Protein AF-A0ABD3MW66-F1 (afdb_monomer_lite)

Radius of gyration: 42.05 Å; chains: 1; bounding box: 112×119×147 Å

Secondary structure (DSSP, 8-state):
-TBTTPHHHHHHTS-SSS--TTSBPP-S-TTGGGS--TT-BTTEETTEE-SSPBBTTSPBPPP--S-EEETT-EEEEEEEE-S---EEEEEEEEE--TT-PPPHHHHHTSBPEEEEESSS-----SS-TTEEEPPPTT-TTPEEE-TTS--EEEEEEEEEPPTT--EEEEEEEEEEEES-SSSB-TTTTTS-PPTT----S-SPBPPPPPTT--SS-EEEEEEEEEEE------S------------------------------------------------------------------------------------------------------------------TT-----SGGGS-TTEEEETTSSSPEEEE-PPP----------------------------------------------------------------------------------SPPP---TTSEEEEEEEGGGGSSGGGTTSGGGS-GGG-SEEEEEEEEE-TT--EEES-TTHHHHHHS-SB-SS--TTPPEEEEEEETTEEEEEEB-GGGSHHHHHHHHT-EEEEEEE-GGG-THHHHHHH-HHHHHHHHHHHHHHHHHHT-SEEEEE-S-TT-GGGT--TTHHHHHHHHHHHHHHHHHHHHHHHS---EEEEEE--SHHHHHTS-HHHHHHH-SEEEE----SSSTTSSS---SS-SS--S-STT---HHHHHHHHHHTT--GGGEEEEEESBEEEESS--SSS----SS-HHHHGGGTT--BHHHHHHHHHH-TTEEEEEETTTTEEEEEETTS-EEEE--HHHHHHHHHHHHHTT--EEEEE-TTSS--TTS--HHHHHHHHHHH-TT--GGGGGGGGSTT---------------------------------------PPP--HHHHHHHHHHHHHHHHIIIIISEEE-TTS-EEE-SS--HHHHHHHHHHHHHT-BTTB------SSTTHHHHHHHHHHHHHHHHHHHTGGGT-SBPP----GGGSEEGGGGG-STT--GGG----TTTGGGPPP--TT--EE------STTPPPPPEE--TTT-SS--EEETT----BTTSSS-B---SSTT--S-EEE-SS----TT---S-TT-----BTTTTB-HHHHHHHHHHHTSHHHHHTTS--SSTT--TTT-TTHHHH-SS-TTHHHHHHHHHIIIIITT-EETTEEHHHHHHHHHHTTS-SSHHHHHHHHHHHHS-SSSS-SS-S-TTHHHHHHHHHHHHTTTT-

InterPro domains:
  IPR001223 Glycoside hydrolase family 18, catalytic domain [PF00704] (478-843)
  IPR001223 Glycoside hydrolase family 18, catalytic domain [PS51910] (474-863)
  IPR001579 Glycosyl hydrolase family 18, active site [PS01095] (615-623)
  IPR011583 Chitinase II/V-like, catalytic domain [SM00636] (474-843)
  IPR017853 Glycoside hydrolase superfamily [SSF51445] (473-884)

Organism: NCBI:txid382360

Sequence (1274 aa):
MISPRSRNYKAYKAPWWPTNENTPRPESCPQCLNKGGPGARCGKVNDSSYDFPMSGVGTPLPNKVEGTFKEGDLIDLDVVISAHHKGHFVYKACPINPDEAATQDCFDAHPLTFVQDNLYGAVPDPNYPERAYLPPSTYPGSKTDSSDGITGIKYSHKYRLPDGISGSNVLIQWHWVTGNSGCSHEGYDVYPWPAGFENQYEKHPCPPLSDTGVGNEQFWNCAEVEILQNNDPTSTSTSSTSSITTVNTSTSTTTSTSINTGATVTTTTATTTTQNEKEVGDACEENEECESGSCFESICECRHDDDCNLGYICNIHGHASDPFLCIAGYLDVGESCDFPVQCASSSCYGSVCECRRDTDCPDDQVCNRKEPPFSCIVQEAPSSAPSSSNIPSSLPSSQPSLRPSNSFSPSTNPSTSPSDGPSTTNQPSISSILSSSPTAQPSSTPSISPSASTSPDIPSFAPSSSPSERSKDKMVNAYYASWQWYDRNKLAAPANLDFTKVERVNFAFFQTNQEGDLWGTDSWADPQLLFGSYNWNPPSNSKKYCSWDGPKTQNCNTHNYNEGLIHLAHAAGAEVWPSLGGWSLSDPFSELARSKVNRKKFADNCAKLALEYDFDGIDIDWEYPGYAEHSGNPDDKQNFNLLLDDVREALDALEKKTGKRYGLTAALPCGPDHIANIDVPHLNTVLDEFHLMTYDFNGAWSELSGVHSPMYYQGWGPEKFSLDDCVKTWHEAGTPMSKINIGLSFYGRTFASATGLQQEHSGSDIAHWGPDEGTPMYYNILKQLLGNPSMKSVRHEPTKTQFAYFNGGGLVTYDNEQSICDKAEYVIDNRLNGFLIWELSGDLLEDKSTPLLDSLNKKLNNPSMQCSDTIETTISSSTTSTTSTTRTSTAMTGATTTSTSTSSATLFPMSSPIINRPPTNKAALAVEAVLEKSKESIDSKILLYQTPNYQWIPSDVYRYNDFLSALRVMYKNGVANKFFYMGDDCPNGHKYGLVNIAAFLAQSMKETIKYNACDENSWDFVKGRYPISNACGQLGQSYQDYKCSAEEAHMECPVNPNMKIKASTNAKWYGAPAPLFCGPKTDYPFTGYWDHSVECNKPWANPPAYCEEYEGQKAGAFNNNSPVPNSSGRTDVEGCCFWGRGVIQTTGVCNFGKLNWYLGARAAEDGREAMYPDINFCEQPDAICSSEEHTELKWIAGMFYWVESVQSYNVGGWNYIDKLKTWVDKGMTGDDFINSVSGIVNRGCHNPPCATGDVDGAYERSQNFKKVIAQFDM

Foldseek 3Di:
DVVVQFLLNQQCPFPCPDWDQQTFQHDDCSPVLWQFDDPNAAQDDDPGGHLQTGTVVGHGHFADASEEAAAFDKDKDKDFDADQFWWKKFKFKAADDRNDGDDVVRRVVWTWFFCFWDFQGFHADPVCRRIDTGAGPPRPRWDFDCVPPDGGTMTMTIITGHHPDFYQKMKMKIKIFTPPPLEDEPCLVVGPADVNRHDPGDHHYDDDQDPRNPPTNMTMTIGIHGYDYPPDDDDDDDDDDDDDDDDDDDDDDDDDDDDDDDDDDDDDDDDDDDDDDDDDDDDDDDDDDDDDDDDDDDDDDDDDDDDDDDDDDDDDDDDDDDDDDDDDDDDDDDDDDDDDDDDDDDDDDDDDDADDAQVSDPPQWGWDPPDPPIDTDGDDDDDDDDDDDDDDDDDDDDDDDDDDDDDDDDDDDDDDDDDDDDDDDDDDDDDDDDDDDDDDDDDDDDDDDDDDDDDDDDDDDDDDDDDDDFPLQFAFEFELEQVCCVPPVRCSQLVLADLLLGQEYAYPAWAAALLQFIFRPAPVRPCCALQNAFDPPDDPPAAWAWHRHDRVDIDTGHHPRCRHNCNNNVVSNHFYEHEYAADVRQLSLQSQLVDPNSLLSNLLNRLVVCVRSVGQAYEYEHPAACPVVSVHNLCSQVSVLVSLVSNLVSQVVSCVVPVGRYFYEYEAELQPVRVVSHQLVSCQVRHQAYAYAQFQPDALPDQWADAGRFQFFLPDDDRRRYQVSSLVVSVVSPHDLQRYAYEAEQWWHKFWQDDDTGHGGDGANCVQCVVVLRTAQNQVVVVCVVPPPQKDKDQSVNRRWIKMAGVGTMIITHHDLLSLLVVLLVCVVSVHNYHYYDHQCSQQYPVSDRLSSVSSSVCSSPVPDHSVVSPVPPPPPDDDDDDDDDDDDDDDDDDDDDDDDDDDDDDDDDDDPPLPQDDCAPLLVVLVVLLVVLQCVCQAPLLWAADLVRDTHGQPLDHSVLQVVLQCCQARVNWPSFHQQRFDNDPCGNVLNLLSVLLLSLLLSVQDSRQSFFFDFQPAQPPNFRALLCLQPAPQDGFQPPADPPVLNVLFFDLAQAAWDWGDGPQQHQLGGFTRIAHHCVVPVFFGGKDSPAAFQQVVDVVHGHDDRDPNYGGIDGDRVDFDAHPNGGGHRGSSNFFFGASLGRTHRSLLSSCCCTAECVCVVVVHDHPHNPDNCSRCVCCLRPPPPNSSSSVNSSSNCCRVQQCCDDPDSDHLSVVSVVCVVVPVDDQLNSLQSLCCSQQVGRDDPGPDDDRPPSVSSSVSSVSSVVSSVD

Structure (mmCIF, N/CA/C/O backbone):
data_AF-A0ABD3MW66-F1
#
_entry.id   AF-A0ABD3MW66-F1
#
loop_
_atom_site.group_PDB
_atom_site.id
_atom_site.type_symbol
_atom_site.label_atom_id
_atom_site.label_alt_id
_atom_site.label_comp_id
_atom_site.label_asym_id
_atom_site.label_entity_id
_atom_site.label_seq_id
_atom_site.pdbx_PDB_ins_code
_atom_site.Cartn_x
_atom_site.Cartn_y
_atom_site.Cartn_z
_atom_site.occupancy
_atom_site.B_iso_or_equiv
_atom_site.auth_seq_id
_atom_site.auth_comp_id
_atom_site.auth_asym_id
_atom_site.auth_atom_id
_atom_site.pdbx_PDB_model_num
ATOM 1 N N . MET A 1 1 ? -0.228 29.364 19.760 1.00 78.31 1 MET A N 1
ATOM 2 C CA . MET A 1 1 ? -0.040 30.666 20.446 1.00 78.31 1 MET A CA 1
ATOM 3 C C . MET A 1 1 ? 1.368 30.685 21.041 1.00 78.31 1 MET A C 1
ATOM 5 O O . MET A 1 1 ? 1.774 29.651 21.567 1.00 78.31 1 MET A O 1
ATOM 9 N N . ILE A 1 2 ? 2.133 31.778 20.912 1.00 79.31 2 ILE A N 1
ATOM 10 C CA . ILE A 1 2 ? 3.521 31.849 21.429 1.00 79.31 2 ILE A CA 1
ATOM 11 C C . ILE A 1 2 ? 3.653 32.659 22.730 1.00 79.31 2 ILE A C 1
ATOM 13 O O . ILE A 1 2 ? 4.589 32.422 23.490 1.00 79.31 2 ILE A O 1
ATOM 17 N N . SER A 1 3 ? 2.709 33.561 23.018 1.00 84.62 3 SER A N 1
ATOM 18 C CA . SER A 1 3 ? 2.554 34.196 24.331 1.00 84.62 3 SER A CA 1
ATOM 19 C C . SER A 1 3 ? 1.066 34.444 24.619 1.00 84.62 3 SER A C 1
ATOM 21 O O . SER A 1 3 ? 0.443 35.144 23.821 1.00 84.62 3 SER A O 1
ATOM 23 N N . PRO A 1 4 ? 0.501 33.901 25.718 1.00 88.56 4 PRO A N 1
ATOM 24 C CA . PRO A 1 4 ? 1.030 32.768 26.485 1.00 88.56 4 PRO A CA 1
ATOM 25 C C . PRO A 1 4 ? 1.276 31.533 25.592 1.00 88.56 4 PRO A C 1
ATOM 27 O O . PRO A 1 4 ? 0.746 31.412 24.484 1.00 88.56 4 PRO A O 1
ATOM 30 N N . ARG A 1 5 ? 2.153 30.621 26.025 1.00 86.31 5 ARG A N 1
ATOM 31 C CA . ARG A 1 5 ? 2.571 29.475 25.197 1.00 86.31 5 ARG A CA 1
ATOM 32 C C . ARG A 1 5 ? 1.500 28.399 25.203 1.00 86.31 5 ARG A C 1
ATOM 34 O O . ARG A 1 5 ? 1.176 27.858 26.256 1.00 86.31 5 ARG A O 1
ATOM 41 N N . SER A 1 6 ? 0.990 28.043 24.029 1.00 85.50 6 SER A N 1
ATOM 42 C CA . SER A 1 6 ? -0.030 27.001 23.941 1.00 85.50 6 SER A CA 1
ATOM 43 C C . SER A 1 6 ? 0.520 25.590 24.178 1.00 85.50 6 SER A C 1
ATOM 45 O O . SER A 1 6 ? 1.702 25.333 23.948 1.00 85.50 6 SER A O 1
ATOM 47 N N . ARG A 1 7 ? -0.342 24.659 24.608 1.00 83.38 7 ARG A N 1
ATOM 48 C CA . ARG A 1 7 ? -0.011 23.260 24.942 1.00 83.38 7 ARG A CA 1
ATOM 49 C C . ARG A 1 7 ? 0.818 22.566 23.852 1.00 83.38 7 ARG A C 1
ATOM 51 O O . ARG A 1 7 ? 1.872 22.011 24.151 1.00 83.38 7 ARG A O 1
ATOM 58 N N . ASN A 1 8 ? 0.433 22.695 22.580 1.00 78.12 8 ASN A N 1
ATOM 59 C CA . ASN A 1 8 ? 1.210 22.141 21.463 1.00 78.12 8 ASN A CA 1
ATOM 60 C C . ASN A 1 8 ? 2.513 22.909 21.149 1.00 78.12 8 ASN A C 1
ATOM 62 O O . ASN A 1 8 ? 3.473 22.305 20.680 1.00 78.12 8 ASN A O 1
ATOM 66 N N . TYR A 1 9 ? 2.612 24.208 21.456 1.00 80.12 9 TYR A N 1
ATOM 67 C CA . TYR A 1 9 ? 3.868 24.959 21.336 1.00 80.12 9 TYR A CA 1
ATOM 68 C C . TYR A 1 9 ? 4.850 24.563 22.447 1.00 80.12 9 TYR A C 1
ATOM 70 O O . TYR A 1 9 ? 6.040 24.412 22.186 1.00 80.12 9 TYR A O 1
ATOM 78 N N . LYS A 1 10 ? 4.357 24.302 23.666 1.00 81.12 10 LYS A N 1
ATOM 79 C CA . LYS A 1 10 ? 5.140 23.693 24.755 1.00 81.12 10 LYS A CA 1
ATOM 80 C C . LYS A 1 10 ? 5.654 22.304 24.366 1.00 81.12 10 LYS A C 1
ATOM 82 O O . LYS A 1 10 ? 6.817 22.020 24.620 1.00 81.12 10 LYS A O 1
ATOM 87 N N . ALA A 1 11 ? 4.821 21.485 23.720 1.00 78.88 11 ALA A N 1
ATOM 88 C CA . ALA A 1 11 ? 5.200 20.172 23.195 1.00 78.88 11 ALA A CA 1
ATOM 89 C C . ALA A 1 11 ? 6.244 20.260 22.063 1.00 78.88 11 ALA A C 1
ATOM 91 O O . ALA A 1 11 ? 7.250 19.562 22.095 1.00 78.88 11 ALA A O 1
ATOM 92 N N . TYR A 1 12 ? 6.090 21.185 21.113 1.00 80.12 12 TYR A N 1
ATOM 93 C CA . TYR A 1 12 ? 7.080 21.421 20.051 1.00 80.12 12 TYR A CA 1
ATOM 94 C C . TYR A 1 12 ? 8.406 22.008 20.560 1.00 80.12 12 TYR A C 1
ATOM 96 O O . TYR A 1 12 ? 9.464 21.800 19.967 1.00 80.12 12 TYR A O 1
ATOM 104 N N . LYS A 1 13 ? 8.366 22.751 21.673 1.00 81.69 13 LYS A N 1
ATOM 105 C CA . LYS A 1 13 ? 9.556 23.248 22.377 1.00 81.69 13 LYS A CA 1
ATOM 106 C C . LYS A 1 13 ? 10.067 22.302 23.468 1.00 81.69 13 LYS A C 1
ATOM 108 O O . LYS A 1 13 ? 11.046 22.646 24.130 1.00 81.69 13 LYS A O 1
ATOM 113 N N . ALA A 1 14 ? 9.461 21.129 23.645 1.00 73.12 14 ALA A N 1
ATOM 114 C CA . ALA A 1 14 ? 10.011 20.098 24.510 1.00 73.12 14 ALA A CA 1
ATOM 115 C C . ALA A 1 14 ? 11.231 19.453 23.826 1.00 73.12 14 ALA A C 1
ATOM 117 O O . ALA A 1 14 ? 11.190 19.183 22.623 1.00 73.12 14 ALA A O 1
ATOM 118 N N . PRO A 1 15 ? 12.335 19.204 24.553 1.00 62.66 15 PRO A N 1
ATOM 119 C CA . PRO A 1 15 ? 13.452 18.454 24.001 1.00 62.66 15 PRO A CA 1
ATOM 120 C C . PRO A 1 15 ? 13.006 17.022 23.687 1.00 62.66 15 PRO A C 1
ATOM 122 O O . PRO A 1 15 ? 12.475 16.328 24.551 1.00 62.66 15 PRO A O 1
ATOM 125 N N . TRP A 1 16 ? 13.278 16.569 22.461 1.00 60.69 16 TRP A N 1
ATOM 126 C CA . TRP A 1 16 ? 13.012 15.192 22.027 1.00 60.69 16 TRP A CA 1
ATOM 127 C C . TRP A 1 16 ? 13.730 14.152 22.889 1.00 60.69 16 TRP A C 1
ATOM 129 O O . TRP A 1 16 ? 13.230 13.047 23.071 1.00 60.69 16 TRP A O 1
ATOM 139 N N . TRP A 1 17 ? 14.879 14.526 23.454 1.00 49.81 17 TRP A N 1
ATOM 140 C CA . TRP A 1 17 ? 15.570 13.775 24.492 1.00 49.81 17 TRP A CA 1
ATOM 141 C C . TRP A 1 17 ? 16.482 14.715 25.313 1.00 49.81 17 TRP A C 1
ATOM 143 O O . TRP A 1 17 ? 17.021 15.664 24.737 1.00 49.81 17 TRP A O 1
ATOM 153 N N . PRO A 1 18 ? 16.696 14.478 26.623 1.00 43.66 18 PRO A N 1
ATOM 154 C CA . PRO A 1 18 ? 15.987 13.518 27.465 1.00 43.66 18 PRO A CA 1
ATOM 155 C C . PRO A 1 18 ? 14.599 14.042 27.857 1.00 43.66 18 PRO A C 1
ATOM 157 O O . PRO A 1 18 ? 14.466 15.120 28.439 1.00 43.66 18 PRO A O 1
ATOM 160 N N . THR A 1 19 ? 13.564 13.253 27.579 1.00 60.97 19 THR A N 1
ATOM 161 C CA . THR A 1 19 ? 12.240 13.455 28.169 1.00 60.97 19 THR A CA 1
ATOM 162 C C . THR A 1 19 ? 12.244 12.935 29.608 1.00 60.97 19 THR A C 1
ATOM 164 O O . THR A 1 19 ? 12.907 11.957 29.944 1.00 60.97 19 THR A O 1
ATOM 167 N N . ASN A 1 20 ? 11.522 13.618 30.491 1.00 72.88 20 ASN A N 1
ATOM 168 C CA . ASN A 1 20 ? 11.336 13.234 31.890 1.00 72.88 20 ASN A CA 1
ATOM 169 C C . ASN A 1 20 ? 9.892 13.540 32.307 1.00 72.88 20 ASN A C 1
ATOM 171 O O . ASN A 1 20 ? 9.150 14.168 31.552 1.00 72.88 20 ASN A O 1
ATOM 175 N N . GLU A 1 21 ? 9.513 13.149 33.522 1.00 74.56 21 GLU A N 1
ATOM 176 C CA . GLU A 1 21 ? 8.155 13.303 34.071 1.00 74.56 21 GLU A CA 1
ATOM 177 C C . GLU A 1 21 ? 7.613 14.744 34.050 1.00 74.56 21 GLU A C 1
ATOM 179 O O . GLU A 1 21 ? 6.404 14.928 34.095 1.00 74.56 21 GLU A O 1
ATOM 184 N N . ASN A 1 22 ? 8.485 15.758 33.948 1.00 71.88 22 ASN A N 1
ATOM 185 C CA . ASN A 1 22 ? 8.148 17.188 33.916 1.00 71.88 22 ASN A CA 1
ATOM 186 C C . ASN A 1 22 ? 8.241 17.808 32.503 1.00 71.88 22 ASN A C 1
ATOM 188 O O . ASN A 1 22 ? 8.080 19.019 32.338 1.00 71.88 22 ASN A O 1
ATOM 192 N N . THR A 1 23 ? 8.541 17.002 31.482 1.00 75.62 23 THR A N 1
ATOM 193 C CA . THR A 1 23 ? 8.770 17.441 30.097 1.00 75.62 23 THR A CA 1
ATOM 194 C C . THR A 1 23 ? 7.615 16.977 29.208 1.00 75.62 23 THR A C 1
ATOM 196 O O . THR A 1 23 ? 7.421 15.766 29.116 1.00 75.62 23 THR A O 1
ATOM 199 N N . PRO A 1 24 ? 6.863 17.876 28.538 1.00 77.69 24 PRO A N 1
ATOM 200 C CA . PRO A 1 24 ? 5.788 17.506 27.609 1.00 77.69 24 PRO A CA 1
ATOM 201 C C . PRO A 1 24 ? 6.213 16.468 26.577 1.00 77.69 24 PRO A C 1
ATOM 203 O O . PRO A 1 24 ? 7.354 16.495 26.116 1.00 77.69 24 PRO A O 1
ATOM 206 N N . ARG A 1 25 ? 5.290 15.574 26.196 1.00 78.94 25 ARG A N 1
ATOM 207 C CA . ARG A 1 25 ? 5.492 14.677 25.054 1.00 78.94 25 ARG A CA 1
ATOM 208 C C . ARG A 1 25 ? 5.859 15.530 23.829 1.00 78.94 25 ARG A C 1
ATOM 210 O O . ARG A 1 25 ? 5.073 16.419 23.497 1.00 78.94 25 ARG A O 1
ATOM 217 N N . PRO A 1 26 ? 7.030 15.315 23.201 1.00 77.06 26 PRO A N 1
ATOM 218 C CA . PRO A 1 26 ? 7.463 16.122 22.068 1.00 77.06 26 PRO A CA 1
ATOM 219 C C . PRO A 1 26 ? 6.474 16.053 20.903 1.00 77.06 26 PRO A C 1
ATOM 221 O O . PRO A 1 26 ? 5.894 15.002 20.638 1.00 77.06 26 PRO A O 1
ATOM 224 N N . GLU A 1 27 ? 6.299 17.178 20.213 1.00 73.75 27 GLU A N 1
ATOM 225 C CA . GLU A 1 27 ? 5.385 17.315 19.078 1.00 73.75 27 GLU A CA 1
ATOM 226 C C . GLU A 1 27 ? 6.148 17.782 17.835 1.00 73.75 27 GLU A C 1
ATOM 228 O O . GLU A 1 27 ? 6.839 18.800 17.875 1.00 73.75 27 GLU A O 1
ATOM 233 N N . SER A 1 28 ? 6.046 17.049 16.724 1.00 67.38 28 SER A N 1
ATOM 234 C CA . SER A 1 28 ? 6.805 17.316 15.490 1.00 67.38 28 SER A CA 1
ATOM 235 C C . SER A 1 28 ? 6.133 18.310 14.546 1.00 67.38 28 SER A C 1
ATOM 237 O O . SER A 1 28 ? 6.815 18.991 13.779 1.00 67.38 28 SER A O 1
ATOM 239 N N . CYS A 1 29 ? 4.809 18.409 14.593 1.00 65.25 29 CYS A N 1
ATOM 240 C CA . CYS A 1 29 ? 3.996 19.257 13.739 1.00 65.25 29 CYS A CA 1
ATOM 241 C C . CYS A 1 29 ? 2.909 19.982 14.561 1.00 65.25 29 CYS A C 1
ATOM 243 O O . CYS A 1 29 ? 1.712 19.734 14.376 1.00 65.25 29 CYS A O 1
ATOM 245 N N . PRO A 1 30 ? 3.277 20.959 15.419 1.00 66.06 30 PRO A N 1
ATOM 246 C CA . PRO A 1 30 ? 2.306 21.748 16.181 1.00 66.06 30 PRO A CA 1
ATOM 247 C C . PRO A 1 30 ? 1.317 22.504 15.285 1.00 66.06 30 PRO A C 1
ATOM 249 O O . PRO A 1 30 ? 0.277 22.923 15.778 1.00 66.06 30 PRO A O 1
ATOM 252 N N . GLN A 1 31 ? 1.623 22.681 13.993 1.00 61.25 31 GLN A N 1
ATOM 253 C CA . GLN A 1 31 ? 0.723 23.198 12.962 1.00 61.25 31 GLN A CA 1
ATOM 254 C C . GLN A 1 31 ? -0.285 22.154 12.430 1.00 61.25 31 GLN A C 1
ATOM 256 O O . GLN A 1 31 ? -1.419 22.530 12.140 1.00 61.25 31 GLN A O 1
ATOM 261 N N . CYS A 1 32 ? 0.067 20.862 12.363 1.00 57.25 32 CYS A N 1
ATOM 262 C CA . CYS A 1 32 ? -0.845 19.785 11.941 1.00 57.25 32 CYS A CA 1
ATOM 263 C C . CYS A 1 32 ? -1.997 19.610 12.941 1.00 57.25 32 CYS A C 1
ATOM 265 O O . CYS A 1 32 ? -3.148 19.461 12.536 1.00 57.25 32 CYS A O 1
ATOM 267 N N . LEU A 1 33 ? -1.694 19.733 14.239 1.00 58.81 33 LEU A N 1
ATOM 268 C CA . LEU A 1 33 ? -2.624 19.657 15.378 1.00 58.81 33 LEU A CA 1
ATOM 269 C C . LEU A 1 33 ? -3.689 20.770 15.445 1.00 58.81 33 LEU A C 1
ATOM 271 O O . LEU A 1 33 ? -4.194 21.075 16.521 1.00 58.81 33 LEU A O 1
ATOM 275 N N . ASN A 1 34 ? -3.997 21.439 14.338 1.00 58.75 34 ASN A N 1
ATOM 276 C CA . ASN A 1 34 ? -5.045 22.455 14.306 1.00 58.75 34 ASN A CA 1
ATOM 277 C C . ASN A 1 34 ? -5.964 22.303 13.075 1.00 58.75 34 ASN A C 1
ATOM 279 O O . ASN A 1 34 ? -6.858 23.124 12.915 1.00 58.75 34 ASN A O 1
ATOM 283 N N . LYS A 1 35 ? -5.778 21.291 12.206 1.00 53.44 35 LYS A N 1
ATOM 284 C CA . LYS A 1 35 ? -6.677 21.036 11.063 1.00 53.44 35 LYS A CA 1
ATOM 285 C C . LYS A 1 35 ? -7.925 20.272 11.536 1.00 53.44 35 LYS A C 1
ATOM 287 O O . LYS A 1 35 ? -7.793 19.253 12.207 1.00 53.44 35 LYS A O 1
ATOM 292 N N . GLY A 1 36 ? -9.112 20.791 11.213 1.00 49.88 36 GLY A N 1
ATOM 293 C CA . GLY A 1 36 ? -10.398 20.329 11.754 1.00 49.88 36 GLY A CA 1
ATOM 294 C C . GLY A 1 36 ? -10.802 18.887 11.408 1.00 49.88 36 GLY A C 1
ATOM 295 O O . GLY A 1 36 ? -10.401 18.332 10.386 1.00 49.88 36 GLY A O 1
ATOM 296 N N . GLY A 1 37 ? -11.644 18.316 12.271 1.00 50.69 37 GLY A N 1
ATOM 297 C CA . GLY A 1 37 ? -12.170 16.949 12.222 1.00 50.69 37 GLY A CA 1
ATOM 298 C C . GLY A 1 37 ? -13.198 16.726 13.348 1.00 50.69 37 GLY A C 1
ATOM 299 O O . GLY A 1 37 ? -13.382 17.619 14.180 1.00 50.69 37 GLY A O 1
ATOM 300 N N . PRO A 1 38 ? -13.899 15.578 13.409 1.00 41.12 38 PRO A N 1
ATOM 301 C CA . PRO A 1 38 ? -14.973 15.356 14.382 1.00 41.12 38 PRO A CA 1
ATOM 302 C C . PRO A 1 38 ? -14.502 15.498 15.841 1.00 41.12 38 PRO A C 1
ATOM 304 O O . PRO A 1 38 ? -13.786 14.651 16.371 1.00 41.12 38 PRO A O 1
ATOM 307 N N . GLY A 1 39 ? -14.917 16.584 16.501 1.00 51.03 39 GLY A N 1
ATOM 308 C CA . GLY A 1 39 ? -14.512 16.906 17.872 1.00 51.03 39 GLY A CA 1
ATOM 309 C C . GLY A 1 39 ? -13.177 17.649 18.013 1.00 51.03 39 GLY A C 1
ATOM 310 O O . GLY A 1 39 ? -12.625 17.649 19.112 1.00 51.03 39 GLY A O 1
ATOM 311 N N . ALA A 1 40 ? -12.662 18.279 16.949 1.00 57.50 40 ALA A N 1
ATOM 312 C CA . ALA A 1 40 ? -11.526 19.198 17.032 1.00 57.50 40 ALA A CA 1
ATOM 313 C C . ALA A 1 40 ? -11.843 20.359 17.990 1.00 57.50 40 ALA A C 1
ATOM 315 O O . ALA A 1 40 ? -12.731 21.168 17.731 1.00 57.50 40 ALA A O 1
ATOM 316 N N . ARG A 1 41 ? -11.123 20.425 19.113 1.00 67.00 41 ARG A N 1
ATOM 317 C CA . ARG A 1 41 ? -11.358 21.410 20.180 1.00 67.00 41 ARG A CA 1
ATOM 318 C C . ARG A 1 41 ? -10.062 21.818 20.869 1.00 67.00 41 ARG A C 1
ATOM 320 O O . ARG A 1 41 ? -8.997 21.251 20.622 1.00 67.00 41 ARG A O 1
ATOM 327 N N . CYS A 1 42 ? -10.172 22.751 21.814 1.00 68.25 42 CYS A N 1
ATOM 328 C CA . CYS A 1 42 ? -9.155 22.933 22.849 1.00 68.25 42 CYS A CA 1
ATOM 329 C C . CYS A 1 42 ? -8.765 21.570 23.447 1.00 68.25 42 CYS A C 1
ATOM 331 O O . CYS A 1 42 ? -9.603 20.927 24.063 1.00 68.25 42 CYS A O 1
ATOM 333 N N . GLY A 1 43 ? -7.525 21.122 23.241 1.00 60.19 43 GLY A N 1
ATOM 334 C CA . GLY A 1 43 ? -7.006 19.914 23.884 1.00 60.19 43 GLY A CA 1
ATOM 335 C C . GLY A 1 43 ? -7.254 18.568 23.186 1.00 60.19 43 GLY A C 1
ATOM 336 O O . GLY A 1 43 ? -6.732 17.573 23.681 1.00 60.19 43 GLY A O 1
ATOM 337 N N . LYS A 1 44 ? -7.940 18.471 22.037 1.00 60.22 44 LYS A N 1
ATOM 338 C CA . LYS A 1 44 ? -8.096 17.170 21.347 1.00 60.22 44 LYS A CA 1
ATOM 339 C C . LYS A 1 44 ? -8.128 17.284 19.822 1.00 60.22 44 LYS A C 1
ATOM 341 O O . LYS A 1 44 ? -9.000 17.963 19.283 1.00 60.22 44 LYS A O 1
ATOM 346 N N . VAL A 1 45 ? -7.206 16.582 19.149 1.00 55.00 45 VAL A N 1
ATOM 347 C CA . VAL A 1 45 ? -7.136 16.438 17.681 1.00 55.00 45 VAL A CA 1
ATOM 348 C C . VAL A 1 45 ? -6.579 15.054 17.330 1.00 55.00 45 VAL A C 1
ATOM 350 O O . VAL A 1 45 ? -5.477 14.711 17.759 1.00 55.00 45 VAL A O 1
ATOM 353 N N . ASN A 1 46 ? -7.328 14.280 16.537 1.00 56.28 46 ASN A N 1
ATOM 354 C CA . ASN A 1 46 ? -7.017 12.895 16.155 1.00 56.28 46 ASN A CA 1
ATOM 355 C C . ASN A 1 46 ? -6.574 12.060 17.381 1.00 56.28 46 ASN A C 1
ATOM 357 O O . ASN A 1 46 ? -7.264 12.055 18.404 1.00 56.28 46 ASN A O 1
ATOM 361 N N . ASP A 1 47 ? -5.419 11.399 17.297 1.00 51.28 47 ASP A N 1
ATOM 362 C CA . ASP A 1 47 ? -4.852 10.527 18.335 1.00 51.28 47 ASP A CA 1
ATOM 363 C C . ASP A 1 47 ? -4.132 11.289 19.468 1.00 51.28 47 ASP A C 1
ATOM 365 O O . ASP A 1 47 ? -3.729 10.697 20.473 1.00 51.28 47 ASP A O 1
ATOM 369 N N . SER A 1 48 ? -3.981 12.613 19.339 1.00 56.44 48 SER A N 1
ATOM 370 C CA . SER A 1 48 ? -3.284 13.464 20.308 1.00 56.44 48 SER A CA 1
ATOM 371 C C . SER A 1 48 ? -4.256 14.199 21.238 1.00 56.44 48 SER A C 1
ATOM 373 O O . SER A 1 48 ? -4.952 15.147 20.859 1.00 56.44 48 SER A O 1
ATOM 375 N N . SER A 1 49 ? -4.251 13.784 22.507 1.00 68.62 49 SER A N 1
ATOM 376 C CA . SER A 1 49 ? -4.973 14.435 23.604 1.00 68.62 49 SER A CA 1
ATOM 377 C C . SER A 1 49 ? -4.033 15.307 24.441 1.00 68.62 49 SER A C 1
ATOM 379 O O . SER A 1 49 ? -3.127 14.813 25.110 1.00 68.62 49 SER A O 1
ATOM 381 N N . TYR A 1 50 ? -4.286 16.614 24.422 1.00 72.12 50 TYR A N 1
ATOM 382 C CA . TYR A 1 50 ? -3.706 17.615 25.319 1.00 72.12 50 TYR A CA 1
ATOM 383 C C . TYR A 1 50 ? -4.722 18.140 26.341 1.00 72.12 50 TYR A C 1
ATOM 385 O O . TYR A 1 50 ? -4.397 19.079 27.058 1.00 72.12 50 TYR A O 1
ATOM 393 N N . ASP A 1 51 ? -5.937 17.585 26.420 1.00 74.50 51 ASP A N 1
ATOM 394 C CA . ASP A 1 51 ? -6.861 17.810 27.543 1.00 74.50 51 ASP A CA 1
ATOM 395 C C . ASP A 1 51 ? -6.180 17.394 28.853 1.00 74.50 51 ASP A C 1
ATOM 397 O O . ASP A 1 51 ? -6.129 18.172 29.803 1.00 74.50 51 ASP A O 1
ATOM 401 N N . PHE A 1 52 ? -5.544 16.219 28.817 1.00 76.19 52 PHE A N 1
ATOM 402 C CA . PHE A 1 52 ? -4.688 15.658 29.859 1.00 76.19 52 PHE A CA 1
ATOM 403 C C . PHE A 1 52 ? -3.262 15.523 29.297 1.00 76.19 52 PHE A C 1
ATOM 405 O O . PHE A 1 52 ? -2.912 14.466 28.765 1.00 76.19 52 PHE A O 1
ATOM 412 N N . PRO A 1 53 ? -2.450 16.598 29.306 1.00 73.75 53 PRO A N 1
ATOM 413 C CA . PRO A 1 53 ? -1.156 16.602 28.635 1.00 73.75 53 PRO A CA 1
ATOM 414 C C . PRO A 1 53 ? -0.205 15.590 29.282 1.00 73.75 53 PRO A C 1
ATOM 416 O O . PRO A 1 53 ? 0.109 15.683 30.465 1.00 73.75 53 PRO A O 1
ATOM 419 N N . MET A 1 54 ? 0.283 14.633 28.494 1.00 75.94 54 MET A N 1
ATOM 420 C CA . MET A 1 54 ? 1.261 13.648 28.959 1.00 75.94 54 MET A CA 1
ATOM 421 C C . MET A 1 54 ? 2.692 14.170 28.813 1.00 75.94 54 MET A C 1
ATOM 423 O O . MET A 1 54 ? 3.022 14.922 27.889 1.00 75.94 54 MET A O 1
ATOM 427 N N . SER A 1 55 ? 3.563 13.725 29.710 1.00 77.12 55 SER A N 1
ATOM 428 C CA . SER A 1 55 ? 5.004 13.869 29.580 1.00 77.12 55 SER A CA 1
ATOM 429 C C . SER A 1 55 ? 5.548 12.970 28.467 1.00 77.12 55 SER A C 1
ATOM 431 O O . SER A 1 55 ? 4.909 12.004 28.039 1.00 77.12 55 SER A O 1
ATOM 433 N N . GLY A 1 56 ? 6.779 13.229 28.030 1.00 63.97 56 GLY A N 1
ATOM 434 C CA . GLY A 1 56 ? 7.498 12.360 27.096 1.00 63.97 56 GLY A CA 1
ATOM 435 C C . GLY A 1 56 ? 7.940 11.012 27.682 1.00 63.97 56 GLY A C 1
ATOM 436 O O . GLY A 1 56 ? 8.707 10.313 27.029 1.00 63.97 56 GLY A O 1
ATOM 437 N N . VAL A 1 57 ? 7.483 10.665 28.893 1.00 69.69 57 VAL A N 1
ATOM 438 C CA . VAL A 1 57 ? 7.588 9.328 29.508 1.00 69.69 57 VAL A CA 1
ATOM 439 C C . VAL A 1 57 ? 6.211 8.752 29.897 1.00 69.69 57 VAL A C 1
ATOM 441 O O . VAL A 1 57 ? 6.134 7.759 30.612 1.00 69.69 57 VAL A O 1
ATOM 444 N N . GLY A 1 58 ? 5.111 9.356 29.425 1.00 69.81 58 GLY A N 1
ATOM 445 C CA . GLY A 1 58 ? 3.747 8.832 29.582 1.00 69.81 58 GLY A CA 1
ATOM 446 C C . GLY A 1 58 ? 3.056 9.130 30.920 1.00 69.81 58 GLY A C 1
ATOM 447 O O . GLY A 1 58 ? 1.965 8.619 31.158 1.00 69.81 58 GLY A O 1
ATOM 448 N N . THR A 1 59 ? 3.649 9.953 31.788 1.00 75.19 59 THR A N 1
ATOM 449 C CA . THR A 1 59 ? 2.999 10.421 33.027 1.00 75.19 59 THR A CA 1
ATOM 450 C C . THR A 1 59 ? 2.117 11.649 32.760 1.00 75.19 59 THR A C 1
ATOM 452 O O . THR A 1 59 ? 2.525 12.506 31.974 1.00 75.19 59 THR A O 1
ATOM 455 N N . PRO A 1 60 ? 0.953 11.810 33.416 1.00 75.44 60 PRO A N 1
ATOM 456 C CA . PRO A 1 60 ? 0.193 13.060 33.353 1.00 75.44 60 PRO A CA 1
ATOM 457 C C . PRO A 1 60 ? 1.023 14.237 33.880 1.00 75.44 60 PRO A C 1
ATOM 459 O O . PRO A 1 60 ? 1.636 14.135 34.945 1.00 75.44 60 PRO A O 1
ATOM 462 N N . LEU A 1 61 ? 1.043 15.354 33.152 1.00 74.44 61 LEU A N 1
ATOM 463 C CA . LEU A 1 61 ? 1.696 16.582 33.601 1.00 74.44 61 LEU A CA 1
ATOM 464 C C . LEU A 1 61 ? 0.744 17.457 34.421 1.00 74.44 61 LEU A C 1
ATOM 466 O O . LEU A 1 61 ? -0.412 17.629 34.031 1.00 74.44 61 LEU A O 1
ATOM 470 N N . PRO A 1 62 ? 1.231 18.102 35.496 1.00 70.94 62 PRO A N 1
ATOM 471 C CA . PRO A 1 62 ? 0.474 19.155 36.155 1.00 70.94 62 PRO A CA 1
ATOM 472 C C . PRO A 1 62 ? 0.288 20.346 35.204 1.00 70.94 62 PRO A C 1
ATOM 474 O O . PRO A 1 62 ? 1.223 20.757 34.509 1.00 70.94 62 PRO A O 1
ATOM 477 N N . ASN A 1 63 ? -0.913 20.931 35.204 1.00 71.88 63 ASN A N 1
ATOM 478 C CA . ASN A 1 63 ? -1.211 22.138 34.432 1.00 71.88 63 ASN A CA 1
ATOM 479 C C . ASN A 1 63 ? -0.234 23.266 34.799 1.00 71.88 63 ASN A C 1
ATOM 481 O O . ASN A 1 63 ? -0.106 23.648 35.964 1.00 71.88 63 ASN A O 1
ATOM 485 N N . LYS A 1 64 ? 0.470 23.796 33.793 1.00 76.50 64 LYS A N 1
ATOM 486 C CA . LYS A 1 64 ? 1.528 24.794 33.982 1.00 76.50 64 LYS A CA 1
ATOM 487 C C . LYS A 1 64 ? 1.095 26.158 33.456 1.00 76.50 64 LYS A C 1
ATOM 489 O O . LYS A 1 64 ? 1.226 26.424 32.262 1.00 76.50 64 LYS A O 1
ATOM 494 N N . VAL A 1 65 ? 0.649 27.011 34.373 1.00 84.75 65 VAL A N 1
ATOM 495 C CA . VAL A 1 65 ? 0.352 28.435 34.157 1.00 84.75 65 VAL A CA 1
ATOM 496 C C . VAL A 1 65 ? 1.531 29.152 33.479 1.00 84.75 65 VAL A C 1
ATOM 498 O O . VAL A 1 65 ? 2.662 29.094 33.964 1.00 84.75 65 VAL A O 1
ATOM 501 N N . GLU A 1 66 ? 1.265 29.843 32.367 1.00 87.56 66 GLU A N 1
ATOM 502 C CA . GLU A 1 66 ? 2.250 30.661 31.633 1.00 87.56 66 GLU A CA 1
ATOM 503 C C . GLU A 1 66 ? 2.194 32.155 31.994 1.00 87.56 66 GLU A C 1
ATOM 505 O O . GLU A 1 66 ? 3.097 32.908 31.632 1.00 87.56 66 GLU A O 1
ATOM 510 N N . GLY A 1 67 ? 1.155 32.593 32.708 1.00 86.19 67 GLY A N 1
ATOM 511 C CA . GLY A 1 67 ? 1.009 33.965 33.184 1.00 86.19 67 GLY A CA 1
ATOM 512 C C . GLY A 1 67 ? -0.132 34.107 34.187 1.00 86.19 67 GLY A C 1
ATOM 513 O O . GLY A 1 67 ? -1.146 33.420 34.072 1.00 86.19 67 GLY A O 1
ATOM 514 N N . THR A 1 68 ? 0.049 35.006 35.154 1.00 91.31 68 THR A N 1
ATOM 515 C CA . THR A 1 68 ? -0.962 35.388 36.146 1.00 91.31 68 THR A CA 1
ATOM 516 C C . THR A 1 68 ? -1.487 36.777 35.805 1.00 91.31 68 THR A C 1
ATOM 518 O O . THR A 1 68 ? -0.707 37.725 35.692 1.00 91.31 68 THR A O 1
ATOM 521 N N . PHE A 1 69 ? -2.802 36.896 35.671 1.00 93.00 69 PHE A N 1
ATOM 522 C CA . PHE A 1 69 ? -3.518 38.128 35.340 1.00 93.00 69 PHE A CA 1
ATOM 523 C C . PHE A 1 69 ? -4.616 38.397 36.370 1.00 93.00 69 PHE A C 1
ATOM 525 O O . PHE A 1 69 ? -4.845 37.587 37.272 1.00 93.00 69 PHE A O 1
ATOM 532 N N . LYS A 1 70 ? -5.328 39.513 36.230 1.00 90.81 70 LYS A N 1
ATOM 533 C CA . LYS A 1 70 ? -6.596 39.755 36.917 1.00 90.81 70 LYS A CA 1
ATOM 534 C C . LYS A 1 70 ? -7.783 39.735 35.961 1.00 90.81 70 LYS A C 1
ATOM 536 O O . LYS A 1 70 ? -7.675 40.056 34.781 1.00 90.81 70 LYS A O 1
ATOM 541 N N . GLU A 1 71 ? -8.939 39.416 36.516 1.00 89.56 71 GLU A N 1
ATOM 542 C CA . GLU A 1 71 ? -10.255 39.695 35.938 1.00 89.56 71 GLU A CA 1
ATOM 543 C C . GLU A 1 71 ? -10.319 41.151 35.416 1.00 89.56 71 GLU A C 1
ATOM 545 O O . GLU A 1 71 ? -9.974 42.091 36.140 1.00 89.56 71 GLU A O 1
ATOM 550 N N . GLY A 1 72 ? -10.694 41.342 34.146 1.00 88.75 72 GLY A N 1
ATOM 551 C CA . GLY A 1 72 ? -10.731 42.658 33.492 1.00 88.75 72 GLY A CA 1
ATOM 552 C C . GLY A 1 72 ? -9.392 43.226 32.975 1.00 88.75 72 GLY A C 1
ATOM 553 O O . GLY A 1 72 ? -9.408 44.299 32.356 1.00 88.75 72 GLY A O 1
ATOM 554 N N . ASP A 1 73 ? -8.241 42.565 33.183 1.00 92.88 73 ASP A N 1
ATOM 555 C CA . ASP A 1 73 ? -6.924 43.054 32.717 1.00 92.88 73 ASP A CA 1
ATOM 556 C C . ASP A 1 73 ? -6.802 43.123 31.182 1.00 92.88 73 ASP A C 1
ATOM 558 O O . ASP A 1 73 ? -7.498 42.431 30.435 1.00 92.88 73 ASP A O 1
ATOM 562 N N . LEU A 1 74 ? -5.857 43.948 30.712 1.00 93.44 74 LEU A N 1
ATOM 563 C CA . LEU A 1 74 ? -5.413 43.980 29.316 1.00 93.44 74 LEU A CA 1
ATOM 564 C C . LEU A 1 74 ? -4.183 43.087 29.122 1.00 93.44 74 LEU A C 1
ATOM 566 O O . LEU A 1 74 ? -3.126 43.364 29.689 1.00 93.44 74 LEU A O 1
ATOM 570 N N . ILE A 1 75 ? -4.306 42.072 28.271 1.00 93.62 75 ILE A N 1
ATOM 571 C CA . ILE A 1 75 ? -3.263 41.083 27.979 1.00 93.62 75 ILE A CA 1
ATOM 572 C C . ILE A 1 75 ? -2.792 41.183 26.523 1.00 93.62 75 ILE A C 1
ATOM 574 O O . ILE A 1 75 ? -3.559 41.563 25.637 1.00 93.62 75 ILE A O 1
ATOM 578 N N . ASP A 1 76 ? -1.523 40.852 26.279 1.00 92.00 76 ASP A N 1
ATOM 579 C CA . ASP A 1 76 ? -0.926 40.766 24.941 1.00 92.00 76 ASP A CA 1
ATOM 580 C C . ASP A 1 76 ? -0.858 39.302 24.484 1.00 92.00 76 ASP A C 1
ATOM 582 O O . ASP A 1 76 ? -0.243 38.463 25.148 1.00 92.00 76 ASP A O 1
ATOM 586 N N . LEU A 1 77 ? -1.492 39.010 23.347 1.00 92.12 77 LEU A N 1
ATOM 587 C CA . LEU A 1 77 ? -1.618 37.677 22.760 1.00 92.12 77 LEU A CA 1
ATOM 588 C C . LEU A 1 77 ? -0.824 37.606 21.450 1.00 92.12 77 LEU A C 1
ATOM 590 O O . LEU A 1 77 ? -1.209 38.209 20.447 1.00 92.12 77 LEU A O 1
ATOM 594 N N . ASP A 1 78 ? 0.285 36.862 21.458 1.00 88.00 78 ASP A N 1
ATOM 595 C CA . ASP A 1 78 ? 1.178 36.705 20.305 1.00 88.00 78 ASP A CA 1
ATOM 596 C C . ASP A 1 78 ? 0.955 35.365 19.588 1.00 88.00 78 ASP A C 1
ATOM 598 O O . ASP A 1 78 ? 0.965 34.282 20.192 1.00 88.00 78 ASP A O 1
ATOM 602 N N . VAL A 1 79 ? 0.858 35.425 18.258 1.00 85.50 79 VAL A N 1
ATOM 603 C CA . VAL A 1 79 ? 0.664 34.264 17.380 1.00 85.50 79 VAL A CA 1
ATOM 604 C C . VAL A 1 79 ? 1.614 34.343 16.187 1.00 85.50 79 VAL A C 1
ATOM 606 O O . VAL A 1 79 ? 1.851 35.414 15.636 1.00 85.50 79 VAL A O 1
ATOM 609 N N . VAL A 1 80 ? 2.141 33.194 15.763 1.00 81.69 80 VAL A N 1
ATOM 610 C CA . VAL A 1 80 ? 2.843 33.034 14.484 1.00 81.69 80 VAL A CA 1
ATOM 611 C C . VAL A 1 80 ? 2.037 32.066 13.629 1.00 81.69 80 VAL A C 1
ATOM 613 O O . VAL A 1 80 ? 1.673 30.990 14.104 1.00 81.69 80 VAL A O 1
ATOM 616 N N . ILE A 1 81 ? 1.757 32.452 12.386 1.00 80.00 81 ILE A N 1
ATOM 617 C CA . ILE A 1 81 ? 1.090 31.615 11.384 1.00 80.00 81 ILE A CA 1
ATOM 618 C C . ILE A 1 81 ? 2.082 31.328 10.256 1.00 80.00 81 ILE A C 1
ATOM 620 O O . ILE A 1 81 ? 2.618 32.251 9.645 1.00 80.00 81 ILE A O 1
ATOM 624 N N . SER A 1 82 ? 2.307 30.050 9.955 1.00 73.06 82 SER A N 1
ATOM 625 C CA . SER A 1 82 ? 3.157 29.594 8.845 1.00 73.06 82 SER A CA 1
ATOM 626 C C . SER A 1 82 ? 2.449 29.569 7.482 1.00 73.06 82 SER A C 1
ATOM 628 O O . SER A 1 82 ? 3.110 29.440 6.457 1.00 73.06 82 SER A O 1
ATOM 630 N N . ALA A 1 83 ? 1.119 29.700 7.457 1.00 68.00 83 ALA A N 1
ATOM 631 C CA . ALA A 1 83 ? 0.283 29.620 6.260 1.00 68.00 83 ALA A CA 1
ATOM 632 C C . ALA A 1 83 ? -0.146 31.004 5.718 1.00 68.00 83 ALA A C 1
ATOM 634 O O . ALA A 1 83 ? -0.207 31.994 6.446 1.00 68.00 83 ALA A O 1
ATOM 635 N N . HIS A 1 84 ? -0.474 31.096 4.428 1.00 65.62 84 HIS A N 1
ATOM 636 C CA . HIS A 1 84 ? -0.708 32.374 3.737 1.00 65.62 84 HIS A CA 1
ATOM 637 C C . HIS A 1 84 ? -2.196 32.759 3.615 1.00 65.62 84 HIS A C 1
ATOM 639 O O . HIS A 1 84 ? -2.664 33.094 2.529 1.00 65.62 84 HIS A O 1
ATOM 645 N N . HIS A 1 85 ? -2.945 32.745 4.723 1.00 72.62 85 HIS A N 1
ATOM 646 C CA . HIS A 1 85 ? -4.388 33.036 4.722 1.00 72.62 85 HIS A CA 1
ATOM 647 C C . HIS A 1 85 ? -4.735 34.342 5.458 1.00 72.62 85 HIS A C 1
ATOM 649 O O . HIS A 1 85 ? -4.175 34.645 6.513 1.00 72.62 85 HIS A O 1
ATOM 655 N N . LYS A 1 86 ? -5.715 35.089 4.925 1.00 75.00 86 LYS A N 1
ATOM 656 C CA . LYS A 1 86 ? -6.458 36.125 5.673 1.00 75.00 86 LYS A CA 1
ATOM 657 C C . LYS A 1 86 ? -7.353 35.460 6.732 1.00 75.00 86 LYS A C 1
ATOM 659 O O . LYS A 1 86 ? -7.538 34.244 6.710 1.00 75.00 86 LYS A O 1
ATOM 664 N N . GLY A 1 87 ? -7.978 36.237 7.616 1.00 86.75 87 GLY A N 1
ATOM 665 C CA . GLY A 1 87 ? -8.958 35.723 8.580 1.00 86.75 87 GLY A CA 1
ATOM 666 C C . GLY A 1 87 ? -9.249 36.690 9.720 1.00 86.75 87 GLY A C 1
ATOM 667 O O . GLY A 1 87 ? -8.951 37.879 9.606 1.00 86.75 87 GLY A O 1
ATOM 668 N N . HIS A 1 88 ? -9.799 36.171 10.812 1.00 90.19 88 HIS A N 1
ATOM 669 C CA . HIS A 1 88 ? -9.835 36.840 12.111 1.00 90.19 88 HIS A CA 1
ATOM 670 C C . HIS A 1 88 ? -9.564 35.833 13.236 1.00 90.19 88 HIS A C 1
ATOM 672 O O . HIS A 1 88 ? -9.880 34.648 13.110 1.00 90.19 88 HIS A O 1
ATOM 678 N N . PHE A 1 89 ? -8.973 36.299 14.334 1.00 91.69 89 PHE A N 1
ATOM 679 C CA . PHE A 1 89 ? -8.936 35.539 15.581 1.00 91.69 89 PHE A CA 1
ATOM 680 C C . PHE A 1 89 ? -10.118 35.903 16.470 1.00 91.69 89 PHE A C 1
ATOM 682 O O . PHE A 1 89 ? -10.505 37.070 16.541 1.00 91.69 89 PHE A O 1
ATOM 689 N N . VAL A 1 90 ? -10.604 34.904 17.199 1.00 91.62 90 VAL A N 1
ATOM 690 C CA . VAL A 1 90 ? -11.393 35.052 18.420 1.00 91.62 90 VAL A CA 1
ATOM 691 C C . VAL A 1 90 ? -10.596 34.410 19.554 1.00 91.62 90 VAL A C 1
ATOM 693 O O . VAL A 1 90 ? -9.951 33.374 19.362 1.00 91.62 90 VAL A O 1
ATOM 696 N N . TYR A 1 91 ? -10.641 35.010 20.741 1.00 93.81 91 TYR A N 1
ATOM 697 C CA . TYR A 1 91 ? -10.084 34.408 21.950 1.00 93.81 91 TYR A CA 1
ATOM 698 C C . TYR A 1 91 ? -11.166 34.270 23.014 1.00 93.81 91 TYR A C 1
ATOM 700 O O . TYR A 1 91 ? -12.013 35.149 23.176 1.00 93.81 91 TYR A O 1
ATOM 708 N N . LYS A 1 92 ? -11.133 33.152 23.736 1.00 93.31 92 LYS A N 1
ATOM 709 C CA . LYS A 1 92 ? -12.128 32.766 24.745 1.00 93.31 92 LYS A CA 1
ATOM 710 C C . LYS A 1 92 ? -11.423 32.203 25.975 1.00 93.31 92 LYS A C 1
ATOM 712 O O . LYS A 1 92 ? -10.335 31.644 25.838 1.00 93.31 92 LYS A O 1
ATOM 717 N N . ALA A 1 93 ? -12.023 32.316 27.154 1.00 93.88 93 ALA A N 1
ATOM 718 C CA . ALA A 1 93 ? -11.484 31.752 28.391 1.00 93.88 93 ALA A CA 1
ATOM 719 C C . ALA A 1 93 ? -12.396 30.662 28.976 1.00 93.88 93 ALA A C 1
ATOM 721 O O . ALA A 1 93 ? -13.604 30.703 28.794 1.00 93.88 93 ALA A O 1
ATOM 722 N N . CYS A 1 94 ? -11.833 29.695 29.698 1.00 92.44 94 CYS A N 1
ATOM 723 C CA . CYS A 1 94 ? -12.608 28.717 30.466 1.00 92.44 94 CYS A CA 1
ATOM 724 C C . CYS A 1 94 ? -11.859 28.347 31.759 1.00 92.44 94 CYS A C 1
ATOM 726 O O . CYS A 1 94 ? -10.721 27.873 31.666 1.00 92.44 94 CYS A O 1
ATOM 728 N N . PRO A 1 95 ? -12.436 28.570 32.957 1.00 91.38 95 PRO A N 1
ATOM 729 C CA . PRO A 1 95 ? -11.863 28.080 34.207 1.00 91.38 95 PRO A CA 1
ATOM 730 C C . PRO A 1 95 ? -12.136 26.575 34.343 1.00 91.38 95 PRO A C 1
ATOM 732 O O . PRO A 1 95 ? -13.265 26.138 34.138 1.00 91.38 95 PRO A O 1
ATOM 735 N N . ILE A 1 96 ? -11.118 25.788 34.698 1.00 87.38 96 ILE A N 1
ATOM 736 C CA . ILE A 1 96 ? -11.229 24.325 34.839 1.00 87.38 96 ILE A CA 1
ATOM 737 C C . ILE A 1 96 ? -10.511 23.812 36.087 1.00 87.38 96 ILE A C 1
ATOM 739 O O . ILE A 1 96 ? -9.462 24.327 36.489 1.00 87.38 96 ILE A O 1
ATOM 743 N N . ASN A 1 97 ? -11.031 22.736 36.673 1.00 83.06 97 ASN A N 1
ATOM 744 C CA . ASN A 1 97 ? -10.302 21.993 37.696 1.00 83.06 97 ASN A CA 1
ATOM 745 C C . ASN A 1 97 ? -9.073 21.275 37.084 1.00 83.06 97 ASN A C 1
ATOM 747 O O . ASN A 1 97 ? -9.021 21.064 35.871 1.00 83.06 97 ASN A O 1
ATOM 751 N N . PRO A 1 98 ? -8.048 20.900 37.878 1.00 68.31 98 PRO A N 1
ATOM 752 C CA . PRO A 1 98 ? -6.829 20.280 37.343 1.00 68.31 98 PRO A CA 1
ATOM 753 C C . PRO A 1 98 ? -7.066 18.976 36.565 1.00 68.31 98 PRO A C 1
ATOM 755 O O . PRO A 1 98 ? -6.349 18.718 35.601 1.00 68.31 98 PRO A O 1
ATOM 758 N N . ASP A 1 99 ? -8.081 18.209 36.969 1.00 69.81 99 ASP A N 1
ATOM 759 C CA . ASP A 1 99 ? -8.457 16.902 36.413 1.00 69.81 99 ASP A CA 1
ATOM 760 C C . ASP A 1 99 ? -9.654 16.987 35.436 1.00 69.81 99 ASP A C 1
ATOM 762 O O . ASP A 1 99 ? -10.315 15.986 35.157 1.00 69.81 99 ASP A O 1
ATOM 766 N N . GLU A 1 100 ? -9.972 18.183 34.929 1.00 79.50 100 GLU A N 1
ATOM 767 C CA . GLU A 1 100 ? -11.166 18.467 34.124 1.00 79.50 100 GLU A CA 1
ATOM 768 C C . GLU A 1 100 ? -10.808 18.948 32.708 1.00 79.50 100 GLU A C 1
ATOM 770 O O . GLU A 1 100 ? -9.977 19.837 32.517 1.00 79.50 100 GLU A O 1
ATOM 775 N N . ALA A 1 101 ? -11.464 18.372 31.696 1.00 79.00 101 ALA A N 1
ATOM 776 C CA . ALA A 1 101 ? -11.338 18.806 30.307 1.00 79.00 101 ALA A CA 1
ATOM 777 C C . ALA A 1 101 ? -12.337 19.935 30.003 1.00 79.00 101 ALA A C 1
ATOM 779 O O . ALA A 1 101 ? -13.526 19.811 30.298 1.00 79.00 101 ALA A O 1
ATOM 780 N N . ALA A 1 102 ? -11.871 21.017 29.376 1.00 81.00 102 ALA A N 1
ATOM 781 C CA . ALA A 1 102 ? -12.712 22.169 29.060 1.00 81.00 102 ALA A CA 1
ATOM 782 C C . ALA A 1 102 ? -13.771 21.847 27.985 1.00 81.00 102 ALA A C 1
ATOM 784 O O . ALA A 1 102 ? -13.477 21.218 26.964 1.00 81.00 102 ALA A O 1
ATOM 785 N N . THR A 1 103 ? -15.001 22.325 28.185 1.00 83.19 103 THR A N 1
ATOM 786 C CA . THR A 1 103 ? -16.081 22.257 27.185 1.00 83.19 103 THR A CA 1
ATOM 787 C C . THR A 1 103 ? -16.075 23.493 26.284 1.00 83.19 103 THR A C 1
ATOM 789 O O . THR A 1 103 ? -15.590 24.553 26.681 1.00 83.19 103 THR A O 1
ATOM 792 N N . GLN A 1 104 ? -16.628 23.387 25.070 1.00 82.75 104 GLN A N 1
ATOM 793 C CA . GLN A 1 104 ? -16.729 24.552 24.185 1.00 82.75 104 GLN A CA 1
ATOM 794 C C . GLN A 1 104 ? -17.734 25.580 24.729 1.00 82.75 104 GLN A C 1
ATOM 796 O O . GLN A 1 104 ? -17.419 26.764 24.755 1.00 82.75 104 GLN A O 1
ATOM 801 N N . ASP A 1 105 ? -18.849 25.126 25.309 1.00 84.88 105 ASP A N 1
ATOM 802 C CA . ASP A 1 105 ? -19.839 25.944 26.025 1.00 84.88 105 ASP A CA 1
ATOM 803 C C . ASP A 1 105 ? -19.189 26.869 27.074 1.00 84.88 105 ASP A C 1
ATOM 805 O O . ASP A 1 105 ? -19.571 28.029 27.226 1.00 84.88 105 ASP A O 1
ATOM 809 N N . CYS A 1 106 ? -18.174 26.366 27.788 1.00 88.56 106 CYS A N 1
ATOM 810 C CA . CYS A 1 106 ? -17.431 27.119 28.796 1.00 88.56 106 CYS A CA 1
ATOM 811 C C . CYS A 1 106 ? -16.584 28.246 28.185 1.00 88.56 106 CYS A C 1
ATOM 813 O O . CYS A 1 106 ? -16.526 29.338 28.749 1.00 88.56 106 CYS A O 1
ATOM 815 N N . PHE A 1 107 ? -15.965 28.009 27.024 1.00 90.44 107 PHE A N 1
ATOM 816 C CA . PHE A 1 107 ? -15.265 29.047 26.261 1.00 90.44 107 PHE A CA 1
ATOM 817 C C . PHE A 1 107 ? -16.241 30.075 25.680 1.00 90.44 107 PHE A C 1
ATOM 819 O O . PHE A 1 107 ? -16.001 31.280 25.752 1.00 90.44 107 PHE A O 1
ATOM 826 N N . ASP A 1 108 ? -17.354 29.609 25.125 1.00 87.69 108 ASP A N 1
ATOM 827 C CA . ASP A 1 108 ? -18.337 30.449 24.440 1.00 87.69 108 ASP A CA 1
ATOM 828 C C . ASP A 1 108 ? -19.085 31.377 25.411 1.00 87.69 108 ASP A C 1
ATOM 830 O O . ASP A 1 108 ? -19.494 32.472 25.024 1.00 87.69 108 ASP A O 1
ATOM 834 N N . ALA A 1 109 ? -19.172 30.999 26.690 1.00 90.38 109 ALA A N 1
ATOM 835 C CA . ALA A 1 109 ? -19.669 31.847 27.771 1.00 90.38 109 ALA A CA 1
ATOM 836 C C . ALA A 1 109 ? -18.713 32.989 28.189 1.00 90.38 109 ALA A C 1
ATOM 838 O O . ALA A 1 109 ? -19.174 33.949 28.810 1.00 90.38 109 ALA A O 1
ATOM 839 N N . HIS A 1 110 ? -17.412 32.926 27.865 1.00 94.12 110 HIS A N 1
ATOM 840 C CA . HIS A 1 110 ? -16.412 33.917 28.307 1.00 94.12 110 HIS A CA 1
ATOM 841 C C . HIS A 1 110 ? -15.469 34.385 27.167 1.00 94.12 110 HIS A C 1
ATOM 843 O O . HIS A 1 110 ? -14.252 34.158 27.221 1.00 94.12 110 HIS A O 1
ATOM 849 N N . PRO A 1 111 ? -15.984 35.060 26.120 1.00 94.44 111 PRO A N 1
ATOM 850 C CA . PRO A 1 111 ? -15.151 35.675 25.087 1.00 94.44 111 PRO A CA 1
ATOM 851 C C . PRO A 1 111 ? -14.305 36.834 25.641 1.00 94.44 111 PRO A C 1
ATOM 853 O O . PRO A 1 111 ? -14.743 37.596 26.505 1.00 94.44 111 PRO A O 1
ATOM 856 N N . LEU A 1 112 ? -13.093 37.004 25.110 1.00 96.12 112 LEU A N 1
ATOM 857 C CA . LEU A 1 112 ? -12.243 38.167 25.379 1.00 96.12 112 LEU A CA 1
ATOM 858 C C . LEU A 1 112 ? -12.582 39.296 24.393 1.00 96.12 112 LEU A C 1
ATOM 860 O O . LEU A 1 112 ? -12.846 39.052 23.217 1.00 96.12 112 LEU A O 1
ATOM 864 N N . THR A 1 113 ? -12.504 40.549 24.844 1.00 95.94 113 THR A N 1
ATOM 865 C CA . THR A 1 113 ? -12.757 41.728 23.991 1.00 95.94 113 THR A CA 1
ATOM 866 C C . THR A 1 113 ? -11.466 42.220 23.336 1.00 95.94 113 THR A C 1
ATOM 868 O O . THR A 1 113 ? -10.493 42.491 24.037 1.00 95.94 113 THR A O 1
ATOM 871 N N . PHE A 1 114 ? -11.440 42.378 22.015 1.00 95.94 114 PHE A N 1
ATOM 872 C CA . PHE A 1 114 ? -10.325 42.969 21.276 1.00 95.94 114 PHE A CA 1
ATOM 873 C C . PHE A 1 114 ? -10.227 44.477 21.549 1.00 95.94 114 PHE A C 1
ATOM 875 O O . PHE A 1 114 ? -11.225 45.197 21.529 1.00 95.94 114 PHE A O 1
ATOM 882 N N . VAL A 1 115 ? -9.014 44.968 21.815 1.00 95.12 115 VAL A N 1
ATOM 883 C CA . VAL A 1 115 ? -8.774 46.366 22.218 1.00 95.12 115 VAL A CA 1
ATOM 884 C C . VAL A 1 115 ? -7.854 47.102 21.246 1.00 95.12 115 VAL A C 1
ATOM 886 O O . VAL A 1 115 ? -8.095 48.272 20.956 1.00 95.12 115 VAL A O 1
ATOM 889 N N . GLN A 1 116 ? -6.797 46.451 20.755 1.00 92.94 116 GLN A N 1
ATOM 890 C CA . GLN A 1 116 ? -5.809 47.070 19.865 1.00 92.94 116 GLN A CA 1
ATOM 891 C C . GLN A 1 116 ? -4.945 46.008 19.167 1.00 92.94 116 GLN A C 1
ATOM 893 O O . GLN A 1 116 ? -4.502 45.055 19.803 1.00 92.94 116 GLN A O 1
ATOM 898 N N . ASP A 1 117 ? -4.616 46.205 17.889 1.00 90.38 117 ASP A N 1
ATOM 899 C CA . ASP A 1 117 ? -3.500 45.495 17.254 1.00 90.38 117 ASP A CA 1
ATOM 900 C C . ASP A 1 117 ? -2.153 46.206 17.499 1.00 90.38 117 ASP A C 1
ATOM 902 O O . ASP A 1 117 ? -2.055 47.437 17.451 1.00 90.38 117 ASP A O 1
ATOM 906 N N . ASN A 1 118 ? -1.103 45.421 17.754 1.00 89.00 118 ASN A N 1
ATOM 907 C CA . ASN A 1 118 ? 0.217 45.920 18.147 1.00 89.00 118 ASN A CA 1
ATOM 908 C C . ASN A 1 118 ? 1.223 46.058 16.979 1.00 89.00 118 ASN A C 1
ATOM 910 O O . ASN A 1 118 ? 2.361 46.475 17.218 1.00 89.00 118 ASN A O 1
ATOM 914 N N . LEU A 1 119 ? 0.884 45.668 15.739 1.00 85.44 119 LEU A N 1
ATOM 915 C CA . LEU A 1 119 ? 1.878 45.464 14.665 1.00 85.44 119 LEU A CA 1
ATOM 916 C C . LEU A 1 119 ? 1.547 46.101 13.310 1.00 85.44 119 LEU A C 1
ATOM 918 O O . LEU A 1 119 ? 2.460 46.612 12.659 1.00 85.44 119 LEU A O 1
ATOM 922 N N . TYR A 1 120 ? 0.291 46.040 12.879 1.00 81.56 120 TYR A N 1
ATOM 923 C CA . TYR A 1 120 ? -0.168 46.340 11.521 1.00 81.56 120 TYR A CA 1
ATOM 924 C C . TYR A 1 120 ? -1.412 47.249 11.459 1.00 81.56 120 TYR A C 1
ATOM 926 O O . TYR A 1 120 ? -1.682 47.815 10.398 1.00 81.56 120 TYR A O 1
ATOM 934 N N . GLY A 1 121 ? -2.127 47.443 12.575 1.00 84.06 121 GLY A N 1
ATOM 935 C CA . GLY A 1 121 ? -3.123 48.507 12.749 1.00 84.06 121 GLY A CA 1
ATOM 936 C C . GLY A 1 121 ? -4.590 48.136 12.507 1.00 84.06 121 GLY A C 1
ATOM 937 O O . GLY A 1 121 ? -5.353 49.005 12.087 1.00 84.06 121 GLY A O 1
ATOM 938 N N . ALA A 1 122 ? -5.011 46.892 12.767 1.00 87.12 122 ALA A N 1
ATOM 939 C CA . ALA A 1 122 ? -6.446 46.589 12.863 1.00 87.12 122 ALA A CA 1
ATOM 940 C C . ALA A 1 122 ? -7.107 47.336 14.038 1.00 87.12 122 ALA A C 1
ATOM 942 O O . ALA A 1 122 ? -6.491 47.563 15.083 1.00 87.12 122 ALA A O 1
ATOM 943 N N . VAL A 1 123 ? -8.373 47.711 13.849 1.00 90.00 123 VAL A N 1
ATOM 944 C CA . VAL A 1 123 ? -9.178 48.507 14.785 1.00 90.00 123 VAL A CA 1
ATOM 945 C C . VAL A 1 123 ? -10.280 47.642 15.412 1.00 90.00 123 VAL A C 1
ATOM 947 O O . VAL A 1 123 ? -10.695 46.669 14.787 1.00 90.00 123 VAL A O 1
ATOM 950 N N . PRO A 1 124 ? -10.778 47.955 16.621 1.00 91.69 124 PRO A N 1
ATOM 951 C CA . PRO A 1 124 ? -11.911 47.232 17.197 1.00 91.69 124 PRO A CA 1
ATOM 952 C C . PRO A 1 124 ? -13.183 47.349 16.346 1.00 91.69 124 PRO A C 1
ATOM 954 O O . PRO A 1 124 ? -13.528 48.436 15.877 1.00 91.69 124 PRO A O 1
ATOM 957 N N . ASP A 1 125 ? -13.893 46.234 16.184 1.00 91.62 125 ASP A N 1
ATOM 958 C CA . ASP A 1 125 ? -15.193 46.163 15.513 1.00 91.62 125 ASP A CA 1
ATOM 959 C C . ASP A 1 125 ? -16.323 46.444 16.523 1.00 91.62 125 ASP A C 1
ATOM 961 O O . ASP A 1 125 ? -16.435 45.723 17.516 1.00 91.62 125 ASP A O 1
ATOM 965 N N . PRO A 1 126 ? -17.175 47.467 16.314 1.00 87.12 126 PRO A N 1
ATOM 966 C CA . PRO A 1 126 ? -18.285 47.758 17.223 1.00 87.12 126 PRO A CA 1
ATOM 967 C C . PRO A 1 126 ? -19.391 46.693 17.251 1.00 87.12 126 PRO A C 1
ATOM 969 O O . PRO A 1 126 ? -20.183 46.689 18.191 1.00 87.12 126 PRO A O 1
ATOM 972 N N . ASN A 1 127 ? -19.482 45.839 16.225 1.00 88.62 127 ASN A N 1
ATOM 973 C CA . ASN A 1 127 ? -20.501 44.789 16.114 1.00 88.62 127 ASN A CA 1
ATOM 974 C C . ASN A 1 127 ? -19.963 43.429 16.580 1.00 88.62 127 ASN A C 1
ATOM 976 O O . ASN A 1 127 ? -20.717 42.641 17.146 1.00 88.62 127 ASN A O 1
ATOM 980 N N . TYR A 1 128 ? -18.666 43.187 16.366 1.00 92.31 128 TYR A N 1
ATOM 981 C CA . TYR A 1 128 ? -17.967 41.947 16.715 1.00 92.31 128 TYR A CA 1
ATOM 982 C C . TYR A 1 128 ? -16.734 42.225 17.591 1.00 92.31 128 TYR A C 1
ATOM 984 O O . TYR A 1 128 ? -15.589 42.040 17.153 1.00 92.31 128 TYR A O 1
ATOM 992 N N . PRO A 1 129 ? -16.943 42.716 18.828 1.00 92.62 129 PRO A N 1
ATOM 993 C CA . PRO A 1 129 ? -15.874 43.177 19.711 1.00 92.62 129 PRO A CA 1
ATOM 994 C C . PRO A 1 129 ? -14.899 42.068 20.137 1.00 92.62 129 PRO A C 1
ATOM 996 O O . PRO A 1 129 ? -13.875 42.369 20.740 1.00 92.62 129 PRO A O 1
ATOM 999 N N . GLU A 1 130 ? -15.173 40.800 19.833 1.00 93.56 130 GLU A N 1
ATOM 1000 C CA . GLU A 1 130 ? -14.297 39.652 20.076 1.00 93.56 130 GLU A CA 1
ATOM 1001 C C . GLU A 1 130 ? -13.211 39.436 18.996 1.00 93.56 130 GLU A C 1
ATOM 1003 O O . GLU A 1 130 ? -12.289 38.635 19.196 1.00 93.56 130 GLU A O 1
ATOM 1008 N N . ARG A 1 131 ? -13.287 40.130 17.848 1.00 92.81 131 ARG A N 1
ATOM 1009 C CA . ARG A 1 131 ? -12.508 39.791 16.639 1.00 92.81 131 ARG A CA 1
ATOM 1010 C C . ARG A 1 131 ? -11.292 40.675 16.382 1.00 92.81 131 ARG A C 1
ATOM 1012 O O . ARG A 1 131 ? -11.408 41.892 16.262 1.00 92.81 131 ARG A O 1
ATOM 1019 N N . ALA A 1 132 ? -10.147 40.037 16.135 1.00 92.00 132 ALA A N 1
ATOM 1020 C CA . ALA A 1 132 ? -8.947 40.675 15.593 1.00 92.00 132 ALA A CA 1
ATOM 1021 C C . ALA A 1 132 ? -8.713 40.234 14.138 1.00 92.00 132 ALA A C 1
ATOM 1023 O O . ALA A 1 132 ? -8.307 39.101 13.871 1.00 92.00 132 ALA A O 1
ATOM 1024 N N . TYR A 1 133 ? -8.974 41.132 13.186 1.00 90.12 133 TYR A N 1
ATOM 1025 C CA . TYR A 1 133 ? -8.873 40.870 11.745 1.00 90.12 133 TYR A CA 1
ATOM 1026 C C . TYR A 1 133 ? -7.410 40.853 11.252 1.00 90.12 133 TYR A C 1
ATOM 1028 O O . TYR A 1 133 ? -6.577 41.649 11.701 1.00 90.12 133 TYR A O 1
ATOM 1036 N N . LEU A 1 134 ? -7.088 39.952 10.314 1.00 87.38 134 LEU A N 1
ATOM 1037 C CA . LEU A 1 134 ? -5.724 39.732 9.805 1.00 87.38 134 LEU A CA 1
ATOM 1038 C C . LEU A 1 134 ? -5.473 40.391 8.428 1.00 87.38 134 LEU A C 1
ATOM 1040 O O . LEU A 1 134 ? -6.381 40.401 7.591 1.00 87.38 134 LEU A O 1
ATOM 1044 N N . PRO A 1 135 ? -4.243 40.869 8.141 1.00 80.75 135 PRO A N 1
ATOM 1045 C CA . PRO A 1 135 ? -3.882 41.432 6.838 1.00 80.75 135 PRO A CA 1
ATOM 1046 C C . PRO A 1 135 ? -3.777 40.360 5.734 1.00 80.75 135 PRO A C 1
ATOM 1048 O O . PRO A 1 135 ? -3.574 39.181 6.033 1.00 80.75 135 PRO A O 1
ATOM 1051 N N . PRO A 1 136 ? -3.780 40.743 4.439 1.00 74.44 136 PRO A N 1
ATOM 1052 C CA . PRO A 1 136 ? -3.090 39.948 3.422 1.00 74.44 136 PRO A CA 1
ATOM 1053 C C . PRO A 1 136 ? -1.596 39.808 3.759 1.00 74.44 136 PRO A C 1
ATOM 1055 O O . PRO A 1 136 ? -0.968 40.764 4.207 1.00 74.44 136 PRO A O 1
ATOM 1058 N N . SER A 1 137 ? -0.990 38.662 3.442 1.00 69.25 137 SER A N 1
ATOM 1059 C CA . SER A 1 137 ? 0.452 38.399 3.630 1.00 69.25 137 SER A CA 1
ATOM 1060 C C . SER A 1 137 ? 1.388 39.340 2.851 1.00 69.25 137 SER A C 1
ATOM 1062 O O . SER A 1 137 ? 2.593 39.348 3.084 1.00 69.25 137 SER A O 1
ATOM 1064 N N . THR A 1 138 ? 0.842 40.135 1.928 1.00 68.94 138 THR A N 1
ATOM 1065 C CA . THR A 1 138 ? 1.537 41.174 1.156 1.00 68.94 138 THR A CA 1
ATOM 1066 C C . THR A 1 138 ? 1.409 42.579 1.763 1.00 68.94 138 THR A C 1
ATOM 1068 O O . THR A 1 138 ? 1.890 43.542 1.164 1.00 68.94 138 THR A O 1
ATOM 1071 N N . TYR A 1 139 ? 0.730 42.744 2.905 1.00 73.94 139 TYR A N 1
ATOM 1072 C CA . TYR A 1 139 ? 0.545 44.048 3.543 1.00 73.94 139 TYR A CA 1
ATOM 1073 C C . TYR A 1 139 ? 1.858 44.540 4.183 1.00 73.94 139 TYR A C 1
ATOM 1075 O O . TYR A 1 139 ? 2.426 43.822 5.004 1.00 73.94 139 TYR A O 1
ATOM 1083 N N . PRO A 1 140 ? 2.334 45.774 3.916 1.00 65.88 140 PRO A N 1
ATOM 1084 C CA . PRO A 1 140 ? 3.632 46.248 4.420 1.00 65.88 140 PRO A CA 1
ATOM 1085 C C . PRO A 1 140 ? 3.813 46.253 5.950 1.00 65.88 140 PRO A C 1
ATOM 1087 O O . PRO A 1 140 ? 4.940 46.374 6.423 1.00 65.88 140 PRO A O 1
ATOM 1090 N N . GLY A 1 141 ? 2.729 46.147 6.729 1.00 64.19 141 GLY A N 1
ATOM 1091 C CA . GLY A 1 141 ? 2.773 46.032 8.191 1.00 64.19 141 GLY A CA 1
ATOM 1092 C C . GLY A 1 141 ? 2.931 44.605 8.741 1.00 64.19 141 GLY A C 1
ATOM 1093 O O . GLY A 1 141 ? 3.241 44.456 9.923 1.00 64.19 141 GLY A O 1
ATOM 1094 N N . SER A 1 142 ? 2.725 43.548 7.942 1.00 64.62 142 SER A N 1
ATOM 1095 C CA . SER A 1 142 ? 2.850 42.166 8.431 1.00 64.62 142 SER A CA 1
ATOM 1096 C C . SER A 1 142 ? 4.321 41.768 8.573 1.00 64.62 142 SER A C 1
ATOM 1098 O O . SER A 1 142 ? 5.063 41.776 7.591 1.00 64.62 142 SER A O 1
ATOM 1100 N N . LYS A 1 143 ? 4.756 41.408 9.787 1.00 64.38 143 LYS A N 1
ATOM 1101 C CA . LYS A 1 143 ? 6.165 41.097 10.070 1.00 64.38 143 LYS A CA 1
ATOM 1102 C C . LYS A 1 143 ? 6.439 39.601 9.942 1.00 64.38 143 LYS A C 1
ATOM 1104 O O . LYS A 1 143 ? 5.898 38.801 10.700 1.00 64.38 143 LYS A O 1
ATOM 1109 N N . THR A 1 144 ? 7.327 39.239 9.025 1.00 64.44 144 THR A N 1
ATOM 1110 C CA . THR A 1 144 ? 7.995 37.932 9.003 1.00 64.44 144 THR A CA 1
ATOM 1111 C C . THR A 1 144 ? 9.214 37.985 9.919 1.00 64.44 144 THR A C 1
ATOM 1113 O O . THR A 1 144 ? 10.116 38.788 9.677 1.00 64.44 144 THR A O 1
ATOM 1116 N N . ASP A 1 145 ? 9.258 37.143 10.947 1.00 58.88 145 ASP A N 1
ATOM 1117 C CA . ASP A 1 145 ? 10.404 37.018 11.854 1.00 58.88 145 ASP A CA 1
ATOM 1118 C C . ASP A 1 145 ? 10.626 35.534 12.180 1.00 58.88 145 ASP A C 1
ATOM 1120 O O . ASP A 1 145 ? 9.679 34.747 12.194 1.00 58.88 145 ASP A O 1
ATOM 1124 N N . SER A 1 146 ? 11.879 35.142 12.393 1.00 51.50 146 SER A N 1
ATOM 1125 C CA . SER A 1 146 ? 12.307 33.750 12.568 1.00 51.50 146 SER A CA 1
ATOM 1126 C C . SER A 1 146 ? 12.998 33.492 13.910 1.00 51.50 146 SER A C 1
ATOM 1128 O O . SER A 1 146 ? 13.623 32.441 14.064 1.00 51.50 146 SER A O 1
ATOM 1130 N N . SER A 1 147 ? 12.918 34.434 14.862 1.00 44.34 147 SER A N 1
ATOM 1131 C CA . SER A 1 147 ? 13.627 34.401 16.157 1.00 44.34 147 SER A CA 1
ATOM 1132 C C . SER A 1 147 ? 13.534 33.065 16.900 1.00 44.34 147 SER A C 1
ATOM 1134 O O . SER A 1 147 ? 14.519 32.601 17.471 1.00 44.34 147 SER A O 1
ATOM 1136 N N . ASP A 1 148 ? 12.360 32.434 16.852 1.00 50.59 148 ASP A N 1
ATOM 1137 C CA . ASP A 1 148 ? 12.015 31.272 17.672 1.00 50.59 148 ASP A CA 1
ATOM 1138 C C . ASP A 1 148 ? 12.064 29.950 16.884 1.00 50.59 148 ASP A C 1
ATOM 1140 O O . ASP A 1 148 ? 11.651 28.907 17.394 1.00 50.59 148 ASP A O 1
ATOM 1144 N N . GLY A 1 149 ? 12.536 29.950 15.633 1.00 53.81 149 GLY A N 1
ATOM 1145 C CA . GLY A 1 149 ? 12.629 28.728 14.823 1.00 53.81 149 GLY A CA 1
ATOM 1146 C C . GLY A 1 149 ? 11.277 28.120 14.420 1.00 53.81 149 GLY A C 1
ATOM 1147 O O . GLY A 1 149 ? 11.195 26.912 14.235 1.00 53.81 149 GLY A O 1
ATOM 1148 N N . ILE A 1 150 ? 10.226 28.936 14.287 1.00 59.81 150 ILE A N 1
ATOM 1149 C CA . ILE A 1 150 ? 9.058 28.633 13.444 1.00 59.81 150 ILE A CA 1
ATOM 1150 C C . ILE A 1 150 ? 9.020 29.692 12.346 1.00 59.81 150 ILE A C 1
ATOM 1152 O O . ILE A 1 150 ? 8.996 30.884 12.643 1.00 59.81 150 ILE A O 1
ATOM 1156 N N . THR A 1 151 ? 9.014 29.273 11.083 1.00 64.56 151 THR A N 1
ATOM 1157 C CA . THR A 1 151 ? 8.893 30.188 9.943 1.00 64.56 151 THR A CA 1
ATOM 1158 C C . THR A 1 151 ? 7.433 30.592 9.753 1.00 64.56 151 THR A C 1
ATOM 1160 O O . THR A 1 151 ? 6.581 29.736 9.520 1.00 64.56 151 THR A O 1
ATOM 1163 N N . GLY A 1 152 ? 7.137 31.890 9.834 1.00 74.50 152 GLY A N 1
ATOM 1164 C CA . GLY A 1 152 ? 5.786 32.405 9.624 1.00 74.50 152 GLY A CA 1
ATOM 1165 C C . GLY A 1 152 ? 5.666 33.923 9.743 1.00 74.50 152 GLY A C 1
ATOM 1166 O O . GLY A 1 152 ? 6.650 34.643 9.922 1.00 74.50 152 GLY A O 1
ATOM 1167 N N . ILE A 1 153 ? 4.430 34.403 9.638 1.00 80.38 153 ILE A N 1
ATOM 1168 C CA . ILE A 1 153 ? 4.036 35.794 9.867 1.00 80.38 153 ILE A CA 1
ATOM 1169 C C . ILE A 1 153 ? 3.629 35.935 11.336 1.00 80.38 153 ILE A C 1
ATOM 1171 O O . ILE A 1 153 ? 2.832 35.134 11.834 1.00 80.38 153 ILE A O 1
ATOM 1175 N N . LYS A 1 154 ? 4.162 36.946 12.032 1.00 82.75 154 LYS A N 1
ATOM 1176 C CA . LYS A 1 154 ? 3.803 37.253 13.420 1.00 82.75 154 LYS A CA 1
ATOM 1177 C C . LYS A 1 154 ? 2.657 38.265 13.496 1.00 82.75 154 LYS A C 1
ATOM 1179 O O . LYS A 1 154 ? 2.698 39.325 12.870 1.00 82.75 154 LYS A O 1
ATOM 1184 N N . TYR A 1 155 ? 1.692 37.952 14.353 1.00 86.38 155 TYR A N 1
ATOM 1185 C CA . TYR A 1 155 ? 0.563 38.786 14.754 1.00 86.38 155 TYR A CA 1
ATOM 1186 C C . TYR A 1 155 ? 0.579 38.967 16.287 1.00 86.38 155 TYR A C 1
ATOM 1188 O O . TYR A 1 155 ? 1.119 38.117 17.001 1.00 86.38 155 TYR A O 1
ATOM 1196 N N . SER A 1 156 ? 0.055 40.086 16.798 1.00 88.94 156 SER A N 1
ATOM 1197 C CA . SER A 1 156 ? 0.106 40.431 18.228 1.00 88.94 156 SER A CA 1
ATOM 1198 C C . SER A 1 156 ? -1.045 41.360 18.601 1.00 88.94 156 SER A C 1
ATOM 1200 O O . SER A 1 156 ? -1.162 42.455 18.044 1.00 88.94 156 SER A O 1
ATOM 1202 N N . HIS A 1 157 ? -1.884 40.934 19.545 1.00 92.25 157 HIS A N 1
ATOM 1203 C CA . HIS A 1 157 ? -3.151 41.599 19.855 1.00 92.25 157 HIS A CA 1
ATOM 1204 C C . HIS A 1 157 ? -3.316 41.893 21.340 1.00 92.25 157 HIS A C 1
ATOM 1206 O O . HIS A 1 157 ? -3.155 41.010 22.180 1.00 92.25 157 HIS A O 1
ATOM 1212 N N . LYS A 1 158 ? -3.730 43.122 21.651 1.00 94.88 158 LYS A N 1
ATOM 1213 C CA . LYS A 1 158 ? -4.228 43.527 22.964 1.00 94.88 158 LYS A CA 1
ATOM 1214 C C . LYS A 1 158 ? -5.684 43.093 23.103 1.00 94.88 158 LYS A C 1
ATOM 1216 O O . LYS A 1 158 ? -6.547 43.576 22.364 1.00 94.88 158 LYS A O 1
ATOM 1221 N N . TYR A 1 159 ? -5.955 42.239 24.078 1.00 96.00 159 TYR A N 1
ATOM 1222 C CA . TYR A 1 159 ? -7.299 41.801 24.452 1.00 96.00 159 TYR A CA 1
ATOM 1223 C C . TYR A 1 159 ? -7.585 42.134 25.919 1.00 96.00 159 TYR A C 1
ATOM 1225 O O . TYR A 1 159 ? -6.668 42.201 26.735 1.00 96.00 159 TYR A O 1
ATOM 1233 N N . ARG A 1 160 ? -8.858 42.334 26.263 1.00 95.12 160 ARG A N 1
ATOM 1234 C CA . ARG A 1 160 ? -9.345 42.424 27.642 1.00 95.12 160 ARG A CA 1
ATOM 1235 C C . ARG A 1 160 ? -9.910 41.073 28.079 1.00 95.12 160 ARG A C 1
ATOM 1237 O O . ARG A 1 160 ? -10.732 40.500 27.361 1.00 95.12 160 ARG A O 1
ATOM 1244 N N . LEU A 1 161 ? -9.499 40.601 29.255 1.00 93.94 161 LEU A N 1
ATOM 1245 C CA . LEU A 1 161 ? -10.129 39.464 29.933 1.00 93.94 161 LEU A CA 1
ATOM 1246 C C . LEU A 1 161 ? -11.561 39.823 30.367 1.00 93.94 161 LEU A C 1
ATOM 1248 O O . LEU A 1 161 ? -11.759 40.937 30.849 1.00 93.94 161 LEU A O 1
ATOM 1252 N N . PRO A 1 162 ? -12.556 38.931 30.214 1.00 91.25 162 PRO A N 1
ATOM 1253 C CA . PRO A 1 162 ? -13.919 39.229 30.644 1.00 91.25 162 PRO A CA 1
ATOM 1254 C C . PRO A 1 162 ? -14.001 39.437 32.165 1.00 91.25 162 PRO A C 1
ATOM 1256 O O . PRO A 1 162 ? -13.177 38.924 32.925 1.00 91.25 162 PRO A O 1
ATOM 1259 N N . ASP A 1 163 ? -15.008 40.188 32.602 1.00 86.31 163 ASP A N 1
ATOM 1260 C CA . ASP A 1 163 ? -15.330 40.346 34.021 1.00 86.31 163 ASP A CA 1
ATOM 1261 C C . ASP A 1 163 ? -16.015 39.068 34.558 1.00 86.31 163 ASP A C 1
ATOM 1263 O O . ASP A 1 163 ? -16.616 38.301 33.801 1.00 86.31 163 ASP A O 1
ATOM 1267 N N . GLY A 1 164 ? -15.932 38.814 35.865 1.00 83.12 164 GLY A N 1
ATOM 1268 C CA . GLY A 1 164 ? -16.521 37.650 36.537 1.00 83.12 164 GLY A CA 1
ATOM 1269 C C . GLY A 1 164 ? -15.709 36.347 36.483 1.00 83.12 164 GLY A C 1
ATOM 1270 O O . GLY A 1 164 ? -15.984 35.444 37.276 1.00 83.12 164 GLY A O 1
ATOM 1271 N N . ILE A 1 165 ? -14.699 36.224 35.611 1.00 87.88 165 ILE A N 1
ATOM 1272 C CA . ILE A 1 165 ? -13.859 35.016 35.525 1.00 87.88 165 ILE A CA 1
ATOM 1273 C C . ILE A 1 165 ? -12.674 35.072 36.501 1.00 87.88 165 ILE A C 1
ATOM 1275 O O . ILE A 1 165 ? -11.921 36.041 36.544 1.00 87.88 165 ILE A O 1
ATOM 1279 N N . SER A 1 166 ? -12.467 34.001 37.269 1.00 89.44 166 SER A N 1
ATOM 1280 C CA . SER A 1 166 ? -11.256 33.808 38.076 1.00 89.44 166 SER A CA 1
ATOM 1281 C C . SER A 1 166 ? -10.992 32.323 38.342 1.00 89.44 166 SER A C 1
ATOM 1283 O O . SER A 1 166 ? -11.908 31.503 38.295 1.00 89.44 166 SER A O 1
ATOM 1285 N N . GLY A 1 167 ? -9.732 31.968 38.592 1.00 88.88 167 GLY A N 1
ATOM 1286 C CA . GLY A 1 167 ? -9.299 30.595 38.845 1.00 88.88 167 GLY A CA 1
ATOM 1287 C C . GLY A 1 167 ? -7.779 30.429 38.770 1.00 88.88 167 GLY A C 1
ATOM 1288 O O . GLY A 1 167 ? -7.094 31.156 38.051 1.00 88.88 167 GLY A O 1
ATOM 1289 N N . SER A 1 168 ? -7.255 29.437 39.494 1.00 85.06 168 SER A N 1
ATOM 1290 C CA . SER A 1 168 ? -5.834 29.050 39.478 1.00 85.06 168 SER A CA 1
ATOM 1291 C C . SER A 1 168 ? -5.415 28.277 38.219 1.00 85.06 168 SER A C 1
ATOM 1293 O O . SER A 1 168 ? -4.225 28.094 37.978 1.00 85.06 168 SER A O 1
ATOM 1295 N N . ASN A 1 169 ? -6.384 27.820 37.423 1.00 89.06 169 ASN A N 1
ATOM 1296 C CA . ASN A 1 169 ? -6.183 27.140 36.150 1.00 89.06 169 ASN A CA 1
ATOM 1297 C C . ASN A 1 169 ? -7.306 27.554 35.186 1.00 89.06 169 ASN A C 1
ATOM 1299 O O . ASN A 1 169 ? -8.434 27.065 35.263 1.00 89.06 169 ASN A O 1
ATOM 1303 N N . VAL A 1 170 ? -7.007 28.505 34.306 1.00 91.62 170 VAL A N 1
ATOM 1304 C CA . VAL A 1 170 ? -7.907 28.985 33.253 1.00 91.62 170 VAL A CA 1
ATOM 1305 C C . VAL A 1 170 ? -7.233 28.726 31.914 1.00 91.62 170 VAL A C 1
ATOM 1307 O O . VAL A 1 170 ? -6.063 29.056 31.729 1.00 91.62 170 VAL A O 1
ATOM 1310 N N . LEU A 1 171 ? -7.951 28.145 30.959 1.00 91.56 171 LEU A N 1
ATOM 1311 C CA . LEU A 1 171 ? -7.461 28.032 29.589 1.00 91.56 171 LEU A CA 1
ATOM 1312 C C . LEU A 1 171 ? -7.860 29.276 28.800 1.00 91.56 171 LEU A C 1
ATOM 1314 O O . LEU A 1 171 ? -9.022 29.671 28.838 1.00 91.56 171 LEU A O 1
ATOM 1318 N N . ILE A 1 172 ? -6.926 29.856 28.045 1.00 92.75 172 ILE A N 1
ATOM 1319 C CA . ILE A 1 172 ? -7.235 30.779 26.947 1.00 92.75 172 ILE A CA 1
ATOM 1320 C C . ILE A 1 172 ? -7.199 29.983 25.644 1.00 92.75 172 ILE A C 1
ATOM 1322 O O . ILE A 1 172 ? -6.136 29.515 25.222 1.00 92.75 172 ILE A O 1
ATOM 1326 N N . GLN A 1 173 ? -8.358 29.851 25.005 1.00 90.50 173 GLN A N 1
ATOM 1327 C CA . GLN A 1 173 ? -8.509 29.318 23.658 1.00 90.50 173 GLN A CA 1
ATOM 1328 C C . GLN A 1 173 ? -8.181 30.405 22.628 1.00 90.50 173 GLN A C 1
ATOM 1330 O O . GLN A 1 173 ? -8.718 31.510 22.673 1.00 90.50 173 GLN A O 1
ATOM 1335 N N . TRP A 1 174 ? -7.316 30.059 21.680 1.00 88.31 174 TRP A N 1
ATOM 1336 C CA . TRP A 1 174 ? -7.155 30.719 20.387 1.00 88.31 174 TRP A CA 1
ATOM 1337 C C . TRP A 1 174 ? -8.010 29.969 19.370 1.00 88.31 174 TRP A C 1
ATOM 1339 O O . TRP A 1 174 ? -7.853 28.755 19.214 1.00 88.31 174 TRP A O 1
ATOM 1349 N N . HIS A 1 175 ? -8.891 30.689 18.682 1.00 87.31 175 HIS A N 1
ATOM 1350 C CA . HIS A 1 175 ? -9.690 30.188 17.568 1.00 87.31 175 HIS A CA 1
ATOM 1351 C C . HIS A 1 175 ? -9.430 31.087 16.359 1.00 87.31 175 HIS A C 1
ATOM 1353 O O . HIS A 1 175 ? -9.666 32.295 16.403 1.00 87.31 175 HIS A O 1
ATOM 1359 N N . TRP A 1 176 ? -8.886 30.514 15.288 1.00 87.56 176 TRP A N 1
ATOM 1360 C CA . TRP A 1 176 ? -8.650 31.216 14.030 1.00 87.56 176 TRP A CA 1
ATOM 1361 C C . TRP A 1 176 ? -9.651 30.764 12.980 1.00 87.56 176 TRP A C 1
ATOM 1363 O O . TRP A 1 176 ? -9.717 29.581 12.650 1.00 87.56 176 TRP A O 1
ATOM 1373 N N . VAL A 1 177 ? -10.382 31.728 12.429 1.00 84.31 177 VAL A N 1
ATOM 1374 C CA . VAL A 1 177 ? -11.272 31.551 11.283 1.00 84.31 177 VAL A CA 1
ATOM 1375 C C . VAL A 1 177 ? -10.598 32.185 10.070 1.00 84.31 177 VAL A C 1
ATOM 1377 O O . VAL A 1 177 ? -10.323 33.390 10.065 1.00 84.31 177 VAL A O 1
ATOM 1380 N N . THR A 1 178 ? -10.307 31.400 9.032 1.00 80.50 178 THR A N 1
ATOM 1381 C CA . THR A 1 178 ? -9.703 31.947 7.807 1.00 80.50 178 THR A CA 1
ATOM 1382 C C . THR A 1 178 ? -10.719 32.681 6.933 1.00 80.50 178 THR A C 1
ATOM 1384 O O . THR A 1 178 ? -11.914 32.404 6.936 1.00 80.50 178 THR A O 1
ATOM 1387 N N . GLY A 1 179 ? -10.218 33.631 6.147 1.00 69.00 179 GLY A N 1
ATOM 1388 C CA . GLY A 1 179 ? -10.942 34.366 5.107 1.00 69.00 179 GLY A CA 1
ATOM 1389 C C . GLY A 1 179 ? -10.405 34.038 3.714 1.00 69.00 179 GLY A C 1
ATOM 1390 O O . GLY A 1 179 ? -10.212 34.945 2.909 1.00 69.00 179 GLY A O 1
ATOM 1391 N N . ASN A 1 180 ? -10.060 32.768 3.474 1.00 62.06 180 ASN A N 1
ATOM 1392 C CA . ASN A 1 180 ? -9.530 32.281 2.195 1.00 62.06 180 ASN A CA 1
ATOM 1393 C C . ASN A 1 180 ? -10.608 31.619 1.310 1.00 62.06 180 ASN A C 1
ATOM 1395 O O . ASN A 1 180 ? -10.401 31.450 0.114 1.00 62.06 180 ASN A O 1
ATOM 1399 N N . SER A 1 181 ? -11.769 31.282 1.880 1.00 57.53 181 SER A N 1
ATOM 1400 C CA . SER A 1 181 ? -12.846 30.480 1.274 1.00 57.53 181 SER A CA 1
ATOM 1401 C C . SER A 1 181 ? -13.638 31.163 0.138 1.00 57.53 181 SER A C 1
ATOM 1403 O O . SER A 1 181 ? -14.787 30.809 -0.105 1.00 57.53 181 SER A O 1
ATOM 1405 N N . GLY A 1 182 ? -13.087 32.189 -0.522 1.00 61.66 182 GLY A N 1
ATOM 1406 C CA . GLY A 1 182 ? -13.746 32.952 -1.600 1.00 61.66 182 GLY A CA 1
ATOM 1407 C C . GLY A 1 182 ? -14.937 33.831 -1.177 1.00 61.66 182 GLY A C 1
ATOM 1408 O O . GLY A 1 182 ? -15.464 34.577 -1.997 1.00 61.66 182 GLY A O 1
ATOM 1409 N N . CYS A 1 183 ? -15.332 33.776 0.095 1.00 68.25 183 CYS A N 1
ATOM 1410 C CA . CYS A 1 183 ? -16.511 34.419 0.667 1.00 68.25 183 CYS A CA 1
ATOM 1411 C C . CYS A 1 183 ? -16.146 35.424 1.778 1.00 68.25 183 CYS A C 1
ATOM 1413 O O . CYS A 1 183 ? -14.996 35.523 2.213 1.00 68.25 183 CYS A O 1
ATOM 1415 N N . SER A 1 184 ? -17.143 36.172 2.252 1.00 75.50 184 SER A N 1
ATOM 1416 C CA . SER A 1 184 ? -17.034 37.093 3.390 1.00 75.50 184 SER A CA 1
ATOM 1417 C C . SER A 1 184 ? -17.818 36.552 4.590 1.00 75.50 184 SER A C 1
ATOM 1419 O O . SER A 1 184 ? -19.010 36.279 4.466 1.00 75.50 184 SER A O 1
ATOM 1421 N N . HIS A 1 185 ? -17.185 36.406 5.758 1.00 80.31 185 HIS A N 1
ATOM 1422 C CA . HIS A 1 185 ? -17.911 36.061 6.992 1.00 80.31 185 HIS A CA 1
ATOM 1423 C C . HIS A 1 185 ? -18.792 37.229 7.451 1.00 80.31 185 HIS A C 1
ATOM 1425 O O . HIS A 1 185 ? -18.559 38.379 7.075 1.00 80.31 185 HIS A O 1
ATOM 1431 N N . GLU A 1 186 ? -19.799 36.945 8.275 1.00 83.12 186 GLU A N 1
ATOM 1432 C CA . GLU A 1 186 ? -20.727 37.956 8.794 1.00 83.12 186 GLU A CA 1
ATOM 1433 C C . GLU A 1 186 ? -19.971 39.138 9.436 1.00 83.12 186 GLU A C 1
ATOM 1435 O O . GLU A 1 186 ? -19.045 38.925 10.220 1.00 83.12 186 GLU A O 1
ATOM 1440 N N . GLY A 1 187 ? -20.318 40.378 9.072 1.00 81.62 187 GLY A N 1
ATOM 1441 C CA . GLY A 1 187 ? -19.661 41.599 9.556 1.00 81.62 187 GLY A CA 1
ATOM 1442 C C . GLY A 1 187 ? -18.486 42.111 8.712 1.00 81.62 187 GLY A C 1
ATOM 1443 O O . GLY A 1 187 ? -18.160 43.296 8.784 1.00 81.62 187 GLY A O 1
ATOM 1444 N N . TYR A 1 188 ? -17.872 41.277 7.862 1.00 85.38 188 TYR A N 1
ATOM 1445 C CA . TYR A 1 188 ? -16.713 41.682 7.042 1.00 85.38 188 TYR A CA 1
ATOM 1446 C C . TYR A 1 188 ? -17.030 42.810 6.046 1.00 85.38 188 TYR A C 1
ATOM 1448 O O . TYR A 1 188 ? -16.121 43.501 5.588 1.00 85.38 188 TYR A O 1
ATOM 1456 N N . ASP A 1 189 ? -18.294 42.991 5.675 1.00 80.06 189 ASP A N 1
ATOM 1457 C CA . ASP A 1 189 ? -18.769 44.017 4.748 1.00 80.06 189 ASP A CA 1
ATOM 1458 C C . ASP A 1 189 ? -19.001 45.387 5.411 1.00 80.06 189 ASP A C 1
ATOM 1460 O O . ASP A 1 189 ? -18.940 46.410 4.724 1.00 80.06 189 ASP A O 1
ATOM 1464 N N . VAL A 1 190 ? -19.223 45.409 6.732 1.00 83.81 190 VAL A N 1
ATOM 1465 C CA . VAL A 1 190 ? -19.442 46.623 7.543 1.00 83.81 190 VAL A CA 1
ATOM 1466 C C . VAL A 1 190 ? -18.249 47.006 8.428 1.00 83.81 190 VAL A C 1
ATOM 1468 O O . VAL A 1 190 ? -18.205 48.133 8.926 1.00 83.81 190 VAL A O 1
ATOM 1471 N N . TYR A 1 191 ? -17.269 46.115 8.609 1.00 86.94 191 TYR A N 1
ATOM 1472 C CA . TYR A 1 191 ? -16.044 46.403 9.357 1.00 86.94 191 TYR A CA 1
ATOM 1473 C C . TYR A 1 191 ? -15.242 47.569 8.726 1.00 86.94 191 TYR A C 1
ATOM 1475 O O . TYR A 1 191 ? -15.017 47.579 7.510 1.00 86.94 191 TYR A O 1
ATOM 1483 N N . PRO A 1 192 ? -14.769 48.555 9.517 1.00 86.06 192 PRO A N 1
ATOM 1484 C CA . PRO A 1 192 ? -13.982 49.685 9.021 1.00 86.06 192 PRO A CA 1
ATOM 1485 C C . PRO A 1 192 ? -12.526 49.286 8.712 1.00 86.06 192 PRO A C 1
ATOM 1487 O O . PRO A 1 192 ? -11.598 49.617 9.451 1.00 86.06 192 PRO A O 1
ATOM 1490 N N . TRP A 1 193 ? -12.327 48.584 7.592 1.00 85.00 193 TRP A N 1
ATOM 1491 C CA . TRP A 1 193 ? -11.014 48.171 7.085 1.00 85.00 193 TRP A CA 1
ATOM 1492 C C . TRP A 1 193 ? -10.016 49.346 7.012 1.00 85.00 193 TRP A C 1
ATOM 1494 O O . TRP A 1 193 ? -10.315 50.361 6.374 1.00 85.00 193 TRP A O 1
ATOM 1504 N N . PRO A 1 194 ? -8.809 49.221 7.604 1.00 81.81 194 PRO A N 1
ATOM 1505 C CA . PRO A 1 194 ? -7.709 50.147 7.342 1.00 81.81 194 PRO A CA 1
ATOM 1506 C C . PRO A 1 194 ? -7.330 50.181 5.849 1.00 81.81 194 PRO A C 1
ATOM 1508 O O . PRO A 1 194 ? -7.567 49.228 5.108 1.00 81.81 194 PRO A O 1
ATOM 1511 N N . ALA A 1 195 ? -6.712 51.274 5.395 1.00 76.88 195 ALA A N 1
ATOM 1512 C CA . ALA A 1 195 ? -6.371 51.447 3.981 1.00 76.88 195 ALA A CA 1
ATOM 1513 C C . ALA A 1 195 ? -5.297 50.443 3.516 1.00 76.88 195 ALA A C 1
ATOM 1515 O O . ALA A 1 195 ? -4.212 50.372 4.097 1.00 76.88 195 ALA A O 1
ATOM 1516 N N . GLY A 1 196 ? -5.580 49.688 2.451 1.00 71.50 196 GLY A N 1
ATOM 1517 C CA . GLY A 1 196 ? -4.743 48.578 1.974 1.00 71.50 196 GLY A CA 1
ATOM 1518 C C . GLY A 1 196 ? -4.948 47.258 2.733 1.00 71.50 196 GLY A C 1
ATOM 1519 O O . GLY A 1 196 ? -4.249 46.280 2.461 1.00 71.50 196 GLY A O 1
ATOM 1520 N N . PHE A 1 197 ? -5.877 47.226 3.691 1.00 74.94 197 PHE A N 1
ATOM 1521 C CA . PHE A 1 197 ? -6.221 46.064 4.513 1.00 74.94 197 PHE A CA 1
ATOM 1522 C C . PHE A 1 197 ? -7.444 45.299 3.978 1.00 74.94 197 PHE A C 1
ATOM 1524 O O . PHE A 1 197 ? -7.789 44.245 4.505 1.00 74.94 197 PHE A O 1
ATOM 1531 N N . GLU A 1 198 ? -8.120 45.842 2.964 1.00 70.38 198 GLU A N 1
ATOM 1532 C CA . GLU A 1 198 ? -9.494 45.511 2.595 1.00 70.38 198 GLU A CA 1
ATOM 1533 C C . GLU A 1 198 ? -9.673 44.048 2.139 1.00 70.38 198 GLU A C 1
ATOM 1535 O O . GLU A 1 198 ? -8.750 43.378 1.643 1.00 70.38 198 GLU A O 1
ATOM 1540 N N . ASN A 1 199 ? -10.904 43.535 2.255 1.00 64.31 199 ASN A N 1
ATOM 1541 C CA . ASN A 1 199 ? -11.246 42.291 1.575 1.00 64.31 199 ASN A CA 1
ATOM 1542 C C . ASN A 1 199 ? -11.235 42.515 0.048 1.00 64.31 199 ASN A C 1
ATOM 1544 O O . ASN A 1 199 ? -11.785 43.495 -0.449 1.00 64.31 199 ASN A O 1
ATOM 1548 N N . GLN A 1 200 ? -10.585 41.608 -0.682 1.00 57.31 200 GLN A N 1
ATOM 1549 C CA . GLN A 1 200 ? -10.388 41.683 -2.140 1.00 57.31 200 GLN A CA 1
ATOM 1550 C C . GLN A 1 200 ? -11.076 40.521 -2.880 1.00 57.31 200 GLN A C 1
ATOM 1552 O O . GLN A 1 200 ? -10.874 40.350 -4.079 1.00 57.31 200 GLN A O 1
ATOM 1557 N N . TYR A 1 201 ? -11.884 39.737 -2.162 1.00 54.75 201 TYR A N 1
ATOM 1558 C CA . TYR A 1 201 ? -12.669 38.620 -2.686 1.00 54.75 201 TYR A CA 1
ATOM 1559 C C . TYR A 1 201 ? -14.169 38.952 -2.720 1.00 54.75 201 TYR A C 1
ATOM 1561 O O . TYR A 1 201 ? -14.582 40.059 -2.362 1.00 54.75 201 TYR A O 1
ATOM 1569 N N . GLU A 1 202 ? -14.983 38.028 -3.229 1.00 53.78 202 GLU A N 1
ATOM 1570 C CA . GLU A 1 202 ? -16.367 38.315 -3.606 1.00 53.78 202 GLU A CA 1
ATOM 1571 C C . GLU A 1 202 ? -17.297 38.579 -2.409 1.00 53.78 202 GLU A C 1
ATOM 1573 O O . GLU A 1 202 ? -17.110 38.099 -1.287 1.00 53.78 202 GLU A O 1
ATOM 1578 N N . LYS A 1 203 ? -18.347 39.371 -2.662 1.00 55.19 203 LYS A N 1
ATOM 1579 C CA . LYS A 1 203 ? -19.307 39.848 -1.650 1.00 55.19 203 LYS A CA 1
ATOM 1580 C C . LYS A 1 203 ? -20.399 38.825 -1.312 1.00 55.19 203 LYS A C 1
ATOM 1582 O O . LYS A 1 203 ? -21.541 39.200 -1.051 1.00 55.19 203 LYS A O 1
ATOM 1587 N N . HIS A 1 204 ? -20.069 37.540 -1.351 1.00 68.00 204 HIS A N 1
ATOM 1588 C CA . HIS A 1 204 ? -20.999 36.466 -1.023 1.00 68.00 204 HIS A CA 1
ATOM 1589 C C . HIS A 1 204 ? -20.742 35.980 0.411 1.00 68.00 204 HIS A C 1
ATOM 1591 O O . HIS A 1 204 ? -19.577 35.826 0.788 1.00 68.00 204 HIS A O 1
ATOM 1597 N N . PRO A 1 205 ? -21.790 35.804 1.239 1.00 72.88 205 PRO A N 1
ATOM 1598 C CA . PRO A 1 205 ? -21.622 35.416 2.633 1.00 72.88 205 PRO A CA 1
ATOM 1599 C C . PRO A 1 205 ? -21.062 33.996 2.729 1.00 72.88 205 PRO A C 1
ATOM 1601 O O . PRO A 1 205 ? -21.442 33.121 1.949 1.00 72.88 205 PRO A O 1
ATOM 1604 N N . CYS A 1 206 ? -20.164 33.760 3.682 1.00 73.06 206 CYS A N 1
ATOM 1605 C CA . CYS A 1 206 ? -19.667 32.414 3.949 1.00 73.06 206 CYS A CA 1
ATOM 1606 C C . CYS A 1 206 ? -20.770 31.500 4.511 1.00 73.06 206 CYS A C 1
ATOM 1608 O O . CYS A 1 206 ? -21.668 31.985 5.209 1.00 73.06 206 CYS A O 1
ATOM 1610 N N . PRO A 1 207 ? -20.696 30.176 4.267 1.00 71.25 207 PRO A N 1
ATOM 1611 C CA . PRO A 1 207 ? -21.489 29.205 5.013 1.00 71.25 207 PRO A CA 1
ATOM 1612 C C . PRO A 1 207 ? -21.239 29.355 6.522 1.00 71.25 207 PRO A C 1
ATOM 1614 O O . PRO A 1 207 ? -20.119 29.723 6.898 1.00 71.25 207 PRO A O 1
ATOM 1617 N N . PRO A 1 208 ? -22.226 29.042 7.385 1.00 73.44 208 PRO A N 1
ATOM 1618 C CA . PRO A 1 208 ? -22.048 29.059 8.833 1.00 73.44 208 PRO A CA 1
ATOM 1619 C C . PRO A 1 208 ? -20.781 28.318 9.276 1.00 73.44 208 PRO A C 1
ATOM 1621 O O . PRO A 1 208 ? -20.392 27.300 8.695 1.00 73.44 208 PRO A O 1
ATOM 1624 N N . LEU A 1 209 ? -20.121 28.835 10.312 1.00 73.44 209 LEU A N 1
ATOM 1625 C CA . LEU A 1 209 ? -18.960 28.166 10.888 1.00 73.44 209 LEU A CA 1
ATOM 1626 C C . LEU A 1 209 ? -19.402 26.840 11.511 1.00 73.44 209 LEU A C 1
ATOM 1628 O O . LEU A 1 209 ? -20.361 26.794 12.272 1.00 73.44 209 LEU A O 1
ATOM 1632 N N . SER A 1 210 ? -18.704 25.764 11.159 1.00 69.06 210 SER A N 1
ATOM 1633 C CA . SER A 1 210 ? -18.925 24.446 11.747 1.00 69.06 210 SER A CA 1
ATOM 1634 C C . SER A 1 210 ? -18.182 24.344 13.074 1.00 69.06 210 SER A C 1
ATOM 1636 O O . SER A 1 210 ? -16.967 24.569 13.108 1.00 69.06 210 SER A O 1
ATOM 1638 N N . ASP A 1 211 ? -18.886 23.917 14.122 1.00 63.38 211 ASP A N 1
ATOM 1639 C CA . ASP A 1 211 ? -18.347 23.693 15.473 1.00 63.38 211 ASP A CA 1
ATOM 1640 C C . ASP A 1 211 ? -17.238 22.620 15.522 1.00 63.38 211 ASP A C 1
ATOM 1642 O O . ASP A 1 211 ? -16.531 22.496 16.518 1.00 63.38 211 ASP A O 1
ATOM 1646 N N . THR A 1 212 ? -17.064 21.839 14.446 1.00 60.53 212 THR A N 1
ATOM 1647 C CA . THR A 1 212 ? -16.018 20.809 14.304 1.00 60.53 212 THR A CA 1
ATOM 1648 C C . THR A 1 212 ? -14.889 21.205 13.344 1.00 60.53 212 THR A C 1
ATOM 1650 O O . THR A 1 212 ? -13.994 20.401 13.078 1.00 60.53 212 THR A O 1
ATOM 1653 N N . GLY A 1 213 ? -14.939 22.399 12.744 1.00 61.72 213 GLY A N 1
ATOM 1654 C CA . GLY A 1 213 ? -13.957 22.835 11.740 1.00 61.72 213 GLY A CA 1
ATOM 1655 C C . GLY A 1 213 ? -14.042 22.122 10.391 1.00 61.72 213 GLY A C 1
ATOM 1656 O O . GLY A 1 213 ? -13.130 22.243 9.578 1.00 61.72 213 GLY A O 1
ATOM 1657 N N . VAL A 1 214 ? -15.119 21.376 10.139 1.00 55.75 214 VAL A N 1
ATOM 1658 C CA . VAL A 1 214 ? -15.348 20.700 8.856 1.00 55.75 214 VAL A CA 1
ATOM 1659 C C . VAL A 1 214 ? -16.014 21.685 7.887 1.00 55.75 214 VAL A C 1
ATOM 1661 O O . VAL A 1 214 ? -16.928 22.414 8.262 1.00 55.75 214 VAL A O 1
ATOM 1664 N N . GLY A 1 215 ? -15.540 21.746 6.640 1.00 56.56 215 GLY A N 1
ATOM 1665 C CA . GLY A 1 215 ? -16.095 22.599 5.575 1.00 56.56 215 GLY A CA 1
ATOM 1666 C C . GLY A 1 215 ? -15.609 24.059 5.545 1.00 56.56 215 GLY A C 1
ATOM 1667 O O . GLY A 1 215 ? -15.595 24.661 4.476 1.00 56.56 215 GLY A O 1
ATOM 1668 N N . ASN A 1 216 ? -15.143 24.616 6.667 1.00 62.66 216 ASN A N 1
ATOM 1669 C CA . ASN A 1 216 ? -14.517 25.944 6.750 1.00 62.66 216 ASN A CA 1
ATOM 1670 C C . ASN A 1 216 ? -13.146 25.816 7.437 1.00 62.66 216 ASN A C 1
ATOM 1672 O O . ASN A 1 216 ? -13.084 25.284 8.544 1.00 62.66 216 ASN A O 1
ATOM 1676 N N . GLU A 1 217 ? -12.067 26.320 6.818 1.00 70.62 217 GLU A N 1
ATOM 1677 C CA . GLU A 1 217 ? -10.700 26.280 7.373 1.00 70.62 217 GLU A CA 1
ATOM 1678 C C . GLU A 1 217 ? -10.613 27.075 8.691 1.00 70.62 217 GLU A C 1
ATOM 1680 O O . GLU A 1 217 ? -10.491 28.307 8.705 1.00 70.62 217 GLU A O 1
ATOM 1685 N N . GLN A 1 218 ? -10.692 26.338 9.800 1.00 79.00 218 GLN A N 1
ATOM 1686 C CA . GLN A 1 218 ? -10.674 26.825 11.176 1.00 79.00 218 GLN A CA 1
ATOM 1687 C C . GLN A 1 218 ? -9.647 26.053 12.008 1.00 79.00 218 GLN A C 1
ATOM 1689 O O . GLN A 1 218 ? -9.425 24.863 11.775 1.00 79.00 218 GLN A O 1
ATOM 1694 N N . PHE A 1 219 ? -9.046 26.732 12.986 1.00 80.19 219 PHE A N 1
ATOM 1695 C CA . PHE A 1 219 ? -7.918 26.217 13.762 1.00 80.19 219 PHE A CA 1
ATOM 1696 C C . PHE A 1 219 ? -8.070 26.568 15.254 1.00 80.19 219 PHE A C 1
ATOM 1698 O O . PHE A 1 219 ? -8.354 27.720 15.586 1.00 80.19 219 PHE A O 1
ATOM 1705 N N . TRP A 1 220 ? -7.853 25.600 16.155 1.00 81.81 220 TRP A N 1
ATOM 1706 C CA . TRP A 1 220 ? -7.999 25.760 17.614 1.00 81.81 220 TRP A CA 1
ATOM 1707 C C . TRP A 1 220 ? -6.719 25.435 18.370 1.00 81.81 220 TRP A C 1
ATOM 1709 O O . TRP A 1 220 ? -5.969 24.543 17.986 1.00 81.81 220 TRP A O 1
ATOM 1719 N N . ASN A 1 221 ? -6.479 26.140 19.477 1.00 81.62 221 ASN A N 1
ATOM 1720 C CA . ASN A 1 221 ? -5.311 25.927 20.329 1.00 81.62 221 ASN A CA 1
ATOM 1721 C C . ASN A 1 221 ? -5.532 26.536 21.728 1.00 81.62 221 ASN A C 1
ATOM 1723 O O . ASN A 1 221 ? -6.362 27.427 21.864 1.00 81.62 221 ASN A O 1
ATOM 1727 N N . CYS A 1 222 ? -4.797 26.109 22.760 1.00 87.06 222 CYS A N 1
ATOM 1728 C CA . CYS A 1 222 ? -5.030 26.553 24.147 1.00 87.06 222 CYS A CA 1
ATOM 1729 C C . CYS A 1 222 ? -3.755 26.742 24.973 1.00 87.06 222 CYS A C 1
ATOM 1731 O O . CYS A 1 222 ? -2.812 25.966 24.821 1.00 87.06 222 CYS A O 1
ATOM 1733 N N . ALA A 1 223 ? -3.751 27.728 25.874 1.00 90.12 223 ALA A N 1
ATOM 1734 C CA . ALA A 1 223 ? -2.687 27.988 26.850 1.00 90.12 223 ALA A CA 1
ATOM 1735 C C . ALA A 1 223 ? -3.255 28.157 28.272 1.00 90.12 223 ALA A C 1
ATOM 1737 O O . ALA A 1 223 ? -4.298 28.783 28.444 1.00 90.12 223 ALA A O 1
ATOM 1738 N N . GLU A 1 224 ? -2.562 27.627 29.279 1.00 90.19 224 GLU A N 1
ATOM 1739 C CA . GLU A 1 224 ? -2.903 27.756 30.700 1.00 90.19 224 GLU A CA 1
ATOM 1740 C C . GLU A 1 224 ? -2.466 29.114 31.271 1.00 90.19 224 GLU A C 1
ATOM 1742 O O . GLU A 1 224 ? -1.307 29.521 31.127 1.00 90.19 224 GLU A O 1
ATOM 1747 N N . VAL A 1 225 ? -3.365 29.779 31.993 1.00 92.69 225 VAL A N 1
ATOM 1748 C CA . VAL A 1 225 ? -3.123 31.015 32.748 1.00 92.69 225 VAL A CA 1
ATOM 1749 C C . VAL A 1 225 ? -3.781 30.935 34.131 1.00 92.69 225 VAL A C 1
ATOM 1751 O O . VAL A 1 225 ? -4.657 30.108 34.373 1.00 92.69 225 VAL A O 1
ATOM 1754 N N . GLU A 1 226 ? -3.377 31.816 35.038 1.00 93.19 226 GLU A N 1
ATOM 1755 C CA . GLU A 1 226 ? -4.077 32.086 36.296 1.00 93.19 226 GLU A CA 1
ATOM 1756 C C . GLU A 1 226 ? -4.804 33.429 36.165 1.00 93.19 226 GLU A C 1
ATOM 1758 O O . GLU A 1 226 ? -4.225 34.401 35.672 1.00 93.19 226 GLU A O 1
ATOM 1763 N N . ILE A 1 227 ? -6.059 33.501 36.613 1.00 93.38 227 ILE A N 1
ATOM 1764 C CA . ILE A 1 227 ? -6.811 34.758 36.683 1.00 93.38 227 ILE A CA 1
ATOM 1765 C C . ILE A 1 227 ? -7.241 34.992 38.127 1.00 93.38 227 ILE A C 1
ATOM 1767 O O . ILE A 1 227 ? -8.100 34.296 38.669 1.00 93.38 227 ILE A O 1
ATOM 1771 N N . LEU A 1 228 ? -6.642 35.999 38.751 1.00 90.81 228 LEU A N 1
ATOM 1772 C CA . LEU A 1 228 ? -6.988 36.451 40.089 1.00 90.81 228 LEU A CA 1
ATOM 1773 C C . LEU A 1 228 ? -8.263 37.302 40.032 1.00 90.81 228 LEU A C 1
ATOM 1775 O O . LEU A 1 228 ? -8.350 38.258 39.259 1.00 90.81 228 LEU A O 1
ATOM 1779 N N . GLN A 1 229 ? -9.231 36.991 40.893 1.00 85.94 229 GLN A N 1
ATOM 1780 C CA . GLN A 1 229 ? -10.424 37.819 41.081 1.00 85.94 229 GLN A CA 1
ATOM 1781 C C . GLN A 1 229 ? -10.021 39.242 41.497 1.00 85.94 229 GLN A C 1
ATOM 1783 O O . GLN A 1 229 ? -9.158 39.403 42.375 1.00 85.94 229 GLN A O 1
ATOM 1788 N N . ASN A 1 230 ? -10.627 40.274 40.900 1.00 75.44 230 ASN A N 1
ATOM 1789 C CA . ASN A 1 230 ? -10.147 41.654 41.046 1.00 75.44 230 ASN A CA 1
ATOM 1790 C C . ASN A 1 230 ? -10.607 42.306 42.365 1.00 75.44 230 ASN A C 1
ATOM 1792 O O . ASN A 1 230 ? -11.429 43.218 42.410 1.00 75.44 230 ASN A O 1
ATOM 1796 N N . ASN A 1 231 ? -10.043 41.820 43.472 1.00 60.59 231 ASN A N 1
ATOM 1797 C CA . ASN A 1 231 ? -10.292 42.287 44.834 1.00 60.59 231 ASN A CA 1
ATOM 1798 C C . ASN A 1 231 ? -9.619 43.651 45.125 1.00 60.59 231 ASN A C 1
ATOM 1800 O O . ASN A 1 231 ? -8.766 43.752 46.008 1.00 60.59 231 ASN A O 1
ATOM 1804 N N . ASP A 1 232 ? -10.007 44.704 44.396 1.00 42.12 232 ASP A N 1
ATOM 1805 C CA . ASP A 1 232 ? -9.702 46.102 44.740 1.00 42.12 232 ASP A CA 1
ATOM 1806 C C . ASP A 1 232 ? -10.980 46.815 45.250 1.00 42.12 232 ASP A C 1
ATOM 1808 O O . ASP A 1 232 ? -11.927 47.024 44.486 1.00 42.12 232 ASP A O 1
ATOM 1812 N N . PRO A 1 233 ? -11.086 47.134 46.557 1.00 39.25 233 PRO A N 1
ATOM 1813 C CA . PRO A 1 233 ? -12.360 47.468 47.194 1.00 39.25 233 PRO A CA 1
ATOM 1814 C C . PRO A 1 233 ? -12.822 48.923 46.974 1.00 39.25 233 PRO A C 1
ATOM 1816 O O . PRO A 1 233 ? -12.880 49.728 47.910 1.00 39.25 233 PRO A O 1
ATOM 1819 N N . THR A 1 234 ? -13.287 49.236 45.762 1.00 31.61 234 THR A N 1
ATOM 1820 C CA . THR A 1 234 ? -14.273 50.311 45.525 1.00 31.61 234 THR A CA 1
ATOM 1821 C C . THR A 1 234 ? -15.380 49.795 44.596 1.00 31.61 234 THR A C 1
ATOM 1823 O O . THR A 1 234 ? -15.091 49.246 43.546 1.00 31.61 234 THR A O 1
ATOM 1826 N N . SER A 1 235 ? -16.671 49.900 44.924 1.00 28.27 235 SER A N 1
ATOM 1827 C CA . SER A 1 235 ? -17.345 50.967 45.680 1.00 28.27 235 SER A CA 1
ATOM 1828 C C . SER A 1 235 ? -18.173 50.515 46.897 1.00 28.27 235 SER A C 1
ATOM 1830 O O . SER A 1 235 ? -18.744 49.433 46.895 1.00 28.27 235 SER A O 1
ATOM 1832 N N . THR A 1 236 ? -18.343 51.427 47.869 1.00 27.62 236 THR A N 1
ATOM 1833 C CA . THR A 1 236 ? -19.338 51.398 48.976 1.00 27.62 236 THR A CA 1
ATOM 1834 C C . THR A 1 236 ? -19.433 50.090 49.771 1.00 27.62 236 THR A C 1
ATOM 1836 O O . THR A 1 236 ? -20.135 49.160 49.407 1.00 27.62 236 THR A O 1
ATOM 1839 N N . SER A 1 237 ? -18.791 49.959 50.929 1.00 27.78 237 SER A N 1
ATOM 1840 C CA . SER A 1 237 ? -19.240 50.576 52.189 1.00 27.78 237 SER A CA 1
ATOM 1841 C C . SER A 1 237 ? -20.769 50.679 52.377 1.00 27.78 237 SER A C 1
ATOM 1843 O O . SER A 1 237 ? -21.412 51.635 51.958 1.00 27.78 237 SER A O 1
ATOM 1845 N N . THR A 1 238 ? -21.332 49.775 53.187 1.00 28.17 238 THR A N 1
ATOM 1846 C CA . THR A 1 238 ? -22.106 50.201 54.370 1.00 28.17 238 THR A CA 1
ATOM 1847 C C . THR A 1 238 ? -21.959 49.188 55.521 1.00 28.17 238 THR A C 1
ATOM 1849 O O . THR A 1 238 ? -22.803 48.320 55.698 1.00 28.17 238 THR A O 1
ATOM 1852 N N . SER A 1 239 ? -20.933 49.380 56.369 1.00 28.80 239 SER A N 1
ATOM 1853 C CA . SER A 1 239 ? -20.762 48.762 57.712 1.00 28.80 239 SER A CA 1
ATOM 1854 C C . SER A 1 239 ? -20.497 47.229 57.769 1.00 28.80 239 SER A C 1
ATOM 1856 O O . SER A 1 239 ? -20.851 46.512 56.846 1.00 28.80 239 SER A O 1
ATOM 1858 N N . SER A 1 240 ? -19.837 46.645 58.785 1.00 27.92 240 SER A N 1
ATOM 1859 C CA . SER A 1 240 ? -19.189 47.213 59.987 1.00 27.92 240 SER A CA 1
ATOM 1860 C C . SER A 1 240 ? -17.955 46.414 60.466 1.00 27.92 240 SER A C 1
ATOM 1862 O O . SER A 1 240 ? -18.066 45.244 60.810 1.00 27.92 240 SER A O 1
ATOM 1864 N N . THR A 1 241 ? -16.827 47.115 60.611 1.00 26.20 241 THR A N 1
ATOM 1865 C CA . THR A 1 241 ? -15.904 47.088 61.770 1.00 26.20 241 THR A CA 1
ATOM 1866 C C . THR A 1 241 ? -15.520 45.746 62.432 1.00 26.20 241 THR A C 1
ATOM 1868 O O . THR A 1 241 ? -16.247 45.255 63.293 1.00 26.20 241 THR A O 1
ATOM 1871 N N . SER A 1 242 ? -14.263 45.305 62.257 1.00 26.44 242 SER A N 1
ATOM 1872 C CA . SER A 1 242 ? -13.216 45.390 63.313 1.00 26.44 242 SER A CA 1
ATOM 1873 C C . SER A 1 242 ? -11.828 44.935 62.825 1.00 26.44 242 SER A C 1
ATOM 1875 O O . SER A 1 242 ? -11.702 43.954 62.103 1.00 26.44 242 SER A O 1
ATOM 1877 N N . SER A 1 243 ? -10.786 45.662 63.236 1.00 24.73 243 SER A N 1
ATOM 1878 C CA . SER A 1 243 ? -9.354 45.362 63.040 1.00 24.73 243 SER A CA 1
ATOM 1879 C C . SER A 1 243 ? -8.838 44.403 64.152 1.00 24.73 243 SER A C 1
ATOM 1881 O O . SER A 1 243 ? -9.595 44.087 65.065 1.00 24.73 243 SER A O 1
ATOM 1883 N N . ILE A 1 244 ? -7.620 43.830 64.157 1.00 27.73 244 ILE A N 1
ATOM 1884 C CA . ILE A 1 244 ? -6.274 44.439 64.057 1.00 27.73 244 ILE A CA 1
ATOM 1885 C C . ILE A 1 244 ? -5.218 43.435 63.518 1.00 27.73 244 ILE A C 1
ATOM 1887 O O . ILE A 1 244 ? -5.292 42.235 63.759 1.00 27.73 244 ILE A O 1
ATOM 1891 N N . THR A 1 245 ? -4.232 43.973 62.792 1.00 24.02 245 THR A N 1
ATOM 1892 C CA . THR A 1 245 ? -3.026 43.362 62.177 1.00 24.02 245 THR A CA 1
ATOM 1893 C C . THR A 1 245 ? -1.932 42.988 63.232 1.00 24.02 245 THR A C 1
ATOM 1895 O O . THR A 1 245 ? -2.129 43.242 64.411 1.00 24.02 245 THR A O 1
ATOM 1898 N N . THR A 1 246 ? -0.737 42.401 63.004 1.00 24.98 246 THR A N 1
ATOM 1899 C CA . THR A 1 246 ? 0.256 42.466 61.899 1.00 24.98 246 THR A CA 1
ATOM 1900 C C . THR A 1 246 ? 1.437 41.472 62.144 1.00 24.98 246 THR A C 1
ATOM 1902 O O . THR A 1 246 ? 1.671 41.104 63.288 1.00 24.98 246 THR A O 1
ATOM 1905 N N . VAL A 1 247 ? 2.285 41.236 61.117 1.00 25.28 247 VAL A N 1
ATOM 1906 C CA . VAL A 1 247 ? 3.783 41.113 61.178 1.00 25.28 247 VAL A CA 1
ATOM 1907 C C . VAL A 1 247 ? 4.499 39.790 61.595 1.00 25.28 247 VAL A C 1
ATOM 1909 O O . VAL A 1 247 ? 4.604 39.441 62.761 1.00 25.28 247 VAL A O 1
ATOM 1912 N N . ASN A 1 248 ? 5.150 39.197 60.573 1.00 24.38 248 ASN A N 1
ATOM 1913 C CA . ASN A 1 248 ? 6.550 38.710 60.445 1.00 24.38 248 ASN A CA 1
ATOM 1914 C C . ASN A 1 248 ? 7.175 37.493 61.190 1.00 24.38 248 ASN A C 1
ATOM 1916 O O . ASN A 1 248 ? 6.973 37.226 62.366 1.00 24.38 248 ASN A O 1
ATOM 1920 N N . THR A 1 249 ? 8.184 36.955 60.472 1.00 22.19 249 THR A N 1
ATOM 1921 C CA . THR A 1 249 ? 9.493 36.399 60.918 1.00 22.19 249 THR A CA 1
ATOM 1922 C C . THR A 1 249 ? 9.600 34.990 61.528 1.00 22.19 249 THR A C 1
ATOM 1924 O O . THR A 1 249 ? 9.526 34.814 62.733 1.00 22.19 249 THR A O 1
ATOM 1927 N N . SER A 1 250 ? 9.972 34.045 60.648 1.00 22.77 250 SER A N 1
ATOM 1928 C CA . SER A 1 250 ? 11.245 33.278 60.654 1.00 22.77 250 SER A CA 1
ATOM 1929 C C . SER A 1 250 ? 11.644 32.330 61.808 1.00 22.77 250 SER A C 1
ATOM 1931 O O . SER A 1 250 ? 11.246 32.447 62.957 1.00 22.77 250 SER A O 1
ATOM 1933 N N . THR A 1 251 ? 12.621 31.472 61.475 1.00 22.41 251 THR A N 1
ATOM 1934 C CA . THR A 1 251 ? 13.622 30.849 62.375 1.00 22.41 251 THR A CA 1
ATOM 1935 C C . THR A 1 251 ? 13.182 29.777 63.394 1.00 22.41 251 THR A C 1
ATOM 1937 O O . THR A 1 251 ? 12.975 30.044 64.568 1.00 22.41 251 THR A O 1
ATOM 1940 N N . SER A 1 252 ? 13.266 28.520 62.936 1.00 21.52 252 SER A N 1
ATOM 1941 C CA . SER A 1 252 ? 14.337 27.569 63.326 1.00 21.52 252 SER A CA 1
ATOM 1942 C C . SER A 1 252 ? 14.328 26.839 64.701 1.00 21.52 252 SER A C 1
ATOM 1944 O O . SER A 1 252 ? 14.663 27.414 65.730 1.00 21.52 252 SER A O 1
ATOM 1946 N N . THR A 1 253 ? 14.204 25.503 64.607 1.00 22.84 253 THR A N 1
ATOM 1947 C CA . THR A 1 253 ? 15.014 24.452 65.290 1.00 22.84 253 THR A CA 1
ATOM 1948 C C . THR A 1 253 ? 14.773 24.035 66.763 1.00 22.84 253 THR A C 1
ATOM 1950 O O . THR A 1 253 ? 14.650 24.845 67.674 1.00 22.84 253 THR A O 1
ATOM 1953 N N . THR A 1 254 ? 15.000 22.723 66.974 1.00 22.16 254 THR A N 1
ATOM 1954 C CA . THR A 1 254 ? 15.629 22.022 68.136 1.00 22.16 254 THR A CA 1
ATOM 1955 C C . THR A 1 254 ? 14.779 21.472 69.303 1.00 22.16 254 THR A C 1
ATOM 1957 O O . THR A 1 254 ? 14.167 22.231 70.037 1.00 22.16 254 THR A O 1
ATOM 1960 N N . THR A 1 255 ? 14.916 20.143 69.522 1.00 21.92 255 THR A N 1
ATOM 1961 C CA . THR A 1 255 ? 14.939 19.370 70.808 1.00 21.92 255 THR A CA 1
ATOM 1962 C C . THR A 1 255 ? 13.797 19.567 71.825 1.00 21.92 255 THR A C 1
ATOM 1964 O O . THR A 1 255 ? 13.525 20.669 72.273 1.00 21.92 255 THR A O 1
ATOM 1967 N N . SER A 1 256 ? 13.050 18.527 72.233 1.00 25.27 256 SER A N 1
ATOM 1968 C CA . SER A 1 256 ? 13.436 17.465 73.203 1.00 25.27 256 SER A CA 1
ATOM 1969 C C . SER A 1 256 ? 13.964 18.026 74.546 1.00 25.27 256 SER A C 1
ATOM 1971 O O . SER A 1 256 ? 14.747 18.964 74.567 1.00 25.27 256 SER A O 1
ATOM 1973 N N . THR A 1 257 ? 13.627 17.515 75.738 1.00 25.69 257 THR A N 1
ATOM 1974 C CA . THR A 1 257 ? 13.322 16.129 76.178 1.00 25.69 257 THR A CA 1
ATOM 1975 C C . THR A 1 257 ? 12.595 16.224 77.558 1.00 25.69 257 THR A C 1
ATOM 1977 O O . THR A 1 257 ? 12.805 17.213 78.254 1.00 25.69 257 THR A O 1
ATOM 1980 N N . SER A 1 258 ? 11.764 15.299 78.078 1.00 25.55 258 SER A N 1
ATOM 1981 C CA . SER A 1 258 ? 12.198 14.076 78.804 1.00 25.55 258 SER A CA 1
ATOM 1982 C C . SER A 1 258 ? 11.141 13.508 79.800 1.00 25.55 258 SER A C 1
ATOM 1984 O O . SER A 1 258 ? 10.289 14.250 80.272 1.00 25.55 258 SER A O 1
ATOM 1986 N N . ILE A 1 259 ? 11.305 12.220 80.176 1.00 27.45 259 ILE A N 1
ATOM 1987 C CA . ILE A 1 259 ? 10.948 11.552 81.468 1.00 27.45 259 ILE A CA 1
ATOM 1988 C C . ILE A 1 259 ? 9.459 11.202 81.791 1.00 27.45 259 ILE A C 1
ATOM 1990 O O . ILE A 1 259 ? 8.692 12.036 82.246 1.00 27.45 259 ILE A O 1
ATOM 1994 N N . ASN A 1 260 ? 9.149 9.893 81.655 1.00 27.17 260 ASN A N 1
ATOM 1995 C CA . ASN A 1 260 ? 8.573 8.920 82.632 1.00 27.17 260 ASN A CA 1
ATOM 1996 C C . ASN A 1 260 ? 7.268 9.219 83.431 1.00 27.17 260 ASN A C 1
ATOM 1998 O O . ASN A 1 260 ? 7.049 10.331 83.885 1.00 27.17 260 ASN A O 1
ATOM 2002 N N . THR A 1 261 ? 6.395 8.251 83.784 1.00 29.70 261 THR A N 1
ATOM 2003 C CA . THR A 1 261 ? 6.313 6.779 83.540 1.00 29.70 261 THR A CA 1
ATOM 2004 C C . THR A 1 261 ? 4.896 6.255 83.847 1.00 29.70 261 THR A C 1
ATOM 2006 O O . THR A 1 261 ? 4.257 6.756 84.768 1.00 29.70 261 THR A O 1
ATOM 2009 N N . GLY A 1 262 ? 4.469 5.162 83.198 1.00 25.75 262 GLY A N 1
ATOM 2010 C CA . GLY A 1 262 ? 3.307 4.345 83.593 1.00 25.75 262 GLY A CA 1
ATOM 2011 C C . GLY A 1 262 ? 3.216 3.048 82.770 1.00 25.75 262 GLY A C 1
ATOM 2012 O O . GLY A 1 262 ? 3.509 3.072 81.580 1.00 25.75 262 GLY A O 1
ATOM 2013 N N . ALA A 1 263 ? 2.866 1.919 83.395 1.00 28.09 263 ALA A N 1
ATOM 2014 C CA . ALA A 1 263 ? 2.706 0.603 82.744 1.00 28.09 263 ALA A CA 1
ATOM 2015 C C . ALA A 1 263 ? 1.229 0.377 82.320 1.00 28.09 263 ALA A C 1
ATOM 2017 O O . ALA A 1 263 ? 0.363 1.107 82.795 1.00 28.09 263 ALA A O 1
ATOM 2018 N N . THR A 1 264 ? 0.815 -0.578 81.471 1.00 26.19 264 THR A N 1
ATOM 2019 C CA . THR A 1 264 ? 1.438 -1.774 80.825 1.00 26.19 264 THR A CA 1
ATOM 2020 C C . THR A 1 264 ? 0.677 -2.013 79.474 1.00 26.19 264 THR A C 1
ATOM 2022 O O . THR A 1 264 ? -0.160 -1.179 79.146 1.00 26.19 264 THR A O 1
ATOM 2025 N N . VAL A 1 265 ? 0.824 -3.031 78.602 1.00 27.30 265 VAL A N 1
ATOM 2026 C CA . VAL A 1 265 ? 1.401 -4.402 78.600 1.00 27.30 265 VAL A CA 1
ATOM 2027 C C . VAL A 1 265 ? 2.117 -4.656 77.245 1.00 27.30 265 VAL A C 1
ATOM 2029 O O . VAL A 1 265 ? 1.976 -3.872 76.311 1.00 27.30 265 VAL A O 1
ATOM 2032 N N . THR A 1 266 ? 2.875 -5.749 77.131 1.00 25.66 266 THR A N 1
ATOM 2033 C CA . THR A 1 266 ? 3.537 -6.285 75.913 1.00 25.66 266 THR A CA 1
ATOM 2034 C C . THR A 1 266 ? 2.698 -7.412 75.240 1.00 25.66 266 THR A C 1
ATOM 2036 O O . THR A 1 266 ? 1.642 -7.755 75.765 1.00 25.66 266 THR A O 1
ATOM 2039 N N . THR A 1 267 ? 3.035 -8.016 74.083 1.00 27.55 267 THR A N 1
ATOM 2040 C CA . THR A 1 267 ? 4.349 -8.177 73.407 1.00 27.55 267 THR A CA 1
ATOM 2041 C C . THR A 1 267 ? 4.240 -8.338 71.876 1.00 27.55 267 THR A C 1
ATOM 2043 O O . THR A 1 267 ? 3.165 -8.589 71.341 1.00 27.55 267 THR A O 1
ATOM 2046 N N . THR A 1 268 ? 5.381 -8.206 71.193 1.00 25.34 268 THR A N 1
ATOM 2047 C CA . THR A 1 268 ? 5.582 -8.183 69.731 1.00 25.34 268 THR A CA 1
ATOM 2048 C C . THR A 1 268 ? 6.021 -9.539 69.132 1.00 25.34 268 THR A C 1
ATOM 2050 O O . THR A 1 268 ? 6.262 -10.512 69.842 1.00 25.34 268 THR A O 1
ATOM 2053 N N . THR A 1 269 ? 6.146 -9.566 67.803 1.00 29.45 269 THR A N 1
ATOM 2054 C CA . THR A 1 269 ? 6.600 -10.634 66.888 1.00 29.45 269 THR A CA 1
ATOM 2055 C C . THR A 1 269 ? 8.030 -11.177 67.126 1.00 29.45 269 THR A C 1
ATOM 2057 O O . THR A 1 269 ? 8.888 -10.435 67.596 1.00 29.45 269 THR A O 1
ATOM 2060 N N . ALA A 1 270 ? 8.298 -12.402 66.619 1.00 27.02 270 ALA A N 1
ATOM 2061 C CA . ALA A 1 270 ? 9.439 -12.773 65.734 1.00 27.02 270 ALA A CA 1
ATOM 2062 C C . ALA A 1 270 ? 10.421 -13.923 66.148 1.00 27.02 270 ALA A C 1
ATOM 2064 O O . ALA A 1 270 ? 11.237 -13.782 67.049 1.00 27.02 270 ALA A O 1
ATOM 2065 N N . THR A 1 271 ? 10.448 -14.967 65.295 1.00 25.58 271 THR A N 1
ATOM 2066 C CA . THR A 1 271 ? 11.597 -15.803 64.817 1.00 25.58 271 THR A CA 1
ATOM 2067 C C . THR A 1 271 ? 12.299 -16.924 65.643 1.00 25.58 271 THR A C 1
ATOM 2069 O O . THR A 1 271 ? 12.986 -16.679 66.627 1.00 25.58 271 THR A O 1
ATOM 2072 N N . THR A 1 272 ? 12.356 -18.111 64.996 1.00 25.56 272 THR A N 1
ATOM 2073 C CA . THR A 1 272 ? 13.467 -19.113 64.865 1.00 25.56 272 THR A CA 1
ATOM 2074 C C . THR A 1 272 ? 13.709 -20.321 65.815 1.00 25.56 272 THR A C 1
ATOM 2076 O O . THR A 1 272 ? 13.910 -20.189 67.016 1.00 25.56 272 THR A O 1
ATOM 2079 N N . THR A 1 273 ? 13.952 -21.470 65.142 1.00 24.62 273 THR A N 1
ATOM 2080 C CA . THR A 1 273 ? 14.857 -22.633 65.423 1.00 24.62 273 THR A CA 1
ATOM 2081 C C . THR A 1 273 ? 14.425 -23.910 66.199 1.00 24.62 273 THR A C 1
ATOM 2083 O O . THR A 1 273 ? 14.302 -23.912 67.416 1.00 24.62 273 THR A O 1
ATOM 2086 N N . THR A 1 274 ? 14.431 -25.034 65.445 1.00 25.34 274 THR A N 1
ATOM 2087 C CA . THR A 1 274 ? 14.880 -26.433 65.753 1.00 25.34 274 THR A CA 1
ATOM 2088 C C . THR A 1 274 ? 14.185 -27.364 66.775 1.00 25.34 274 THR A C 1
ATOM 2090 O O . THR A 1 274 ? 14.289 -27.136 67.969 1.00 25.34 274 THR A O 1
ATOM 2093 N N . GLN A 1 275 ? 13.663 -28.498 66.248 1.00 24.77 275 GLN A N 1
ATOM 2094 C CA . GLN A 1 275 ? 13.999 -29.934 66.527 1.00 24.77 275 GLN A CA 1
ATOM 2095 C C . GLN A 1 275 ? 14.068 -30.472 67.989 1.00 24.77 275 GLN A C 1
ATOM 2097 O O . GLN A 1 275 ? 14.563 -29.787 68.870 1.00 24.77 275 GLN A O 1
ATOM 2102 N N . ASN A 1 276 ? 13.695 -31.723 68.336 1.00 25.05 276 ASN A N 1
ATOM 2103 C CA . ASN A 1 276 ? 13.343 -32.966 67.597 1.00 25.05 276 ASN A CA 1
ATOM 2104 C C . ASN A 1 276 ? 12.479 -33.923 68.473 1.00 25.05 276 ASN A C 1
ATOM 2106 O O . ASN A 1 276 ? 12.476 -33.745 69.684 1.00 25.05 276 ASN A O 1
ATOM 2110 N N . GLU A 1 277 ? 11.868 -34.954 67.848 1.00 27.19 277 GLU A N 1
ATOM 2111 C CA . GLU A 1 277 ? 11.480 -36.329 68.318 1.00 27.19 277 GLU A CA 1
ATOM 2112 C C . GLU A 1 277 ? 10.173 -36.772 67.596 1.00 27.19 277 GLU A C 1
ATOM 2114 O O . GLU A 1 277 ? 9.203 -36.023 67.596 1.00 27.19 277 GLU A O 1
ATOM 2119 N N . LYS A 1 278 ? 10.152 -37.794 66.713 1.00 25.41 278 LYS A N 1
ATOM 2120 C CA . LYS A 1 278 ? 10.221 -39.277 66.888 1.00 25.41 278 LYS A CA 1
ATOM 2121 C C . LYS A 1 278 ? 8.922 -39.897 67.469 1.00 25.41 278 LYS A C 1
ATOM 2123 O O . LYS A 1 278 ? 8.394 -39.358 68.428 1.00 25.41 278 LYS A O 1
ATOM 2128 N N . GLU A 1 279 ? 8.363 -41.017 66.969 1.00 27.94 279 GLU A N 1
ATOM 2129 C CA . GLU A 1 279 ? 8.827 -42.027 65.979 1.00 27.94 279 GLU A CA 1
ATOM 2130 C C . GLU A 1 279 ? 7.669 -42.908 65.407 1.00 27.94 279 GLU A C 1
ATOM 2132 O O . GLU A 1 279 ? 6.697 -43.096 66.128 1.00 27.94 279 GLU A O 1
ATOM 2137 N N . VAL A 1 280 ? 7.857 -43.515 64.206 1.00 25.70 280 VAL A N 1
ATOM 2138 C CA . VAL A 1 280 ? 7.208 -44.750 63.626 1.00 25.70 280 VAL A CA 1
ATOM 2139 C C . VAL A 1 280 ? 5.661 -44.773 63.481 1.00 25.70 280 VAL A C 1
ATOM 2141 O O . VAL A 1 280 ? 4.944 -44.358 64.379 1.00 25.70 280 VAL A O 1
ATOM 2144 N N . GLY A 1 281 ? 5.018 -45.304 62.426 1.00 25.97 281 GLY A N 1
ATOM 2145 C CA . GLY A 1 281 ? 5.383 -46.032 61.181 1.00 25.97 281 GLY A CA 1
ATOM 2146 C C . GLY A 1 281 ? 4.117 -46.784 60.674 1.00 25.97 281 GLY A C 1
ATOM 2147 O O . GLY A 1 281 ? 3.128 -46.825 61.404 1.00 25.97 281 GLY A O 1
ATOM 2148 N N . ASP A 1 282 ? 4.004 -47.396 59.489 1.00 27.75 282 ASP A N 1
ATOM 2149 C CA . ASP A 1 282 ? 4.916 -47.601 58.349 1.00 27.75 282 ASP A CA 1
ATOM 2150 C C . ASP A 1 282 ? 4.109 -47.996 57.075 1.00 27.75 282 ASP A C 1
ATOM 2152 O O . ASP A 1 282 ? 2.941 -48.371 57.182 1.00 27.75 282 ASP A O 1
ATOM 2156 N N . ALA A 1 283 ? 4.809 -48.046 55.928 1.00 25.05 283 ALA A N 1
ATOM 2157 C CA . ALA A 1 283 ? 4.587 -48.916 54.750 1.00 25.05 283 ALA A CA 1
ATOM 2158 C C . ALA A 1 283 ? 3.785 -48.445 53.502 1.00 25.05 283 ALA A C 1
ATOM 2160 O O . ALA A 1 283 ? 2.719 -47.842 53.580 1.00 25.05 283 ALA A O 1
ATOM 2161 N N . CYS A 1 284 ? 4.314 -48.931 52.363 1.00 23.16 284 CYS A N 1
ATOM 2162 C CA . CYS A 1 284 ? 3.808 -49.006 50.981 1.00 23.16 284 CYS A CA 1
ATOM 2163 C C . CYS A 1 284 ? 3.997 -47.794 50.041 1.00 23.16 284 CYS A C 1
ATOM 2165 O O . CYS A 1 284 ? 3.759 -46.641 50.386 1.00 23.16 284 CYS A O 1
ATOM 2167 N N . GLU A 1 285 ? 4.452 -48.128 48.828 1.00 25.69 285 GLU A N 1
ATOM 2168 C CA . GLU A 1 285 ? 4.903 -47.266 47.726 1.00 25.69 285 GLU A CA 1
ATOM 2169 C C . GLU A 1 285 ? 4.095 -47.578 46.438 1.00 25.69 285 GLU A C 1
ATOM 2171 O O . GLU A 1 285 ? 3.210 -48.430 46.458 1.00 25.69 285 GLU A O 1
ATOM 2176 N N . GLU A 1 286 ? 4.495 -46.945 45.328 1.00 28.48 286 GLU A N 1
ATOM 2177 C CA . GLU A 1 286 ? 4.190 -47.260 43.915 1.00 28.48 286 GLU A CA 1
ATOM 2178 C C . GLU A 1 286 ? 2.796 -46.925 43.327 1.00 28.48 286 GLU A C 1
ATOM 2180 O O . GLU A 1 286 ? 1.757 -47.442 43.719 1.00 28.48 286 GLU A O 1
ATOM 2185 N N . ASN A 1 287 ? 2.852 -46.075 42.290 1.00 25.05 287 ASN A N 1
ATOM 2186 C CA . ASN A 1 287 ? 2.203 -46.179 40.973 1.00 25.05 287 ASN A CA 1
ATOM 2187 C C . ASN A 1 287 ? 0.759 -46.725 40.871 1.00 25.05 287 ASN A C 1
ATOM 2189 O O . ASN A 1 287 ? 0.553 -47.933 40.880 1.00 25.05 287 ASN A O 1
ATOM 2193 N N . GLU A 1 288 ? -0.197 -45.855 40.520 1.00 26.11 288 GLU A N 1
ATOM 2194 C CA . GLU A 1 288 ? -0.698 -45.764 39.130 1.00 26.11 288 GLU A CA 1
ATOM 2195 C C . GLU A 1 288 ? -1.575 -44.507 38.922 1.00 26.11 288 GLU A C 1
ATOM 2197 O O . GLU A 1 288 ? -1.794 -43.720 39.845 1.00 26.11 288 GLU A O 1
ATOM 2202 N N . GLU A 1 289 ? -1.997 -44.265 37.680 1.00 26.66 289 GLU A N 1
ATOM 2203 C CA . GLU A 1 289 ? -2.725 -43.068 37.243 1.00 26.66 289 GLU A CA 1
ATOM 2204 C C . GLU A 1 289 ? -4.216 -43.098 37.629 1.00 26.66 289 GLU A C 1
ATOM 2206 O O . GLU A 1 289 ? -4.900 -44.093 37.393 1.00 26.66 289 GLU A O 1
ATOM 2211 N N . CYS A 1 290 ? -4.760 -41.968 38.098 1.00 24.44 290 CYS A N 1
ATOM 2212 C CA . CYS A 1 290 ? -6.095 -41.499 37.696 1.00 24.44 290 CYS A CA 1
ATOM 2213 C C . CYS A 1 290 ? -6.334 -40.040 38.108 1.00 24.44 290 CYS A C 1
ATOM 2215 O O . CYS A 1 290 ? -6.062 -39.638 39.239 1.00 24.44 290 CYS A O 1
ATOM 2217 N N . GLU A 1 291 ? -6.890 -39.251 37.191 1.00 25.03 291 GLU A N 1
ATOM 2218 C CA . GLU A 1 291 ? -7.223 -37.846 37.419 1.00 25.03 291 GLU A CA 1
ATOM 2219 C C . GLU A 1 291 ? -8.584 -37.693 38.117 1.00 25.03 291 GLU A C 1
ATOM 2221 O O . GLU A 1 291 ? -9.616 -38.137 37.616 1.00 25.03 291 GLU A O 1
ATOM 2226 N N . SER A 1 292 ? -8.620 -36.970 39.237 1.00 25.27 292 SER A N 1
ATOM 2227 C CA . SER A 1 292 ? -9.836 -36.300 39.715 1.00 25.27 292 SER A CA 1
ATOM 2228 C C . SER A 1 292 ? -9.440 -35.068 40.524 1.00 25.27 292 SER A C 1
ATOM 2230 O O . SER A 1 292 ? -8.636 -35.178 41.450 1.00 25.27 292 SER A O 1
ATOM 2232 N N . GLY A 1 293 ? -9.948 -33.892 40.154 1.00 24.06 293 GLY A N 1
ATOM 2233 C CA . GLY A 1 293 ? -9.467 -32.618 40.694 1.00 24.06 293 GLY A CA 1
ATOM 2234 C C . GLY A 1 293 ? -10.318 -32.003 41.810 1.00 24.06 293 GLY A C 1
ATOM 2235 O O . GLY A 1 293 ? -11.246 -32.608 42.339 1.00 24.06 293 GLY A O 1
ATOM 2236 N N . SER A 1 294 ? -10.042 -30.716 42.041 1.00 28.80 294 SER A N 1
ATOM 2237 C CA . SER A 1 294 ? -10.817 -29.727 42.811 1.00 28.80 294 SER A CA 1
ATOM 2238 C C . SER A 1 294 ? -10.788 -29.780 44.348 1.00 28.80 294 SER A C 1
ATOM 2240 O O . SER A 1 294 ? -11.145 -30.766 44.982 1.00 28.80 294 SER A O 1
ATOM 2242 N N . CYS A 1 295 ? -10.455 -28.620 44.926 1.00 21.86 295 CYS A N 1
ATOM 2243 C CA . CYS A 1 295 ? -10.844 -28.155 46.257 1.00 21.86 295 CYS A CA 1
ATOM 2244 C C . CYS A 1 295 ? -10.889 -26.614 46.249 1.00 21.86 295 CYS A C 1
ATOM 2246 O O . CYS A 1 295 ? -10.002 -26.008 45.654 1.00 21.86 295 CYS A O 1
ATOM 2248 N N . PHE A 1 296 ? -11.792 -25.921 46.950 1.00 27.69 296 PHE A N 1
ATOM 2249 C CA . PHE A 1 296 ? -13.249 -26.117 47.104 1.00 27.69 296 PHE A CA 1
ATOM 2250 C C . PHE A 1 296 ? -13.856 -24.795 47.646 1.00 27.69 296 PHE A C 1
ATOM 2252 O O . PHE A 1 296 ? -13.110 -23.997 48.200 1.00 27.69 296 PHE A O 1
ATOM 2259 N N . GLU A 1 297 ? -15.184 -24.628 47.513 1.00 26.88 297 GLU A N 1
ATOM 2260 C CA . GLU A 1 297 ? -16.134 -23.650 48.124 1.00 26.88 297 GLU A CA 1
ATOM 2261 C C . GLU A 1 297 ? -16.953 -22.906 47.039 1.00 26.88 297 GLU A C 1
ATOM 2263 O O . GLU A 1 297 ? -16.371 -22.370 46.106 1.00 26.88 297 GLU A O 1
ATOM 2268 N N . SER A 1 298 ? -18.291 -22.777 47.074 1.00 27.42 298 SER A N 1
ATOM 2269 C CA . SER A 1 298 ? -19.383 -23.452 47.821 1.00 27.42 298 SER A CA 1
ATOM 2270 C C . SER A 1 298 ? -20.743 -23.071 47.140 1.00 27.42 298 SER A C 1
ATOM 2272 O O . SER A 1 298 ? -20.752 -22.113 46.372 1.00 27.42 298 SER A O 1
ATOM 2274 N N . ILE A 1 299 ? -21.921 -23.702 47.311 1.00 24.38 299 ILE A N 1
ATOM 2275 C CA . ILE A 1 299 ? -22.354 -24.858 48.121 1.00 24.38 299 ILE A CA 1
ATOM 2276 C C . ILE A 1 299 ? -23.646 -25.508 47.532 1.00 24.38 299 ILE A C 1
ATOM 2278 O O . ILE A 1 299 ? -24.474 -24.802 46.967 1.00 24.38 299 ILE A O 1
ATOM 2282 N N . CYS A 1 300 ? -23.851 -26.811 47.778 1.00 22.73 300 CYS A N 1
ATOM 2283 C CA . CYS A 1 300 ? -25.100 -27.611 47.685 1.00 22.73 300 CYS A CA 1
ATOM 2284 C C . CYS A 1 300 ? -25.862 -27.827 46.348 1.00 22.73 300 CYS A C 1
ATOM 2286 O O . CYS A 1 300 ? -25.956 -26.983 45.466 1.00 22.73 300 CYS A O 1
ATOM 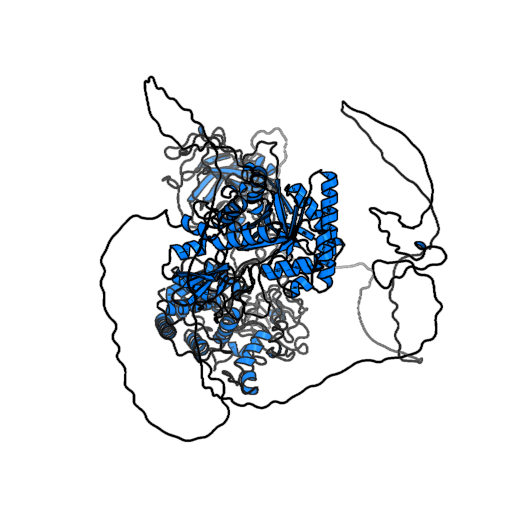2288 N N . GLU A 1 301 ? -26.454 -29.026 46.263 1.00 25.22 301 GLU A N 1
ATOM 2289 C CA . GLU A 1 301 ? -27.107 -29.666 45.109 1.00 25.22 301 GLU A CA 1
ATOM 2290 C C . GLU A 1 301 ? -28.643 -29.495 45.088 1.00 25.22 301 GLU A C 1
ATOM 2292 O O . GLU A 1 301 ? -29.248 -29.265 46.136 1.00 25.22 301 GLU A O 1
ATOM 2297 N N . CYS A 1 302 ? -29.289 -29.797 43.946 1.00 22.31 302 CYS A N 1
ATOM 2298 C CA . CYS A 1 302 ? -30.440 -30.726 43.886 1.00 22.31 302 CYS A CA 1
ATOM 2299 C C . CYS A 1 302 ? -30.750 -31.217 42.448 1.00 22.31 302 CYS A C 1
ATOM 2301 O O . CYS A 1 302 ? -30.168 -30.734 41.479 1.00 22.31 302 CYS A O 1
ATOM 2303 N N . ARG A 1 303 ? -31.623 -32.233 42.329 1.00 25.30 303 ARG A N 1
ATOM 2304 C CA . ARG A 1 303 ? -32.003 -32.947 41.083 1.00 25.30 303 ARG A CA 1
ATOM 2305 C C . ARG A 1 303 ? -33.325 -32.438 40.467 1.00 25.30 303 ARG A C 1
ATOM 2307 O O . ARG A 1 303 ? -33.961 -31.556 41.031 1.00 25.30 303 ARG A O 1
ATOM 2314 N N . HIS A 1 304 ? -33.707 -33.011 39.316 1.00 32.47 304 HIS A N 1
ATOM 2315 C CA . HIS A 1 304 ? -35.007 -32.834 38.642 1.00 32.47 304 HIS A CA 1
ATOM 2316 C C . HIS A 1 304 ? -36.219 -33.032 39.576 1.00 32.47 304 HIS A C 1
ATOM 2318 O O . HIS A 1 304 ? -36.161 -33.884 40.462 1.00 32.47 304 HIS A O 1
ATOM 2324 N N . ASP A 1 305 ? -37.300 -32.273 39.349 1.00 29.08 305 ASP A N 1
ATOM 2325 C CA . ASP A 1 305 ? -38.534 -32.771 38.701 1.00 29.08 305 ASP A CA 1
ATOM 2326 C C . ASP A 1 305 ? -39.463 -31.592 38.285 1.00 29.08 305 ASP A C 1
ATOM 2328 O O . ASP A 1 305 ? -39.408 -30.514 38.874 1.00 29.08 305 ASP A O 1
ATOM 2332 N N . ASP A 1 306 ? -40.239 -31.827 37.221 1.00 31.53 306 ASP A N 1
ATOM 2333 C CA . ASP A 1 306 ? -41.447 -31.199 36.627 1.00 31.53 306 ASP A CA 1
ATOM 2334 C C . ASP A 1 306 ? -41.995 -29.778 36.978 1.00 31.53 306 ASP A C 1
ATOM 2336 O O . ASP A 1 306 ? -42.163 -29.373 38.125 1.00 31.53 306 ASP A O 1
ATOM 2340 N N . ASP A 1 307 ? -42.415 -29.093 35.899 1.00 31.80 307 ASP A N 1
ATOM 2341 C CA . ASP A 1 307 ? -43.483 -28.080 35.706 1.00 31.80 307 ASP A CA 1
ATOM 2342 C C . ASP A 1 307 ? -43.967 -27.133 36.835 1.00 31.80 307 ASP A C 1
ATOM 2344 O O . ASP A 1 307 ? -44.702 -27.509 37.751 1.00 31.80 307 ASP A O 1
ATOM 2348 N N . CYS A 1 308 ? -43.812 -25.819 36.587 1.00 26.91 308 CYS A N 1
ATOM 2349 C CA . CYS A 1 308 ? -44.855 -24.803 36.839 1.00 26.91 308 CYS A CA 1
ATOM 2350 C C . CYS A 1 308 ? -44.659 -23.532 35.978 1.00 26.91 308 CYS A C 1
ATOM 2352 O O . CYS A 1 308 ? -43.585 -23.306 35.426 1.00 26.91 308 CYS A O 1
ATOM 2354 N N . ASN A 1 309 ? -45.713 -22.715 35.818 1.00 28.08 309 ASN A N 1
ATOM 2355 C CA . ASN A 1 309 ? -45.904 -21.855 34.633 1.00 28.08 309 ASN A CA 1
ATOM 2356 C C . ASN A 1 309 ? -46.347 -20.394 34.951 1.00 28.08 309 ASN A C 1
ATOM 2358 O O . ASN A 1 309 ? -46.904 -20.135 36.015 1.00 28.08 309 ASN A O 1
ATOM 2362 N N . LEU A 1 310 ? -46.202 -19.496 33.958 1.00 29.19 310 LEU A N 1
ATOM 2363 C CA . LEU A 1 310 ? -46.776 -18.134 33.799 1.00 29.19 310 LEU A CA 1
ATOM 2364 C C . LEU A 1 310 ? -46.277 -16.966 34.690 1.00 29.19 310 LEU A C 1
ATOM 2366 O O . LEU A 1 310 ? -46.098 -17.094 35.896 1.00 29.19 310 LEU A O 1
ATOM 2370 N N . GLY A 1 311 ? -46.171 -15.761 34.092 1.00 23.58 311 GLY A N 1
ATOM 2371 C CA . GLY A 1 311 ? -45.904 -14.508 34.829 1.00 23.58 311 GLY A CA 1
ATOM 2372 C C . GLY A 1 311 ? -45.623 -13.233 34.003 1.00 23.58 311 GLY A C 1
ATOM 2373 O O . GLY A 1 311 ? -44.527 -12.690 34.082 1.00 23.58 311 GLY A O 1
ATOM 2374 N N . TYR A 1 312 ? -46.596 -12.706 33.245 1.00 27.27 312 TYR A N 1
ATOM 2375 C CA . TYR A 1 312 ? -46.496 -11.369 32.613 1.00 27.27 312 TYR A CA 1
ATOM 2376 C C . TYR A 1 312 ? -46.693 -10.223 33.625 1.00 27.27 312 TYR A C 1
ATOM 2378 O O . TYR A 1 312 ? -47.658 -10.255 34.386 1.00 27.27 312 TYR A O 1
ATOM 2386 N N . ILE A 1 313 ? -45.909 -9.137 33.517 1.00 26.52 313 ILE A N 1
ATOM 2387 C CA . ILE A 1 313 ? -46.309 -7.787 33.970 1.00 26.52 313 ILE A CA 1
ATOM 2388 C C . ILE A 1 313 ? -45.846 -6.725 32.957 1.00 26.52 313 ILE A C 1
ATOM 2390 O O . ILE A 1 313 ? -44.659 -6.595 32.674 1.00 26.52 313 ILE A O 1
ATOM 2394 N N . CYS A 1 314 ? -46.784 -5.896 32.495 1.00 25.45 314 CYS A N 1
ATOM 2395 C CA . CYS A 1 314 ? -46.521 -4.555 31.960 1.00 25.45 314 CYS A CA 1
ATOM 2396 C C . CYS A 1 314 ? -47.178 -3.518 32.884 1.00 25.45 314 CYS A C 1
ATOM 2398 O O . CYS A 1 314 ? -48.131 -3.849 33.591 1.00 25.45 314 CYS A O 1
ATOM 2400 N N . ASN A 1 315 ? -46.741 -2.255 32.846 1.00 24.14 315 ASN A N 1
ATOM 2401 C CA . ASN A 1 315 ? -47.540 -1.151 33.389 1.00 24.14 315 ASN A CA 1
ATOM 2402 C C . ASN A 1 315 ? -47.256 0.173 32.652 1.00 24.14 315 ASN A C 1
ATOM 2404 O O . ASN A 1 315 ? -46.152 0.365 32.148 1.00 24.14 315 ASN A O 1
ATOM 2408 N N . ILE A 1 316 ? -48.260 1.053 32.538 1.00 29.17 316 ILE A N 1
ATOM 2409 C CA . ILE A 1 316 ? -48.259 2.214 31.622 1.00 29.17 316 ILE A CA 1
ATOM 2410 C C . ILE A 1 316 ? -48.984 3.416 32.249 1.00 29.17 316 ILE A C 1
ATOM 2412 O O . ILE A 1 316 ? -50.134 3.279 32.649 1.00 29.17 316 ILE A O 1
ATOM 2416 N N . HIS A 1 317 ? -48.377 4.608 32.194 1.00 27.80 317 HIS A N 1
ATOM 2417 C CA . HIS A 1 317 ? -49.049 5.924 32.180 1.00 27.80 317 HIS A CA 1
ATOM 2418 C C . HIS A 1 317 ? -48.083 6.983 31.592 1.00 27.80 317 HIS A C 1
ATOM 2420 O O . HIS A 1 317 ? -46.912 6.974 31.953 1.00 27.80 317 HIS A O 1
ATOM 2426 N N . GLY A 1 318 ? -48.476 7.929 30.725 1.00 24.66 318 GLY A N 1
ATOM 2427 C CA . GLY A 1 318 ? -49.735 8.079 29.977 1.00 24.66 318 GLY A CA 1
ATOM 2428 C C . GLY A 1 318 ? -49.912 9.487 29.357 1.00 24.66 318 GLY A C 1
ATOM 2429 O O . GLY A 1 318 ? -49.493 10.460 29.970 1.00 24.66 318 GLY A O 1
ATOM 2430 N N . HIS A 1 319 ? -50.616 9.575 28.211 1.00 26.66 319 HIS A N 1
ATOM 2431 C CA . HIS A 1 319 ? -51.078 10.800 27.500 1.00 26.66 319 HIS A CA 1
ATOM 2432 C C . HIS A 1 319 ? -50.003 11.723 26.867 1.00 26.66 319 HIS A C 1
ATOM 2434 O O . HIS A 1 319 ? -48.927 11.891 27.419 1.00 26.66 319 HIS A O 1
ATOM 2440 N N . ALA A 1 320 ? -50.237 12.425 25.744 1.00 25.62 320 ALA A N 1
ATOM 2441 C CA . ALA A 1 320 ? -51.216 12.304 24.640 1.00 25.62 320 ALA A CA 1
ATOM 2442 C C . ALA A 1 320 ? -50.667 13.106 23.426 1.00 25.62 320 ALA A C 1
ATOM 2444 O O . ALA A 1 320 ? -50.035 14.140 23.616 1.00 25.62 320 ALA A O 1
ATOM 2445 N N . SER A 1 321 ? -50.875 12.721 22.164 1.00 25.91 321 SER A N 1
ATOM 2446 C CA . SER A 1 321 ? -52.129 12.968 21.425 1.00 25.91 321 SER A CA 1
ATOM 2447 C C . SER A 1 321 ? -52.115 12.318 20.022 1.00 25.91 321 SER A C 1
ATOM 2449 O O . SER A 1 321 ? -51.059 12.026 19.476 1.00 25.91 321 SER A O 1
ATOM 2451 N N . ASP A 1 322 ? -53.314 12.100 19.482 1.00 23.98 322 ASP A N 1
ATOM 2452 C CA . ASP A 1 322 ? -53.694 11.447 18.203 1.00 23.98 322 ASP A CA 1
ATOM 2453 C C . ASP A 1 322 ? -54.526 12.512 17.383 1.00 23.98 322 ASP A C 1
ATOM 2455 O O . ASP A 1 322 ? -54.660 13.612 17.948 1.00 23.98 322 ASP A O 1
ATOM 2459 N N . PRO A 1 323 ? -55.162 12.329 16.177 1.00 41.81 323 PRO A N 1
ATOM 2460 C CA . PRO A 1 323 ? -55.717 11.065 15.652 1.00 41.81 323 PRO A CA 1
ATOM 2461 C C . PRO A 1 323 ? -55.904 10.814 14.117 1.00 41.81 323 PRO A C 1
ATOM 2463 O O . PRO A 1 323 ? -55.775 11.702 13.279 1.00 41.81 323 PRO A O 1
ATOM 2466 N N . PHE A 1 324 ? -56.392 9.590 13.821 1.00 27.02 324 PHE A N 1
ATOM 2467 C CA . PHE A 1 324 ? -57.044 9.043 12.595 1.00 27.02 324 PHE A CA 1
ATOM 2468 C C . PHE A 1 324 ? -56.178 8.473 11.436 1.00 27.02 324 PHE A C 1
ATOM 2470 O O . PHE A 1 324 ? -55.269 9.139 10.961 1.00 27.02 324 PHE A O 1
ATOM 2477 N N . LEU A 1 325 ? -56.504 7.315 10.809 1.00 27.92 325 LEU A N 1
ATOM 2478 C CA . LEU A 1 325 ? -57.267 6.109 11.245 1.00 27.92 325 LEU A CA 1
ATOM 2479 C C . LEU A 1 325 ? -57.217 4.960 10.199 1.00 27.92 325 LEU A C 1
ATOM 2481 O O . LEU A 1 325 ? -57.238 5.256 9.008 1.00 27.92 325 LEU A O 1
ATOM 2485 N N . CYS A 1 326 ? -57.302 3.694 10.653 1.00 22.19 326 CYS A N 1
ATOM 2486 C CA . CYS A 1 326 ? -58.112 2.536 10.157 1.00 22.19 326 CYS A CA 1
ATOM 2487 C C . CYS A 1 326 ? -57.390 1.204 10.504 1.00 22.19 326 CYS A C 1
ATOM 2489 O O . CYS A 1 326 ? -56.269 1.015 10.056 1.00 22.19 326 CYS A O 1
ATOM 2491 N N . ILE A 1 327 ? -57.838 0.313 11.408 1.00 25.42 327 ILE A N 1
ATOM 2492 C CA . ILE A 1 327 ? -59.093 -0.483 11.540 1.00 25.42 327 ILE A CA 1
ATOM 2493 C C . ILE A 1 327 ? -59.145 -1.713 10.599 1.00 25.42 327 ILE A C 1
ATOM 2495 O O . ILE A 1 327 ? -59.015 -1.522 9.398 1.00 25.42 327 ILE A O 1
ATOM 2499 N N . ALA A 1 328 ? -59.454 -2.959 11.024 1.00 25.94 328 ALA A N 1
ATOM 2500 C CA . ALA A 1 328 ? -59.395 -3.646 12.342 1.00 25.94 328 ALA A CA 1
ATOM 2501 C C . ALA A 1 328 ? -59.746 -5.163 12.221 1.00 25.94 328 ALA A C 1
ATOM 2503 O O . ALA A 1 328 ? -60.570 -5.522 11.384 1.00 25.94 328 ALA A O 1
ATOM 2504 N N . GLY A 1 329 ? -59.282 -5.995 13.176 1.00 23.55 329 GLY A N 1
ATOM 2505 C CA . GLY A 1 329 ? -60.021 -7.172 13.703 1.00 23.55 329 GLY A CA 1
ATOM 2506 C C . GLY A 1 329 ? -59.541 -8.599 13.345 1.00 23.55 329 GLY A C 1
ATOM 2507 O O . GLY A 1 329 ? -58.770 -8.755 12.409 1.00 23.55 329 GLY A O 1
ATOM 2508 N N . TYR A 1 330 ? -59.974 -9.682 14.029 1.00 29.33 330 TYR A N 1
ATOM 2509 C CA . TYR A 1 330 ? -60.649 -9.823 15.351 1.00 29.33 330 TYR A CA 1
ATOM 2510 C C . TYR A 1 330 ? -60.760 -11.332 15.765 1.00 29.33 330 TYR A C 1
ATOM 2512 O O . TYR A 1 330 ? -61.360 -12.072 14.995 1.00 29.33 330 TYR A O 1
ATOM 2520 N N . LEU A 1 331 ? -60.313 -11.742 16.978 1.00 27.56 331 LEU A N 1
ATOM 2521 C CA . LEU A 1 331 ? -60.664 -13.000 17.727 1.00 27.56 331 LEU A CA 1
ATOM 2522 C C . LEU A 1 331 ? -60.331 -14.404 17.101 1.00 27.56 331 LEU A C 1
ATOM 2524 O O . LEU A 1 331 ? -60.224 -14.513 15.888 1.00 27.56 331 LEU A O 1
ATOM 2528 N N . ASP A 1 332 ? -60.213 -15.551 17.814 1.00 25.91 332 ASP A N 1
ATOM 2529 C CA . ASP A 1 332 ? -59.888 -15.904 19.233 1.00 25.91 332 ASP A CA 1
ATOM 2530 C C . ASP A 1 332 ? -59.688 -17.454 19.416 1.00 25.91 332 ASP A C 1
ATOM 2532 O O . ASP A 1 332 ? -60.118 -18.215 18.554 1.00 25.91 332 ASP A O 1
ATOM 2536 N N . VAL A 1 333 ? -59.103 -17.889 20.552 1.00 24.98 333 VAL A N 1
ATOM 2537 C CA . VAL A 1 333 ? -59.005 -19.242 21.204 1.00 24.98 333 VAL A CA 1
ATOM 2538 C C . VAL A 1 333 ? -58.580 -20.524 20.432 1.00 24.98 333 VAL A C 1
ATOM 2540 O O . VAL A 1 333 ? -59.166 -20.889 19.418 1.00 24.98 333 VAL A O 1
ATOM 2543 N N . GLY A 1 334 ? -57.711 -21.349 21.056 1.00 24.09 334 GLY A N 1
ATOM 2544 C CA . GLY A 1 334 ? -57.650 -22.816 20.836 1.00 24.09 334 GLY A CA 1
ATOM 2545 C C . GLY A 1 334 ? -56.314 -23.508 21.186 1.00 24.09 334 GLY A C 1
ATOM 2546 O O . GLY A 1 334 ? -55.321 -23.280 20.506 1.00 24.09 334 GLY A O 1
ATOM 2547 N N . GLU A 1 335 ? -56.283 -24.388 22.198 1.00 26.89 335 GLU A N 1
ATOM 2548 C CA . GLU A 1 335 ? -55.076 -25.127 22.644 1.00 26.89 335 GLU A CA 1
ATOM 2549 C C . GLU A 1 335 ? -55.052 -26.615 22.219 1.00 26.89 335 GLU A C 1
ATOM 2551 O O . GLU A 1 335 ? -56.098 -27.263 22.176 1.00 26.89 335 GLU A O 1
ATOM 2556 N N . SER A 1 336 ? -53.840 -27.175 22.040 1.00 25.98 336 SER A N 1
ATOM 2557 C CA . SER A 1 336 ? -53.301 -28.375 22.744 1.00 25.98 336 SER A CA 1
ATOM 2558 C C . SER A 1 336 ? -52.549 -29.438 21.901 1.00 25.98 336 SER A C 1
ATOM 2560 O O . SER A 1 336 ? -53.079 -30.002 20.951 1.00 25.98 336 SER A O 1
ATOM 2562 N N . CYS A 1 337 ? -51.340 -29.755 22.392 1.00 22.77 337 CYS A N 1
ATOM 2563 C CA . CYS A 1 337 ? -50.627 -31.049 22.385 1.00 22.77 337 CYS A CA 1
ATOM 2564 C C . CYS A 1 337 ? -49.914 -31.643 21.134 1.00 22.77 337 CYS A C 1
ATOM 2566 O O . CYS A 1 337 ? -50.485 -31.874 20.075 1.00 22.77 337 CYS A O 1
ATOM 2568 N N . ASP A 1 338 ? -48.658 -32.019 21.422 1.00 23.86 338 ASP A N 1
ATOM 2569 C CA . ASP A 1 338 ? -47.852 -33.179 20.996 1.00 23.86 338 ASP A CA 1
ATOM 2570 C C . ASP A 1 338 ? -47.167 -33.274 19.606 1.00 23.86 338 ASP A C 1
ATOM 2572 O O . ASP A 1 338 ? -47.765 -33.320 18.535 1.00 23.86 338 ASP A O 1
ATOM 2576 N N . PHE A 1 339 ? -45.837 -33.429 19.688 1.00 29.98 339 PHE A N 1
ATOM 2577 C CA . PHE A 1 339 ? -44.875 -33.900 18.675 1.00 29.98 339 PHE A CA 1
ATOM 2578 C C . PHE A 1 339 ? -44.568 -35.407 18.933 1.00 29.98 339 PHE A C 1
ATOM 2580 O O . PHE A 1 339 ? -44.808 -35.843 20.060 1.00 29.98 339 PHE A O 1
ATOM 2587 N N . PRO A 1 340 ? -44.010 -36.221 17.990 1.00 37.00 340 PRO A N 1
ATOM 2588 C CA . PRO A 1 340 ? -42.949 -35.818 17.056 1.00 37.00 340 PRO A CA 1
ATOM 2589 C C . PRO A 1 340 ? -42.976 -36.364 15.607 1.00 37.00 340 PRO A C 1
ATOM 2591 O O . PRO A 1 340 ? -43.567 -37.388 15.289 1.00 37.00 340 PRO A O 1
ATOM 2594 N N . VAL A 1 341 ? -42.206 -35.668 14.757 1.00 27.44 341 VAL A N 1
ATOM 2595 C CA . VAL A 1 341 ? -41.474 -36.128 13.553 1.00 27.44 341 VAL A CA 1
ATOM 2596 C C . VAL A 1 341 ? -42.063 -37.297 12.739 1.00 27.44 341 VAL A C 1
ATOM 2598 O O . VAL A 1 341 ? -41.802 -38.461 13.033 1.00 27.44 341 VAL A O 1
ATOM 2601 N N . GLN A 1 342 ? -42.599 -36.978 11.553 1.00 22.97 342 GLN A N 1
ATOM 2602 C CA . GLN A 1 342 ? -42.181 -37.666 10.319 1.00 22.97 342 GLN A CA 1
ATOM 2603 C C . GLN A 1 342 ? -42.482 -36.850 9.050 1.00 22.97 342 GLN A C 1
ATOM 2605 O O . GLN A 1 342 ? -43.628 -36.515 8.769 1.00 22.97 342 GLN A O 1
ATOM 2610 N N . CYS A 1 343 ? -41.453 -36.595 8.236 1.00 28.27 343 CYS A N 1
ATOM 2611 C CA . CYS A 1 343 ? -41.618 -36.088 6.872 1.00 28.27 343 CYS A CA 1
ATOM 2612 C C . CYS A 1 343 ? -41.706 -37.262 5.882 1.00 28.27 343 CYS A C 1
ATOM 2614 O O . CYS A 1 343 ? -40.759 -38.052 5.757 1.00 28.27 343 CYS A O 1
ATOM 2616 N N . ALA A 1 344 ? -42.809 -37.363 5.137 1.00 25.19 344 ALA A N 1
ATOM 2617 C CA . ALA A 1 344 ? -42.957 -38.284 4.011 1.00 25.19 344 ALA A CA 1
ATOM 2618 C C . ALA A 1 344 ? -43.844 -37.688 2.912 1.00 25.19 344 ALA A C 1
ATOM 2620 O O . ALA A 1 344 ? -44.841 -37.028 3.185 1.00 25.19 344 ALA A O 1
ATOM 2621 N N . SER A 1 345 ? -43.428 -37.891 1.665 1.00 32.91 345 SER A N 1
ATOM 2622 C CA . SER A 1 345 ? -43.899 -37.168 0.487 1.00 32.91 345 SER A CA 1
ATOM 2623 C C . SER A 1 345 ? -44.657 -38.055 -0.496 1.00 32.91 345 SER A C 1
ATOM 2625 O O . SER A 1 345 ? -44.194 -39.142 -0.825 1.00 32.91 345 SER A O 1
ATOM 2627 N N . SER A 1 346 ? -45.713 -37.513 -1.093 1.00 30.73 346 SER A N 1
ATOM 2628 C CA . SER A 1 346 ? -46.001 -37.652 -2.531 1.00 30.73 346 SER A CA 1
ATOM 2629 C C . SER A 1 346 ? -46.856 -36.438 -2.928 1.00 30.73 346 SER A C 1
ATOM 2631 O O . SER A 1 346 ? -47.918 -36.223 -2.356 1.00 30.73 346 SER A O 1
ATOM 2633 N N . SER A 1 347 ? -46.436 -35.492 -3.773 1.00 39.16 347 SER A N 1
ATOM 2634 C CA . SER A 1 347 ? -45.437 -35.482 -4.857 1.00 39.16 347 SER A CA 1
ATOM 2635 C C . SER A 1 347 ? -45.750 -36.458 -5.986 1.00 39.16 347 SER A C 1
ATOM 2637 O O . SER A 1 347 ? -45.611 -37.662 -5.813 1.00 39.16 347 SER A O 1
ATOM 2639 N N . CYS A 1 348 ? -46.111 -35.915 -7.153 1.00 25.95 348 CYS A N 1
ATOM 2640 C CA . CYS A 1 348 ? -45.250 -35.970 -8.340 1.00 25.95 348 CYS A CA 1
ATOM 2641 C C . CYS A 1 348 ? -45.756 -35.016 -9.436 1.00 25.95 348 CYS A C 1
ATOM 2643 O O . CYS A 1 348 ? -46.931 -35.034 -9.801 1.00 25.95 348 CYS A O 1
ATOM 2645 N N . TYR A 1 349 ? -44.853 -34.205 -9.991 1.00 43.06 349 TYR A N 1
ATOM 2646 C CA . TYR A 1 349 ? -45.062 -33.522 -11.270 1.00 43.06 349 TYR A CA 1
ATOM 2647 C C . TYR A 1 349 ? -44.613 -34.460 -12.401 1.00 43.06 349 TYR A C 1
ATOM 2649 O O . TYR A 1 349 ? -43.562 -35.080 -12.299 1.00 43.06 349 TYR A O 1
ATOM 2657 N N . GLY A 1 350 ? -45.363 -34.524 -13.504 1.00 42.12 350 GLY A N 1
ATOM 2658 C CA . GLY A 1 350 ? -44.812 -34.965 -14.794 1.00 42.12 350 GLY A CA 1
ATOM 2659 C C . GLY A 1 350 ? -44.325 -36.419 -14.916 1.00 42.12 350 GLY A C 1
ATOM 2660 O O . GLY A 1 350 ? -43.200 -36.655 -15.341 1.00 42.12 350 GLY A O 1
ATOM 2661 N N . SER A 1 351 ? -45.210 -37.401 -14.716 1.00 41.62 351 SER A N 1
ATOM 2662 C CA . SER A 1 351 ? -45.097 -38.761 -15.301 1.00 41.62 351 SER A CA 1
ATOM 2663 C C . SER A 1 351 ? -43.907 -39.669 -14.912 1.00 41.62 351 SER A C 1
ATOM 2665 O O . SER A 1 351 ? -43.792 -40.751 -15.486 1.00 41.62 351 SER A O 1
ATOM 2667 N N . VAL A 1 352 ? -43.091 -39.322 -13.911 1.00 35.38 352 VAL A N 1
ATOM 2668 C CA . VAL A 1 352 ? -42.135 -40.249 -13.262 1.00 35.38 352 VAL A CA 1
ATOM 2669 C C . VAL A 1 352 ? -42.225 -40.098 -11.738 1.00 35.38 352 VAL A C 1
ATOM 2671 O O . VAL A 1 352 ? -42.425 -38.992 -11.237 1.00 35.38 352 VAL A O 1
ATOM 2674 N N . CYS A 1 353 ? -42.092 -41.202 -10.998 1.00 40.75 353 CYS A N 1
ATOM 2675 C CA . CYS A 1 353 ? -42.079 -41.223 -9.532 1.00 40.75 353 CYS A CA 1
ATOM 2676 C C . CYS A 1 353 ? -40.824 -41.943 -9.022 1.00 40.75 353 CYS A C 1
ATOM 2678 O O . CYS A 1 353 ? -40.484 -43.002 -9.543 1.00 40.75 353 CYS A O 1
ATOM 2680 N N . GLU A 1 354 ? -40.177 -41.398 -7.990 1.00 49.22 354 GLU A N 1
ATOM 2681 C CA . GLU A 1 354 ? -39.054 -42.031 -7.284 1.00 49.22 354 GLU A CA 1
ATOM 2682 C C . GLU A 1 354 ? -39.482 -42.490 -5.885 1.00 49.22 354 GLU A C 1
ATOM 2684 O O . GLU A 1 354 ? -40.121 -41.732 -5.153 1.00 49.22 354 GLU A O 1
ATOM 2689 N N . CYS A 1 355 ? -39.061 -43.687 -5.476 1.00 53.91 355 CYS A N 1
ATOM 2690 C CA . CYS A 1 355 ? -39.219 -44.189 -4.107 1.00 53.91 355 CYS A CA 1
ATOM 2691 C C . CYS A 1 355 ? -37.916 -43.947 -3.325 1.00 53.91 355 CYS A C 1
ATOM 2693 O O . CYS A 1 355 ? -36.834 -44.154 -3.872 1.00 53.91 355 CYS A O 1
ATOM 2695 N N . ARG A 1 356 ? -37.972 -43.507 -2.057 1.00 50.66 356 ARG A N 1
ATOM 2696 C CA . ARG A 1 356 ? -36.759 -43.127 -1.288 1.00 50.66 356 ARG A CA 1
ATOM 2697 C C . ARG A 1 356 ? -36.593 -43.866 0.049 1.00 50.66 356 ARG A C 1
ATOM 2699 O O . ARG A 1 356 ? -35.508 -43.839 0.630 1.00 50.66 356 ARG A O 1
ATOM 2706 N N . ARG A 1 357 ? -37.617 -44.583 0.513 1.00 59.75 357 ARG A N 1
ATOM 2707 C CA . ARG A 1 357 ? -37.600 -45.540 1.636 1.00 59.75 357 ARG A CA 1
ATOM 2708 C C . ARG A 1 357 ? -38.345 -46.818 1.252 1.00 59.75 357 ARG A C 1
ATOM 2710 O O . ARG A 1 357 ? -39.152 -46.815 0.331 1.00 59.75 357 ARG A O 1
ATOM 2717 N N . ASP A 1 358 ? -38.116 -47.904 1.989 1.00 60.50 358 ASP A N 1
ATOM 2718 C CA . ASP A 1 358 ? -38.813 -49.181 1.746 1.00 60.50 358 ASP A CA 1
ATOM 2719 C C . ASP A 1 358 ? -40.322 -49.091 2.046 1.00 60.50 358 ASP A C 1
ATOM 2721 O O . ASP A 1 358 ? -41.110 -49.814 1.455 1.00 60.50 358 ASP A O 1
ATOM 2725 N N . THR A 1 359 ? -40.734 -48.137 2.890 1.00 66.25 359 THR A N 1
ATOM 2726 C CA . THR A 1 359 ? -42.139 -47.753 3.131 1.00 66.25 359 THR A CA 1
ATOM 2727 C C . THR A 1 359 ? -42.834 -47.124 1.925 1.00 66.25 359 THR A C 1
ATOM 2729 O O . THR A 1 359 ? -44.050 -46.959 1.943 1.00 66.25 359 THR A O 1
ATOM 2732 N N . ASP A 1 360 ? -42.070 -46.727 0.907 1.00 63.25 360 ASP A N 1
ATOM 2733 C CA . ASP A 1 360 ? -42.576 -46.077 -0.301 1.00 63.25 360 ASP A CA 1
ATOM 2734 C C . ASP A 1 360 ? -42.828 -47.117 -1.424 1.00 63.25 360 ASP A C 1
ATOM 2736 O O . ASP A 1 360 ? -43.168 -46.748 -2.549 1.00 63.25 360 ASP A O 1
ATOM 2740 N N . CYS A 1 361 ? -42.647 -48.412 -1.122 1.00 61.09 361 CYS A N 1
ATOM 2741 C CA . CYS A 1 361 ? -42.912 -49.563 -1.988 1.00 61.09 361 CYS A CA 1
ATOM 2742 C C . CYS A 1 361 ? -44.122 -50.385 -1.479 1.00 61.09 361 CYS A C 1
ATOM 2744 O O . CYS A 1 361 ? -44.455 -50.307 -0.296 1.00 61.09 361 CYS A O 1
ATOM 2746 N N . PRO A 1 362 ? -44.794 -51.182 -2.338 1.00 73.62 362 PRO A N 1
ATOM 2747 C CA . PRO A 1 362 ? -45.867 -52.092 -1.914 1.00 73.62 362 PRO A CA 1
ATOM 2748 C C . PRO A 1 362 ? -45.392 -53.197 -0.952 1.00 73.62 362 PRO A C 1
ATOM 2750 O O . PRO A 1 362 ? -44.214 -53.541 -0.945 1.00 73.62 362 PRO A O 1
ATOM 2753 N N . ASP A 1 363 ? -46.331 -53.813 -0.218 1.00 55.06 363 ASP A N 1
ATOM 2754 C CA . ASP A 1 363 ? -46.098 -54.797 0.865 1.00 55.06 363 ASP A CA 1
ATOM 2755 C C . ASP A 1 363 ? -45.300 -56.077 0.489 1.00 55.06 363 ASP A C 1
ATOM 2757 O O . ASP A 1 363 ? -45.043 -56.916 1.354 1.00 55.06 363 ASP A O 1
ATOM 2761 N N . ASP A 1 364 ? -44.915 -56.262 -0.779 1.00 60.75 364 ASP A N 1
ATOM 2762 C CA . ASP A 1 364 ? -44.096 -57.376 -1.282 1.00 60.75 364 ASP A CA 1
ATOM 2763 C C . ASP A 1 364 ? -42.724 -56.955 -1.860 1.00 60.75 364 ASP A C 1
ATOM 2765 O O . ASP A 1 364 ? -41.989 -57.792 -2.399 1.00 60.75 364 ASP A O 1
ATOM 2769 N N . GLN A 1 365 ? -42.350 -55.674 -1.737 1.00 70.00 365 GLN A N 1
ATOM 2770 C CA . GLN A 1 365 ? -41.161 -55.084 -2.363 1.00 70.00 365 GLN A CA 1
ATOM 2771 C C . GLN A 1 365 ? -40.342 -54.195 -1.413 1.00 70.00 365 GLN A C 1
ATOM 2773 O O . GLN A 1 365 ? -40.843 -53.635 -0.445 1.00 70.00 365 GLN A O 1
ATOM 2778 N N . VAL A 1 366 ? -39.052 -54.043 -1.723 1.00 68.69 366 VAL A N 1
ATOM 2779 C CA . VAL A 1 366 ? -38.086 -53.184 -1.017 1.00 68.69 366 VAL A CA 1
ATOM 2780 C C . VAL A 1 366 ? -37.396 -52.234 -1.996 1.00 68.69 366 VAL A C 1
ATOM 2782 O O . VAL A 1 366 ? -37.320 -52.517 -3.192 1.00 68.69 366 VAL A O 1
ATOM 2785 N N . CYS A 1 367 ? -36.889 -51.099 -1.518 1.00 72.44 367 CYS A N 1
ATOM 2786 C CA . CYS A 1 367 ? -36.338 -50.062 -2.385 1.00 72.44 367 CYS A CA 1
ATOM 2787 C C . CYS A 1 367 ? -34.866 -50.364 -2.727 1.00 72.44 367 CYS A C 1
ATOM 2789 O O . CYS A 1 367 ? -34.010 -50.444 -1.841 1.00 72.44 367 CYS A O 1
ATOM 2791 N N . ASN A 1 368 ? -34.542 -50.545 -4.010 1.00 70.88 368 ASN A N 1
ATOM 2792 C CA . ASN A 1 368 ? -33.187 -50.858 -4.462 1.00 70.88 368 ASN A CA 1
ATOM 2793 C C . ASN A 1 368 ? -32.289 -49.614 -4.425 1.00 70.88 368 ASN A C 1
ATOM 2795 O O . ASN A 1 368 ? -32.289 -48.799 -5.344 1.00 70.88 368 ASN A O 1
ATOM 2799 N N . ARG A 1 369 ? -31.488 -49.485 -3.364 1.00 60.78 369 ARG A N 1
ATOM 2800 C CA . ARG A 1 369 ? -30.668 -48.289 -3.095 1.00 60.78 369 ARG A CA 1
ATOM 2801 C C . ARG A 1 369 ? -29.264 -48.315 -3.718 1.00 60.78 369 ARG A C 1
ATOM 2803 O O . ARG A 1 369 ? -28.419 -47.530 -3.302 1.00 60.78 369 ARG A O 1
ATOM 2810 N N . LYS A 1 370 ? -28.973 -49.244 -4.642 1.00 46.44 370 LYS A N 1
ATOM 2811 C CA . LYS A 1 370 ? -27.615 -49.426 -5.201 1.00 46.44 370 LYS A CA 1
ATOM 2812 C C . LYS A 1 370 ? -27.340 -48.708 -6.521 1.00 46.44 370 LYS A C 1
ATOM 2814 O O . LYS A 1 370 ? -26.176 -48.438 -6.790 1.00 46.44 370 LYS A O 1
ATOM 2819 N N . GLU A 1 371 ? -28.363 -48.381 -7.306 1.00 41.69 371 GLU A N 1
ATOM 2820 C CA . GLU A 1 371 ? -28.225 -47.644 -8.570 1.00 41.69 371 GLU A CA 1
ATOM 2821 C C . GLU A 1 371 ? -29.382 -46.631 -8.704 1.00 41.69 371 GLU A C 1
ATOM 2823 O O . GLU A 1 371 ? -30.524 -46.994 -8.409 1.00 41.69 371 GLU A O 1
ATOM 2828 N N . PRO A 1 372 ? -29.123 -45.367 -9.095 1.00 39.47 372 PRO A N 1
ATOM 2829 C CA . PRO A 1 372 ? -30.166 -44.374 -9.349 1.00 39.47 372 PRO A CA 1
ATOM 2830 C C . PRO A 1 372 ? -30.681 -44.436 -10.806 1.00 39.47 372 PRO A C 1
ATOM 2832 O O . PRO A 1 372 ? -29.900 -44.730 -11.713 1.00 39.47 372 PRO A O 1
ATOM 2835 N N . PRO A 1 373 ? -31.956 -44.086 -11.076 1.00 48.47 373 PRO A N 1
ATOM 2836 C CA . PRO A 1 373 ? -32.994 -43.708 -10.115 1.00 48.47 373 PRO A CA 1
ATOM 2837 C C . PRO A 1 373 ? -33.535 -44.914 -9.330 1.00 48.47 373 PRO A C 1
ATOM 2839 O O . PRO A 1 373 ? -33.695 -46.015 -9.860 1.00 48.47 373 PRO A O 1
ATOM 2842 N N . PHE A 1 374 ? -33.828 -44.694 -8.047 1.00 59.34 374 PHE A N 1
ATOM 2843 C CA . PHE A 1 374 ? -34.229 -45.754 -7.121 1.00 59.34 374 PHE A CA 1
ATOM 2844 C C . PHE A 1 374 ? -35.592 -46.364 -7.481 1.00 59.34 374 PHE A C 1
ATOM 2846 O O . PHE A 1 374 ? -36.547 -45.655 -7.805 1.00 59.34 374 PHE A O 1
ATOM 2853 N N . SER A 1 375 ? -35.689 -47.692 -7.392 1.00 62.53 375 SER A N 1
ATOM 2854 C CA . SER A 1 375 ? -36.859 -48.473 -7.816 1.00 62.53 375 SER A CA 1
ATOM 2855 C C . SER A 1 375 ? -37.185 -49.611 -6.844 1.00 62.53 375 SER A C 1
ATOM 2857 O O . SER A 1 375 ? -36.303 -50.145 -6.172 1.00 62.53 375 SER A O 1
ATOM 2859 N N . CYS A 1 376 ? -38.463 -49.988 -6.759 1.00 75.75 376 CYS A N 1
ATOM 2860 C CA . CYS A 1 376 ? -38.927 -51.101 -5.928 1.00 75.75 376 CYS A CA 1
ATOM 2861 C C . CYS A 1 376 ? -38.610 -52.459 -6.577 1.00 75.75 376 CYS A C 1
ATOM 2863 O O . CYS A 1 376 ? -38.808 -52.637 -7.780 1.00 75.75 376 CYS A O 1
ATOM 2865 N N . ILE A 1 377 ? -38.130 -53.419 -5.780 1.00 67.75 377 ILE A N 1
ATOM 2866 C CA . ILE A 1 377 ? -37.789 -54.785 -6.209 1.00 67.75 377 ILE A CA 1
ATOM 2867 C C . ILE A 1 377 ? -38.336 -55.831 -5.229 1.00 67.75 377 ILE A C 1
ATOM 2869 O O . ILE A 1 377 ? -38.425 -55.583 -4.029 1.00 67.75 377 ILE A O 1
ATOM 2873 N N . VAL A 1 378 ? -38.690 -57.016 -5.731 1.00 66.81 378 VAL A N 1
ATOM 2874 C CA . VAL A 1 378 ? -39.181 -58.134 -4.902 1.00 66.81 378 VAL A CA 1
ATOM 2875 C C . VAL A 1 378 ? -38.018 -58.768 -4.127 1.00 66.81 378 VAL A C 1
ATOM 2877 O O . VAL A 1 378 ? -36.906 -58.885 -4.642 1.00 66.81 378 VAL A O 1
ATOM 2880 N N . GLN A 1 379 ? -38.261 -59.169 -2.878 1.00 56.56 379 GLN A N 1
ATOM 2881 C CA . GLN A 1 379 ? -37.225 -59.669 -1.969 1.00 56.56 379 GLN A CA 1
ATOM 2882 C C . GLN A 1 379 ? -36.875 -61.154 -2.216 1.00 56.56 379 GLN A C 1
ATOM 2884 O O . GLN A 1 379 ? -37.677 -62.041 -1.932 1.00 56.56 379 GLN A O 1
ATOM 2889 N N . GLU A 1 380 ? -35.645 -61.439 -2.662 1.00 50.19 380 GLU A N 1
ATOM 2890 C CA . GLU A 1 380 ? -35.083 -62.803 -2.717 1.00 50.19 380 GLU A CA 1
ATOM 2891 C C . GLU A 1 380 ? -34.189 -63.129 -1.499 1.00 50.19 380 GLU A C 1
ATOM 2893 O O . GLU A 1 380 ? -33.604 -62.245 -0.869 1.00 50.19 380 GLU A O 1
ATOM 2898 N N . ALA A 1 381 ? -34.094 -64.416 -1.142 1.00 36.12 381 ALA A N 1
ATOM 2899 C CA . ALA A 1 381 ? -33.446 -64.890 0.088 1.00 36.12 381 ALA A CA 1
ATOM 2900 C C . ALA A 1 381 ? -31.940 -65.232 -0.087 1.00 36.12 381 ALA A C 1
ATOM 2902 O O . ALA A 1 381 ? -31.534 -65.677 -1.161 1.00 36.12 381 ALA A O 1
ATOM 2903 N N . PRO A 1 382 ? -31.093 -65.071 0.955 1.00 47.22 382 PRO A N 1
ATOM 2904 C CA . PRO A 1 382 ? -29.631 -65.056 0.809 1.00 47.22 382 PRO A CA 1
ATOM 2905 C C . PRO A 1 382 ? -28.927 -66.414 1.002 1.00 47.22 382 PRO A C 1
ATOM 2907 O O . PRO A 1 382 ? -29.412 -67.292 1.717 1.00 47.22 382 PRO A O 1
ATOM 2910 N N . SER A 1 383 ? -27.693 -66.534 0.487 1.00 32.69 383 SER A N 1
ATOM 2911 C CA . SER A 1 383 ? -26.791 -67.664 0.772 1.00 32.69 383 SER A CA 1
ATOM 2912 C C . SER A 1 383 ? -25.318 -67.266 0.998 1.00 32.69 383 SER A C 1
ATOM 2914 O O . SER A 1 383 ? -24.634 -66.870 0.059 1.00 32.69 383 SER A O 1
ATOM 2916 N N . SER A 1 384 ? -24.832 -67.509 2.226 1.00 34.31 384 SER A N 1
ATOM 2917 C CA . SER A 1 384 ? -23.430 -67.770 2.648 1.00 34.31 384 SER A CA 1
ATOM 2918 C C . SER A 1 384 ? -22.292 -66.755 2.373 1.00 34.31 384 SER A C 1
ATOM 2920 O O . SER A 1 384 ? -22.008 -66.381 1.243 1.00 34.31 384 SER A O 1
ATOM 2922 N N . ALA A 1 385 ? -21.553 -66.433 3.448 1.00 30.72 385 ALA A N 1
ATOM 2923 C CA . ALA A 1 385 ? -20.248 -65.736 3.480 1.00 30.72 385 ALA A CA 1
ATOM 2924 C C . ALA A 1 385 ? -19.066 -66.767 3.336 1.00 30.72 385 ALA A C 1
ATOM 2926 O O . ALA A 1 385 ? -19.385 -67.829 2.791 1.00 30.72 385 ALA A O 1
ATOM 2927 N N . PRO A 1 386 ? -17.772 -66.604 3.781 1.00 43.34 386 PRO A N 1
ATOM 2928 C CA . PRO A 1 386 ? -17.238 -65.768 4.894 1.00 43.34 386 PRO A CA 1
ATOM 2929 C C . PRO A 1 386 ? -15.786 -65.170 4.808 1.00 43.34 386 PRO A C 1
ATOM 2931 O O . PRO A 1 386 ? -14.975 -65.571 3.985 1.00 43.34 386 PRO A O 1
ATOM 2934 N N . SER A 1 387 ? -15.447 -64.318 5.804 1.00 30.05 387 SER A N 1
ATOM 2935 C CA . SER A 1 387 ? -14.147 -64.189 6.550 1.00 30.05 387 SER A CA 1
ATOM 2936 C C . SER A 1 387 ? -12.799 -63.846 5.853 1.00 30.05 387 SER A C 1
ATOM 2938 O O . SER A 1 387 ? -12.538 -64.329 4.763 1.00 30.05 387 SER A O 1
ATOM 2940 N N . SER A 1 388 ? -11.815 -63.155 6.475 1.00 31.12 388 SER A N 1
ATOM 2941 C CA . SER A 1 388 ? -11.752 -62.300 7.699 1.00 31.12 388 SER A CA 1
ATOM 2942 C C . SER A 1 388 ? -10.342 -61.674 7.914 1.00 31.12 388 SER A C 1
ATOM 2944 O O . SER A 1 388 ? -9.367 -62.262 7.464 1.00 31.12 388 SER A O 1
ATOM 2946 N N . SER A 1 389 ? -10.242 -60.611 8.747 1.00 29.38 389 SER A N 1
ATOM 2947 C CA . SER A 1 389 ? -9.151 -60.287 9.731 1.00 29.38 389 SER A CA 1
ATOM 2948 C C . SER A 1 389 ? -7.671 -60.076 9.299 1.00 29.38 389 SER A C 1
ATOM 2950 O O . SER A 1 389 ? -7.185 -60.801 8.446 1.00 29.38 389 SER A O 1
ATOM 2952 N N . ASN A 1 390 ? -6.805 -59.297 9.985 1.00 30.95 390 ASN A N 1
ATOM 2953 C CA . ASN A 1 390 ? -6.896 -58.024 10.756 1.00 30.95 390 ASN A CA 1
ATOM 2954 C C . ASN A 1 390 ? -5.490 -57.637 11.322 1.00 30.95 390 ASN A C 1
ATOM 2956 O O . ASN A 1 390 ? -4.936 -58.479 12.022 1.00 30.95 390 ASN A O 1
ATOM 2960 N N . ILE A 1 391 ? -5.047 -56.359 11.208 1.00 27.52 391 ILE A N 1
ATOM 2961 C CA . ILE A 1 391 ? -4.205 -55.607 12.212 1.00 27.52 391 ILE A CA 1
ATOM 2962 C C . ILE A 1 391 ? -2.719 -56.115 12.398 1.00 27.52 391 ILE A C 1
ATOM 2964 O O . ILE A 1 391 ? -2.465 -57.240 11.975 1.00 27.52 391 ILE A O 1
ATOM 2968 N N . PRO A 1 392 ? -1.689 -55.396 12.967 1.00 42.09 392 PRO A N 1
ATOM 2969 C CA . PRO A 1 392 ? -1.539 -54.005 13.491 1.00 42.09 392 PRO A CA 1
ATOM 2970 C C . PRO A 1 392 ? -0.338 -53.117 12.979 1.00 42.09 392 PRO A C 1
ATOM 2972 O O . PRO A 1 392 ? 0.663 -53.600 12.467 1.00 42.09 392 PRO A O 1
ATOM 2975 N N . SER A 1 393 ? -0.450 -51.798 13.233 1.00 28.47 393 SER A N 1
ATOM 2976 C CA . SER A 1 393 ? 0.537 -50.755 13.675 1.00 28.47 393 SER A CA 1
ATOM 2977 C C . SER A 1 393 ? 2.036 -50.636 13.231 1.00 28.47 393 SER A C 1
ATOM 2979 O O . SER A 1 393 ? 2.895 -51.379 13.695 1.00 28.47 393 SER A O 1
ATOM 2981 N N . SER A 1 394 ? 2.343 -49.497 12.571 1.00 29.34 394 SER A N 1
ATOM 2982 C CA . SER A 1 394 ? 3.332 -48.422 12.927 1.00 29.34 394 SER A CA 1
ATOM 2983 C C . SER A 1 394 ? 4.884 -48.585 12.966 1.00 29.34 394 SER A C 1
ATOM 2985 O O . SER A 1 394 ? 5.402 -49.409 13.711 1.00 29.34 394 SER A O 1
ATOM 2987 N N . LEU A 1 395 ? 5.576 -47.571 12.385 1.00 25.58 395 LEU A N 1
ATOM 2988 C CA . LEU A 1 395 ? 6.962 -47.063 12.643 1.00 25.58 395 LEU A CA 1
ATOM 2989 C C . LEU A 1 395 ? 8.174 -47.949 12.195 1.00 25.58 395 LEU A C 1
ATOM 2991 O O . LEU A 1 395 ? 8.016 -49.152 12.024 1.00 25.58 395 LEU A O 1
ATOM 2995 N N . PRO A 1 396 ? 9.416 -47.408 12.049 1.00 41.38 396 PRO A N 1
ATOM 2996 C CA . PRO A 1 396 ? 9.781 -46.209 11.264 1.00 41.38 396 PRO A CA 1
ATOM 2997 C C . PRO A 1 396 ? 11.125 -46.300 10.464 1.00 41.38 396 PRO A C 1
ATOM 2999 O O . PRO A 1 396 ? 11.981 -47.139 10.729 1.00 41.38 396 PRO A O 1
ATOM 3002 N N . SER A 1 397 ? 11.394 -45.263 9.650 1.00 24.64 397 SER A N 1
ATOM 3003 C CA . SER A 1 397 ? 12.728 -44.667 9.358 1.00 24.64 397 SER A CA 1
ATOM 3004 C C . SER A 1 397 ? 13.726 -45.276 8.337 1.00 24.64 397 SER A C 1
ATOM 3006 O O . SER A 1 397 ? 13.793 -46.476 8.094 1.00 24.64 397 SER A O 1
ATOM 3008 N N . SER A 1 398 ? 14.609 -44.373 7.874 1.00 25.64 398 SER A N 1
ATOM 3009 C CA . SER A 1 398 ? 15.954 -44.544 7.276 1.00 25.64 398 SER A CA 1
ATOM 3010 C C . SER A 1 398 ? 16.143 -44.649 5.741 1.00 25.64 398 SER A C 1
ATOM 3012 O O . SER A 1 398 ? 15.419 -45.306 5.003 1.00 25.64 398 SER A O 1
ATOM 3014 N N . GLN A 1 399 ? 17.168 -43.907 5.305 1.00 27.53 399 GLN A N 1
ATOM 3015 C CA . GLN A 1 399 ? 17.752 -43.680 3.967 1.00 27.53 399 GLN A CA 1
ATOM 3016 C C . GLN A 1 399 ? 18.968 -44.646 3.761 1.00 27.53 399 GLN A C 1
ATOM 3018 O O . GLN A 1 399 ? 19.194 -45.461 4.658 1.00 27.53 399 GLN A O 1
ATOM 3023 N N . PRO A 1 400 ? 19.862 -44.542 2.734 1.00 45.53 400 PRO A N 1
ATOM 3024 C CA . PRO A 1 400 ? 19.834 -43.795 1.456 1.00 45.53 400 PRO A CA 1
ATOM 3025 C C . PRO A 1 400 ? 20.394 -44.573 0.213 1.00 45.53 400 PRO A C 1
ATOM 3027 O O . PRO A 1 400 ? 20.847 -45.710 0.310 1.00 45.53 400 PRO A O 1
ATOM 3030 N N . SER A 1 401 ? 20.537 -43.857 -0.922 1.00 25.94 401 SER A N 1
ATOM 3031 C CA . SER A 1 401 ? 21.800 -43.713 -1.711 1.00 25.94 401 SER A CA 1
ATOM 3032 C C . SER A 1 401 ? 21.981 -44.329 -3.127 1.00 25.94 401 SER A C 1
ATOM 3034 O O . SER A 1 401 ? 21.469 -45.389 -3.462 1.00 25.94 401 SER A O 1
ATOM 3036 N N . LEU A 1 402 ? 22.847 -43.625 -3.890 1.00 26.36 402 LEU A N 1
ATOM 3037 C CA . LEU A 1 402 ? 23.643 -43.990 -5.089 1.00 26.36 402 LEU A CA 1
ATOM 3038 C C . LEU A 1 402 ? 23.077 -43.839 -6.533 1.00 26.36 402 LEU A C 1
ATOM 3040 O O . LEU A 1 402 ? 22.322 -44.652 -7.051 1.00 26.36 402 LEU A O 1
ATOM 3044 N N . ARG A 1 403 ? 23.634 -42.823 -7.226 1.00 28.33 403 ARG A N 1
ATOM 3045 C CA . ARG A 1 403 ? 23.954 -42.739 -8.683 1.00 28.33 403 ARG A CA 1
ATOM 3046 C C . ARG A 1 403 ? 25.123 -43.709 -9.039 1.00 28.33 403 ARG A C 1
ATOM 3048 O O . ARG A 1 403 ? 25.677 -44.262 -8.088 1.00 28.33 403 ARG A O 1
ATOM 3055 N N . PRO A 1 404 ? 25.616 -43.875 -10.303 1.00 43.28 404 PRO A N 1
ATOM 3056 C CA . PRO A 1 404 ? 25.480 -43.066 -11.544 1.00 43.28 404 PRO A CA 1
ATOM 3057 C C . PRO A 1 404 ? 24.961 -43.925 -12.756 1.00 43.28 404 PRO A C 1
ATOM 3059 O O . PRO A 1 404 ? 24.375 -44.968 -12.509 1.00 43.28 404 PRO A O 1
ATOM 3062 N N . SER A 1 405 ? 25.041 -43.618 -14.071 1.00 27.55 405 SER A N 1
ATOM 3063 C CA . SER A 1 405 ? 25.985 -42.805 -14.879 1.00 27.55 405 SER A CA 1
ATOM 3064 C C . SER A 1 405 ? 25.449 -42.396 -16.274 1.00 27.55 405 SER A C 1
ATOM 3066 O O . SER A 1 405 ? 24.480 -42.961 -16.768 1.00 27.55 405 SER A O 1
ATOM 3068 N N . ASN A 1 406 ? 26.137 -41.450 -16.928 1.00 28.91 406 ASN A N 1
ATOM 3069 C CA . ASN A 1 406 ? 25.850 -40.889 -18.267 1.00 28.91 406 ASN A CA 1
ATOM 3070 C C . ASN A 1 406 ? 26.143 -41.866 -19.439 1.00 28.91 406 ASN A C 1
ATOM 3072 O O . ASN A 1 406 ? 27.033 -42.704 -19.297 1.00 28.91 406 ASN A O 1
ATOM 3076 N N . SER A 1 407 ? 25.588 -41.640 -20.650 1.00 27.16 407 SER A N 1
ATOM 3077 C CA . SER A 1 407 ? 26.345 -41.055 -21.804 1.00 27.16 407 SER A CA 1
ATOM 3078 C C . SER A 1 407 ? 25.694 -41.150 -23.217 1.00 27.16 407 SER A C 1
ATOM 3080 O O . SER A 1 407 ? 25.310 -42.217 -23.667 1.00 27.16 407 SER A O 1
ATOM 3082 N N . PHE A 1 408 ? 25.690 -40.003 -23.922 1.00 25.50 408 PHE A N 1
ATOM 3083 C CA . PHE A 1 408 ? 25.889 -39.752 -25.375 1.00 25.50 408 PHE A CA 1
ATOM 3084 C C . PHE A 1 408 ? 25.088 -40.454 -26.514 1.00 25.50 408 PHE A C 1
ATOM 3086 O O . PHE A 1 408 ? 25.175 -41.654 -26.747 1.00 25.50 408 PHE A O 1
ATOM 3093 N N . SER A 1 409 ? 24.482 -39.607 -27.364 1.00 31.47 409 SER A N 1
ATOM 3094 C CA . SER A 1 409 ? 24.088 -39.812 -28.786 1.00 31.47 409 SER A CA 1
ATOM 3095 C C . SER A 1 409 ? 25.322 -39.730 -29.743 1.00 31.47 409 SER A C 1
ATOM 3097 O O . SER A 1 409 ? 26.386 -39.369 -29.227 1.00 31.47 409 SER A O 1
ATOM 3099 N N . PRO A 1 410 ? 25.273 -39.981 -31.094 1.00 40.88 410 PRO A N 1
ATOM 3100 C CA . PRO A 1 410 ? 24.413 -39.242 -32.058 1.00 40.88 410 PRO A CA 1
ATOM 3101 C C . PRO A 1 410 ? 23.998 -39.915 -33.415 1.00 40.88 410 PRO A C 1
ATOM 3103 O O . PRO A 1 410 ? 24.487 -40.967 -33.801 1.00 40.88 410 PRO A O 1
ATOM 3106 N N . SER A 1 411 ? 23.115 -39.201 -34.142 1.00 25.77 411 SER A N 1
ATOM 3107 C CA . SER A 1 411 ? 22.955 -39.038 -35.618 1.00 25.77 411 SER A CA 1
ATOM 3108 C C . SER A 1 411 ? 22.907 -40.221 -36.622 1.00 25.77 411 SER A C 1
ATOM 3110 O O . SER A 1 411 ? 23.818 -41.032 -36.735 1.00 25.77 411 SER A O 1
ATOM 3112 N N . THR A 1 412 ? 21.930 -40.179 -37.551 1.00 28.44 412 THR A N 1
ATOM 3113 C CA . THR A 1 412 ? 22.113 -39.857 -39.002 1.00 28.44 412 THR A CA 1
ATOM 3114 C C . THR A 1 412 ? 20.787 -39.928 -39.798 1.00 28.44 412 THR A C 1
ATOM 3116 O O . THR A 1 412 ? 19.779 -40.403 -39.287 1.00 28.44 412 THR A O 1
ATOM 3119 N N . ASN A 1 413 ? 20.767 -39.400 -41.033 1.00 31.97 413 ASN A N 1
ATOM 3120 C CA . ASN A 1 413 ? 19.618 -39.347 -41.963 1.00 31.97 413 ASN A CA 1
ATOM 3121 C C . ASN A 1 413 ? 20.161 -39.352 -43.419 1.00 31.97 413 ASN A C 1
ATOM 3123 O O . ASN A 1 413 ? 21.235 -38.767 -43.611 1.00 31.97 413 ASN A O 1
ATOM 3127 N N . PRO A 1 414 ? 19.530 -40.012 -44.425 1.00 48.41 414 PRO A N 1
ATOM 3128 C CA . PRO A 1 414 ? 19.087 -39.237 -45.609 1.00 48.41 414 PRO A CA 1
ATOM 3129 C C . PRO A 1 414 ? 17.891 -39.778 -46.461 1.00 48.41 414 PRO A C 1
ATOM 3131 O O . PRO A 1 414 ? 17.795 -40.961 -46.769 1.00 48.41 414 PRO A O 1
ATOM 3134 N N . SER A 1 415 ? 17.060 -38.827 -46.917 1.00 30.86 415 SER A N 1
ATOM 3135 C CA . SER A 1 415 ? 16.290 -38.670 -48.189 1.00 30.86 415 SER A CA 1
ATOM 3136 C C . SER A 1 415 ? 15.918 -39.829 -49.157 1.00 30.86 415 SER A C 1
ATOM 3138 O O . SER A 1 415 ? 16.755 -40.613 -49.592 1.00 30.86 415 SER A O 1
ATOM 3140 N N . THR A 1 416 ? 14.690 -39.763 -49.724 1.00 29.33 416 THR A N 1
ATOM 3141 C CA . THR A 1 416 ? 14.395 -39.522 -51.179 1.00 29.33 416 THR A CA 1
ATOM 3142 C C . THR A 1 416 ? 12.875 -39.388 -51.487 1.00 29.33 416 THR A C 1
ATOM 3144 O O . THR A 1 416 ? 12.051 -39.711 -50.638 1.00 29.33 416 THR A O 1
ATOM 3147 N N . SER A 1 417 ? 12.493 -38.874 -52.675 1.00 31.61 417 SER A N 1
ATOM 3148 C CA . SER A 1 417 ? 11.097 -38.573 -53.115 1.00 31.61 417 SER A CA 1
ATOM 3149 C C . SER A 1 417 ? 10.777 -39.139 -54.515 1.00 31.61 417 SER A C 1
ATOM 3151 O O . SER A 1 417 ? 11.721 -39.389 -55.270 1.00 31.61 417 SER A O 1
ATOM 3153 N N . PRO A 1 418 ? 9.489 -39.392 -54.857 1.00 48.78 418 PRO A N 1
ATOM 3154 C CA . PRO A 1 418 ? 8.706 -38.575 -55.841 1.00 48.78 418 PRO A CA 1
ATOM 3155 C C . PRO A 1 418 ? 7.159 -38.547 -55.549 1.00 48.78 418 PRO A C 1
ATOM 3157 O O . PRO A 1 418 ? 6.743 -39.225 -54.615 1.00 48.78 418 PRO A O 1
ATOM 3160 N N . SER A 1 419 ? 6.213 -37.878 -56.250 1.00 29.73 419 SER A N 1
ATOM 3161 C CA . SER A 1 419 ? 6.148 -36.707 -57.176 1.00 29.73 419 SER A CA 1
ATOM 3162 C C . SER A 1 419 ? 4.663 -36.274 -57.441 1.00 29.73 419 SER A C 1
ATOM 3164 O O . SER A 1 419 ? 3.743 -36.952 -56.995 1.00 29.73 419 SER A O 1
ATOM 3166 N N . ASP A 1 420 ? 4.459 -35.190 -58.217 1.00 31.25 420 ASP A N 1
ATOM 3167 C CA . ASP A 1 420 ? 3.270 -34.828 -59.049 1.00 31.25 420 ASP A CA 1
ATOM 3168 C C . ASP A 1 420 ? 1.971 -34.188 -58.464 1.00 31.25 420 ASP A C 1
ATOM 3170 O O . ASP A 1 420 ? 1.582 -34.364 -57.315 1.00 31.25 420 ASP A O 1
ATOM 3174 N N . GLY A 1 421 ? 1.300 -33.408 -59.336 1.00 26.39 421 GLY A N 1
ATOM 3175 C CA . GLY A 1 421 ? 0.005 -32.685 -59.217 1.00 26.39 421 GLY A CA 1
ATOM 3176 C C . GLY A 1 421 ? -0.538 -32.398 -60.644 1.00 26.39 421 GLY A C 1
ATOM 3177 O O . GLY A 1 421 ? -0.143 -33.146 -61.542 1.00 26.39 421 GLY A O 1
ATOM 3178 N N . PRO A 1 422 ? -1.331 -31.339 -60.971 1.00 50.53 422 PRO A N 1
ATOM 3179 C CA . PRO A 1 422 ? -2.046 -30.322 -60.172 1.00 50.53 422 PRO A CA 1
ATOM 3180 C C . PRO A 1 422 ? -3.570 -30.240 -60.539 1.00 50.53 422 PRO A C 1
ATOM 3182 O O . PRO A 1 422 ? -4.107 -31.158 -61.153 1.00 50.53 422 PRO A O 1
ATOM 3185 N N . SER A 1 423 ? -4.285 -29.137 -60.233 1.00 26.20 423 SER A N 1
ATOM 3186 C CA . SER A 1 423 ? -5.717 -28.932 -60.592 1.00 26.20 423 SER A CA 1
ATOM 3187 C C . SER A 1 423 ? -6.107 -27.467 -60.890 1.00 26.20 423 SER A C 1
ATOM 3189 O O . SER A 1 423 ? -5.528 -26.561 -60.294 1.00 26.20 423 SER A O 1
ATOM 3191 N N . THR A 1 424 ? -7.120 -27.213 -61.741 1.00 28.80 424 THR A N 1
ATOM 3192 C CA . THR A 1 424 ? -7.509 -25.849 -62.197 1.00 28.80 424 THR A CA 1
ATOM 3193 C C . THR A 1 424 ? -9.022 -25.612 -62.448 1.00 28.80 424 THR A C 1
ATOM 3195 O O . THR A 1 424 ? -9.638 -26.372 -63.187 1.00 28.80 424 THR A O 1
ATOM 3198 N N . THR A 1 425 ? -9.536 -24.459 -61.973 1.00 28.83 425 THR A N 1
ATOM 3199 C CA . THR A 1 425 ? -10.632 -23.581 -62.509 1.00 28.83 425 THR A CA 1
ATOM 3200 C C . THR A 1 425 ? -12.110 -24.026 -62.702 1.00 28.83 425 THR A C 1
ATOM 3202 O O . THR A 1 425 ? -12.383 -25.008 -63.382 1.00 28.83 425 THR A O 1
ATOM 3205 N N . ASN A 1 426 ? -13.024 -23.102 -62.309 1.00 28.17 426 ASN A N 1
ATOM 3206 C CA . ASN A 1 426 ? -14.331 -22.676 -62.908 1.00 28.17 426 ASN A CA 1
ATOM 3207 C C . ASN A 1 426 ? -15.678 -22.899 -62.156 1.00 28.17 426 ASN A C 1
ATOM 3209 O O . ASN A 1 426 ? -15.928 -23.942 -61.565 1.00 28.17 426 ASN A O 1
ATOM 3213 N N . GLN A 1 427 ? -16.563 -21.882 -62.258 1.00 31.77 427 GLN A N 1
ATOM 3214 C CA . GLN A 1 427 ? -17.993 -21.834 -61.848 1.00 31.77 427 GLN A CA 1
ATOM 3215 C C . GLN A 1 427 ? -18.958 -22.158 -63.024 1.00 31.77 427 GLN A C 1
ATOM 3217 O O . GLN A 1 427 ? -18.484 -22.293 -64.157 1.00 31.77 427 GLN A O 1
ATOM 3222 N N . PRO A 1 428 ? -20.298 -22.251 -62.804 1.00 44.22 428 PRO A N 1
ATOM 3223 C CA . PRO A 1 428 ? -21.212 -21.122 -63.149 1.00 44.22 428 PRO A CA 1
ATOM 3224 C C . PRO A 1 428 ? -22.488 -20.933 -62.250 1.00 44.22 428 PRO A C 1
ATOM 3226 O O . PRO A 1 428 ? -22.700 -21.686 -61.306 1.00 44.22 428 PRO A O 1
ATOM 3229 N N . SER A 1 429 ? -23.327 -19.910 -62.538 1.00 30.17 429 SER A N 1
ATOM 3230 C CA . SER A 1 429 ? -24.547 -19.430 -61.803 1.00 30.17 429 SER A CA 1
ATOM 3231 C C . SER A 1 429 ? -25.904 -19.953 -62.379 1.00 30.17 429 SER A C 1
ATOM 3233 O O . SER A 1 429 ? -25.855 -20.888 -63.173 1.00 30.17 429 SER A O 1
ATOM 3235 N N . ILE A 1 430 ? -27.158 -19.584 -61.991 1.00 32.91 430 ILE A N 1
ATOM 3236 C CA . ILE A 1 430 ? -27.982 -18.314 -61.989 1.00 32.91 430 ILE A CA 1
ATOM 3237 C C . ILE A 1 430 ? -29.403 -18.610 -61.352 1.00 32.91 430 ILE A C 1
ATOM 3239 O O . ILE A 1 430 ? -29.659 -19.785 -61.116 1.00 32.91 430 ILE A O 1
ATOM 3243 N N . SER A 1 431 ? -30.436 -17.757 -61.086 1.00 31.56 431 SER A N 1
ATOM 3244 C CA . SER A 1 431 ? -30.751 -16.284 -61.079 1.00 31.56 431 SER A CA 1
ATOM 3245 C C . SER A 1 431 ? -32.207 -15.978 -60.565 1.00 31.56 431 SER A C 1
ATOM 3247 O O . SER A 1 431 ? -33.048 -16.869 -60.645 1.00 31.56 431 SER A O 1
ATOM 3249 N N . SER A 1 432 ? -32.557 -14.696 -60.283 1.00 30.58 432 SER A N 1
ATOM 3250 C CA . SER A 1 432 ? -33.928 -14.054 -60.223 1.00 30.58 432 SER A CA 1
ATOM 3251 C C . SER A 1 432 ? -34.811 -14.271 -58.952 1.00 30.58 432 SER A C 1
ATOM 3253 O O . SER A 1 432 ? -34.549 -15.221 -58.230 1.00 30.58 432 SER A O 1
ATOM 3255 N N . ILE A 1 433 ? -35.805 -13.437 -58.534 1.00 28.67 433 ILE A N 1
ATOM 3256 C CA . ILE A 1 433 ? -36.821 -12.538 -59.193 1.00 28.67 433 ILE A CA 1
ATOM 3257 C C . ILE A 1 433 ? -37.034 -11.162 -58.440 1.00 28.67 433 ILE A C 1
ATOM 3259 O O . ILE A 1 433 ? -36.424 -10.932 -57.404 1.00 28.67 433 ILE A O 1
ATOM 3263 N N . LEU A 1 434 ? -37.844 -10.223 -58.990 1.00 30.30 434 LEU A N 1
ATOM 3264 C CA . LEU A 1 434 ? -37.973 -8.765 -58.695 1.00 30.30 434 LEU A CA 1
ATOM 3265 C C . LEU A 1 434 ? -38.989 -8.278 -57.614 1.00 30.30 434 LEU A C 1
ATOM 3267 O O . LEU A 1 434 ? -40.039 -8.890 -57.433 1.00 30.30 434 LEU A O 1
ATOM 3271 N N . SER A 1 435 ? -38.762 -7.061 -57.065 1.00 27.11 435 SER A N 1
ATOM 3272 C CA . SER A 1 435 ? -39.740 -5.978 -56.692 1.00 27.11 435 SER A CA 1
ATOM 3273 C C . SER A 1 435 ? -39.006 -4.776 -56.014 1.00 27.11 435 SER A C 1
ATOM 3275 O O . SER A 1 435 ? -37.810 -4.899 -55.772 1.00 27.11 435 SER A O 1
ATOM 3277 N N . SER A 1 436 ? -39.587 -3.612 -55.644 1.00 29.36 436 SER A N 1
ATOM 3278 C CA . SER A 1 436 ? -40.356 -2.581 -56.406 1.00 29.36 436 SER A CA 1
ATOM 3279 C C . SER A 1 436 ? -40.358 -1.202 -55.661 1.00 29.36 436 SER A C 1
ATOM 3281 O O . SER A 1 436 ? -40.016 -1.167 -54.484 1.00 29.36 436 SER A O 1
ATOM 3283 N N . SER A 1 437 ? -40.752 -0.071 -56.288 1.00 30.16 437 SER A N 1
ATOM 3284 C CA . SER A 1 437 ? -40.804 1.309 -55.692 1.00 30.16 437 SER A CA 1
ATOM 3285 C C . SER A 1 437 ? -42.171 2.012 -55.924 1.00 30.16 437 SER A C 1
ATOM 3287 O O . SER A 1 437 ? -42.910 1.507 -56.774 1.00 30.16 437 SER A O 1
ATOM 3289 N N . PRO A 1 438 ? -42.547 3.140 -55.242 1.00 46.56 438 PRO A N 1
ATOM 3290 C CA . PRO A 1 438 ? -42.163 4.498 -55.725 1.00 46.56 438 PRO A CA 1
ATOM 3291 C C . PRO A 1 438 ? -42.126 5.715 -54.727 1.00 46.56 438 PRO A C 1
ATOM 3293 O O . PRO A 1 438 ? -42.990 5.891 -53.878 1.00 46.56 438 PRO A O 1
ATOM 3296 N N . THR A 1 439 ? -41.166 6.624 -54.962 1.00 28.92 439 THR A N 1
ATOM 3297 C CA . THR A 1 439 ? -41.238 8.116 -55.093 1.00 28.92 439 THR A CA 1
ATOM 3298 C C . THR A 1 439 ? -42.216 9.020 -54.291 1.00 28.92 439 THR A C 1
ATOM 3300 O O . THR A 1 439 ? -43.420 8.932 -54.509 1.00 28.92 439 THR A O 1
ATOM 3303 N N . ALA A 1 440 ? -41.694 10.077 -53.618 1.00 26.30 440 ALA A N 1
ATOM 3304 C CA . ALA A 1 440 ? -42.225 11.474 -53.641 1.00 26.30 440 ALA A CA 1
ATOM 3305 C C . ALA A 1 440 ? -41.311 12.540 -52.954 1.00 26.30 440 ALA A C 1
ATOM 3307 O O . ALA A 1 440 ? -40.682 12.256 -51.941 1.00 26.30 440 ALA A O 1
ATOM 3308 N N . GLN A 1 441 ? -41.304 13.786 -53.463 1.00 29.16 441 GLN A N 1
ATOM 3309 C CA . GLN A 1 441 ? -40.778 15.027 -52.835 1.00 29.16 441 GLN A CA 1
ATOM 3310 C C . GLN A 1 441 ? -41.545 16.244 -53.419 1.00 29.16 441 GLN A C 1
ATOM 3312 O O . GLN A 1 441 ? -42.016 16.138 -54.556 1.00 29.16 441 GLN A O 1
ATOM 3317 N N . PRO A 1 442 ? -41.725 17.373 -52.694 1.00 39.28 442 PRO A N 1
ATOM 3318 C CA . PRO A 1 442 ? -41.230 18.666 -53.221 1.00 39.28 442 PRO A CA 1
ATOM 3319 C C . PRO A 1 442 ? -40.826 19.714 -52.141 1.00 39.28 442 PRO A C 1
ATOM 3321 O O . PRO A 1 442 ? -40.820 19.439 -50.946 1.00 39.28 442 PRO A O 1
ATOM 3324 N N . SER A 1 443 ? -40.483 20.934 -52.581 1.00 24.64 443 SER A N 1
ATOM 3325 C CA . SER A 1 443 ? -39.856 22.039 -51.819 1.00 24.64 443 SER A CA 1
ATOM 3326 C C . SER A 1 443 ? -40.575 23.398 -51.954 1.00 24.64 443 SER A C 1
ATOM 3328 O O . SER A 1 443 ? -41.079 23.659 -53.045 1.00 24.64 443 SER A O 1
ATOM 3330 N N . SER A 1 444 ? -40.448 24.327 -50.982 1.00 25.91 444 SER A N 1
ATOM 3331 C CA . SER A 1 444 ? -40.339 25.793 -51.256 1.00 25.91 444 SER A CA 1
ATOM 3332 C C . SER A 1 444 ? -40.009 26.689 -50.035 1.00 25.91 444 SER A C 1
ATOM 3334 O O . SER A 1 444 ? -40.514 26.474 -48.939 1.00 25.91 444 SER A O 1
ATOM 3336 N N . THR A 1 445 ? -39.205 27.732 -50.278 1.00 22.83 445 THR A N 1
ATOM 3337 C CA . THR A 1 445 ? -38.713 28.849 -49.419 1.00 22.83 445 THR A CA 1
ATOM 3338 C C . THR A 1 445 ? -39.621 30.120 -49.497 1.00 22.83 445 THR A C 1
ATOM 3340 O O . THR A 1 445 ? -40.668 30.027 -50.137 1.00 22.83 445 THR A O 1
ATOM 3343 N N . PRO A 1 446 ? -39.233 31.357 -49.063 1.00 44.34 446 PRO A N 1
ATOM 3344 C CA . PRO A 1 446 ? -38.696 31.875 -47.769 1.00 44.34 446 PRO A CA 1
ATOM 3345 C C . PRO A 1 446 ? -39.353 33.220 -47.284 1.00 44.34 446 PRO A C 1
ATOM 3347 O O . PRO A 1 446 ? -40.141 33.804 -48.023 1.00 44.34 446 PRO A O 1
ATOM 3350 N N . SER A 1 447 ? -38.966 33.781 -46.110 1.00 21.98 447 SER A N 1
ATOM 3351 C CA . SER A 1 447 ? -38.774 35.246 -45.777 1.00 21.98 447 SER A CA 1
ATOM 3352 C C . SER A 1 447 ? -38.893 35.560 -44.256 1.00 21.98 447 SER A C 1
ATOM 3354 O O . SER A 1 447 ? -39.527 34.775 -43.563 1.00 21.98 447 SER A O 1
ATOM 3356 N N . ILE A 1 448 ? -38.382 36.647 -43.628 1.00 26.38 448 ILE A N 1
ATOM 3357 C CA . ILE A 1 448 ? -37.292 37.651 -43.857 1.00 26.38 448 ILE A CA 1
ATOM 3358 C C . ILE A 1 448 ? -36.891 38.259 -42.469 1.00 26.38 448 ILE A C 1
ATOM 3360 O O . ILE A 1 448 ? -37.741 38.355 -41.588 1.00 26.38 448 ILE A O 1
ATOM 3364 N N . SER A 1 449 ? -35.628 38.681 -42.271 1.00 23.61 449 SER A N 1
ATOM 3365 C CA . SER A 1 449 ? -35.062 39.251 -41.009 1.00 23.61 449 SER A CA 1
ATOM 3366 C C . SER A 1 449 ? -35.305 40.773 -40.818 1.00 23.61 449 SER A C 1
ATOM 3368 O O . SER A 1 449 ? -35.721 41.422 -41.781 1.00 23.61 449 SER A O 1
ATOM 3370 N N . PRO A 1 450 ? -35.073 41.375 -39.617 1.00 33.69 450 PRO A N 1
ATOM 3371 C CA . PRO A 1 450 ? -33.723 41.793 -39.135 1.00 33.69 450 PRO A CA 1
ATOM 3372 C C . PRO A 1 450 ? -33.461 41.528 -37.617 1.00 33.69 450 PRO A C 1
ATOM 3374 O O . PRO A 1 450 ? -34.389 41.565 -36.822 1.00 33.69 450 PRO A O 1
ATOM 3377 N N . SER A 1 451 ? -32.279 41.088 -37.147 1.00 24.28 451 SER A N 1
ATOM 3378 C CA . SER A 1 451 ? -30.985 41.799 -36.910 1.00 24.28 451 SER A CA 1
ATOM 3379 C C . SER A 1 451 ? -30.959 42.793 -35.718 1.00 24.28 451 SER A C 1
ATOM 3381 O O . SER A 1 451 ? -31.844 43.634 -35.647 1.00 24.28 451 SER A O 1
ATOM 3383 N N . ALA A 1 452 ? -29.942 42.877 -34.832 1.00 26.27 452 ALA A N 1
ATOM 3384 C CA . ALA A 1 452 ? -28.833 41.976 -34.419 1.00 26.27 452 ALA A CA 1
ATOM 3385 C C . ALA A 1 452 ? -28.006 42.609 -33.250 1.00 26.27 452 ALA A C 1
ATOM 3387 O O . ALA A 1 452 ? -27.722 43.800 -33.346 1.00 26.27 452 ALA A O 1
ATOM 3388 N N . SER A 1 453 ? -27.523 41.844 -32.244 1.00 25.27 453 SER A N 1
ATOM 3389 C CA . SER A 1 453 ? -26.302 42.178 -31.447 1.00 25.27 453 SER A CA 1
ATOM 3390 C C . SER A 1 453 ? -25.808 41.060 -30.486 1.00 25.27 453 SER A C 1
ATOM 3392 O O . SER A 1 453 ? -26.373 40.843 -29.420 1.00 25.27 453 SER A O 1
ATOM 3394 N N . THR A 1 454 ? -24.708 40.419 -30.884 1.00 24.98 454 THR A N 1
ATOM 3395 C CA . THR A 1 454 ? -23.705 39.582 -30.171 1.00 24.98 454 THR A CA 1
ATOM 3396 C C . THR A 1 454 ? -23.565 39.595 -28.629 1.00 24.98 454 THR A C 1
ATOM 3398 O O . THR A 1 454 ? -23.351 40.659 -28.047 1.00 24.98 454 THR A O 1
ATOM 3401 N N . SER A 1 455 ? -23.420 38.399 -28.026 1.00 26.47 455 SER A N 1
ATOM 3402 C CA . SER A 1 455 ? -22.267 37.974 -27.180 1.00 26.47 455 SER A CA 1
ATOM 3403 C C . SER A 1 455 ? -22.281 36.429 -26.978 1.00 26.47 455 SER A C 1
ATOM 3405 O O . SER A 1 455 ? -23.253 35.822 -27.419 1.00 26.47 455 SER A O 1
ATOM 3407 N N . PRO A 1 456 ? -21.215 35.769 -26.460 1.00 30.05 456 PRO A N 1
ATOM 3408 C CA . PRO A 1 456 ? -20.781 34.453 -26.967 1.00 30.05 456 PRO A CA 1
ATOM 3409 C C . PRO A 1 456 ? -21.422 33.202 -26.339 1.00 30.05 456 PRO A C 1
ATOM 3411 O O . PRO A 1 456 ? -21.793 33.188 -25.168 1.00 30.05 456 PRO A O 1
ATOM 3414 N N . ASP A 1 457 ? -21.450 32.128 -27.134 1.00 25.27 457 ASP A N 1
ATOM 3415 C CA . ASP A 1 457 ? -22.054 30.830 -26.819 1.00 25.27 457 ASP A CA 1
ATOM 3416 C C . ASP A 1 457 ? -21.132 29.850 -26.064 1.00 25.27 457 ASP A C 1
ATOM 3418 O O . ASP A 1 457 ? -19.920 29.800 -26.283 1.00 25.27 457 ASP A O 1
ATOM 3422 N N . ILE A 1 458 ? -21.751 28.979 -25.259 1.00 27.36 458 ILE A N 1
ATOM 3423 C CA . ILE A 1 458 ? -21.193 27.700 -24.790 1.00 27.36 458 ILE A CA 1
ATOM 3424 C C . ILE A 1 458 ? -22.028 26.586 -25.452 1.00 27.36 458 ILE A C 1
ATOM 3426 O O . ILE A 1 458 ? -23.258 26.657 -25.391 1.00 27.36 458 ILE A O 1
ATOM 3430 N N . PRO A 1 459 ? -21.424 25.567 -26.096 1.00 26.00 459 PRO A N 1
ATOM 3431 C CA . PRO A 1 459 ? -22.179 24.557 -26.836 1.00 26.00 459 PRO A CA 1
ATOM 3432 C C . PRO A 1 459 ? -22.945 23.609 -25.900 1.00 26.00 459 PRO A C 1
ATOM 3434 O O . PRO A 1 459 ? -22.368 22.733 -25.260 1.00 26.00 459 PRO A O 1
ATOM 3437 N N . SER A 1 460 ? -24.270 23.757 -25.863 1.00 23.89 460 SER A N 1
ATOM 3438 C CA . SER A 1 460 ? -25.177 22.787 -25.245 1.00 23.89 460 SER A CA 1
ATOM 3439 C C . SER A 1 460 ? -25.446 21.627 -26.208 1.00 23.89 460 SER A C 1
ATOM 3441 O O . SER A 1 460 ? -25.980 21.833 -27.299 1.00 23.89 460 SER A O 1
ATOM 3443 N N . PHE A 1 461 ? -25.107 20.403 -25.799 1.00 27.45 461 PHE A N 1
ATOM 3444 C CA . PHE A 1 461 ? -25.544 19.189 -26.488 1.00 27.45 461 PHE A CA 1
ATOM 3445 C C . PHE A 1 461 ? -26.950 18.802 -26.018 1.00 27.45 461 PHE A C 1
ATOM 3447 O O . PHE A 1 461 ? -27.129 18.256 -24.932 1.00 27.45 461 PHE A O 1
ATOM 3454 N N . ALA A 1 462 ? -27.954 19.074 -26.853 1.00 25.36 462 ALA A N 1
ATOM 3455 C CA . ALA A 1 462 ? -29.279 18.478 -26.710 1.00 25.36 462 ALA A CA 1
ATOM 3456 C C . ALA A 1 462 ? -29.287 17.070 -27.346 1.00 25.36 462 ALA A C 1
ATOM 3458 O O . ALA A 1 462 ? -28.715 16.901 -28.427 1.00 25.36 462 ALA A O 1
ATOM 3459 N N . PRO A 1 463 ? -29.930 16.061 -26.728 1.00 29.72 463 PRO A N 1
ATOM 3460 C CA . PRO A 1 463 ? -29.935 14.697 -27.249 1.00 29.72 463 PRO A CA 1
ATOM 3461 C C . PRO A 1 463 ? -30.742 14.597 -28.550 1.00 29.72 463 PRO A C 1
ATOM 3463 O O . PRO A 1 463 ? -31.852 15.125 -28.654 1.00 29.72 463 PRO A O 1
ATOM 3466 N N . SER A 1 464 ? -30.201 13.886 -29.541 1.00 24.23 464 SER A N 1
ATOM 3467 C CA . SER A 1 464 ? -30.854 13.658 -30.834 1.00 24.23 464 SER A CA 1
ATOM 3468 C C . SER A 1 464 ? -30.989 12.173 -31.155 1.00 24.23 464 SER A C 1
ATOM 3470 O O . SER A 1 464 ? -30.017 11.432 -31.041 1.00 24.23 464 SER A O 1
ATOM 3472 N N . SER A 1 465 ? -32.159 11.798 -31.680 1.00 29.72 465 SER A N 1
ATOM 3473 C CA . SER A 1 465 ? -32.614 10.432 -31.995 1.00 29.72 465 SER A CA 1
ATOM 3474 C C . SER A 1 465 ? -32.885 9.528 -30.782 1.00 29.72 465 SER A C 1
ATOM 3476 O O . SER A 1 465 ? -32.249 9.627 -29.739 1.00 29.72 465 SER A O 1
ATOM 3478 N N . SER A 1 466 ? -33.912 8.688 -30.920 1.00 29.69 466 SER A N 1
ATOM 3479 C CA . SER A 1 466 ? -34.304 7.673 -29.939 1.00 29.69 466 SER A CA 1
ATOM 3480 C C . SER A 1 466 ? -33.267 6.548 -29.881 1.00 29.69 466 SER A C 1
ATOM 3482 O O . SER A 1 466 ? -32.791 6.154 -30.950 1.00 29.69 466 SER A O 1
ATOM 3484 N N . PRO A 1 467 ? -32.976 5.968 -28.701 1.00 33.47 467 PRO A N 1
ATOM 3485 C CA . PRO A 1 467 ? -32.131 4.784 -28.628 1.00 33.47 467 PRO A CA 1
ATOM 3486 C C . PRO A 1 467 ? -32.752 3.652 -29.453 1.00 33.47 467 PRO A C 1
ATOM 3488 O O . PRO A 1 467 ? -33.949 3.378 -29.353 1.00 33.47 467 PRO A O 1
ATOM 3491 N N . SER A 1 468 ? -31.940 2.991 -30.274 1.00 32.44 468 SER A N 1
ATOM 3492 C CA . SER A 1 468 ? -32.287 1.674 -30.802 1.00 32.44 468 SER A CA 1
ATOM 3493 C C . SER A 1 468 ? -32.299 0.692 -29.635 1.00 32.44 468 SER A C 1
ATOM 3495 O O . SER A 1 468 ? -31.281 0.572 -28.954 1.00 32.44 468 SER A O 1
ATOM 3497 N N . GLU A 1 469 ? -33.418 0.007 -29.396 1.00 35.72 469 GLU A N 1
ATOM 3498 C CA . GLU A 1 469 ? -33.514 -0.978 -28.315 1.00 35.72 469 GLU A CA 1
ATOM 3499 C C . GLU A 1 469 ? -32.436 -2.058 -28.486 1.00 35.72 469 GLU A C 1
ATOM 3501 O O . GLU A 1 469 ? -32.449 -2.832 -29.448 1.00 35.72 469 GLU A O 1
ATOM 3506 N N . ARG A 1 470 ? -31.480 -2.085 -27.550 1.00 43.50 470 ARG A N 1
ATOM 3507 C CA . ARG A 1 470 ? -30.455 -3.124 -27.454 1.00 43.50 470 ARG A CA 1
ATOM 3508 C C . ARG A 1 470 ? -31.157 -4.461 -27.241 1.00 43.50 470 ARG A C 1
ATOM 3510 O O . ARG A 1 470 ? -32.026 -4.576 -26.376 1.00 43.50 470 ARG A O 1
ATOM 3517 N N . SER A 1 471 ? -30.753 -5.491 -27.977 1.00 46.38 471 SER A N 1
ATOM 3518 C CA . SER A 1 471 ? -31.149 -6.854 -27.631 1.00 46.38 471 SER A CA 1
ATOM 3519 C C . SER A 1 471 ? -30.431 -7.241 -26.333 1.00 46.38 471 SER A C 1
ATOM 3521 O O . SER A 1 471 ? -29.265 -7.629 -26.371 1.00 46.38 471 SER A O 1
ATOM 3523 N N . LYS A 1 472 ? -31.110 -7.101 -25.182 1.00 59.62 472 LYS A N 1
ATOM 3524 C CA . LYS A 1 472 ? -30.633 -7.494 -23.836 1.00 59.62 472 LYS A CA 1
ATOM 3525 C C . LYS A 1 472 ? -30.535 -9.031 -23.669 1.00 59.62 472 LYS A C 1
ATOM 3527 O O . LYS A 1 472 ? -30.942 -9.585 -22.657 1.00 59.62 472 LYS A O 1
ATOM 3532 N N . ASP A 1 473 ? -30.045 -9.734 -24.692 1.00 80.81 473 ASP A N 1
ATOM 3533 C CA . ASP A 1 473 ? -29.900 -11.199 -24.736 1.00 80.81 473 ASP A CA 1
ATOM 3534 C C . ASP A 1 473 ? -28.534 -11.674 -24.204 1.00 80.81 473 ASP A C 1
ATOM 3536 O O . ASP A 1 473 ? -28.315 -12.874 -24.047 1.00 80.81 473 ASP A O 1
ATOM 3540 N N . LYS A 1 474 ? -27.590 -10.758 -23.939 1.00 94.06 474 LYS A N 1
ATOM 3541 C CA . LYS A 1 474 ? -26.252 -11.078 -23.419 1.00 94.06 474 LYS A CA 1
ATOM 3542 C C . LYS A 1 474 ? -25.857 -10.148 -22.278 1.00 94.06 474 LYS A C 1
ATOM 3544 O O . LYS A 1 474 ? -25.916 -8.929 -22.426 1.00 94.06 474 LYS A O 1
ATOM 3549 N N . MET A 1 475 ? -25.415 -10.738 -21.170 1.00 96.44 475 MET A N 1
ATOM 3550 C CA . MET A 1 475 ? -24.858 -10.022 -20.024 1.00 96.44 475 MET A CA 1
ATOM 3551 C C . MET A 1 475 ? -23.523 -9.377 -20.403 1.00 96.44 475 MET A C 1
ATOM 3553 O O . MET A 1 475 ? -22.654 -10.024 -20.981 1.00 96.44 475 MET A O 1
ATOM 3557 N N . VAL A 1 476 ? -23.331 -8.114 -20.036 1.00 98.12 476 VAL A N 1
ATOM 3558 C CA . VAL A 1 476 ? -22.021 -7.456 -20.063 1.00 98.12 476 VAL A CA 1
ATOM 3559 C C . VAL A 1 476 ? -21.768 -6.946 -18.652 1.00 98.12 476 VAL A C 1
ATOM 3561 O O . VAL A 1 476 ? -22.247 -5.868 -18.299 1.00 98.12 476 VAL A O 1
ATOM 3564 N N . ASN A 1 477 ? -21.068 -7.748 -17.850 1.00 97.94 477 ASN A N 1
ATOM 3565 C CA . ASN A 1 477 ? -20.610 -7.369 -16.520 1.00 97.94 477 ASN A CA 1
ATOM 3566 C C . ASN A 1 477 ? -19.187 -6.799 -16.604 1.00 97.94 477 ASN A C 1
ATOM 3568 O O . ASN A 1 477 ? -18.352 -7.327 -17.343 1.00 97.94 477 ASN A O 1
ATOM 3572 N N . ALA A 1 478 ? -18.891 -5.744 -15.849 1.00 97.75 478 ALA A N 1
ATOM 3573 C CA . ALA A 1 478 ? -17.570 -5.127 -15.822 1.00 97.75 478 ALA A CA 1
ATOM 3574 C C . ALA A 1 478 ? -17.144 -4.736 -14.406 1.00 97.75 478 ALA A C 1
ATOM 3576 O O . ALA A 1 478 ? -17.909 -4.101 -13.682 1.00 97.75 478 ALA A O 1
ATOM 3577 N N . TYR A 1 479 ? -15.906 -5.062 -14.033 1.00 98.62 479 TYR A N 1
ATOM 3578 C CA . TYR A 1 479 ? -15.332 -4.601 -12.776 1.00 98.62 479 TYR A CA 1
ATOM 3579 C C . TYR A 1 479 ? -14.944 -3.127 -12.857 1.00 98.62 479 TYR A C 1
ATOM 3581 O O . TYR A 1 479 ? -14.205 -2.710 -13.750 1.00 98.62 479 TYR A O 1
ATOM 3589 N N . TYR A 1 480 ? -15.426 -2.352 -11.891 1.00 98.25 480 TYR A N 1
ATOM 3590 C CA . TYR A 1 480 ? -14.991 -0.989 -11.626 1.00 98.25 480 TYR A CA 1
ATOM 3591 C C . TYR A 1 480 ? -13.996 -1.011 -10.461 1.00 98.25 480 TYR A C 1
ATOM 3593 O O . TYR A 1 480 ? -14.401 -1.121 -9.304 1.00 98.25 480 TYR A O 1
ATOM 3601 N N . ALA A 1 481 ? -12.702 -0.935 -10.775 1.00 95.94 481 ALA A N 1
ATOM 3602 C CA . ALA A 1 481 ? -11.616 -0.905 -9.798 1.00 95.94 481 ALA A CA 1
ATOM 3603 C C . ALA A 1 481 ? -11.530 0.472 -9.116 1.00 95.94 481 ALA A C 1
ATOM 3605 O O . ALA A 1 481 ? -11.108 1.449 -9.740 1.00 95.94 481 ALA A O 1
ATOM 3606 N N . SER A 1 482 ? -11.917 0.575 -7.839 1.00 92.12 482 SER A N 1
ATOM 3607 C CA . SER A 1 482 ? -12.089 1.876 -7.166 1.00 92.12 482 SER A CA 1
ATOM 3608 C C . SER A 1 482 ? -10.800 2.710 -7.108 1.00 92.12 482 SER A C 1
ATOM 3610 O O . SER A 1 482 ? -10.831 3.928 -7.307 1.00 92.12 482 SER A O 1
ATOM 3612 N N . TRP A 1 483 ? -9.644 2.059 -6.952 1.00 91.31 483 TRP A N 1
ATOM 3613 C CA . TRP A 1 483 ? -8.329 2.706 -6.890 1.00 91.31 483 TRP A CA 1
ATOM 3614 C C . TRP A 1 483 ? -7.910 3.403 -8.195 1.00 91.31 483 TRP A C 1
ATOM 3616 O O . TRP A 1 483 ? -7.190 4.402 -8.141 1.00 91.31 483 TRP A O 1
ATOM 3626 N N . GLN A 1 484 ? -8.421 2.974 -9.358 1.00 87.00 484 GLN A N 1
ATOM 3627 C CA . GLN A 1 484 ? -8.159 3.637 -10.649 1.00 87.00 484 GLN A CA 1
ATOM 3628 C C . GLN A 1 484 ? -8.697 5.080 -10.700 1.00 87.00 484 GLN A C 1
ATOM 3630 O O . GLN A 1 484 ? -8.295 5.871 -11.554 1.00 87.00 484 GLN A O 1
ATOM 3635 N N . TRP A 1 485 ? -9.564 5.470 -9.757 1.00 85.56 485 TRP A N 1
ATOM 3636 C CA . TRP A 1 485 ? -10.035 6.847 -9.598 1.00 85.56 485 TRP A CA 1
ATOM 3637 C C . TRP A 1 485 ? -8.941 7.858 -9.240 1.00 85.56 485 TRP A C 1
ATOM 3639 O O . TRP A 1 485 ? -9.124 9.053 -9.478 1.00 85.56 485 TRP A O 1
ATOM 3649 N N . TYR A 1 486 ? -7.824 7.428 -8.651 1.00 82.50 486 TYR A N 1
ATOM 3650 C CA . TYR A 1 486 ? -6.721 8.338 -8.329 1.00 82.50 486 TYR A CA 1
ATOM 3651 C C . TYR A 1 486 ? -5.873 8.690 -9.554 1.00 82.50 486 TYR A C 1
ATOM 3653 O O . TYR A 1 486 ? -5.359 9.810 -9.650 1.00 82.50 486 TYR A O 1
ATOM 3661 N N . ASP A 1 487 ? -5.767 7.765 -10.503 1.00 79.25 487 ASP A N 1
ATOM 3662 C CA . ASP A 1 487 ? -4.908 7.898 -11.669 1.00 79.25 487 ASP A CA 1
ATOM 3663 C C . ASP A 1 487 ? -5.479 8.820 -12.752 1.00 79.25 487 ASP A C 1
ATOM 3665 O O . ASP A 1 487 ? -6.657 9.194 -12.770 1.00 79.25 487 ASP A O 1
ATOM 3669 N N . ARG A 1 488 ? -4.593 9.224 -13.674 1.00 86.44 488 ARG A N 1
ATOM 3670 C CA . ARG A 1 488 ? -4.933 9.986 -14.892 1.00 86.44 488 ARG A CA 1
ATOM 3671 C C . ARG A 1 488 ? -5.805 11.224 -14.606 1.00 86.44 488 ARG A C 1
ATOM 3673 O O . ARG A 1 488 ? -6.743 11.522 -15.333 1.00 86.44 488 ARG A O 1
ATOM 3680 N N . ASN A 1 489 ? -5.515 11.945 -13.516 1.00 80.75 489 ASN A N 1
ATOM 3681 C CA . ASN A 1 489 ? -6.294 13.109 -13.061 1.00 80.75 489 ASN A CA 1
ATOM 3682 C C . ASN A 1 489 ? -7.802 12.799 -12.877 1.00 80.75 489 ASN A C 1
ATOM 3684 O O . ASN A 1 489 ? -8.670 13.576 -13.278 1.00 80.75 489 ASN A O 1
ATOM 3688 N N . LYS A 1 490 ? -8.109 11.650 -12.263 1.00 86.38 490 LYS A N 1
ATOM 3689 C CA . LYS A 1 490 ? -9.470 11.141 -12.026 1.00 86.38 490 LYS A CA 1
ATOM 3690 C C . LYS A 1 490 ? -10.270 10.830 -13.294 1.00 86.38 490 LYS A C 1
ATOM 3692 O O . LYS A 1 490 ? -11.502 10.892 -13.285 1.00 86.38 490 LYS A O 1
ATOM 3697 N N . LEU A 1 491 ? -9.591 10.452 -14.381 1.00 90.56 491 LEU A N 1
ATOM 3698 C CA . LEU A 1 491 ? -10.234 10.059 -15.641 1.00 90.56 491 LEU A CA 1
ATOM 3699 C C . LEU A 1 491 ? -11.245 8.918 -15.441 1.00 90.56 491 LEU A C 1
ATOM 3701 O O . LEU A 1 491 ? -12.326 8.977 -16.014 1.00 90.56 491 LEU A O 1
ATOM 3705 N N . ALA A 1 492 ? -10.962 7.951 -14.565 1.00 91.75 492 ALA A N 1
ATOM 3706 C CA . ALA A 1 492 ? -11.858 6.828 -14.274 1.00 91.75 492 ALA A CA 1
ATOM 3707 C C . ALA A 1 492 ? -13.092 7.175 -13.406 1.00 91.75 492 ALA A C 1
ATOM 3709 O O . ALA A 1 492 ? -13.845 6.274 -13.048 1.00 91.75 492 ALA A O 1
ATOM 3710 N N . ALA A 1 493 ? -13.331 8.441 -13.031 1.00 94.75 493 ALA A N 1
ATOM 3711 C CA . ALA A 1 493 ? -14.517 8.818 -12.249 1.00 94.75 493 ALA A CA 1
ATOM 3712 C C . ALA A 1 493 ? -15.837 8.403 -12.949 1.00 94.75 493 ALA A C 1
ATOM 3714 O O . ALA A 1 493 ? -15.917 8.534 -14.172 1.00 94.75 493 ALA A O 1
ATOM 3715 N N . PRO A 1 494 ? -16.893 7.971 -12.224 1.00 96.06 494 PRO A N 1
ATOM 3716 C CA . PRO A 1 494 ? -18.087 7.371 -12.835 1.00 96.06 494 PRO A CA 1
ATOM 3717 C C . PRO A 1 494 ? -18.762 8.240 -13.907 1.00 96.06 494 PRO A C 1
ATOM 3719 O O . PRO A 1 494 ? -19.161 7.731 -14.947 1.00 96.06 494 PRO A O 1
ATOM 3722 N N . ALA A 1 495 ? -18.794 9.565 -13.726 1.00 93.00 495 ALA A N 1
ATOM 3723 C CA . ALA A 1 495 ? -19.332 10.523 -14.701 1.00 93.00 495 ALA A CA 1
ATOM 3724 C C . ALA A 1 495 ? -18.538 10.639 -16.031 1.00 93.00 495 ALA A C 1
ATOM 3726 O O . ALA A 1 495 ? -18.899 11.434 -16.902 1.00 93.00 495 ALA A O 1
ATOM 3727 N N . ASN A 1 496 ? -17.447 9.883 -16.195 1.00 94.12 496 ASN A N 1
ATOM 3728 C CA . ASN A 1 496 ? -16.676 9.771 -17.436 1.00 94.12 496 ASN A CA 1
ATOM 3729 C C . ASN A 1 496 ? -16.919 8.450 -18.187 1.00 94.12 496 ASN A C 1
ATOM 3731 O O . ASN A 1 496 ? -16.435 8.319 -19.310 1.00 94.12 496 ASN A O 1
ATOM 3735 N N . LEU A 1 497 ? -17.644 7.498 -17.590 1.00 94.50 497 LEU A N 1
ATOM 3736 C CA . LEU A 1 497 ? -17.962 6.197 -18.176 1.00 94.50 497 LEU A CA 1
ATOM 3737 C C . LEU A 1 497 ? -19.375 6.185 -18.773 1.00 94.50 497 LEU A C 1
ATOM 3739 O O . LEU A 1 497 ? -20.286 6.850 -18.284 1.00 94.50 497 LEU A O 1
ATOM 3743 N N . ASP A 1 498 ? -19.558 5.395 -19.830 1.00 95.44 498 ASP A N 1
ATOM 3744 C CA . ASP A 1 498 ? -20.854 5.192 -20.478 1.00 95.44 498 ASP A CA 1
ATOM 3745 C C . ASP A 1 498 ? -21.463 3.854 -20.046 1.00 95.44 498 ASP A C 1
ATOM 3747 O O . ASP A 1 498 ? -21.221 2.803 -20.649 1.00 95.44 498 ASP A O 1
ATOM 3751 N N . PHE A 1 499 ? -22.272 3.898 -18.988 1.00 97.00 499 PHE A N 1
ATOM 3752 C CA . PHE A 1 499 ? -22.929 2.711 -18.445 1.00 97.00 499 PHE A CA 1
ATOM 3753 C C . PHE A 1 499 ? -24.033 2.138 -19.352 1.00 97.00 499 PHE A C 1
ATOM 3755 O O . PHE A 1 499 ? -24.499 1.036 -19.090 1.00 97.00 499 PHE A O 1
ATOM 3762 N N . THR A 1 500 ? -24.407 2.795 -20.462 1.00 96.19 500 THR A N 1
ATOM 3763 C CA . THR A 1 500 ? -25.349 2.205 -21.441 1.00 96.19 500 THR A CA 1
ATOM 3764 C C . THR A 1 500 ? -24.726 1.059 -22.252 1.00 96.19 500 THR A C 1
ATOM 3766 O O . THR A 1 500 ? -25.431 0.301 -22.921 1.00 96.19 500 THR A O 1
ATOM 3769 N N . LYS A 1 501 ? -23.395 0.907 -22.178 1.00 95.50 501 LYS A N 1
ATOM 3770 C CA . LYS A 1 501 ? -22.612 -0.147 -22.841 1.00 95.50 501 LYS A CA 1
ATOM 3771 C C . LYS A 1 501 ? -22.537 -1.459 -22.048 1.00 95.50 501 LYS A C 1
ATOM 3773 O O . LYS A 1 501 ? -22.109 -2.473 -22.614 1.00 95.50 501 LYS A O 1
ATOM 3778 N N . VAL A 1 502 ? -22.931 -1.455 -20.774 1.00 97.19 502 VAL A N 1
ATOM 3779 C CA . VAL A 1 502 ? -22.890 -2.602 -19.849 1.00 97.19 502 VAL A CA 1
ATOM 3780 C C . VAL A 1 502 ? -24.301 -2.957 -19.368 1.00 97.19 502 VAL A C 1
ATOM 3782 O O . VAL A 1 502 ? -25.228 -2.172 -19.521 1.00 97.19 502 VAL A O 1
ATOM 3785 N N . GLU A 1 503 ? -24.479 -4.157 -18.821 1.00 97.38 503 GLU A N 1
ATOM 3786 C CA . GLU A 1 503 ? -25.720 -4.563 -18.136 1.00 97.38 503 GLU A CA 1
ATOM 3787 C C . GLU A 1 503 ? -25.520 -4.633 -16.609 1.00 97.38 503 GLU A C 1
ATOM 3789 O O . GLU A 1 503 ? -26.486 -4.477 -15.865 1.00 97.38 503 GLU A O 1
ATOM 3794 N N . ARG A 1 504 ? -24.274 -4.808 -16.138 1.00 97.81 504 ARG A N 1
ATOM 3795 C CA . ARG A 1 504 ? -23.889 -4.806 -14.718 1.00 97.81 504 ARG A CA 1
ATOM 3796 C C . ARG A 1 504 ? -22.508 -4.179 -14.511 1.00 97.81 504 ARG A C 1
ATOM 3798 O O . ARG A 1 504 ? -21.635 -4.294 -15.374 1.00 97.81 504 ARG A O 1
ATOM 3805 N N . VAL A 1 505 ? -22.309 -3.551 -13.354 1.00 98.50 505 VAL A N 1
ATOM 3806 C CA . VAL A 1 505 ? -20.999 -3.135 -12.840 1.00 98.50 505 VAL A CA 1
ATOM 3807 C C . VAL A 1 505 ? -20.739 -3.802 -11.490 1.00 98.50 505 VAL A C 1
ATOM 3809 O O . VAL A 1 505 ? -21.470 -3.555 -10.530 1.00 98.50 505 VAL A O 1
ATOM 3812 N N . ASN A 1 506 ? -19.667 -4.588 -11.392 1.00 98.56 506 ASN A N 1
ATOM 3813 C CA . ASN A 1 506 ? -19.172 -5.098 -10.114 1.00 98.56 506 ASN A CA 1
ATOM 3814 C C . ASN A 1 506 ? -18.171 -4.088 -9.530 1.00 98.56 506 ASN A C 1
ATOM 3816 O O . ASN A 1 506 ? -17.138 -3.798 -10.131 1.00 98.56 506 ASN A O 1
ATOM 3820 N N . PHE A 1 507 ? -18.462 -3.528 -8.360 1.00 98.69 507 PHE A N 1
ATOM 3821 C CA . PHE A 1 507 ? -17.562 -2.610 -7.667 1.00 98.69 507 PHE A CA 1
ATOM 3822 C C . PHE A 1 507 ? -16.449 -3.397 -6.962 1.00 98.69 507 PHE A C 1
ATOM 3824 O O . PHE A 1 507 ? -16.721 -4.151 -6.024 1.00 98.69 507 PHE A O 1
ATOM 3831 N N . ALA A 1 508 ? -15.212 -3.220 -7.430 1.00 97.75 508 ALA A N 1
ATOM 3832 C CA . ALA A 1 508 ? -14.012 -3.844 -6.887 1.00 97.75 508 ALA A CA 1
ATOM 3833 C C . ALA A 1 508 ? -13.301 -2.852 -5.938 1.00 97.75 508 ALA A C 1
ATOM 3835 O O . ALA A 1 508 ? -12.828 -1.811 -6.394 1.00 97.75 508 ALA A O 1
ATOM 3836 N N . PHE A 1 509 ? -13.208 -3.102 -4.628 1.00 97.69 509 PHE A N 1
ATOM 3837 C CA . PHE A 1 509 ? -13.749 -4.247 -3.877 1.00 97.69 509 PHE A CA 1
ATOM 3838 C C . PHE A 1 509 ? -14.334 -3.824 -2.523 1.00 97.69 509 PHE A C 1
ATOM 3840 O O . PHE A 1 509 ? -14.042 -2.752 -1.990 1.00 97.69 509 PHE A O 1
ATOM 3847 N N . PHE A 1 510 ? -15.129 -4.720 -1.943 1.00 98.19 510 PHE A N 1
ATOM 3848 C CA . PHE A 1 510 ? -15.379 -4.784 -0.507 1.00 98.19 510 PHE A CA 1
ATOM 3849 C C . PHE A 1 510 ? -14.591 -5.956 0.091 1.00 98.19 510 PHE A C 1
ATOM 3851 O O . PHE A 1 510 ? -14.372 -6.985 -0.549 1.00 98.19 510 PHE A O 1
ATOM 3858 N N . GLN A 1 511 ? -14.181 -5.809 1.346 1.00 96.19 511 GLN A N 1
ATOM 3859 C CA . GLN A 1 511 ? -13.363 -6.773 2.077 1.00 96.19 511 GLN A CA 1
ATOM 3860 C C . GLN A 1 511 ? -14.079 -7.299 3.327 1.00 96.19 511 GLN A C 1
ATOM 3862 O O . GLN A 1 511 ? -15.036 -6.692 3.814 1.00 96.19 511 GLN A O 1
ATOM 3867 N N . THR A 1 512 ? -13.612 -8.439 3.845 1.00 96.75 512 THR A N 1
ATOM 3868 C CA . THR A 1 512 ? -14.186 -9.121 5.016 1.00 96.75 512 THR A CA 1
ATOM 3869 C C . THR A 1 512 ? -13.119 -9.484 6.054 1.00 96.75 512 THR A C 1
ATOM 3871 O O . THR A 1 512 ? -11.925 -9.480 5.765 1.00 96.75 512 THR A O 1
ATOM 3874 N N . ASN A 1 513 ? -13.543 -9.830 7.271 1.00 95.81 513 ASN A N 1
ATOM 3875 C CA . ASN A 1 513 ? -12.727 -10.554 8.256 1.00 95.81 513 ASN A CA 1
ATOM 3876 C C . ASN A 1 513 ? -13.218 -12.004 8.425 1.00 95.81 513 ASN A C 1
ATOM 3878 O O . ASN A 1 513 ? -14.255 -12.393 7.879 1.00 95.81 513 ASN A O 1
ATOM 3882 N N . GLN A 1 514 ? -12.480 -12.799 9.207 1.00 96.50 514 GLN A N 1
ATOM 3883 C CA . GLN A 1 514 ? -12.822 -14.197 9.501 1.00 96.50 514 GLN A CA 1
ATOM 3884 C C . GLN A 1 514 ? -14.156 -14.315 10.257 1.00 96.50 514 GLN A C 1
ATOM 3886 O O . GLN A 1 514 ? -14.837 -15.332 10.160 1.00 96.50 514 GLN A O 1
ATOM 3891 N N . GLU A 1 515 ? -14.572 -13.271 10.978 1.00 94.62 515 GLU A N 1
ATOM 3892 C CA . GLU A 1 515 ? -15.860 -13.182 11.667 1.00 94.62 515 GLU A CA 1
ATOM 3893 C C . GLU A 1 515 ? -17.043 -12.841 10.744 1.00 94.62 515 GLU A C 1
ATOM 3895 O O . GLU A 1 515 ? -18.187 -12.903 11.204 1.00 94.62 515 GLU A O 1
ATOM 3900 N N . GLY A 1 516 ? -16.819 -12.431 9.492 1.00 95.06 516 GLY A N 1
ATOM 3901 C CA . GLY A 1 516 ? -17.873 -12.067 8.536 1.00 95.06 516 GLY A CA 1
ATOM 3902 C C . GLY A 1 516 ? -18.451 -10.652 8.694 1.00 95.06 516 GLY A C 1
ATOM 3903 O O . GLY A 1 516 ? -19.637 -10.437 8.456 1.00 95.06 516 GLY A O 1
ATOM 3904 N N . ASP A 1 517 ? -17.687 -9.687 9.207 1.00 97.19 517 ASP A N 1
ATOM 3905 C CA . ASP A 1 517 ? -17.959 -8.249 9.026 1.00 97.19 517 ASP A CA 1
ATOM 3906 C C . ASP A 1 517 ? -17.471 -7.805 7.638 1.00 97.19 517 ASP A C 1
ATOM 3908 O O . ASP A 1 517 ? -16.448 -8.304 7.188 1.00 97.19 517 ASP A O 1
ATOM 3912 N N . LEU A 1 518 ? -18.168 -6.863 6.989 1.00 97.75 518 LEU A N 1
ATOM 3913 C CA . LEU A 1 518 ? -17.798 -6.304 5.676 1.00 97.75 518 LEU A CA 1
ATOM 3914 C C . LEU A 1 518 ? -17.481 -4.807 5.788 1.00 97.75 518 LEU A C 1
ATOM 3916 O O . LEU A 1 518 ? -18.047 -4.135 6.654 1.00 97.75 518 LEU A O 1
ATOM 3920 N N . TRP A 1 519 ? -16.613 -4.292 4.915 1.00 97.62 519 TRP A N 1
ATOM 3921 C CA . TRP A 1 519 ? -16.371 -2.855 4.710 1.00 97.62 519 TRP A CA 1
ATOM 3922 C C . TRP A 1 519 ? -15.689 -2.590 3.352 1.00 97.62 519 TRP A C 1
ATOM 3924 O O . TRP A 1 519 ? -15.213 -3.525 2.708 1.00 97.62 519 TRP A O 1
ATOM 3934 N N . GLY A 1 520 ? -15.693 -1.339 2.885 1.00 93.31 520 GLY A N 1
ATOM 3935 C CA . GLY A 1 520 ? -15.012 -0.921 1.651 1.00 93.31 520 GLY A CA 1
ATOM 3936 C C . GLY A 1 520 ? -13.486 -0.884 1.796 1.00 93.31 520 GLY A C 1
ATOM 3937 O O . GLY A 1 520 ? -12.961 -0.830 2.909 1.00 93.31 520 GLY A O 1
ATOM 3938 N N . THR A 1 521 ? -12.771 -0.903 0.672 1.00 91.81 521 THR A N 1
ATOM 3939 C CA . THR A 1 521 ? -11.295 -0.827 0.642 1.00 91.81 521 THR A CA 1
ATOM 3940 C C . THR A 1 521 ? -10.741 0.579 0.890 1.00 91.81 521 THR A C 1
ATOM 3942 O O . THR A 1 521 ? -9.643 0.716 1.431 1.00 91.81 521 THR A O 1
ATOM 3945 N N . ASP A 1 522 ? -11.488 1.630 0.541 1.00 91.69 522 ASP A N 1
ATOM 3946 C CA . ASP A 1 522 ? -11.077 3.026 0.712 1.00 91.69 522 ASP A CA 1
ATOM 3947 C C . ASP A 1 522 ? -12.244 3.877 1.244 1.00 91.69 522 ASP A C 1
ATOM 3949 O O . ASP A 1 522 ? -13.101 4.352 0.499 1.00 91.69 522 ASP A O 1
ATOM 3953 N N . SER A 1 523 ? -12.231 4.143 2.555 1.00 89.38 523 SER A N 1
ATOM 3954 C CA . SER A 1 523 ? -13.211 4.986 3.264 1.00 89.38 523 SER A CA 1
ATOM 3955 C C . SER A 1 523 ? -13.274 6.453 2.796 1.00 89.38 523 SER A C 1
ATOM 3957 O O . SER A 1 523 ? -14.138 7.217 3.227 1.00 89.38 523 SER A O 1
ATOM 3959 N N . TRP A 1 524 ? -12.350 6.898 1.942 1.00 87.31 524 TRP A N 1
ATOM 3960 C CA . TRP A 1 524 ? -12.409 8.204 1.289 1.00 87.31 524 TRP A CA 1
ATOM 3961 C C . TRP A 1 524 ? -12.952 8.102 -0.140 1.00 87.31 524 TRP A C 1
ATOM 3963 O O . TRP A 1 524 ? -13.812 8.910 -0.510 1.00 87.31 524 TRP A O 1
ATOM 3973 N N . ALA A 1 525 ? -12.477 7.148 -0.944 1.00 90.00 525 ALA A N 1
ATOM 3974 C CA . ALA A 1 525 ? -12.884 7.001 -2.342 1.00 90.00 525 ALA A CA 1
ATOM 3975 C C . ALA A 1 525 ? -14.237 6.306 -2.510 1.00 90.00 525 ALA A C 1
ATOM 3977 O O . ALA A 1 525 ? -15.115 6.871 -3.163 1.00 90.00 525 ALA A O 1
ATOM 3978 N N . ASP A 1 526 ? -14.434 5.134 -1.910 1.00 95.56 526 ASP A N 1
ATOM 3979 C CA . ASP A 1 526 ? -15.613 4.287 -2.116 1.00 95.56 526 ASP A CA 1
ATOM 3980 C C . ASP A 1 526 ? -16.942 5.041 -1.869 1.00 95.56 526 ASP A C 1
ATOM 3982 O O . ASP A 1 526 ? -17.786 5.040 -2.771 1.00 95.56 526 ASP A O 1
ATOM 3986 N N . PRO A 1 527 ? -17.138 5.805 -0.767 1.00 95.25 527 PRO A N 1
ATOM 3987 C CA . PRO A 1 527 ? -18.320 6.662 -0.600 1.00 95.25 527 PRO A CA 1
ATOM 3988 C C . PRO A 1 527 ? -18.508 7.721 -1.698 1.00 95.25 527 PRO A C 1
ATOM 3990 O O . PRO A 1 527 ? -19.641 8.015 -2.075 1.00 95.25 527 PRO A O 1
ATOM 3993 N N . GLN A 1 528 ? -17.429 8.315 -2.217 1.00 95.00 528 GLN A N 1
ATOM 3994 C CA . GLN A 1 528 ? -17.508 9.341 -3.270 1.00 95.00 528 GLN A CA 1
ATOM 3995 C C . GLN A 1 528 ? -17.730 8.747 -4.664 1.00 95.00 528 GLN A C 1
ATOM 3997 O O . GLN A 1 528 ? -18.290 9.409 -5.538 1.00 95.00 528 GLN A O 1
ATOM 4002 N N . LEU A 1 529 ? -17.305 7.504 -4.869 1.00 97.50 529 LEU A N 1
ATOM 4003 C CA . LEU A 1 529 ? -17.483 6.752 -6.102 1.00 97.50 529 LEU A CA 1
ATOM 4004 C C . LEU A 1 529 ? -18.888 6.164 -6.191 1.00 97.50 529 LEU A C 1
ATOM 4006 O O . LEU A 1 529 ? -19.573 6.360 -7.191 1.00 97.50 529 LEU A O 1
ATOM 4010 N N . LEU A 1 530 ? -19.349 5.506 -5.128 1.00 98.25 530 LEU A N 1
ATOM 4011 C CA . LEU A 1 530 ? -20.657 4.859 -5.068 1.00 98.25 530 LEU A CA 1
ATOM 4012 C C . LEU A 1 530 ? -21.798 5.879 -4.978 1.00 98.25 530 LEU A C 1
ATOM 4014 O O . LEU A 1 530 ? -22.766 5.784 -5.737 1.00 98.25 530 LEU A O 1
ATOM 4018 N N . PHE A 1 531 ? -21.666 6.883 -4.103 1.00 97.88 531 PHE A N 1
ATOM 4019 C CA . PHE A 1 531 ? -22.717 7.868 -3.829 1.00 97.88 531 PHE A CA 1
ATOM 4020 C C . PHE A 1 531 ? -22.467 9.257 -4.439 1.00 97.88 531 PHE A C 1
ATOM 4022 O O . PHE A 1 531 ? -23.292 10.141 -4.238 1.00 97.88 531 PHE A O 1
ATOM 4029 N N . GLY A 1 532 ? -21.383 9.482 -5.186 1.00 95.19 532 GLY A N 1
ATOM 4030 C CA . GLY A 1 532 ? -21.068 10.788 -5.786 1.00 95.19 532 GLY A CA 1
ATOM 4031 C C . GLY A 1 532 ? -20.375 11.752 -4.815 1.00 95.19 532 GLY A C 1
ATOM 4032 O O . GLY A 1 532 ? -20.168 11.439 -3.638 1.00 95.19 532 GLY A O 1
ATOM 4033 N N . SER A 1 533 ? -19.986 12.942 -5.288 1.00 93.00 533 SER A N 1
ATOM 4034 C CA . SER A 1 533 ? -19.164 13.860 -4.483 1.00 93.00 533 SER A CA 1
ATOM 4035 C C . SER A 1 533 ? -19.866 14.321 -3.195 1.00 93.00 533 SER A C 1
ATOM 4037 O O . SER A 1 533 ? -21.088 14.482 -3.155 1.00 93.00 533 SER A O 1
ATOM 4039 N N . TYR A 1 534 ? -19.103 14.535 -2.118 1.00 91.88 534 TYR A N 1
ATOM 4040 C CA . TYR A 1 534 ? -19.657 15.000 -0.843 1.00 91.88 534 TYR A CA 1
ATOM 4041 C C . TYR A 1 534 ? -20.362 16.357 -0.998 1.00 91.88 534 TYR A C 1
ATOM 4043 O O . TYR A 1 534 ? -19.755 17.350 -1.407 1.00 91.88 534 TYR A O 1
ATOM 4051 N N . ASN A 1 535 ? -21.639 16.421 -0.612 1.00 87.38 535 ASN A N 1
ATOM 4052 C CA . ASN A 1 535 ? -22.390 17.669 -0.580 1.00 87.38 535 ASN A CA 1
ATOM 4053 C C . ASN A 1 535 ? -22.210 18.337 0.787 1.00 87.38 535 ASN A C 1
ATOM 4055 O O . ASN A 1 535 ? -22.873 17.985 1.763 1.00 87.38 535 ASN A O 1
ATOM 4059 N N . TRP A 1 536 ? -21.304 19.314 0.833 1.00 85.12 536 TRP A N 1
ATOM 4060 C CA . TRP A 1 536 ? -20.946 20.064 2.041 1.00 85.12 536 TRP A CA 1
ATOM 4061 C C . TRP A 1 536 ? -21.963 21.142 2.452 1.00 85.12 536 TRP A C 1
ATOM 4063 O O . TRP A 1 536 ? -21.879 21.641 3.569 1.00 85.12 536 TRP A O 1
ATOM 4073 N N . ASN A 1 537 ? -22.929 21.491 1.591 1.00 87.38 537 ASN A N 1
ATOM 4074 C CA . ASN A 1 537 ? -23.987 22.469 1.884 1.00 87.38 537 ASN A CA 1
ATOM 4075 C C . ASN A 1 537 ? -25.397 21.888 1.619 1.00 87.38 537 ASN A C 1
ATOM 4077 O O . ASN A 1 537 ? -26.147 22.427 0.797 1.00 87.38 537 ASN A O 1
ATOM 4081 N N . PRO A 1 538 ? -25.781 20.779 2.279 1.00 86.06 538 PRO A N 1
ATOM 4082 C CA . PRO A 1 538 ? -27.038 20.106 1.999 1.00 86.06 538 PRO A CA 1
ATOM 4083 C C . PRO A 1 538 ? -28.222 20.812 2.688 1.00 86.06 538 PRO A C 1
ATOM 4085 O O . PRO A 1 538 ? -28.107 21.230 3.844 1.00 86.06 538 PRO A O 1
ATOM 4088 N N . PRO A 1 539 ? -29.407 20.891 2.052 1.00 85.88 539 PRO A N 1
ATOM 4089 C CA . PRO A 1 539 ? -30.650 21.225 2.746 1.00 85.88 539 PRO A CA 1
ATOM 4090 C C . PRO A 1 539 ? -30.878 20.323 3.969 1.00 85.88 539 PRO A C 1
ATOM 4092 O O . PRO A 1 539 ? -30.594 19.126 3.916 1.00 85.88 539 PRO A O 1
ATOM 4095 N N . SER A 1 540 ? -31.448 20.863 5.050 1.00 78.62 540 SER A N 1
ATOM 4096 C CA . SER A 1 540 ? -31.505 20.213 6.376 1.00 78.62 540 SER A CA 1
ATOM 4097 C C . SER A 1 540 ? -32.183 18.834 6.423 1.00 78.62 540 SER A C 1
ATOM 4099 O O . SER A 1 540 ? -31.939 18.074 7.353 1.00 78.62 540 SER A O 1
ATOM 4101 N N . ASN A 1 541 ? -33.004 18.503 5.420 1.00 84.88 541 ASN A N 1
ATOM 4102 C CA . ASN A 1 541 ? -33.737 17.236 5.303 1.00 84.88 541 ASN A CA 1
ATOM 4103 C C . ASN A 1 541 ? -33.186 16.325 4.182 1.00 84.88 541 ASN A C 1
ATOM 4105 O O . ASN A 1 541 ? -33.917 15.485 3.656 1.00 84.88 541 ASN A O 1
ATOM 4109 N N . SER A 1 542 ? -31.939 16.522 3.746 1.00 88.69 542 SER A N 1
ATOM 4110 C CA . SER A 1 542 ? -31.344 15.732 2.657 1.00 88.69 542 SER A CA 1
ATOM 4111 C C . SER A 1 542 ? -31.134 14.269 3.053 1.00 88.69 542 SER A C 1
ATOM 4113 O O . SER A 1 542 ? -30.721 13.975 4.176 1.00 88.69 542 SER A O 1
ATOM 4115 N N . LYS A 1 543 ? -31.372 13.343 2.113 1.00 92.94 543 LYS A N 1
ATOM 4116 C CA . LYS A 1 543 ? -31.065 11.919 2.304 1.00 92.94 543 LYS A CA 1
ATOM 4117 C C . LYS A 1 543 ? -29.558 11.750 2.506 1.00 92.94 543 LYS A C 1
ATOM 4119 O O . LYS A 1 543 ? -28.769 12.120 1.637 1.00 92.94 543 LYS A O 1
ATOM 4124 N N . LYS A 1 544 ? -29.185 11.154 3.637 1.00 93.88 544 LYS A N 1
ATOM 4125 C CA . LYS A 1 544 ? -27.830 10.663 3.876 1.00 93.88 544 LYS A CA 1
ATOM 4126 C C . LYS A 1 544 ? -27.639 9.284 3.250 1.00 93.88 544 LYS A C 1
ATOM 4128 O O . LYS A 1 544 ? -28.586 8.501 3.178 1.00 93.88 544 LYS A O 1
ATOM 4133 N N . TYR A 1 545 ? -26.407 9.006 2.857 1.00 95.56 545 TYR A N 1
ATOM 4134 C CA . TYR A 1 545 ? -25.917 7.700 2.432 1.00 95.56 545 TYR A CA 1
ATOM 4135 C C . TYR A 1 545 ? -24.826 7.273 3.415 1.00 95.56 545 TYR A C 1
ATOM 4137 O O . TYR A 1 545 ? -24.067 8.121 3.890 1.00 95.56 545 TYR A O 1
ATOM 4145 N N . CYS A 1 546 ? -24.804 5.994 3.782 1.00 94.62 546 CYS A N 1
ATOM 4146 C CA . CYS A 1 546 ? -23.916 5.458 4.809 1.00 94.62 546 CYS A CA 1
ATOM 4147 C C . CYS A 1 546 ? -22.909 4.513 4.165 1.00 94.62 546 CYS A C 1
ATOM 4149 O O . CYS A 1 546 ? -23.302 3.483 3.626 1.00 94.62 546 CYS A O 1
ATOM 4151 N N . SER A 1 547 ? -21.628 4.865 4.230 1.00 94.62 547 SER A N 1
ATOM 4152 C CA . SER A 1 547 ? -20.550 3.972 3.812 1.00 94.62 547 SER A CA 1
ATOM 4153 C C . SER A 1 547 ? -20.053 3.139 4.988 1.00 94.62 547 SER A C 1
ATOM 4155 O O . SER A 1 547 ? -20.058 3.605 6.130 1.00 94.62 547 SER A O 1
ATOM 4157 N N . TRP A 1 548 ? -19.690 1.891 4.714 1.00 96.31 548 TRP A N 1
ATOM 4158 C CA . TRP A 1 548 ? -19.135 0.928 5.654 1.00 96.31 548 TRP A CA 1
ATOM 4159 C C . TRP A 1 548 ? -17.609 1.038 5.573 1.00 96.31 548 TRP A C 1
ATOM 4161 O O . TRP A 1 548 ? -16.986 0.461 4.687 1.00 96.31 548 TRP A O 1
ATOM 4171 N N . ASP A 1 549 ? -17.020 1.810 6.483 1.00 89.12 549 ASP A N 1
ATOM 4172 C CA . ASP A 1 549 ? -15.641 2.320 6.379 1.00 89.12 549 ASP A CA 1
ATOM 4173 C C . ASP A 1 549 ? -14.635 1.543 7.250 1.00 89.12 549 ASP A C 1
ATOM 4175 O O . ASP A 1 549 ? -13.467 1.906 7.368 1.00 89.12 549 ASP A O 1
ATOM 4179 N N . GLY A 1 550 ? -15.097 0.481 7.908 1.00 86.81 550 GLY A N 1
ATOM 4180 C CA . GLY A 1 550 ? -14.295 -0.405 8.744 1.00 86.81 550 GLY A CA 1
ATOM 4181 C C . GLY A 1 550 ? -15.172 -1.458 9.428 1.00 86.81 550 GLY A C 1
ATOM 4182 O O . GLY A 1 550 ? -16.402 -1.357 9.372 1.00 86.81 550 GLY A O 1
ATOM 4183 N N . PRO A 1 551 ? -14.589 -2.449 10.127 1.00 86.44 551 PRO A N 1
ATOM 4184 C CA . PRO A 1 551 ? -15.351 -3.499 10.800 1.00 86.44 551 PRO A CA 1
ATOM 4185 C C . PRO A 1 551 ? -16.382 -2.914 11.780 1.00 86.44 551 PRO A C 1
ATOM 4187 O O . PRO A 1 551 ? -16.029 -2.404 12.843 1.00 86.44 551 PRO A O 1
ATOM 4190 N N . LYS A 1 552 ? -17.673 -2.992 11.421 1.00 84.00 552 LYS A N 1
ATOM 4191 C CA . LYS A 1 552 ? -18.813 -2.420 12.177 1.00 84.00 552 LYS A CA 1
ATOM 4192 C C . LYS A 1 552 ? -18.801 -0.880 12.290 1.00 84.00 552 LYS A C 1
ATOM 4194 O O . LYS A 1 552 ? -19.468 -0.329 13.162 1.00 84.00 552 LYS A O 1
ATOM 4199 N N . THR A 1 553 ? -18.066 -0.180 11.423 1.00 88.94 553 THR A N 1
ATOM 4200 C CA . THR A 1 553 ? -18.017 1.293 11.357 1.00 88.94 553 THR A CA 1
ATOM 4201 C C . THR A 1 553 ? -18.791 1.797 10.146 1.00 88.94 553 THR A C 1
ATOM 4203 O O . THR A 1 553 ? -18.514 1.386 9.024 1.00 88.94 553 THR A O 1
ATOM 4206 N N . GLN A 1 554 ? -19.744 2.706 10.371 1.00 91.31 554 GLN A N 1
ATOM 4207 C CA . GLN A 1 554 ? -20.522 3.351 9.312 1.00 91.31 554 GLN A CA 1
ATOM 4208 C C . GLN A 1 554 ? -20.407 4.877 9.391 1.00 91.31 554 GLN A C 1
ATOM 4210 O O . GLN A 1 554 ? -20.634 5.456 10.455 1.00 91.31 554 GLN A O 1
ATOM 4215 N N . ASN A 1 555 ? -20.132 5.532 8.261 1.00 90.25 555 ASN A N 1
ATOM 4216 C CA . ASN A 1 555 ? -20.083 6.991 8.141 1.00 90.25 555 ASN A CA 1
ATOM 4217 C C . ASN A 1 555 ? -21.199 7.496 7.214 1.00 90.25 555 ASN A C 1
ATOM 4219 O O . ASN A 1 555 ? -21.215 7.214 6.017 1.00 90.25 555 ASN A O 1
ATOM 4223 N N . CYS A 1 556 ? -22.143 8.259 7.777 1.00 94.62 556 CYS A N 1
ATOM 4224 C CA . CYS A 1 556 ? -23.367 8.691 7.093 1.00 94.62 556 CYS A CA 1
ATOM 4225 C C . CYS A 1 556 ? -23.350 10.182 6.708 1.00 94.62 556 CYS A C 1
ATOM 4227 O O . CYS A 1 556 ? -23.623 11.067 7.538 1.00 94.62 556 CYS A O 1
ATOM 4229 N N . ASN A 1 557 ? -23.106 10.454 5.425 1.00 93.69 557 ASN A N 1
ATOM 4230 C CA . ASN A 1 557 ? -22.912 11.789 4.851 1.00 93.69 557 ASN A CA 1
ATOM 4231 C C . ASN A 1 557 ? -23.974 12.131 3.793 1.00 93.69 557 ASN A C 1
ATOM 4233 O O . ASN A 1 557 ? -24.744 11.272 3.370 1.00 93.69 557 ASN A O 1
ATOM 4237 N N . THR A 1 558 ? -24.045 13.398 3.372 1.00 95.25 558 THR A N 1
ATOM 4238 C CA . THR A 1 558 ? -24.863 13.791 2.209 1.00 95.25 558 THR A CA 1
ATOM 4239 C C . THR A 1 558 ? -23.974 13.876 0.979 1.00 95.25 558 THR A C 1
ATOM 4241 O O . THR A 1 558 ? -22.866 14.405 1.053 1.00 95.25 558 THR A O 1
ATOM 4244 N N . HIS A 1 559 ? -24.472 13.392 -0.154 1.00 95.44 559 HIS A N 1
ATOM 4245 C CA . HIS A 1 559 ? -23.736 13.350 -1.410 1.00 95.44 559 HIS A CA 1
ATOM 4246 C C . HIS A 1 559 ? -24.549 13.956 -2.553 1.00 95.44 559 HIS A C 1
ATOM 4248 O O . HIS A 1 559 ? -25.784 13.975 -2.522 1.00 95.44 559 HIS A O 1
ATOM 4254 N N . ASN A 1 560 ? -23.851 14.403 -3.591 1.00 94.12 560 ASN A N 1
ATOM 4255 C CA . ASN A 1 560 ? -24.409 14.722 -4.896 1.00 94.12 560 ASN A CA 1
ATOM 4256 C C . ASN A 1 560 ? -24.723 13.408 -5.627 1.00 94.12 560 ASN A C 1
ATOM 4258 O O . ASN A 1 560 ? -24.047 13.035 -6.579 1.00 94.12 560 ASN A O 1
ATOM 4262 N N . TYR A 1 561 ? -25.748 12.694 -5.144 1.00 95.06 561 TYR A N 1
ATOM 4263 C CA . TYR A 1 561 ? -26.046 11.304 -5.520 1.00 95.06 561 TYR A CA 1
ATOM 4264 C C . TYR A 1 561 ? -26.111 11.052 -7.027 1.00 95.06 561 TYR A C 1
ATOM 4266 O O . TYR A 1 561 ? -25.688 10.002 -7.495 1.00 95.06 561 TYR A O 1
ATOM 4274 N N . ASN A 1 562 ? -26.552 12.050 -7.794 1.00 94.81 562 ASN A N 1
ATOM 4275 C CA . ASN A 1 562 ? -26.663 11.970 -9.246 1.00 94.81 562 ASN A CA 1
ATOM 4276 C C . ASN A 1 562 ? -25.304 11.868 -9.985 1.00 94.81 562 ASN A C 1
ATOM 4278 O O . ASN A 1 562 ? -25.288 11.661 -11.194 1.00 94.81 562 ASN A O 1
ATOM 4282 N N . GLU A 1 563 ? -24.180 12.028 -9.280 1.00 94.00 563 GLU A N 1
ATOM 4283 C CA . GLU A 1 563 ? -22.808 11.862 -9.786 1.00 94.00 563 GLU A CA 1
ATOM 4284 C C . GLU A 1 563 ? -22.201 10.488 -9.440 1.00 94.00 563 GLU A C 1
ATOM 4286 O O . GLU A 1 563 ? -21.112 10.163 -9.916 1.00 94.00 563 GLU A O 1
ATOM 4291 N N . GLY A 1 564 ? -22.860 9.704 -8.577 1.00 97.19 564 GLY A N 1
ATOM 4292 C CA . GLY A 1 564 ? -22.361 8.419 -8.086 1.00 97.19 564 GLY A CA 1
ATOM 4293 C C . GLY A 1 564 ? -22.595 7.266 -9.057 1.00 97.19 564 GLY A C 1
ATOM 4294 O O . GLY A 1 564 ? -23.575 7.259 -9.803 1.00 97.19 564 GLY A O 1
ATOM 4295 N N . LEU A 1 565 ? -21.719 6.259 -9.004 1.00 98.44 565 LEU A N 1
ATOM 4296 C CA . LEU A 1 565 ? -21.784 5.043 -9.816 1.00 98.44 565 LEU A CA 1
ATOM 4297 C C . LEU A 1 565 ? -23.162 4.376 -9.751 1.00 98.44 565 LEU A C 1
ATOM 4299 O O . LEU A 1 565 ? -23.715 4.047 -10.795 1.00 98.44 565 LEU A O 1
ATOM 4303 N N . ILE A 1 566 ? -23.723 4.226 -8.546 1.00 98.38 566 ILE A N 1
ATOM 4304 C CA . ILE A 1 566 ? -25.011 3.548 -8.336 1.00 98.38 566 ILE A CA 1
ATOM 4305 C C . ILE A 1 566 ? -26.111 4.275 -9.118 1.00 98.38 566 ILE A C 1
ATOM 4307 O O . ILE A 1 566 ? -26.790 3.672 -9.944 1.00 98.38 566 ILE A O 1
ATOM 4311 N N . HIS A 1 567 ? -26.214 5.598 -8.959 1.00 98.19 567 HIS A N 1
ATOM 4312 C CA . HIS A 1 567 ? -27.186 6.398 -9.701 1.00 98.19 567 HIS A CA 1
ATOM 4313 C C . HIS A 1 567 ? -26.950 6.368 -11.214 1.00 98.19 567 HIS A C 1
ATOM 4315 O O . HIS A 1 567 ? -27.906 6.231 -11.973 1.00 98.19 567 HIS A O 1
ATOM 4321 N N . LEU A 1 568 ? -25.704 6.533 -11.667 1.00 98.44 568 LEU A N 1
ATOM 4322 C CA . LEU A 1 568 ? -25.384 6.655 -13.091 1.00 98.44 568 LEU A CA 1
ATOM 4323 C C . LEU A 1 568 ? -25.599 5.338 -13.851 1.00 98.44 568 LEU A C 1
ATOM 4325 O O . LEU A 1 568 ? -26.114 5.366 -14.968 1.00 98.44 568 LEU A O 1
ATOM 4329 N N . ALA A 1 569 ? -25.274 4.196 -13.242 1.00 98.38 569 ALA A N 1
ATOM 4330 C CA . ALA A 1 569 ? -25.559 2.879 -13.803 1.00 98.38 569 ALA A CA 1
ATOM 4331 C C . ALA A 1 569 ? -27.067 2.573 -13.796 1.00 98.38 569 ALA A C 1
ATOM 4333 O O . ALA A 1 569 ? -27.625 2.245 -14.846 1.00 98.38 569 ALA A O 1
ATOM 4334 N N . HIS A 1 570 ? -27.765 2.796 -12.672 1.00 98.31 570 HIS A N 1
ATOM 4335 C CA . HIS A 1 570 ? -29.223 2.623 -12.597 1.00 98.31 570 HIS A CA 1
ATOM 4336 C C . HIS A 1 570 ? -29.971 3.523 -13.591 1.00 98.31 570 HIS A C 1
ATOM 4338 O O . HIS A 1 570 ? -30.918 3.077 -14.237 1.00 98.31 570 HIS A O 1
ATOM 4344 N N . ALA A 1 571 ? -29.529 4.771 -13.775 1.00 97.75 571 ALA A N 1
ATOM 4345 C CA . ALA A 1 571 ? -30.098 5.706 -14.748 1.00 97.75 571 ALA A CA 1
ATOM 4346 C C . ALA A 1 571 ? -29.823 5.305 -16.210 1.00 97.75 571 ALA A C 1
ATOM 4348 O O . ALA A 1 571 ? -30.620 5.637 -17.090 1.00 97.75 571 ALA A O 1
ATOM 4349 N N . ALA A 1 572 ? -28.736 4.572 -16.472 1.00 96.81 572 ALA A N 1
ATOM 4350 C CA . ALA A 1 572 ? -28.465 3.932 -17.761 1.00 96.81 572 ALA A CA 1
ATOM 4351 C C . ALA A 1 572 ? -29.237 2.609 -17.961 1.00 96.81 572 ALA A C 1
ATOM 4353 O O . ALA A 1 572 ? -29.320 2.115 -19.086 1.00 96.81 572 ALA A O 1
ATOM 4354 N N . GLY A 1 573 ? -29.832 2.050 -16.901 1.00 96.19 573 GLY A N 1
ATOM 4355 C CA . GLY A 1 573 ? -30.540 0.767 -16.926 1.00 96.19 573 GLY A CA 1
ATOM 4356 C C . GLY A 1 573 ? -29.630 -0.458 -16.774 1.00 96.19 573 GLY A C 1
ATOM 4357 O O . GLY A 1 573 ? -29.975 -1.520 -17.305 1.00 96.19 573 GLY A O 1
ATOM 4358 N N . ALA A 1 574 ? -28.495 -0.287 -16.086 1.00 97.50 574 ALA A N 1
ATOM 4359 C CA . ALA A 1 574 ? -27.549 -1.326 -15.682 1.00 97.50 574 ALA A CA 1
ATOM 4360 C C . ALA A 1 574 ? -27.562 -1.527 -14.152 1.00 97.50 574 ALA A C 1
ATOM 4362 O O . ALA A 1 574 ? -27.857 -0.600 -13.399 1.00 97.50 574 ALA A O 1
ATOM 4363 N N . GLU A 1 575 ? -27.231 -2.736 -13.704 1.00 98.19 575 GLU A N 1
ATOM 4364 C CA . GLU A 1 575 ? -27.128 -3.127 -12.291 1.00 98.19 575 GLU A CA 1
ATOM 4365 C C . GLU A 1 575 ? -25.790 -2.693 -11.657 1.00 98.19 575 GLU A C 1
ATOM 4367 O O . GLU A 1 575 ? -24.776 -2.596 -12.353 1.00 98.19 575 GLU A O 1
ATOM 4372 N N . VAL A 1 576 ? -25.742 -2.518 -10.330 1.00 98.69 576 VAL A N 1
ATOM 4373 C CA . VAL A 1 576 ? -24.487 -2.368 -9.562 1.00 98.69 576 VAL A CA 1
ATOM 4374 C C . VAL A 1 576 ? -24.444 -3.355 -8.402 1.00 98.69 576 VAL A C 1
ATOM 4376 O O . VAL A 1 576 ? -25.388 -3.456 -7.620 1.00 98.69 576 VAL A O 1
ATOM 4379 N N . TRP A 1 577 ? -23.354 -4.109 -8.305 1.00 98.38 577 TRP A N 1
ATOM 4380 C CA . TRP A 1 577 ? -23.137 -5.160 -7.308 1.00 98.38 577 TRP A CA 1
ATOM 4381 C C . TRP A 1 577 ? -21.785 -4.922 -6.610 1.00 98.38 577 TRP A C 1
ATOM 4383 O O . TRP A 1 577 ? -20.850 -4.467 -7.268 1.00 98.38 577 TRP A O 1
ATOM 4393 N N . PRO A 1 578 ? -21.615 -5.222 -5.312 1.00 98.50 578 PRO A N 1
ATOM 4394 C CA . PRO A 1 578 ? -20.302 -5.248 -4.685 1.00 98.50 578 PRO A CA 1
ATOM 4395 C C . PRO A 1 578 ? -19.635 -6.599 -4.972 1.00 98.50 578 PRO A C 1
ATOM 4397 O O . PRO A 1 578 ? -20.274 -7.644 -4.823 1.00 98.50 578 PRO A O 1
ATOM 4400 N N . SER A 1 579 ? -18.352 -6.585 -5.336 1.00 98.69 579 SER A N 1
ATOM 4401 C CA . SER A 1 579 ? -17.535 -7.799 -5.286 1.00 98.69 579 SER A CA 1
ATOM 4402 C C . SER A 1 579 ? -16.819 -7.895 -3.948 1.00 98.69 579 SER A C 1
ATOM 4404 O O . SER A 1 579 ? -16.237 -6.916 -3.466 1.00 98.69 579 SER A O 1
ATOM 4406 N N . LEU A 1 580 ? -16.933 -9.066 -3.325 1.00 98.50 580 LEU A N 1
ATOM 4407 C CA . LEU A 1 580 ? -16.357 -9.380 -2.027 1.00 98.50 580 LEU A CA 1
ATOM 4408 C C . LEU A 1 580 ? -15.114 -10.248 -2.245 1.00 98.50 580 LEU A C 1
ATOM 4410 O O . LEU A 1 580 ? -15.254 -11.397 -2.665 1.00 98.50 580 LEU A O 1
ATOM 4414 N N . GLY A 1 581 ? -13.928 -9.723 -1.921 1.00 96.00 581 GLY A N 1
ATOM 4415 C CA . GLY A 1 581 ? -12.660 -10.450 -2.043 1.00 96.00 581 GLY A CA 1
ATOM 4416 C C . GLY A 1 581 ? -11.771 -9.994 -3.202 1.00 96.00 581 GLY A C 1
ATOM 4417 O O . GLY A 1 581 ? -11.330 -8.846 -3.223 1.00 96.00 581 GLY A O 1
ATOM 4418 N N . GLY A 1 582 ? -11.437 -10.928 -4.092 1.00 95.69 582 GLY A N 1
ATOM 4419 C CA . GLY A 1 582 ? -10.348 -10.849 -5.064 1.00 95.69 582 GLY A CA 1
ATOM 4420 C C . GLY A 1 582 ? -9.008 -11.310 -4.480 1.00 95.69 582 GLY A C 1
ATOM 4421 O O . GLY A 1 582 ? -8.869 -11.499 -3.263 1.00 95.69 582 GLY A O 1
ATOM 4422 N N . TRP A 1 583 ? -8.011 -11.481 -5.353 1.00 92.25 583 TRP A N 1
ATOM 4423 C CA . TRP A 1 583 ? -6.671 -12.022 -5.079 1.00 92.25 583 TRP A CA 1
ATOM 4424 C C . TRP A 1 583 ? -6.093 -11.629 -3.712 1.00 92.25 583 TRP A C 1
ATOM 4426 O O . TRP A 1 583 ? -5.835 -12.481 -2.866 1.00 92.25 583 TRP A O 1
ATOM 4436 N N . SER A 1 584 ? -5.938 -10.325 -3.466 1.00 88.94 584 SER A N 1
ATOM 4437 C CA . SER A 1 584 ? -5.259 -9.782 -2.278 1.00 88.94 584 SER A CA 1
ATOM 4438 C C . SER A 1 584 ? -6.117 -9.731 -1.005 1.00 88.94 584 SER A C 1
ATOM 4440 O O . SER A 1 584 ? -5.654 -9.218 0.013 1.00 88.94 584 SER A O 1
ATOM 4442 N N . LEU A 1 585 ? -7.377 -10.174 -1.060 1.00 93.38 585 LEU A N 1
ATOM 4443 C CA . LEU A 1 585 ? -8.366 -10.027 0.020 1.00 93.38 585 LEU A CA 1
ATOM 4444 C C . LEU A 1 585 ? -9.082 -11.350 0.358 1.00 93.38 585 LEU A C 1
ATOM 4446 O O . LEU A 1 585 ? -10.015 -11.355 1.163 1.00 93.38 585 LEU A O 1
ATOM 4450 N N . SER A 1 586 ? -8.644 -12.468 -0.233 1.00 95.94 586 SER A N 1
ATOM 4451 C CA . SER A 1 586 ? -9.305 -13.777 -0.130 1.00 95.94 586 SER A CA 1
ATOM 4452 C C . SER A 1 586 ? -8.938 -14.608 1.109 1.00 95.94 586 SER A C 1
ATOM 4454 O O . SER A 1 586 ? -9.732 -15.461 1.508 1.00 95.94 586 SER A O 1
ATOM 4456 N N . ASP A 1 587 ? -7.800 -14.343 1.765 1.00 93.25 587 ASP A N 1
ATOM 4457 C CA . ASP A 1 587 ? -7.327 -15.070 2.965 1.00 93.25 587 ASP A CA 1
ATOM 4458 C C . ASP A 1 587 ? -8.402 -15.354 4.045 1.00 93.25 587 ASP A C 1
ATOM 4460 O O . ASP A 1 587 ? -8.417 -16.456 4.606 1.00 93.25 587 ASP A O 1
ATOM 4464 N N . PRO A 1 588 ? -9.325 -14.424 4.382 1.00 95.94 588 PRO A N 1
ATOM 4465 C CA . PRO A 1 588 ? -10.294 -14.666 5.446 1.00 95.94 588 PRO A CA 1
ATOM 4466 C C . PRO A 1 588 ? -11.360 -15.714 5.101 1.00 95.94 588 PRO A C 1
ATOM 4468 O O . PRO A 1 588 ? -11.971 -16.250 6.030 1.00 95.94 588 PRO A O 1
ATOM 4471 N N . PHE A 1 589 ? -11.611 -16.002 3.814 1.00 97.81 589 PHE A N 1
ATOM 4472 C CA . PHE A 1 589 ? -12.726 -16.857 3.386 1.00 97.81 589 PHE A CA 1
ATOM 4473 C C . PHE A 1 589 ? -12.632 -18.287 3.920 1.00 97.81 589 PHE A C 1
ATOM 4475 O O . PHE A 1 589 ? -13.650 -18.823 4.342 1.00 97.81 589 PHE A O 1
ATOM 4482 N N . SER A 1 590 ? -11.436 -18.876 3.963 1.00 96.81 590 SER A N 1
ATOM 4483 C CA . SER A 1 590 ? -11.186 -20.244 4.449 1.00 96.81 590 SER A CA 1
ATOM 4484 C C . SER A 1 590 ? -11.727 -20.459 5.877 1.00 96.81 590 SER A C 1
ATOM 4486 O O . SER A 1 590 ? -12.591 -21.307 6.118 1.00 96.81 590 SER A O 1
ATOM 4488 N N . GLU A 1 591 ? -11.328 -19.611 6.832 1.00 96.19 591 GLU A N 1
ATOM 4489 C CA . GLU A 1 591 ? -11.802 -19.702 8.223 1.00 96.19 591 GLU A CA 1
ATOM 4490 C C . GLU A 1 591 ? -13.259 -19.230 8.383 1.00 96.19 591 GLU A C 1
ATOM 4492 O O . GLU A 1 591 ? -14.045 -19.842 9.114 1.00 96.19 591 GLU A O 1
ATOM 4497 N N . LEU A 1 592 ? -13.646 -18.172 7.663 1.00 96.94 592 LEU A N 1
ATOM 4498 C CA . LEU A 1 592 ? -15.017 -17.657 7.632 1.00 96.94 592 LEU A CA 1
ATOM 4499 C C . LEU A 1 592 ? -16.016 -18.735 7.187 1.00 96.94 592 LEU A C 1
ATOM 4501 O O . LEU A 1 592 ? -17.029 -18.961 7.854 1.00 96.94 592 LEU A O 1
ATOM 4505 N N . ALA A 1 593 ? -15.722 -19.416 6.080 1.00 97.88 593 ALA A N 1
ATOM 4506 C CA . ALA A 1 593 ? -16.555 -20.452 5.493 1.00 97.88 593 ALA A CA 1
ATOM 4507 C C . ALA A 1 593 ? -16.632 -21.694 6.398 1.00 97.88 593 ALA A C 1
ATOM 4509 O O . ALA A 1 593 ? -17.672 -22.354 6.466 1.00 97.88 593 ALA A O 1
ATOM 4510 N N . ARG A 1 594 ? -15.579 -21.995 7.162 1.00 95.94 594 ARG A N 1
ATOM 4511 C CA . ARG A 1 594 ? -15.564 -23.115 8.114 1.00 95.94 594 ARG A CA 1
ATOM 4512 C C . ARG A 1 594 ? -16.559 -22.932 9.272 1.00 95.94 594 ARG A C 1
ATOM 4514 O O . ARG A 1 594 ? -17.228 -23.886 9.675 1.00 95.94 594 ARG A O 1
ATOM 4521 N N . SER A 1 595 ? -16.717 -21.713 9.795 1.00 97.62 595 SER A N 1
ATOM 4522 C CA . SER A 1 595 ? -17.617 -21.430 10.927 1.00 97.62 595 SER A CA 1
ATOM 4523 C C . SER A 1 595 ? -19.046 -21.088 10.489 1.00 97.62 595 SER A C 1
ATOM 4525 O O . SER A 1 595 ? -19.303 -20.010 9.957 1.00 97.62 595 SER A O 1
ATOM 4527 N N . LYS A 1 596 ? -20.035 -21.932 10.831 1.00 97.00 596 LYS A N 1
ATOM 4528 C CA . LYS A 1 596 ? -21.466 -21.634 10.579 1.00 97.00 596 LYS A CA 1
ATOM 4529 C C . LYS A 1 596 ? -21.926 -20.297 11.189 1.00 97.00 596 LYS A C 1
ATOM 4531 O O . LYS A 1 596 ? -22.782 -19.629 10.615 1.00 97.00 596 LYS A O 1
ATOM 4536 N N . VAL A 1 597 ? -21.376 -19.901 12.339 1.00 97.88 597 VAL A N 1
ATOM 4537 C CA . VAL A 1 597 ? -21.717 -18.618 12.981 1.00 97.88 597 VAL A CA 1
ATOM 4538 C C . VAL A 1 597 ? -21.213 -17.448 12.134 1.00 97.88 597 VAL A C 1
ATOM 4540 O O . VAL A 1 597 ? -21.944 -16.481 11.916 1.00 97.88 597 VAL A O 1
ATOM 4543 N N . ASN A 1 598 ? -19.990 -17.559 11.616 1.00 98.06 598 ASN A N 1
ATOM 4544 C CA . ASN A 1 598 ? -19.338 -16.493 10.865 1.00 98.06 598 ASN A CA 1
ATOM 4545 C C . ASN A 1 598 ? -19.944 -16.400 9.456 1.00 98.06 598 ASN A C 1
ATOM 4547 O O . ASN A 1 598 ? -20.305 -15.304 9.033 1.00 98.06 598 ASN A O 1
ATOM 4551 N N . ARG A 1 599 ? -20.187 -17.539 8.785 1.00 98.50 599 ARG A N 1
ATOM 4552 C CA . ARG A 1 599 ? -20.933 -17.603 7.515 1.00 98.50 599 ARG A CA 1
ATOM 4553 C C . ARG A 1 599 ? -22.295 -16.929 7.591 1.00 98.50 599 ARG A C 1
ATOM 4555 O O . ARG A 1 599 ? -22.587 -16.074 6.762 1.00 98.50 599 ARG A O 1
ATOM 4562 N N . LYS A 1 600 ? -23.126 -17.263 8.589 1.00 98.19 600 LYS A N 1
ATOM 4563 C CA . LYS A 1 600 ? -24.462 -16.655 8.693 1.00 98.19 600 LYS A CA 1
ATOM 4564 C C . LYS A 1 600 ? -24.374 -15.151 8.962 1.00 98.19 600 LYS A C 1
ATOM 4566 O O . LYS A 1 600 ? -25.145 -14.389 8.388 1.00 98.19 600 LYS A O 1
ATOM 4571 N N . LYS A 1 601 ? -23.393 -14.706 9.757 1.00 98.38 601 LYS A N 1
ATOM 4572 C CA . LYS A 1 601 ? -23.113 -13.280 9.985 1.00 98.38 601 LYS A CA 1
ATOM 4573 C C . LYS A 1 601 ? -22.653 -12.557 8.711 1.00 98.38 601 LYS A C 1
ATOM 4575 O O . LYS A 1 601 ? -23.148 -11.464 8.449 1.00 98.38 601 LYS A O 1
ATOM 4580 N N . PHE A 1 602 ? -21.785 -13.171 7.905 1.00 98.81 602 PHE A N 1
ATOM 4581 C CA . PHE A 1 602 ? -21.384 -12.673 6.584 1.00 98.81 602 PHE A CA 1
ATOM 4582 C C . PHE A 1 602 ? -22.579 -12.584 5.635 1.00 98.81 602 PHE A C 1
ATOM 4584 O O . PHE A 1 602 ? -22.814 -11.526 5.066 1.00 98.81 602 PHE A O 1
ATOM 4591 N N . ALA A 1 603 ? -23.394 -13.633 5.537 1.00 98.88 603 ALA A N 1
ATOM 4592 C CA . ALA A 1 603 ? -24.606 -13.653 4.722 1.00 98.88 603 ALA A CA 1
ATOM 4593 C C . ALA A 1 603 ? -25.623 -12.569 5.119 1.00 98.88 603 ALA A C 1
ATOM 4595 O O . ALA A 1 603 ? -26.122 -11.828 4.269 1.00 98.88 603 ALA A O 1
ATOM 4596 N N . ASP A 1 604 ? -25.889 -12.421 6.419 1.00 98.62 604 ASP A N 1
ATOM 4597 C CA . ASP A 1 604 ? -26.754 -11.363 6.942 1.00 98.62 604 ASP A CA 1
ATOM 4598 C C . ASP A 1 604 ? -26.164 -9.967 6.674 1.00 98.62 604 ASP A C 1
ATOM 4600 O O . ASP A 1 604 ? -26.909 -9.007 6.486 1.00 98.62 604 ASP A O 1
ATOM 4604 N N . ASN A 1 605 ? -24.834 -9.832 6.653 1.00 98.56 605 ASN A N 1
ATOM 4605 C CA . ASN A 1 605 ? -24.146 -8.592 6.297 1.00 98.56 605 ASN A CA 1
ATOM 4606 C C . ASN A 1 605 ? -24.151 -8.324 4.783 1.00 98.56 605 ASN A C 1
ATOM 4608 O O . ASN A 1 605 ? -24.328 -7.173 4.404 1.00 98.56 605 ASN A O 1
ATOM 4612 N N . CYS A 1 606 ? -24.079 -9.345 3.925 1.00 98.81 606 CYS A N 1
ATOM 4613 C CA . CYS A 1 606 ? -24.262 -9.219 2.475 1.00 98.81 606 CYS A CA 1
ATOM 4614 C C . CYS A 1 606 ? -25.661 -8.672 2.150 1.00 98.81 606 CYS A C 1
ATOM 4616 O O . CYS A 1 606 ? -25.800 -7.686 1.429 1.00 98.81 606 CYS A O 1
ATOM 4618 N N . ALA A 1 607 ? -26.707 -9.246 2.755 1.00 98.69 607 ALA A N 1
ATOM 4619 C CA . ALA 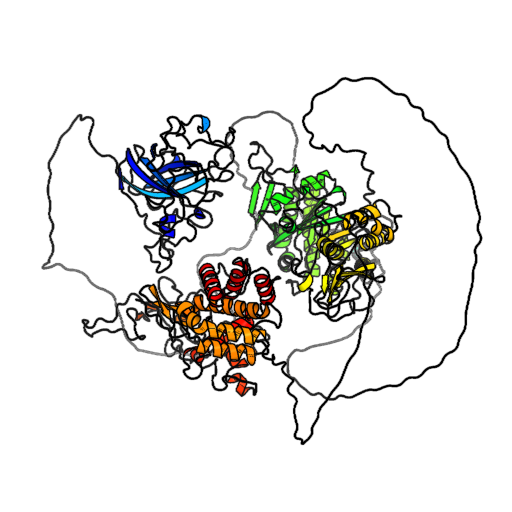A 1 607 ? -28.080 -8.776 2.568 1.00 98.69 607 ALA A CA 1
ATOM 4620 C C . ALA A 1 607 ? -28.302 -7.340 3.098 1.00 98.69 607 ALA A C 1
ATOM 4622 O O . ALA A 1 607 ? -29.046 -6.565 2.497 1.00 98.69 607 ALA A O 1
ATOM 4623 N N . LYS A 1 608 ? -27.641 -6.944 4.196 1.00 98.12 608 LYS A N 1
ATOM 4624 C CA . LYS A 1 608 ? -27.645 -5.543 4.663 1.00 98.12 608 LYS A CA 1
ATOM 4625 C C . LYS A 1 608 ? -26.906 -4.616 3.698 1.00 98.12 608 LYS A C 1
ATOM 4627 O O . LYS A 1 608 ? -27.448 -3.570 3.367 1.00 98.12 608 LYS A O 1
ATOM 4632 N N . LEU A 1 609 ? -25.723 -5.007 3.220 1.00 98.00 609 LEU A N 1
ATOM 4633 C CA . LEU A 1 609 ? -24.913 -4.223 2.285 1.00 98.00 609 LEU A CA 1
ATOM 4634 C C . LEU A 1 609 ? -25.707 -3.919 1.005 1.00 98.00 609 LEU A C 1
ATOM 4636 O O . LEU A 1 609 ? -25.817 -2.760 0.608 1.00 98.00 609 LEU A O 1
ATOM 4640 N N . ALA A 1 610 ? -26.351 -4.939 0.428 1.00 98.25 610 ALA A N 1
ATOM 4641 C CA . ALA A 1 610 ? -27.207 -4.775 -0.743 1.00 98.25 610 ALA A CA 1
ATOM 4642 C C . ALA A 1 610 ? -28.409 -3.845 -0.487 1.00 98.25 610 ALA A C 1
ATOM 4644 O O . ALA A 1 610 ? -28.749 -3.028 -1.341 1.00 98.25 610 ALA A O 1
ATOM 4645 N N . LEU A 1 611 ? -29.029 -3.917 0.697 1.00 97.56 611 LEU A N 1
ATOM 4646 C CA . LEU A 1 611 ? -30.156 -3.054 1.069 1.00 97.56 611 LEU A CA 1
ATOM 4647 C C . LEU A 1 611 ? -29.750 -1.597 1.361 1.00 97.56 611 LEU A C 1
ATOM 4649 O O . LEU A 1 611 ? -30.499 -0.682 1.029 1.00 97.56 611 LEU A O 1
ATOM 4653 N N . GLU A 1 612 ? -28.614 -1.371 2.023 1.00 95.62 612 GLU A N 1
ATOM 4654 C CA . GLU A 1 612 ? -28.198 -0.041 2.496 1.00 95.62 612 GLU A CA 1
ATOM 4655 C C . GLU A 1 612 ? -27.579 0.820 1.385 1.00 95.62 612 GLU A C 1
ATOM 4657 O O . GLU A 1 612 ? -27.777 2.038 1.378 1.00 95.62 612 GLU A O 1
ATOM 4662 N N . TYR A 1 613 ? -26.892 0.194 0.424 1.00 97.31 613 TYR A N 1
ATOM 4663 C CA . TYR A 1 613 ? -26.336 0.866 -0.755 1.00 97.31 613 TYR A CA 1
ATOM 4664 C C . TYR A 1 613 ? -27.314 0.913 -1.946 1.00 97.31 613 TYR A C 1
ATOM 4666 O O . TYR A 1 613 ? -27.141 1.755 -2.823 1.00 97.31 613 TYR A O 1
ATOM 4674 N N . ASP A 1 614 ? -28.353 0.066 -1.951 1.00 96.88 614 ASP A N 1
ATOM 4675 C CA . ASP A 1 614 ? -29.228 -0.236 -3.103 1.00 96.88 614 ASP A CA 1
ATOM 4676 C C . ASP A 1 614 ? -28.513 -0.977 -4.252 1.00 96.88 614 ASP A C 1
ATOM 4678 O O . ASP A 1 614 ? -28.787 -0.754 -5.429 1.00 96.88 614 ASP A O 1
ATOM 4682 N N . PHE A 1 615 ? -27.604 -1.899 -3.918 1.00 98.62 615 PHE A N 1
ATOM 4683 C CA . PHE A 1 615 ? -27.049 -2.832 -4.904 1.00 98.62 615 PHE A CA 1
ATOM 4684 C C . PHE A 1 615 ? -28.106 -3.848 -5.382 1.00 98.62 615 PHE A C 1
ATOM 4686 O O . PHE A 1 615 ? -29.148 -4.050 -4.749 1.00 98.62 615 PHE A O 1
ATOM 4693 N N . ASP A 1 616 ? -27.842 -4.499 -6.513 1.00 98.62 616 ASP A N 1
ATOM 4694 C CA . ASP A 1 616 ? -28.771 -5.415 -7.199 1.00 98.62 616 ASP A CA 1
ATOM 4695 C C . ASP A 1 616 ? -28.419 -6.907 -7.013 1.00 98.62 616 ASP A C 1
ATOM 4697 O O . ASP A 1 616 ? -29.146 -7.795 -7.458 1.00 98.62 616 ASP A O 1
ATOM 4701 N N . GLY A 1 617 ? -27.332 -7.200 -6.300 1.00 98.38 617 GLY A N 1
ATOM 4702 C CA . GLY A 1 617 ? -26.882 -8.551 -5.976 1.00 98.38 617 GLY A CA 1
ATOM 4703 C C . GLY A 1 617 ? -25.590 -8.544 -5.163 1.00 98.38 617 GLY A C 1
ATOM 4704 O O . GLY A 1 617 ? -25.237 -7.518 -4.578 1.00 98.38 617 GLY A O 1
ATOM 4705 N N . ILE A 1 618 ? -24.912 -9.691 -5.113 1.00 98.75 618 ILE A N 1
ATOM 4706 C CA . ILE A 1 618 ? -23.618 -9.911 -4.450 1.00 98.75 618 ILE A CA 1
ATOM 4707 C C . ILE A 1 618 ? -22.736 -10.767 -5.363 1.00 98.75 618 ILE A C 1
ATOM 4709 O O . ILE A 1 618 ? -23.193 -11.791 -5.871 1.00 98.75 618 ILE A O 1
ATOM 4713 N N . ASP A 1 619 ? -21.476 -10.374 -5.534 1.00 98.81 619 ASP A N 1
ATOM 4714 C CA . ASP A 1 619 ? -20.461 -11.164 -6.232 1.00 98.81 619 ASP A CA 1
ATOM 4715 C C . ASP A 1 619 ? -19.408 -11.668 -5.233 1.00 98.81 619 ASP A C 1
ATOM 4717 O O . ASP A 1 619 ? -18.918 -10.900 -4.402 1.00 98.81 619 ASP A O 1
ATOM 4721 N N . ILE A 1 620 ? -19.093 -12.965 -5.275 1.00 98.69 620 ILE A N 1
ATOM 4722 C CA . ILE A 1 620 ? -18.107 -13.604 -4.391 1.00 98.69 620 ILE A CA 1
ATOM 4723 C C . ILE A 1 620 ? -16.852 -13.947 -5.192 1.00 98.69 620 ILE A C 1
ATOM 4725 O O . ILE A 1 620 ? -16.868 -14.847 -6.030 1.00 98.69 620 ILE A O 1
ATOM 4729 N N . ASP A 1 621 ? -15.757 -13.260 -4.897 1.00 98.31 621 ASP A N 1
ATOM 4730 C CA . ASP A 1 621 ? -14.471 -13.443 -5.559 1.00 98.31 621 ASP A CA 1
ATOM 4731 C C . ASP A 1 621 ? -13.486 -14.072 -4.561 1.00 98.31 621 ASP A C 1
ATOM 4733 O O . ASP A 1 621 ? -12.736 -13.389 -3.865 1.00 98.31 621 ASP A O 1
ATOM 4737 N N . TRP A 1 622 ? -13.580 -15.396 -4.392 1.00 97.94 622 TRP A N 1
ATOM 4738 C CA . TRP A 1 622 ? -12.681 -16.162 -3.522 1.00 97.94 622 TRP A CA 1
ATOM 4739 C C . TRP A 1 622 ? -11.600 -16.828 -4.371 1.00 97.94 622 TRP A C 1
ATOM 4741 O O . TRP A 1 622 ? -11.846 -17.840 -5.031 1.00 97.94 622 TRP A O 1
ATOM 4751 N N . GLU A 1 623 ? -10.382 -16.298 -4.275 1.00 95.12 623 GLU A N 1
ATOM 4752 C CA . GLU A 1 623 ? -9.183 -16.827 -4.920 1.00 95.12 623 GLU A CA 1
ATOM 4753 C C . GLU A 1 623 ? -8.262 -17.524 -3.895 1.00 95.12 623 GLU A C 1
ATOM 4755 O O . GLU A 1 623 ? -7.503 -16.859 -3.198 1.00 95.12 623 GLU A O 1
ATOM 4760 N N . TYR A 1 624 ? -8.288 -18.848 -3.692 1.00 94.56 624 TYR A N 1
ATOM 4761 C CA . TYR A 1 624 ? -9.236 -19.854 -4.197 1.00 94.56 624 TYR A CA 1
ATOM 4762 C C . TYR A 1 624 ? -9.559 -20.901 -3.111 1.00 94.56 624 TYR A C 1
ATOM 4764 O O . TYR A 1 624 ? -8.683 -21.212 -2.297 1.00 94.56 624 TYR A O 1
ATOM 4772 N N . PRO A 1 625 ? -10.752 -21.531 -3.131 1.00 96.94 625 PRO A N 1
ATOM 4773 C CA . PRO A 1 625 ? -11.061 -22.705 -2.312 1.00 96.94 625 PRO A CA 1
ATOM 4774 C C . PRO A 1 625 ? -9.961 -23.778 -2.378 1.00 96.94 625 PRO A C 1
ATOM 4776 O O . PRO A 1 625 ? -9.585 -24.244 -3.460 1.00 96.94 625 PRO A O 1
ATOM 4779 N N . GLY A 1 626 ? -9.421 -24.171 -1.222 1.00 93.25 626 GLY A N 1
ATOM 4780 C CA . GLY A 1 626 ? -8.380 -25.199 -1.120 1.00 93.25 626 GLY A CA 1
ATOM 4781 C C . GLY A 1 626 ? -6.989 -24.816 -1.644 1.00 93.25 626 GLY A C 1
ATOM 4782 O O . GLY A 1 626 ? -6.110 -25.678 -1.681 1.00 93.25 626 GLY A O 1
ATOM 4783 N N . TYR A 1 627 ? -6.753 -23.559 -2.034 1.00 92.31 627 TYR A N 1
ATOM 4784 C CA . TYR A 1 627 ? -5.428 -23.077 -2.436 1.00 92.31 627 TYR A CA 1
ATOM 4785 C C . TYR A 1 627 ? -4.623 -22.626 -1.209 1.00 92.31 627 TYR A C 1
ATOM 4787 O O . TYR A 1 627 ? -4.822 -21.537 -0.673 1.00 92.31 627 TYR A O 1
ATOM 4795 N N . ALA A 1 628 ? -3.716 -23.492 -0.751 1.00 88.31 628 ALA A N 1
ATOM 4796 C CA . ALA A 1 628 ? -3.018 -23.345 0.529 1.00 88.31 628 ALA A CA 1
ATOM 4797 C C . ALA A 1 628 ? -2.138 -22.088 0.658 1.00 88.31 628 ALA A C 1
ATOM 4799 O O . ALA A 1 628 ? -1.894 -21.638 1.775 1.00 88.31 628 ALA A O 1
ATOM 4800 N N . GLU A 1 629 ? -1.674 -21.510 -0.455 1.00 79.94 629 GLU A N 1
ATOM 4801 C CA . GLU A 1 629 ? -0.873 -20.277 -0.441 1.00 79.94 629 GLU A CA 1
ATOM 4802 C C . GLU A 1 629 ? -1.723 -19.031 -0.120 1.00 79.94 629 GLU A C 1
ATOM 4804 O O . GLU A 1 629 ? -1.188 -18.055 0.393 1.00 79.94 629 GLU A O 1
ATOM 4809 N N . HIS A 1 630 ? -3.046 -19.097 -0.333 1.00 80.81 630 HIS A N 1
ATOM 4810 C CA . HIS A 1 630 ? -4.052 -18.103 0.077 1.00 80.81 630 HIS A CA 1
ATOM 4811 C C . HIS A 1 630 ? -4.933 -18.646 1.219 1.00 80.81 630 HIS A C 1
ATOM 4813 O O . HIS A 1 630 ? -6.165 -18.600 1.181 1.00 80.81 630 HIS A O 1
ATOM 4819 N N . SER A 1 631 ? -4.294 -19.256 2.222 1.00 89.50 631 SER A N 1
ATOM 4820 C CA . SER A 1 631 ? -4.934 -19.804 3.432 1.00 89.50 631 SER A CA 1
ATOM 4821 C C . SER A 1 631 ? -5.990 -20.910 3.212 1.00 89.50 631 SER A C 1
ATOM 4823 O O . SER A 1 631 ? -6.644 -21.333 4.172 1.00 89.50 631 SER A O 1
ATOM 4825 N N . GLY A 1 632 ? -6.173 -21.407 1.984 1.00 89.38 632 GLY A N 1
ATOM 4826 C CA . GLY A 1 632 ? -7.189 -22.401 1.627 1.00 89.38 632 GLY A CA 1
ATOM 4827 C C . GLY A 1 632 ? -6.907 -23.811 2.159 1.00 89.38 632 GLY A C 1
ATOM 4828 O O . GLY A 1 632 ? -5.761 -24.221 2.341 1.00 89.38 632 GLY A O 1
ATOM 4829 N N . ASN A 1 633 ? -7.967 -24.585 2.392 1.00 91.06 633 ASN A N 1
ATOM 4830 C CA . ASN A 1 633 ? -7.917 -25.947 2.929 1.00 91.06 633 ASN A CA 1
ATOM 4831 C C . ASN A 1 633 ? -8.864 -26.911 2.163 1.00 91.06 633 ASN A C 1
ATOM 4833 O O . ASN A 1 633 ? -9.827 -26.461 1.546 1.00 91.06 633 ASN A O 1
ATOM 4837 N N . PRO A 1 634 ? -8.654 -28.244 2.192 1.00 91.50 634 PRO A N 1
ATOM 4838 C CA . PRO A 1 634 ? -9.471 -29.181 1.407 1.00 91.50 634 PRO A CA 1
ATOM 4839 C C . PRO A 1 634 ? -10.972 -29.223 1.750 1.00 91.50 634 PRO A C 1
ATOM 4841 O O . PRO A 1 634 ? -11.772 -29.599 0.892 1.00 91.50 634 PRO A O 1
ATOM 4844 N N . ASP A 1 635 ? -11.374 -28.827 2.964 1.00 94.81 635 ASP A N 1
ATOM 4845 C CA . ASP A 1 635 ? -12.791 -28.767 3.350 1.00 94.81 635 ASP A CA 1
ATOM 4846 C C . ASP A 1 635 ? -13.508 -27.563 2.703 1.00 94.81 635 ASP A C 1
ATOM 4848 O O . ASP A 1 635 ? -14.742 -27.524 2.673 1.00 94.81 635 ASP A O 1
ATOM 4852 N N . ASP A 1 636 ? -12.770 -26.608 2.115 1.00 97.38 636 ASP A N 1
ATOM 4853 C CA . ASP A 1 636 ? -13.327 -25.442 1.415 1.00 97.38 636 ASP A CA 1
ATOM 4854 C C . ASP A 1 636 ? -14.299 -25.820 0.304 1.00 97.38 636 ASP A C 1
ATOM 4856 O O . ASP A 1 636 ? -15.273 -25.103 0.089 1.00 97.38 636 ASP A O 1
ATOM 4860 N N . LYS A 1 637 ? -14.122 -26.983 -0.335 1.00 96.38 637 LYS A N 1
ATOM 4861 C CA . LYS A 1 637 ? -15.083 -27.498 -1.320 1.00 96.38 637 LYS A CA 1
ATOM 4862 C C . LYS A 1 637 ? -16.500 -27.609 -0.753 1.00 96.38 637 LYS A C 1
ATOM 4864 O O . LYS A 1 637 ? -17.470 -27.307 -1.440 1.00 96.38 637 LYS A O 1
ATOM 4869 N N . GLN A 1 638 ? -16.621 -28.020 0.509 1.00 97.88 638 GLN A N 1
ATOM 4870 C CA . GLN A 1 638 ? -17.899 -28.113 1.212 1.00 97.88 638 GLN A CA 1
ATOM 4871 C C . GLN A 1 638 ? -18.249 -26.807 1.941 1.00 97.88 638 GLN A C 1
ATOM 4873 O O . GLN A 1 638 ? -19.430 -26.464 2.036 1.00 97.88 638 GLN A O 1
ATOM 4878 N N . ASN A 1 639 ? -17.261 -26.061 2.440 1.00 98.31 639 ASN A N 1
ATOM 4879 C CA . ASN A 1 639 ? -17.506 -24.795 3.132 1.00 98.31 639 ASN A CA 1
ATOM 4880 C C . ASN A 1 639 ? -17.980 -23.686 2.172 1.00 98.31 639 ASN A C 1
ATOM 4882 O O . ASN A 1 639 ? -18.827 -22.884 2.560 1.00 98.31 639 ASN A O 1
ATOM 4886 N N . PHE A 1 640 ? -17.506 -23.668 0.921 1.00 98.56 640 PHE A N 1
ATOM 4887 C CA . PHE A 1 640 ? -17.936 -22.726 -0.118 1.00 98.56 640 PHE A CA 1
ATOM 4888 C C . PHE A 1 640 ? -19.394 -22.966 -0.524 1.00 98.56 640 PHE A C 1
ATOM 4890 O O . PHE A 1 640 ? -20.174 -22.017 -0.545 1.00 98.56 640 PHE A O 1
ATOM 4897 N N . ASN A 1 641 ? -19.804 -24.229 -0.709 1.00 98.56 641 ASN A N 1
ATOM 4898 C CA . ASN A 1 641 ? -21.216 -24.600 -0.876 1.00 98.56 641 ASN A CA 1
ATOM 4899 C C . ASN A 1 641 ? -22.084 -24.015 0.249 1.00 98.56 641 ASN A C 1
ATOM 4901 O O . ASN A 1 641 ? -23.076 -23.340 -0.016 1.00 98.56 641 ASN A O 1
ATOM 4905 N N . LEU A 1 642 ? -21.670 -24.223 1.505 1.00 98.69 642 LEU A N 1
ATOM 4906 C CA . LEU A 1 642 ? -22.403 -23.745 2.679 1.00 98.69 642 LEU A CA 1
ATOM 4907 C C . LEU A 1 642 ? -22.392 -22.211 2.818 1.00 98.69 642 LEU A C 1
ATOM 4909 O O . LEU A 1 642 ? -23.331 -21.651 3.375 1.00 98.69 642 LEU A O 1
ATOM 4913 N N . LEU A 1 643 ? -21.353 -21.526 2.328 1.00 98.81 643 LEU A N 1
ATOM 4914 C CA . LEU A 1 643 ? -21.281 -20.062 2.272 1.00 98.81 643 LEU A CA 1
ATOM 4915 C C . LEU A 1 643 ? -22.260 -19.501 1.246 1.00 98.81 643 LEU A C 1
ATOM 4917 O O . LEU A 1 643 ? -23.014 -18.586 1.570 1.00 98.81 643 LEU A O 1
ATOM 4921 N N . LEU A 1 644 ? -22.292 -20.078 0.046 1.00 98.81 644 LEU A N 1
ATOM 4922 C CA . LEU A 1 644 ? -23.236 -19.685 -0.993 1.00 98.81 644 LEU A CA 1
ATOM 4923 C C . LEU A 1 644 ? -24.685 -20.000 -0.579 1.00 98.81 644 LEU A C 1
ATOM 4925 O O . LEU A 1 644 ? -25.551 -19.158 -0.797 1.00 98.81 644 LEU A O 1
ATOM 4929 N N . ASP A 1 645 ? -24.943 -21.132 0.089 1.00 98.81 645 ASP A N 1
ATOM 4930 C CA . ASP A 1 645 ? -26.254 -21.461 0.676 1.00 98.81 645 ASP A CA 1
ATOM 4931 C C . ASP A 1 645 ? -26.693 -20.420 1.725 1.00 98.81 645 ASP A C 1
ATOM 4933 O O . ASP A 1 645 ? -27.773 -19.836 1.603 1.00 98.81 645 ASP A O 1
ATOM 4937 N N . ASP A 1 646 ? -25.851 -20.157 2.739 1.00 98.88 646 ASP A N 1
ATOM 4938 C CA . ASP A 1 646 ? -26.148 -19.199 3.818 1.00 98.88 646 ASP A CA 1
ATOM 4939 C C . ASP A 1 646 ? -26.412 -17.781 3.239 1.00 98.88 646 ASP A C 1
ATOM 4941 O O . ASP A 1 646 ? -27.322 -17.084 3.711 1.00 98.88 646 ASP A O 1
ATOM 4945 N N . VAL A 1 647 ? -25.669 -17.363 2.195 1.00 98.88 647 VAL A N 1
ATOM 4946 C CA . VAL A 1 647 ? -25.845 -16.083 1.466 1.00 98.88 647 VAL A CA 1
ATOM 4947 C C . VAL A 1 647 ? -27.124 -16.069 0.624 1.00 98.88 647 VAL A C 1
ATOM 4949 O O . VAL A 1 647 ? -27.897 -15.113 0.719 1.00 98.88 647 VAL A O 1
ATOM 4952 N N . ARG A 1 648 ? -27.393 -17.113 -0.169 1.00 98.75 648 ARG A N 1
ATOM 4953 C CA . ARG A 1 648 ? -28.588 -17.205 -1.027 1.00 98.75 648 ARG A CA 1
ATOM 4954 C C . ARG A 1 648 ? -29.870 -17.217 -0.197 1.00 98.75 648 ARG A C 1
ATOM 4956 O O . ARG A 1 648 ? -30.828 -16.557 -0.589 1.00 98.75 648 ARG A O 1
ATOM 4963 N N . GLU A 1 649 ? -29.878 -17.862 0.975 1.00 98.69 649 GLU A N 1
ATOM 4964 C CA . GLU A 1 649 ? -30.998 -17.783 1.927 1.00 98.69 649 GLU A CA 1
ATOM 4965 C C . GLU A 1 649 ? -31.217 -16.342 2.425 1.00 98.69 649 GLU A C 1
ATOM 4967 O O . GLU A 1 649 ? -32.354 -15.862 2.459 1.00 98.69 649 GLU A O 1
ATOM 4972 N N . ALA A 1 650 ? -30.142 -15.630 2.783 1.00 98.81 650 ALA A N 1
ATOM 4973 C CA . ALA A 1 650 ? -30.222 -14.250 3.266 1.00 98.81 650 ALA A CA 1
ATOM 4974 C C . ALA A 1 650 ? -30.724 -13.275 2.183 1.00 98.81 650 ALA A C 1
ATOM 4976 O O . ALA A 1 650 ? -31.565 -12.418 2.471 1.00 98.81 650 ALA A O 1
ATOM 4977 N N . LEU A 1 651 ? -30.272 -13.439 0.935 1.00 98.75 651 LEU A N 1
ATOM 4978 C CA . LEU A 1 651 ? -30.772 -12.676 -0.209 1.00 98.75 651 LEU A CA 1
ATOM 4979 C C . LEU A 1 651 ? -32.237 -13.019 -0.505 1.00 98.75 651 LEU A C 1
ATOM 4981 O O . LEU A 1 651 ? -33.070 -12.121 -0.540 1.00 98.75 651 LEU A O 1
ATOM 4985 N N . ASP A 1 652 ? -32.611 -14.296 -0.587 1.00 98.44 652 ASP A N 1
ATOM 4986 C CA . ASP A 1 652 ? -34.004 -14.722 -0.790 1.00 98.44 652 ASP A CA 1
ATOM 4987 C C . ASP A 1 652 ? -34.957 -14.250 0.326 1.00 98.44 652 ASP A C 1
ATOM 4989 O O . ASP A 1 652 ? -36.158 -14.085 0.097 1.00 98.44 652 ASP A O 1
ATOM 4993 N N . ALA A 1 653 ? -34.466 -14.062 1.554 1.00 98.38 653 ALA A N 1
ATOM 4994 C CA . ALA A 1 653 ? -35.226 -13.452 2.646 1.00 98.38 653 ALA A CA 1
ATOM 4995 C C . ALA A 1 653 ? -35.403 -11.932 2.454 1.00 98.38 653 ALA A C 1
ATOM 4997 O O . ALA A 1 653 ? -36.460 -11.386 2.789 1.00 98.38 653 ALA A O 1
ATOM 4998 N N . LEU A 1 654 ? -34.410 -11.255 1.871 1.00 98.31 654 LEU A N 1
ATOM 4999 C CA . LEU A 1 654 ? -34.479 -9.843 1.493 1.00 98.31 654 LEU A CA 1
ATOM 5000 C C . LEU A 1 654 ? -35.414 -9.606 0.293 1.00 98.31 654 LEU A C 1
ATOM 5002 O O . LEU A 1 654 ? -36.196 -8.651 0.310 1.00 98.31 654 LEU A O 1
ATOM 5006 N N . GLU A 1 655 ? -35.419 -10.498 -0.700 1.00 98.06 655 GLU A N 1
ATOM 5007 C CA . GLU A 1 655 ? -36.347 -10.453 -1.844 1.00 98.06 655 GLU A CA 1
ATOM 5008 C C . GLU A 1 655 ? -37.805 -10.494 -1.377 1.00 98.06 655 GLU A C 1
ATOM 5010 O O . GLU A 1 655 ? -38.611 -9.632 -1.730 1.00 98.06 655 GLU A O 1
ATOM 5015 N N . LYS A 1 656 ? -38.132 -11.434 -0.480 1.00 97.62 656 LYS A N 1
ATOM 5016 C CA . LYS A 1 656 ? -39.469 -11.574 0.130 1.00 97.62 656 LYS A CA 1
ATOM 5017 C C . LYS A 1 656 ? -39.895 -10.344 0.946 1.00 97.62 656 LYS A C 1
ATOM 5019 O O . LYS A 1 656 ? -41.088 -10.156 1.176 1.00 97.62 656 LYS A O 1
ATOM 5024 N N . LYS A 1 657 ? -38.939 -9.520 1.391 1.00 97.06 657 LYS A N 1
ATOM 5025 C CA . LYS A 1 657 ? -39.162 -8.300 2.185 1.00 97.06 657 LYS A CA 1
ATOM 5026 C C . LYS A 1 657 ? -39.299 -7.035 1.326 1.00 97.06 657 LYS A C 1
ATOM 5028 O O . LYS A 1 657 ? -39.998 -6.112 1.737 1.00 97.06 657 LYS A O 1
ATOM 5033 N N . THR A 1 658 ? -38.627 -6.969 0.177 1.00 97.38 658 THR A N 1
ATOM 5034 C CA . THR A 1 658 ? -38.526 -5.754 -0.662 1.00 97.38 658 THR A CA 1
ATOM 5035 C C . THR A 1 658 ? -39.306 -5.844 -1.976 1.00 97.38 658 THR A C 1
ATOM 5037 O O . THR A 1 658 ? -39.744 -4.818 -2.490 1.00 97.38 658 THR A O 1
ATOM 5040 N N . GLY A 1 659 ? -39.482 -7.048 -2.530 1.00 96.56 659 GLY A N 1
ATOM 5041 C CA . GLY A 1 659 ? -39.999 -7.271 -3.883 1.00 96.56 659 GLY A CA 1
ATOM 5042 C C . GLY A 1 659 ? -38.970 -7.076 -5.010 1.00 96.56 659 GLY A C 1
ATOM 5043 O O . GLY A 1 659 ? -39.320 -7.286 -6.170 1.00 96.56 659 GLY A O 1
ATOM 5044 N N . LYS A 1 660 ? -37.721 -6.703 -4.692 1.00 95.00 660 LYS A N 1
ATOM 5045 C CA . LYS A 1 660 ? -36.574 -6.655 -5.619 1.00 95.00 660 LYS A CA 1
ATOM 5046 C C . LYS A 1 660 ? -35.921 -8.048 -5.651 1.00 95.00 660 LYS A C 1
ATOM 5048 O O . LYS A 1 660 ? -35.792 -8.651 -4.591 1.00 95.00 660 LYS A O 1
ATOM 5053 N N . ARG A 1 661 ? -35.528 -8.571 -6.823 1.00 95.75 661 ARG A N 1
ATOM 5054 C CA . ARG A 1 661 ? -34.625 -9.743 -6.934 1.00 95.75 661 ARG A CA 1
ATOM 5055 C C . ARG A 1 661 ? -33.212 -9.272 -6.577 1.00 95.75 661 ARG A C 1
ATOM 5057 O O . ARG A 1 661 ? -32.830 -8.194 -7.019 1.00 95.75 661 ARG A O 1
ATOM 5064 N N . TYR A 1 662 ? -32.452 -10.071 -5.834 1.00 98.31 662 TYR A N 1
ATOM 5065 C CA . TYR A 1 662 ? -31.027 -9.846 -5.600 1.00 98.31 662 TYR A CA 1
ATOM 5066 C C . TYR A 1 662 ? -30.250 -11.039 -6.147 1.00 98.31 662 TYR A C 1
ATOM 5068 O O . TYR A 1 662 ? -30.448 -12.170 -5.698 1.00 98.31 662 TYR A O 1
ATOM 5076 N N . GLY A 1 663 ? -29.390 -10.814 -7.134 1.00 97.88 663 GLY A N 1
ATOM 5077 C CA . GLY A 1 663 ? -28.603 -11.895 -7.724 1.00 97.88 663 GLY A CA 1
ATOM 5078 C C . GLY A 1 663 ? -27.420 -12.333 -6.849 1.00 97.88 663 GLY A C 1
ATOM 5079 O O . GLY A 1 663 ? -26.999 -11.612 -5.943 1.00 97.88 663 GLY A O 1
ATOM 5080 N N . LEU A 1 664 ? -26.899 -13.531 -7.112 1.00 98.75 664 LEU A N 1
ATOM 5081 C CA . LEU A 1 664 ? -25.672 -14.059 -6.512 1.00 98.75 664 LEU A CA 1
ATOM 5082 C C . LEU A 1 664 ? -24.777 -14.667 -7.598 1.00 98.75 664 LEU A C 1
ATOM 5084 O O . LEU A 1 664 ? -25.208 -15.562 -8.331 1.00 98.75 664 LEU A O 1
ATOM 5088 N N . THR A 1 665 ? -23.535 -14.201 -7.686 1.00 98.62 665 THR A N 1
ATOM 5089 C CA . THR A 1 665 ? -22.520 -14.690 -8.633 1.00 98.62 665 THR A CA 1
ATOM 5090 C C . THR A 1 665 ? -21.208 -14.972 -7.920 1.00 98.62 665 THR A C 1
ATOM 5092 O O . THR A 1 665 ? -21.034 -14.649 -6.743 1.00 98.62 665 THR A O 1
ATOM 5095 N N . ALA A 1 666 ? -20.296 -15.621 -8.636 1.00 98.50 666 ALA A N 1
ATOM 5096 C CA . ALA A 1 666 ? -18.917 -15.754 -8.214 1.00 98.50 666 ALA A CA 1
ATOM 5097 C C . ALA A 1 666 ? -17.980 -15.613 -9.415 1.00 98.50 666 ALA A C 1
ATOM 5099 O O . ALA A 1 666 ? -18.286 -16.130 -10.502 1.00 98.50 666 ALA A O 1
ATOM 5100 N N . ALA A 1 667 ? -16.833 -14.976 -9.183 1.00 98.31 667 ALA A N 1
ATOM 5101 C CA . ALA A 1 667 ? -15.663 -15.091 -10.040 1.00 98.31 667 ALA A CA 1
ATOM 5102 C C . ALA A 1 667 ? -15.030 -16.473 -9.823 1.00 98.31 667 ALA A C 1
ATOM 5104 O O . ALA A 1 667 ? -14.928 -16.956 -8.694 1.00 98.31 667 ALA A O 1
ATOM 5105 N N . LEU A 1 668 ? -14.690 -17.166 -10.912 1.00 98.31 668 LEU A N 1
ATOM 5106 C CA . LEU A 1 668 ? -14.385 -18.597 -10.870 1.00 98.31 668 LEU A CA 1
ATOM 5107 C C . LEU A 1 668 ? -13.138 -18.957 -11.694 1.00 98.31 668 LEU A C 1
ATOM 5109 O O . LEU A 1 668 ? -12.970 -18.456 -12.813 1.00 98.31 668 LEU A O 1
ATOM 5113 N N . PRO A 1 669 ? -12.275 -19.855 -11.176 1.00 96.75 669 PRO A N 1
ATOM 5114 C CA . PRO A 1 669 ? -11.003 -20.197 -11.798 1.00 96.75 669 PRO A CA 1
ATOM 5115 C C . PRO A 1 669 ? -11.162 -21.011 -13.083 1.00 96.75 669 PRO A C 1
ATOM 5117 O O . PRO A 1 669 ? -12.089 -21.809 -13.244 1.00 96.75 669 PRO A O 1
ATOM 5120 N N . CYS A 1 670 ? -10.164 -20.887 -13.957 1.00 95.88 670 CYS A N 1
ATOM 5121 C CA . CYS A 1 670 ? -9.994 -21.736 -15.136 1.00 95.88 670 CYS A CA 1
ATOM 5122 C C . CYS A 1 670 ? -8.874 -22.790 -15.004 1.00 95.88 670 CYS A C 1
ATOM 5124 O O . CYS A 1 670 ? -8.646 -23.552 -15.942 1.00 95.88 670 CYS A O 1
ATOM 5126 N N . GLY A 1 671 ? -8.181 -22.855 -13.861 1.00 91.25 671 GLY A N 1
ATOM 5127 C CA . GLY A 1 671 ? -7.182 -23.889 -13.577 1.00 91.25 671 GLY A CA 1
ATOM 5128 C C . GLY A 1 671 ? -7.831 -25.202 -13.108 1.00 91.25 671 GLY A C 1
ATOM 5129 O O . GLY A 1 671 ? -8.552 -25.161 -12.108 1.00 91.25 671 GLY A O 1
ATOM 5130 N N . PRO A 1 672 ? -7.583 -26.363 -13.755 1.00 87.31 672 PRO A N 1
ATOM 5131 C CA . PRO A 1 672 ? -8.243 -27.629 -13.416 1.00 87.31 672 PRO A CA 1
ATOM 5132 C C . PRO A 1 672 ? -8.139 -28.041 -11.942 1.00 87.31 672 PRO A C 1
ATOM 5134 O O . PRO A 1 672 ? -9.131 -28.496 -11.376 1.00 87.31 672 PRO A O 1
ATOM 5137 N N . ASP A 1 673 ? -6.988 -27.824 -11.300 1.00 88.81 673 ASP A N 1
ATOM 5138 C CA . ASP A 1 673 ? -6.778 -28.178 -9.890 1.00 88.81 673 ASP A CA 1
ATOM 5139 C C . ASP A 1 673 ? -7.599 -27.294 -8.930 1.00 88.81 673 ASP A C 1
ATOM 5141 O O . ASP A 1 673 ? -8.101 -27.779 -7.917 1.00 88.81 673 ASP A O 1
ATOM 5145 N N . HIS A 1 674 ? -7.839 -26.024 -9.277 1.00 93.25 674 HIS A N 1
ATOM 5146 C CA . HIS A 1 674 ? -8.745 -25.155 -8.516 1.00 93.25 674 HIS A CA 1
ATOM 5147 C C . HIS A 1 674 ? -10.218 -25.522 -8.763 1.00 93.25 674 HIS A C 1
ATOM 5149 O O . HIS A 1 674 ? -11.013 -25.545 -7.826 1.00 93.25 674 HIS A O 1
ATOM 5155 N N . ILE A 1 675 ? -10.592 -25.878 -10.001 1.00 93.88 675 ILE A N 1
ATOM 5156 C CA . ILE A 1 675 ? -11.948 -26.362 -10.327 1.00 93.88 675 ILE A CA 1
ATOM 5157 C C . ILE A 1 675 ? -12.240 -27.684 -9.590 1.00 93.88 675 ILE A C 1
ATOM 5159 O O . ILE A 1 675 ? -13.357 -27.898 -9.115 1.00 93.88 675 ILE A O 1
ATOM 5163 N N . ALA A 1 676 ? -11.238 -28.552 -9.411 1.00 91.88 676 ALA A N 1
ATOM 5164 C CA . ALA A 1 676 ? -11.370 -29.791 -8.643 1.00 91.88 676 ALA A CA 1
ATOM 5165 C C . ALA A 1 676 ? -11.769 -29.552 -7.171 1.00 91.88 676 ALA A C 1
ATOM 5167 O O . ALA A 1 676 ? -12.477 -30.386 -6.593 1.00 91.88 676 ALA A O 1
ATOM 5168 N N . ASN A 1 677 ? -11.419 -28.396 -6.598 1.00 95.06 677 ASN A N 1
ATOM 5169 C CA . ASN A 1 677 ? -11.822 -27.966 -5.255 1.00 95.06 677 ASN A CA 1
ATOM 5170 C C . ASN A 1 677 ? -13.234 -27.347 -5.191 1.00 95.06 677 ASN A C 1
ATOM 5172 O O . ASN A 1 677 ? -13.655 -26.929 -4.119 1.00 95.06 677 ASN A O 1
ATOM 5176 N N . ILE A 1 678 ? -14.001 -27.310 -6.289 1.00 96.75 678 ILE A N 1
ATOM 5177 C CA . ILE A 1 678 ? -15.345 -26.702 -6.334 1.00 96.75 678 ILE A CA 1
ATOM 5178 C C . ILE A 1 678 ? -16.407 -27.754 -6.688 1.00 96.75 678 ILE A C 1
ATOM 5180 O O . ILE A 1 678 ? -16.165 -28.671 -7.474 1.00 96.75 678 ILE A O 1
ATOM 5184 N N . ASP A 1 679 ? -17.591 -27.674 -6.080 1.00 97.06 679 ASP A N 1
ATOM 5185 C CA . ASP A 1 679 ? -18.739 -28.541 -6.376 1.00 97.06 679 ASP A CA 1
ATOM 5186 C C . ASP A 1 679 ? -19.671 -27.874 -7.403 1.00 97.06 679 ASP A C 1
ATOM 5188 O O . ASP A 1 679 ? -20.665 -27.223 -7.078 1.00 97.06 679 ASP A O 1
ATOM 5192 N N . VAL A 1 680 ? -19.297 -27.999 -8.678 1.00 97.31 680 VAL A N 1
ATOM 5193 C CA . VAL A 1 680 ? -19.978 -27.348 -9.810 1.00 97.31 680 VAL A CA 1
ATOM 5194 C C . VAL A 1 680 ? -21.487 -27.669 -9.888 1.00 97.31 680 VAL A C 1
ATOM 5196 O O . VAL A 1 680 ? -22.272 -26.732 -10.083 1.00 97.31 680 VAL A O 1
ATOM 5199 N N . PRO A 1 681 ? -21.946 -28.925 -9.676 1.00 96.94 681 PRO A N 1
ATOM 5200 C CA . PRO A 1 681 ? -23.371 -29.234 -9.565 1.00 96.94 681 PRO A CA 1
ATOM 5201 C C . PRO A 1 681 ? -24.102 -28.461 -8.460 1.00 96.94 681 PRO A C 1
ATOM 5203 O O . PRO A 1 681 ? -25.218 -28.001 -8.706 1.00 96.94 681 PRO A O 1
ATOM 5206 N N . HIS A 1 682 ? -23.495 -28.284 -7.277 1.00 98.00 682 HIS A N 1
ATOM 5207 C CA . HIS A 1 682 ? -24.094 -27.501 -6.186 1.00 98.00 682 HIS A CA 1
ATOM 5208 C C . HIS A 1 682 ? -24.183 -26.020 -6.550 1.00 98.00 682 HIS A C 1
ATOM 5210 O O . HIS A 1 682 ? -25.281 -25.459 -6.533 1.00 98.00 682 HIS A O 1
ATOM 5216 N N . LEU A 1 683 ? -23.070 -25.407 -6.980 1.00 98.12 683 LEU A N 1
ATOM 5217 C CA . LEU A 1 683 ? -23.025 -24.000 -7.410 1.00 98.12 683 LEU A CA 1
ATOM 5218 C C . LEU A 1 683 ? -24.115 -23.672 -8.443 1.00 98.12 683 LEU A C 1
ATOM 5220 O O . LEU A 1 683 ? -24.730 -22.611 -8.378 1.00 98.12 683 LEU A O 1
ATOM 5224 N N . ASN A 1 684 ? -24.414 -24.591 -9.367 1.00 97.12 684 ASN A N 1
ATOM 5225 C CA . ASN A 1 684 ? -25.440 -24.385 -10.394 1.00 97.12 684 ASN A CA 1
ATOM 5226 C C . ASN A 1 684 ? -26.865 -24.249 -9.819 1.00 97.12 684 ASN A C 1
ATOM 5228 O O . ASN A 1 684 ? -27.724 -23.624 -10.447 1.00 97.12 684 ASN A O 1
ATOM 5232 N N . THR A 1 685 ? -27.125 -24.790 -8.627 1.00 97.00 685 THR A N 1
ATOM 5233 C CA . THR A 1 685 ? -28.413 -24.625 -7.934 1.00 97.00 685 THR A CA 1
ATOM 5234 C C . THR A 1 685 ? -28.530 -23.303 -7.170 1.00 97.00 685 THR A C 1
ATOM 5236 O O . THR A 1 685 ? -29.650 -22.883 -6.887 1.00 97.00 685 THR A O 1
ATOM 5239 N N . VAL A 1 686 ? -27.405 -22.632 -6.885 1.00 97.94 686 VAL A N 1
ATOM 5240 C CA . VAL A 1 686 ? -27.324 -21.481 -5.965 1.00 97.94 686 VAL A CA 1
ATOM 5241 C C . VAL A 1 686 ? -26.991 -20.163 -6.673 1.00 97.94 686 VAL A C 1
ATOM 5243 O O . VAL A 1 686 ? -27.619 -19.143 -6.387 1.00 97.94 686 VAL A O 1
ATOM 5246 N N . LEU A 1 687 ? -26.029 -20.175 -7.601 1.00 98.38 687 LEU A N 1
ATOM 5247 C CA . LEU A 1 687 ? -25.606 -18.997 -8.364 1.00 98.38 687 LEU A CA 1
ATOM 5248 C C . LEU A 1 687 ? -26.578 -18.695 -9.508 1.00 98.38 687 LEU A C 1
ATOM 5250 O O . LEU A 1 687 ? -27.013 -19.606 -10.220 1.00 98.38 687 LEU A O 1
ATOM 5254 N N . ASP A 1 688 ? -26.864 -17.418 -9.747 1.00 97.12 688 ASP A N 1
ATOM 5255 C CA . ASP A 1 688 ? -27.618 -16.967 -10.919 1.00 97.12 688 ASP A CA 1
ATOM 5256 C C . ASP A 1 688 ? -26.761 -17.107 -12.200 1.00 97.12 688 ASP A C 1
ATOM 5258 O O . ASP A 1 688 ? -27.235 -17.646 -13.202 1.00 97.12 688 ASP A O 1
ATOM 5262 N N . GLU A 1 689 ? -25.475 -16.732 -12.139 1.00 96.94 689 GLU A N 1
ATOM 5263 C CA . GLU A 1 689 ? -24.499 -16.776 -13.246 1.00 96.94 689 GLU A CA 1
ATOM 5264 C C . GLU A 1 689 ? -23.099 -17.223 -12.763 1.00 96.94 689 GLU A C 1
ATOM 5266 O O . GLU A 1 689 ? -22.784 -17.147 -11.576 1.00 96.94 689 GLU A O 1
ATOM 5271 N N . PHE A 1 690 ? -22.243 -17.665 -13.691 1.00 98.44 690 PHE A N 1
ATOM 5272 C CA . PHE A 1 690 ? -20.869 -18.134 -13.452 1.00 98.44 690 PHE A CA 1
ATOM 5273 C C . PHE A 1 690 ? -19.888 -17.225 -14.196 1.00 98.44 690 PHE A C 1
ATOM 5275 O O . PHE A 1 690 ? -19.956 -17.144 -15.426 1.00 98.44 690 PHE A O 1
ATOM 5282 N N . HIS A 1 691 ? -18.994 -16.527 -13.494 1.00 98.38 691 HIS A N 1
ATOM 5283 C CA . HIS A 1 691 ? -18.102 -15.535 -14.106 1.00 98.38 691 HIS A CA 1
ATOM 5284 C C . HIS A 1 691 ? -16.691 -16.129 -14.234 1.00 98.38 691 HIS A C 1
ATOM 5286 O O . HIS A 1 691 ? -15.896 -16.096 -13.300 1.00 98.38 691 HIS A O 1
ATOM 5292 N N . LEU A 1 692 ? -16.395 -16.751 -15.381 1.00 98.56 692 LEU A N 1
ATOM 5293 C CA . LEU A 1 692 ? -15.153 -17.506 -15.575 1.00 98.56 692 LEU A CA 1
ATOM 5294 C C . LEU A 1 692 ? -13.987 -16.574 -15.912 1.00 98.56 692 LEU A C 1
ATOM 5296 O O . LEU A 1 692 ? -14.017 -15.879 -16.931 1.00 98.56 692 LEU A O 1
ATOM 5300 N N . MET A 1 693 ? -12.927 -16.614 -15.109 1.00 98.25 693 MET A N 1
ATOM 5301 C CA . MET A 1 693 ? -11.723 -15.801 -15.295 1.00 98.25 693 MET A CA 1
ATOM 5302 C C . MET A 1 693 ? -10.836 -16.368 -16.413 1.00 98.25 693 MET A C 1
ATOM 5304 O O . MET A 1 693 ? -9.782 -16.950 -16.180 1.00 98.25 693 MET A O 1
ATOM 5308 N N . THR A 1 694 ? -11.286 -16.229 -17.666 1.00 98.06 694 THR A N 1
ATOM 5309 C CA . THR A 1 694 ? -10.608 -16.749 -18.871 1.00 98.06 694 THR A CA 1
ATOM 5310 C C . THR A 1 694 ? -9.462 -15.847 -19.351 1.00 98.06 694 THR A C 1
ATOM 5312 O O . THR A 1 694 ? -9.329 -15.543 -20.541 1.00 98.06 694 THR A O 1
ATOM 5315 N N . TYR A 1 695 ? -8.638 -15.420 -18.402 1.00 97.75 695 TYR A N 1
ATOM 5316 C CA . TYR A 1 695 ? -7.415 -14.643 -18.562 1.00 97.75 695 TYR A CA 1
ATOM 5317 C C . TYR A 1 695 ? -6.358 -15.163 -17.572 1.00 97.75 695 TYR A C 1
ATOM 5319 O O . TYR A 1 695 ? -6.590 -16.133 -16.860 1.00 97.75 695 TYR A O 1
ATOM 5327 N N . ASP A 1 696 ? -5.170 -14.562 -17.572 1.00 95.94 696 ASP A N 1
ATOM 5328 C CA . ASP A 1 696 ? -4.048 -14.895 -16.680 1.00 95.94 696 ASP A CA 1
ATOM 5329 C C . ASP A 1 696 ? -3.588 -16.360 -16.704 1.00 95.94 696 ASP A C 1
ATOM 5331 O O . ASP A 1 696 ? -2.964 -16.878 -15.786 1.00 95.94 696 ASP A O 1
ATOM 5335 N N . PHE A 1 697 ? -3.779 -16.996 -17.853 1.00 95.94 697 PHE A N 1
ATOM 5336 C CA . PHE A 1 697 ? -3.312 -18.343 -18.147 1.00 95.94 697 PHE A CA 1
ATOM 5337 C C . PHE A 1 697 ? -1.788 -18.460 -18.337 1.00 95.94 697 PHE A C 1
ATOM 5339 O O . PHE A 1 697 ? -1.223 -19.539 -18.195 1.00 95.94 697 PHE A O 1
ATOM 5346 N N . ASN A 1 698 ? -1.111 -17.372 -18.710 1.00 94.81 698 ASN A N 1
ATOM 5347 C CA . ASN A 1 698 ? 0.345 -17.306 -18.862 1.00 94.81 698 ASN A CA 1
ATOM 5348 C C . ASN A 1 698 ? 0.822 -15.920 -18.401 1.00 94.81 698 ASN A C 1
ATOM 5350 O O . ASN A 1 698 ? 0.144 -14.917 -18.633 1.00 94.81 698 ASN A O 1
ATOM 5354 N N . GLY A 1 699 ? 2.003 -15.843 -17.795 1.00 93.44 699 GLY A N 1
ATOM 5355 C CA . GLY A 1 699 ? 2.556 -14.596 -17.267 1.00 93.44 699 GLY A CA 1
ATOM 5356 C C . GLY A 1 699 ? 4.010 -14.755 -16.842 1.00 93.44 699 GLY A C 1
ATOM 5357 O O . GLY A 1 699 ? 4.657 -15.741 -17.175 1.00 93.44 699 GLY A O 1
ATOM 5358 N N . ALA A 1 700 ? 4.537 -13.810 -16.065 1.00 89.00 700 ALA A N 1
ATOM 5359 C CA . ALA A 1 700 ? 5.938 -13.827 -15.632 1.00 89.00 700 ALA A CA 1
ATOM 5360 C C . ALA A 1 700 ? 6.338 -15.037 -14.755 1.00 89.00 700 ALA A C 1
ATOM 5362 O O . ALA A 1 700 ? 7.530 -15.257 -14.552 1.00 89.00 700 ALA A O 1
ATOM 5363 N N . TRP A 1 701 ? 5.357 -15.796 -14.256 1.00 88.81 701 TRP A N 1
ATOM 5364 C CA . TRP A 1 701 ? 5.501 -17.066 -13.532 1.00 88.81 701 TRP A CA 1
ATOM 5365 C C . TRP A 1 701 ? 5.605 -18.303 -14.441 1.00 88.81 701 TRP A C 1
ATOM 5367 O O . TRP A 1 701 ? 5.985 -19.373 -13.973 1.00 88.81 701 TRP A O 1
ATOM 5377 N N . SER A 1 702 ? 5.251 -18.186 -15.723 1.00 90.50 702 SER A N 1
ATOM 5378 C CA . SER A 1 702 ? 5.433 -19.249 -16.715 1.00 90.50 702 SER A CA 1
ATOM 5379 C C . SER A 1 702 ? 6.928 -19.474 -16.998 1.00 90.50 702 SER A C 1
ATOM 5381 O O . SER A 1 702 ? 7.738 -18.567 -16.832 1.00 90.50 702 SER A O 1
ATOM 5383 N N . GLU A 1 703 ? 7.308 -20.673 -17.453 1.00 90.38 703 GLU A N 1
ATOM 5384 C CA . GLU A 1 703 ? 8.693 -20.970 -17.880 1.00 90.38 703 GLU A CA 1
ATOM 5385 C C . GLU A 1 703 ? 9.044 -20.308 -19.228 1.00 90.38 703 GLU A C 1
ATOM 5387 O O . GLU A 1 703 ? 10.195 -19.958 -19.491 1.00 90.38 703 GLU A O 1
ATOM 5392 N N . LEU A 1 704 ? 8.040 -20.156 -20.099 1.00 94.44 704 LEU A N 1
ATOM 5393 C CA . LEU A 1 704 ? 8.166 -19.635 -21.457 1.00 94.44 704 LEU A CA 1
ATOM 5394 C C . LEU A 1 704 ? 7.049 -18.633 -21.755 1.00 94.44 704 LEU A C 1
ATOM 5396 O O . LEU A 1 704 ? 5.928 -18.761 -21.261 1.00 94.44 704 LEU A O 1
ATOM 5400 N N . SER A 1 705 ? 7.327 -17.697 -22.663 1.00 96.62 705 SER A N 1
ATOM 5401 C CA . SER A 1 705 ? 6.353 -16.711 -23.126 1.00 96.62 705 SER A CA 1
ATOM 5402 C C . SER A 1 705 ? 5.120 -17.362 -23.770 1.00 96.62 705 SER A C 1
ATOM 5404 O O . SER A 1 705 ? 5.203 -18.089 -24.766 1.00 96.62 705 SER A O 1
ATOM 5406 N N . GLY A 1 706 ? 3.951 -17.062 -23.210 1.00 96.38 706 GLY A N 1
ATOM 5407 C CA . GLY A 1 706 ? 2.655 -17.591 -23.631 1.00 96.38 706 GLY A CA 1
ATOM 5408 C C . GLY A 1 706 ? 1.575 -16.514 -23.611 1.00 96.38 706 GLY A C 1
ATOM 5409 O O . GLY A 1 706 ? 1.784 -15.414 -23.106 1.00 96.38 706 GLY A O 1
ATOM 5410 N N . VAL A 1 707 ? 0.413 -16.811 -24.187 1.00 97.69 707 VAL A N 1
ATOM 5411 C CA . VAL A 1 707 ? -0.714 -15.868 -24.239 1.00 97.69 707 VAL A CA 1
ATOM 5412 C C . VAL A 1 707 ? -1.479 -15.898 -22.916 1.00 97.69 707 VAL A C 1
ATOM 5414 O O . VAL A 1 707 ? -1.882 -16.972 -22.481 1.00 97.69 707 VAL A O 1
ATOM 5417 N N . HIS A 1 708 ? -1.732 -14.746 -22.287 1.00 97.12 708 HIS A N 1
ATOM 5418 C CA . HIS A 1 708 ? -2.458 -14.725 -21.007 1.00 97.12 708 HIS A CA 1
ATOM 5419 C C . HIS A 1 708 ? -3.978 -14.938 -21.137 1.00 97.12 708 HIS A C 1
ATOM 5421 O O . HIS A 1 708 ? -4.575 -15.515 -20.240 1.00 97.12 708 HIS A O 1
ATOM 5427 N N . SER A 1 709 ? -4.609 -14.551 -22.252 1.00 97.44 709 SER A N 1
ATOM 5428 C CA . SER A 1 709 ? -6.070 -14.630 -22.460 1.00 97.44 709 SER A CA 1
ATOM 5429 C C . SER A 1 709 ? -6.531 -15.420 -23.717 1.00 97.44 709 SER A C 1
ATOM 5431 O O . SER A 1 709 ? -7.454 -14.983 -24.415 1.00 97.44 709 SER A O 1
ATOM 5433 N N . PRO A 1 710 ? -5.906 -16.558 -24.094 1.00 97.75 710 PRO A N 1
ATOM 5434 C CA . PRO A 1 710 ? -6.114 -17.196 -25.392 1.00 97.75 710 PRO A CA 1
ATOM 5435 C C . PRO A 1 710 ? -7.532 -17.755 -25.547 1.00 97.75 710 PRO A C 1
ATOM 5437 O O . PRO A 1 710 ? -8.031 -18.463 -24.672 1.00 97.75 710 PRO A O 1
ATOM 5440 N N . MET A 1 711 ? -8.171 -17.489 -26.693 1.00 97.69 711 MET A N 1
ATOM 5441 C CA . MET A 1 711 ? -9.527 -17.981 -26.957 1.00 97.69 711 MET A CA 1
ATOM 5442 C C . MET A 1 711 ? -9.550 -19.502 -27.168 1.00 97.69 711 MET A C 1
ATOM 5444 O O . MET A 1 711 ? -10.407 -20.187 -26.621 1.00 97.69 711 MET A O 1
ATOM 5448 N N . TYR A 1 712 ? -8.556 -20.025 -27.890 1.00 97.88 712 TYR A N 1
ATOM 5449 C CA . TYR A 1 712 ? -8.285 -21.456 -28.063 1.00 97.88 712 TYR A CA 1
ATOM 5450 C C . TYR A 1 712 ? -6.852 -21.780 -27.637 1.00 97.88 712 TYR A C 1
ATOM 5452 O O . TYR A 1 712 ? -5.986 -20.905 -27.692 1.00 97.88 712 TYR A O 1
ATOM 5460 N N . TYR A 1 713 ? -6.594 -23.031 -27.248 1.00 95.81 713 TYR A N 1
ATOM 5461 C CA . TYR A 1 713 ? -5.280 -23.500 -26.797 1.00 95.81 713 TYR A CA 1
ATOM 5462 C C . TYR A 1 713 ? -4.148 -23.105 -27.755 1.00 95.81 713 TYR A C 1
ATOM 5464 O O . TYR A 1 713 ? -4.205 -23.359 -28.960 1.00 95.81 713 TYR A O 1
ATOM 5472 N N . GLN A 1 714 ? -3.079 -22.531 -27.197 1.00 94.12 714 GLN A N 1
ATOM 5473 C CA . GLN A 1 714 ? -1.943 -22.021 -27.969 1.00 94.12 714 GLN A CA 1
ATOM 5474 C C . GLN A 1 714 ? -1.175 -23.104 -28.752 1.00 94.12 714 GLN A C 1
ATOM 5476 O O . GLN A 1 714 ? -0.575 -22.795 -29.780 1.00 94.12 714 GLN A O 1
ATOM 5481 N N . GLY A 1 715 ? -1.260 -24.374 -28.337 1.00 92.81 715 GLY A N 1
ATOM 5482 C CA . GLY A 1 715 ? -0.636 -25.519 -29.020 1.00 92.81 715 GLY A CA 1
ATOM 5483 C C . GLY A 1 715 ? 0.617 -26.071 -28.330 1.00 92.81 715 GLY A C 1
ATOM 5484 O O . GLY A 1 715 ? 1.239 -26.995 -28.852 1.00 92.81 715 GLY A O 1
ATOM 5485 N N . TRP A 1 716 ? 0.988 -25.512 -27.176 1.00 90.75 716 TRP A N 1
ATOM 5486 C CA . TRP A 1 716 ? 2.106 -25.929 -26.327 1.00 90.75 716 TRP A CA 1
ATOM 5487 C C . TRP A 1 716 ? 1.807 -25.630 -24.848 1.00 90.75 716 TRP A C 1
ATOM 5489 O O . TRP A 1 716 ? 0.902 -24.854 -24.536 1.00 90.75 716 TRP A O 1
ATOM 5499 N N . GLY A 1 717 ? 2.593 -26.218 -23.942 1.00 83.75 717 GLY A N 1
ATOM 5500 C CA . GLY A 1 717 ? 2.362 -26.175 -22.492 1.00 83.75 717 GLY A CA 1
ATOM 5501 C C . GLY A 1 717 ? 1.406 -27.289 -22.027 1.00 83.75 717 GLY A C 1
ATOM 5502 O O . GLY A 1 717 ? 0.522 -27.679 -22.798 1.00 83.75 717 GLY A O 1
ATOM 5503 N N . PRO A 1 718 ? 1.594 -27.850 -20.817 1.00 74.75 718 PRO A N 1
ATOM 5504 C CA . PRO A 1 718 ? 0.885 -29.055 -20.380 1.00 74.75 718 PRO A CA 1
ATOM 5505 C C . PRO A 1 718 ? -0.589 -28.812 -20.021 1.00 74.75 718 PRO A C 1
ATOM 5507 O O . PRO A 1 718 ? -1.427 -29.637 -20.379 1.00 74.75 718 PRO A O 1
ATOM 5510 N N . GLU A 1 719 ? -0.924 -27.689 -19.374 1.00 75.69 719 GLU A N 1
ATOM 5511 C CA . GLU A 1 719 ? -2.254 -27.454 -18.781 1.00 75.69 719 GLU A CA 1
ATOM 5512 C C . GLU A 1 719 ? -3.373 -27.069 -19.774 1.00 75.69 719 GLU A C 1
ATOM 5514 O O . GLU A 1 719 ? -4.494 -26.810 -19.353 1.00 75.69 719 GLU A O 1
ATOM 5519 N N . LYS A 1 720 ? -3.107 -27.023 -21.090 1.00 85.75 720 LYS A N 1
ATOM 5520 C CA . LYS A 1 720 ? -4.074 -26.711 -22.181 1.00 85.75 720 LYS A CA 1
ATOM 5521 C C . LYS A 1 720 ? -4.833 -25.375 -22.144 1.00 85.75 720 LYS A C 1
ATOM 5523 O O . LYS A 1 720 ? -5.496 -25.035 -23.126 1.00 85.75 720 LYS A O 1
ATOM 5528 N N . PHE A 1 721 ? -4.674 -24.612 -21.074 1.00 91.75 721 PHE A N 1
ATOM 5529 C CA . PHE A 1 721 ? -5.199 -23.278 -20.821 1.00 91.75 721 PHE A CA 1
ATOM 5530 C C . PHE A 1 721 ? -5.683 -22.481 -22.043 1.00 91.75 721 PHE A C 1
ATOM 5532 O O . PHE A 1 721 ? -4.906 -22.024 -22.890 1.00 91.75 721 PHE A O 1
ATOM 5539 N N . SER A 1 722 ? -7.003 -22.303 -22.092 1.00 97.25 722 SER A N 1
ATOM 5540 C CA . SER A 1 722 ? -7.708 -21.353 -22.949 1.00 97.25 722 SER A CA 1
ATOM 5541 C C . SER A 1 722 ? -9.150 -21.163 -22.487 1.00 97.25 722 SER A C 1
ATOM 5543 O O . SER A 1 722 ? -9.687 -21.963 -21.720 1.00 97.25 722 SER A O 1
ATOM 5545 N N . LEU A 1 723 ? -9.785 -20.107 -22.990 1.00 98.06 723 LEU A N 1
ATOM 5546 C CA . LEU A 1 723 ? -11.202 -19.807 -22.787 1.00 98.06 723 LEU A CA 1
ATOM 5547 C C . LEU A 1 723 ? -12.101 -20.983 -23.210 1.00 98.06 723 LEU A C 1
ATOM 5549 O O . LEU A 1 723 ? -12.961 -21.400 -22.441 1.00 98.06 723 LEU A O 1
ATOM 5553 N N . ASP A 1 724 ? -11.870 -21.549 -24.397 1.00 97.69 724 ASP A N 1
ATOM 5554 C CA . ASP A 1 724 ? -12.616 -22.692 -24.941 1.00 97.69 724 ASP A CA 1
ATOM 5555 C C . ASP A 1 724 ? -12.500 -23.962 -24.072 1.00 97.69 724 ASP A C 1
ATOM 5557 O O . ASP A 1 724 ? -13.506 -24.626 -23.817 1.00 97.69 724 ASP A O 1
ATOM 5561 N N . ASP A 1 725 ? -11.305 -24.260 -23.553 1.00 96.56 725 ASP A N 1
ATOM 5562 C CA . ASP A 1 725 ? -11.045 -25.416 -22.678 1.00 96.56 725 ASP A CA 1
ATOM 5563 C C . ASP A 1 725 ? -11.654 -25.212 -21.270 1.00 96.56 725 ASP A C 1
ATOM 5565 O O . ASP A 1 725 ? -12.277 -26.120 -20.715 1.00 96.56 725 ASP A O 1
ATOM 5569 N N . CYS A 1 726 ? -11.596 -23.985 -20.732 1.00 97.44 726 CYS A N 1
ATOM 5570 C CA . CYS A 1 726 ? -12.236 -23.621 -19.462 1.00 97.44 726 CYS A CA 1
ATOM 5571 C C . CYS A 1 726 ? -13.772 -23.696 -19.535 1.00 97.44 726 CYS A C 1
ATOM 5573 O O . CYS A 1 726 ? -14.401 -24.328 -18.684 1.00 97.44 726 CYS A O 1
ATOM 5575 N N . VAL A 1 727 ? -14.386 -23.117 -20.575 1.00 98.12 727 VAL A N 1
ATOM 5576 C CA . VAL A 1 727 ? -15.844 -23.174 -20.796 1.00 98.12 727 VAL A CA 1
ATOM 5577 C C . VAL A 1 727 ? -16.324 -24.624 -20.913 1.00 98.12 727 VAL A C 1
ATOM 5579 O O . VAL A 1 727 ? -17.351 -24.976 -20.331 1.00 98.12 727 VAL A O 1
ATOM 5582 N N . LYS A 1 728 ? -15.571 -25.488 -21.609 1.00 96.19 728 LYS A N 1
ATOM 5583 C CA . LYS A 1 728 ? -15.878 -26.926 -21.699 1.00 96.19 728 LYS A CA 1
ATOM 5584 C C . LYS A 1 728 ? -15.739 -27.629 -20.359 1.00 96.19 728 LYS A C 1
ATOM 5586 O O . LYS A 1 728 ? -16.658 -28.341 -19.981 1.00 96.19 728 LYS A O 1
ATOM 5591 N N . THR A 1 729 ? -14.666 -27.374 -19.613 1.00 96.00 729 THR A N 1
ATOM 5592 C CA . THR A 1 729 ? -14.442 -27.976 -18.287 1.00 96.00 729 THR A CA 1
ATOM 5593 C C . THR A 1 729 ? -15.594 -27.662 -17.326 1.00 96.00 729 THR A C 1
ATOM 5595 O O . THR A 1 729 ? -16.150 -28.573 -16.714 1.00 96.00 729 THR A O 1
ATOM 5598 N N . TRP A 1 730 ? -16.032 -26.400 -17.251 1.00 97.31 730 TRP A N 1
ATOM 5599 C CA . TRP A 1 730 ? -17.188 -26.009 -16.434 1.00 97.31 730 TRP A CA 1
ATOM 5600 C C . TRP A 1 730 ? -18.515 -26.581 -16.957 1.00 97.31 730 TRP A C 1
ATOM 5602 O O . TRP A 1 730 ? -19.368 -26.980 -16.161 1.00 97.31 730 TRP A O 1
ATOM 5612 N N . HIS A 1 731 ? -18.697 -26.681 -18.278 1.00 96.56 731 HIS A N 1
ATOM 5613 C CA . HIS A 1 731 ? -19.898 -27.283 -18.857 1.00 96.56 731 HIS A CA 1
ATOM 5614 C C . HIS A 1 731 ? -19.990 -28.798 -18.600 1.00 96.56 731 HIS A C 1
ATOM 5616 O O . HIS A 1 731 ? -21.038 -29.289 -18.180 1.00 96.56 731 HIS A O 1
ATOM 5622 N N . GLU A 1 732 ? -18.891 -29.531 -18.791 1.00 95.56 732 GLU A N 1
ATOM 5623 C CA . GLU A 1 732 ? -18.784 -30.974 -18.538 1.00 95.56 732 GLU A CA 1
ATOM 5624 C C . GLU A 1 732 ? -18.907 -31.309 -17.041 1.00 95.56 732 GLU A C 1
ATOM 5626 O O . GLU A 1 732 ? -19.472 -32.346 -16.691 1.00 95.56 732 GLU A O 1
ATOM 5631 N N . ALA A 1 733 ? -18.479 -30.401 -16.155 1.00 95.12 733 ALA A N 1
ATOM 5632 C CA . ALA A 1 733 ? -18.708 -30.488 -14.711 1.00 95.12 733 ALA A CA 1
ATOM 5633 C C . ALA A 1 733 ? -20.157 -30.161 -14.277 1.00 95.12 733 ALA A C 1
ATOM 5635 O O . ALA A 1 733 ? -20.519 -30.415 -13.127 1.00 95.12 733 ALA A O 1
ATOM 5636 N N . GLY A 1 734 ? -21.005 -29.646 -15.179 1.00 94.06 734 GLY A N 1
ATOM 5637 C CA . GLY A 1 734 ? -22.454 -29.514 -14.976 1.00 94.06 734 GLY A CA 1
ATOM 5638 C C . GLY A 1 734 ? -23.047 -28.110 -15.149 1.00 94.06 734 GLY A C 1
ATOM 5639 O O . GLY A 1 734 ? -24.267 -27.965 -15.027 1.00 94.06 734 GLY A O 1
ATOM 5640 N N . THR A 1 735 ? -22.249 -27.077 -15.441 1.00 97.00 735 THR A N 1
ATOM 5641 C CA . THR A 1 735 ? -22.772 -25.712 -15.627 1.00 97.00 735 THR A CA 1
ATOM 5642 C C . THR A 1 735 ? -23.508 -25.570 -16.972 1.00 97.00 735 THR A C 1
ATOM 5644 O O . THR A 1 735 ? -22.970 -25.936 -18.020 1.00 97.00 735 THR A O 1
ATOM 5647 N N . PRO A 1 736 ? -24.730 -25.006 -17.016 1.00 96.75 736 PRO A N 1
ATOM 5648 C CA . PRO A 1 736 ? -25.404 -24.681 -18.268 1.00 96.75 736 PRO A CA 1
ATOM 5649 C C . PRO A 1 736 ? -24.646 -23.589 -19.028 1.00 96.75 736 PRO A C 1
ATOM 5651 O O . PRO A 1 736 ? -24.343 -22.547 -18.453 1.00 96.75 736 PRO A O 1
ATOM 5654 N N . MET A 1 737 ? -24.427 -23.768 -20.336 1.00 96.94 737 MET A N 1
ATOM 5655 C CA . MET A 1 737 ? -23.820 -22.738 -21.201 1.00 96.94 737 MET A CA 1
ATOM 5656 C C . MET A 1 737 ? -24.479 -21.358 -21.017 1.00 96.94 737 MET A C 1
ATOM 5658 O O . MET A 1 737 ? -23.795 -20.351 -20.867 1.00 96.94 737 MET A O 1
ATOM 5662 N N . SER A 1 738 ? -25.809 -21.325 -20.898 1.00 96.62 738 SER A N 1
ATOM 5663 C CA . SER A 1 738 ? -26.607 -20.113 -20.673 1.00 96.62 738 SER A CA 1
ATOM 5664 C C . SER A 1 738 ? -26.503 -19.500 -19.264 1.00 96.62 738 SER A C 1
ATOM 5666 O O . SER A 1 738 ? -27.295 -18.621 -18.948 1.00 96.62 738 SER A O 1
ATOM 5668 N N . LYS A 1 739 ? -25.579 -19.959 -18.409 1.00 97.69 739 LYS A N 1
ATOM 5669 C CA . LYS A 1 739 ? -25.157 -19.280 -17.168 1.00 97.69 739 LYS A CA 1
ATOM 5670 C C . LYS A 1 739 ? -23.705 -18.787 -17.214 1.00 97.69 739 LYS A C 1
ATOM 5672 O O . LYS A 1 739 ? -23.292 -18.063 -16.314 1.00 97.69 739 LYS A O 1
ATOM 5677 N N . ILE A 1 740 ? -22.921 -19.184 -18.219 1.00 98.69 740 ILE A N 1
ATOM 5678 C CA . ILE A 1 740 ? -21.483 -18.898 -18.291 1.00 98.69 740 ILE A CA 1
ATOM 5679 C C . ILE A 1 740 ? -21.243 -17.511 -18.895 1.00 98.69 740 ILE A C 1
ATOM 5681 O O . ILE A 1 740 ? -21.655 -17.243 -20.025 1.00 98.69 740 ILE A O 1
ATOM 5685 N N . ASN A 1 741 ? -20.520 -16.663 -18.165 1.00 98.56 741 ASN A N 1
ATOM 5686 C CA . ASN A 1 741 ? -19.884 -15.453 -18.678 1.00 98.56 741 ASN A CA 1
ATOM 5687 C C . ASN A 1 741 ? -18.374 -15.691 -18.826 1.00 98.56 741 ASN A C 1
ATOM 5689 O O . ASN A 1 741 ? -17.762 -16.307 -17.953 1.00 98.56 741 ASN A O 1
ATOM 5693 N N . ILE A 1 742 ? -17.773 -15.190 -19.908 1.00 98.69 742 ILE A N 1
ATOM 5694 C CA . ILE A 1 742 ? -16.325 -15.307 -20.170 1.00 98.69 742 ILE A CA 1
ATOM 5695 C C . ILE A 1 742 ? -15.550 -14.047 -19.767 1.00 98.69 742 ILE A C 1
ATOM 5697 O O . ILE A 1 742 ? -16.029 -12.929 -19.951 1.00 98.69 742 ILE A O 1
ATOM 5701 N N . GLY A 1 743 ? -14.324 -14.227 -19.288 1.00 98.25 743 GLY A N 1
ATOM 5702 C CA . GLY A 1 743 ? -13.387 -13.162 -18.951 1.00 98.25 743 GLY A CA 1
ATOM 5703 C C . GLY A 1 743 ? -12.789 -12.466 -20.178 1.00 98.25 743 GLY A C 1
ATOM 5704 O O . GLY A 1 743 ? -12.172 -13.096 -21.043 1.00 98.25 743 GLY A O 1
ATOM 5705 N N . LEU A 1 744 ? -12.924 -11.142 -20.215 1.00 98.69 744 LEU A N 1
ATOM 5706 C CA . LEU A 1 744 ? -12.290 -10.221 -21.152 1.00 98.69 744 LEU A CA 1
ATOM 5707 C C . LEU A 1 744 ? -11.273 -9.355 -20.397 1.00 98.69 744 LEU A C 1
ATOM 5709 O O . LEU A 1 744 ? -11.634 -8.615 -19.483 1.00 98.69 744 LEU A O 1
ATOM 5713 N N . SER A 1 745 ? -10.008 -9.433 -20.800 1.00 96.44 745 SER A N 1
ATOM 5714 C CA . SER A 1 745 ? -8.901 -8.689 -20.197 1.00 96.44 745 SER A CA 1
ATOM 5715 C C . SER A 1 745 ? -8.638 -7.373 -20.932 1.00 96.44 745 SER A C 1
ATOM 5717 O O . SER A 1 745 ? -8.185 -7.378 -22.075 1.00 96.44 745 SER A O 1
ATOM 5719 N N . PHE A 1 746 ? -8.874 -6.238 -20.273 1.00 98.25 746 PHE A N 1
ATOM 5720 C CA . PHE A 1 746 ? -8.595 -4.880 -20.779 1.00 98.25 746 PHE A CA 1
ATOM 5721 C C . PHE A 1 746 ? -7.169 -4.403 -20.413 1.00 98.25 746 PHE A C 1
ATOM 5723 O O . PHE A 1 746 ? -6.897 -3.224 -20.186 1.00 98.25 746 PHE A O 1
ATOM 5730 N N . TYR A 1 747 ? -6.242 -5.357 -20.366 1.00 98.31 747 TYR A N 1
ATOM 5731 C CA . TYR A 1 747 ? -4.831 -5.232 -20.003 1.00 98.31 747 TYR A CA 1
ATOM 5732 C C . TYR A 1 747 ? -4.034 -6.324 -20.734 1.00 98.31 747 TYR A C 1
ATOM 5734 O O . TYR A 1 747 ? -4.603 -7.134 -21.470 1.00 98.31 747 TYR A O 1
ATOM 5742 N N . GLY A 1 748 ? -2.720 -6.358 -20.531 1.00 97.81 748 GLY A N 1
ATOM 5743 C CA . GLY A 1 748 ? -1.852 -7.432 -21.001 1.00 97.81 748 GLY A CA 1
ATOM 5744 C C . GLY A 1 748 ? -0.847 -7.886 -19.949 1.00 97.81 748 GLY A C 1
ATOM 5745 O O . GLY A 1 748 ? -0.574 -7.175 -18.982 1.00 97.81 748 GLY A O 1
ATOM 5746 N N . ARG A 1 749 ? -0.248 -9.064 -20.157 1.00 97.56 749 ARG A N 1
ATOM 5747 C CA . ARG A 1 749 ? 0.873 -9.570 -19.341 1.00 97.56 749 ARG A CA 1
ATOM 5748 C C . ARG A 1 749 ? 2.155 -9.689 -20.145 1.00 97.56 749 ARG A C 1
ATOM 5750 O O . ARG A 1 749 ? 2.125 -9.970 -21.346 1.00 97.56 749 ARG A O 1
ATOM 5757 N N . THR A 1 750 ? 3.277 -9.422 -19.478 1.00 97.69 750 THR A N 1
ATOM 5758 C CA . THR A 1 750 ? 4.559 -9.151 -20.133 1.00 97.69 750 THR A CA 1
ATOM 5759 C C . THR A 1 750 ? 5.654 -10.161 -19.808 1.00 97.69 750 THR A C 1
ATOM 5761 O O . THR A 1 750 ? 5.637 -10.827 -18.776 1.00 97.69 750 THR A O 1
ATOM 5764 N N . PHE A 1 751 ? 6.625 -10.238 -20.717 1.00 97.31 751 PHE A N 1
ATOM 5765 C CA . PHE A 1 751 ? 7.730 -11.184 -20.716 1.00 97.31 751 PHE A CA 1
ATOM 5766 C C . PHE A 1 751 ? 9.006 -10.427 -21.103 1.00 97.31 751 PHE A C 1
ATOM 5768 O O . PHE A 1 751 ? 9.187 -10.023 -22.257 1.00 97.31 751 PHE A O 1
ATOM 5775 N N . ALA A 1 752 ? 9.886 -10.189 -20.132 1.00 92.81 752 ALA A N 1
ATOM 5776 C CA . ALA A 1 752 ? 11.127 -9.451 -20.339 1.00 92.81 752 ALA A CA 1
ATOM 5777 C C . ALA A 1 752 ? 12.066 -10.207 -21.293 1.00 92.81 752 ALA A C 1
ATOM 5779 O O . ALA A 1 752 ? 12.145 -11.435 -21.260 1.00 92.81 752 ALA A O 1
ATOM 5780 N N . SER A 1 753 ? 12.814 -9.482 -22.130 1.00 92.00 753 SER A N 1
ATOM 5781 C CA . SER A 1 753 ? 13.762 -9.988 -23.153 1.00 92.00 753 SER A CA 1
ATOM 5782 C C . SER A 1 753 ? 13.185 -10.852 -24.288 1.00 92.00 753 SER A C 1
ATOM 5784 O O . SER A 1 753 ? 13.765 -10.858 -25.374 1.00 92.00 753 SER A O 1
ATOM 5786 N N . ALA A 1 754 ? 12.030 -11.495 -24.103 1.00 95.00 754 ALA A N 1
ATOM 5787 C CA . ALA A 1 754 ? 11.341 -12.235 -25.153 1.00 95.00 754 ALA A CA 1
ATOM 5788 C C . ALA A 1 754 ? 10.943 -11.317 -26.327 1.00 95.00 754 ALA A C 1
ATOM 5790 O O . ALA A 1 754 ? 10.705 -10.121 -26.165 1.00 95.00 754 ALA A O 1
ATOM 5791 N N . THR A 1 755 ? 10.861 -11.885 -27.528 1.00 94.50 755 THR A N 1
ATOM 5792 C CA . THR A 1 755 ? 10.450 -11.203 -28.778 1.00 94.50 755 THR A CA 1
ATOM 5793 C C . THR A 1 755 ? 9.369 -11.962 -29.552 1.00 94.50 755 THR A C 1
ATOM 5795 O O . THR A 1 755 ? 8.913 -11.522 -30.605 1.00 94.50 755 THR A O 1
ATOM 5798 N N . GLY A 1 756 ? 8.949 -13.112 -29.034 1.00 95.25 756 GLY A N 1
ATOM 5799 C CA . GLY A 1 756 ? 7.873 -13.945 -29.549 1.00 95.25 756 GLY A CA 1
ATOM 5800 C C . GLY A 1 756 ? 7.428 -14.938 -28.479 1.00 95.25 756 GLY A C 1
ATOM 5801 O O . GLY A 1 756 ? 8.011 -14.988 -27.395 1.00 95.25 756 GLY A O 1
ATOM 5802 N N . LEU A 1 757 ? 6.395 -15.716 -28.790 1.00 96.31 757 LEU A N 1
ATOM 5803 C CA . LEU A 1 757 ? 5.901 -16.808 -27.946 1.00 96.31 757 LEU A CA 1
ATOM 5804 C C . LEU A 1 757 ? 6.859 -18.020 -27.984 1.00 96.31 757 LEU A C 1
ATOM 5806 O O . LEU A 1 757 ? 7.638 -18.150 -28.931 1.00 96.31 757 LEU A O 1
ATOM 5810 N N . GLN A 1 758 ? 6.785 -18.905 -26.982 1.00 95.62 758 GLN A N 1
ATOM 5811 C CA . GLN A 1 758 ? 7.708 -20.037 -26.761 1.00 95.62 758 GLN A CA 1
ATOM 5812 C C . GLN A 1 758 ? 9.185 -19.620 -26.611 1.00 95.62 758 GLN A C 1
ATOM 5814 O O . GLN A 1 758 ? 10.085 -20.272 -27.141 1.00 95.62 758 GLN A O 1
ATOM 5819 N N . GLN A 1 759 ? 9.447 -18.517 -25.909 1.00 95.38 759 GLN A N 1
ATOM 5820 C CA . GLN A 1 759 ? 10.800 -18.033 -25.618 1.00 95.38 759 GLN A CA 1
ATOM 5821 C C . GLN A 1 759 ? 11.028 -17.933 -24.109 1.00 95.38 759 GLN A C 1
ATOM 5823 O O . GLN A 1 759 ? 10.117 -17.569 -23.368 1.00 95.38 759 GLN A O 1
ATOM 5828 N N . GLU A 1 760 ? 12.254 -18.223 -23.674 1.00 94.56 760 GLU A N 1
ATOM 5829 C CA . GLU A 1 760 ? 12.729 -17.897 -22.326 1.00 94.56 760 GLU A CA 1
ATOM 5830 C C . GLU A 1 760 ? 12.596 -16.383 -22.069 1.00 94.56 760 GLU A C 1
ATOM 5832 O O . GLU A 1 760 ? 12.738 -15.564 -22.984 1.00 94.56 760 GLU A O 1
ATOM 5837 N N . HIS A 1 761 ? 12.332 -16.004 -20.819 1.00 94.69 761 HIS A N 1
ATOM 5838 C CA . HIS A 1 761 ? 12.194 -14.612 -20.388 1.00 94.69 761 HIS A CA 1
ATOM 5839 C C . HIS A 1 761 ? 12.734 -14.414 -18.971 1.00 94.69 761 HIS A C 1
ATOM 5841 O O . HIS A 1 761 ? 12.834 -15.350 -18.183 1.00 94.69 761 HIS A O 1
ATOM 5847 N N . SER A 1 762 ? 13.059 -13.170 -18.621 1.00 89.38 762 SER A N 1
ATOM 5848 C CA . SER A 1 762 ? 13.571 -12.803 -17.295 1.00 89.38 762 SER A CA 1
ATOM 5849 C C . SER A 1 762 ? 12.476 -12.196 -16.402 1.00 89.38 762 SER A C 1
ATOM 5851 O O . SER A 1 762 ? 12.637 -11.087 -15.896 1.00 89.38 762 SER A O 1
ATOM 5853 N N . GLY A 1 763 ? 11.338 -12.887 -16.263 1.00 89.81 763 GLY A N 1
ATOM 5854 C CA . GLY A 1 763 ? 10.150 -12.378 -15.556 1.00 89.81 763 GLY A CA 1
ATOM 5855 C C . GLY A 1 763 ? 9.388 -11.286 -16.328 1.00 89.81 763 GLY A C 1
ATOM 5856 O O . GLY A 1 763 ? 9.373 -11.300 -17.561 1.00 89.81 763 GLY A O 1
ATOM 5857 N N . SER A 1 764 ? 8.742 -10.362 -15.605 1.00 89.38 764 SER A N 1
ATOM 5858 C CA . SER A 1 764 ? 7.944 -9.248 -16.152 1.00 89.38 764 SER A CA 1
ATOM 5859 C C . SER A 1 764 ? 8.801 -8.176 -16.832 1.00 89.38 764 SER A C 1
ATOM 5861 O O . SER A 1 764 ? 9.885 -7.839 -16.356 1.00 89.38 764 SER A O 1
ATOM 5863 N N . ASP A 1 765 ? 8.293 -7.548 -17.894 1.00 88.38 765 ASP A N 1
ATOM 5864 C CA . ASP A 1 765 ? 8.977 -6.473 -18.631 1.00 88.38 765 ASP A CA 1
ATOM 5865 C C . ASP A 1 765 ? 8.813 -5.094 -17.957 1.00 88.38 765 ASP A C 1
ATOM 5867 O O . ASP A 1 765 ? 8.251 -4.143 -18.505 1.00 88.38 765 ASP A O 1
ATOM 5871 N N . ILE A 1 766 ? 9.350 -4.979 -16.739 1.00 76.19 766 ILE A N 1
ATOM 5872 C CA . ILE A 1 766 ? 9.404 -3.728 -15.960 1.00 76.19 766 ILE A CA 1
ATOM 5873 C C . ILE A 1 766 ? 10.195 -2.628 -16.703 1.00 76.19 766 ILE A C 1
ATOM 5875 O O . ILE A 1 766 ? 9.989 -1.440 -16.464 1.00 76.19 766 ILE A O 1
ATOM 5879 N N . ALA A 1 767 ? 11.069 -2.995 -17.649 1.00 80.19 767 ALA A N 1
ATOM 5880 C CA . ALA A 1 767 ? 11.870 -2.047 -18.420 1.00 80.19 767 ALA A CA 1
ATOM 5881 C C . ALA A 1 767 ? 11.024 -1.177 -19.370 1.00 80.19 767 ALA A C 1
ATOM 5883 O O . ALA A 1 767 ? 11.278 0.024 -19.479 1.00 80.19 767 ALA A O 1
ATOM 5884 N N . HIS A 1 768 ? 10.012 -1.753 -20.029 1.00 82.00 768 HIS A N 1
ATOM 5885 C CA . HIS A 1 768 ? 9.111 -1.009 -20.923 1.00 82.00 768 HIS A CA 1
ATOM 5886 C C . HIS A 1 768 ? 7.786 -0.600 -20.262 1.00 82.00 768 HIS A C 1
ATOM 5888 O O . HIS A 1 768 ? 7.174 0.382 -20.690 1.00 82.00 768 HIS A O 1
ATOM 5894 N N . TRP A 1 769 ? 7.367 -1.317 -19.212 1.0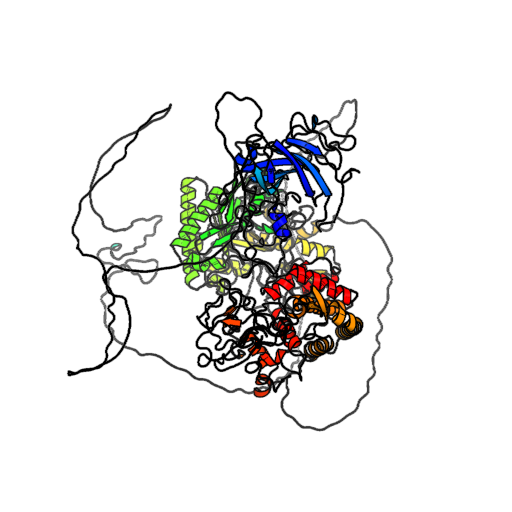0 82.00 769 TRP A N 1
ATOM 5895 C CA . TRP A 1 769 ? 6.058 -1.174 -18.553 1.00 82.00 769 TRP A CA 1
ATOM 5896 C C . TRP A 1 769 ? 6.175 -0.923 -17.043 1.00 82.00 769 TRP A C 1
ATOM 5898 O O . TRP A 1 769 ? 5.300 -1.298 -16.268 1.00 82.00 769 TRP A O 1
ATOM 5908 N N . GLY A 1 770 ? 7.272 -0.302 -16.604 1.00 63.12 770 GLY A N 1
ATOM 5909 C CA . GLY A 1 770 ? 7.541 -0.004 -15.194 1.00 63.12 770 GLY A CA 1
ATOM 5910 C C . GLY A 1 770 ? 6.481 0.837 -14.459 1.00 63.12 770 GLY A C 1
ATOM 5911 O O . GLY A 1 770 ? 6.281 0.585 -13.273 1.00 63.12 770 GLY A O 1
ATOM 5912 N N . PRO A 1 771 ? 5.776 1.799 -15.098 1.00 60.00 771 PRO A N 1
ATOM 5913 C CA . PRO A 1 771 ? 4.634 2.485 -14.481 1.00 60.00 771 PRO A CA 1
ATOM 5914 C C . PRO A 1 771 ? 3.423 1.579 -14.224 1.00 60.00 771 PRO A C 1
ATOM 5916 O O . PRO A 1 771 ? 2.613 1.900 -13.365 1.00 60.00 771 PRO A O 1
ATOM 5919 N N . ASP A 1 772 ? 3.316 0.470 -14.958 1.00 70.88 772 ASP A N 1
ATOM 5920 C CA . ASP A 1 772 ? 2.239 -0.522 -14.882 1.00 70.88 772 ASP A CA 1
ATOM 5921 C C . ASP A 1 772 ? 2.698 -1.830 -14.198 1.00 70.88 772 ASP A C 1
ATOM 5923 O O . ASP A 1 772 ? 2.058 -2.872 -14.327 1.00 70.88 772 ASP A O 1
ATOM 5927 N N . GLU A 1 773 ? 3.878 -1.813 -13.568 1.00 75.06 773 GLU A N 1
ATOM 5928 C CA . GLU A 1 773 ? 4.545 -2.954 -12.916 1.00 75.06 773 GLU A CA 1
ATOM 5929 C C . GLU A 1 773 ? 4.585 -4.248 -13.767 1.00 75.06 773 GLU A C 1
ATOM 5931 O O . GLU A 1 773 ? 4.568 -5.371 -13.263 1.00 75.06 773 GLU A O 1
ATOM 5936 N N . GLY A 1 774 ? 4.674 -4.100 -15.097 1.00 83.62 774 GLY A N 1
ATOM 5937 C CA . GLY A 1 774 ? 4.712 -5.223 -16.040 1.00 83.62 774 GLY A CA 1
ATOM 5938 C C . GLY A 1 774 ? 3.349 -5.832 -16.399 1.00 83.62 774 GLY A C 1
ATOM 5939 O O . GLY A 1 774 ? 3.318 -6.835 -17.117 1.00 83.62 774 GLY A O 1
ATOM 5940 N N . THR A 1 775 ? 2.239 -5.237 -15.956 1.00 90.25 775 THR A N 1
ATOM 5941 C CA . THR A 1 775 ? 0.863 -5.642 -16.305 1.00 90.25 775 THR A CA 1
ATOM 5942 C C . THR A 1 775 ? 0.103 -4.449 -16.917 1.00 90.25 775 THR A C 1
ATOM 5944 O O . THR A 1 775 ? -0.805 -3.902 -16.294 1.00 90.25 775 THR A O 1
ATOM 5947 N N . PRO A 1 776 ? 0.504 -3.970 -18.113 1.00 95.00 776 PRO A N 1
ATOM 5948 C CA . PRO A 1 776 ? -0.018 -2.740 -18.702 1.00 95.00 776 PRO A CA 1
ATOM 5949 C C . PRO A 1 776 ? -1.491 -2.819 -19.089 1.00 95.00 776 PRO A C 1
ATOM 5951 O O . PRO A 1 776 ? -1.919 -3.728 -19.800 1.00 95.00 776 PRO A O 1
ATOM 5954 N N . MET A 1 777 ? -2.240 -1.792 -18.694 1.00 95.81 777 MET A N 1
ATOM 5955 C CA . MET A 1 777 ? -3.609 -1.561 -19.155 1.00 95.81 777 MET A CA 1
ATOM 5956 C C . MET A 1 777 ? -3.648 -1.300 -20.666 1.00 95.81 777 MET A C 1
ATOM 5958 O O . MET A 1 777 ? -2.703 -0.734 -21.232 1.00 95.81 777 MET A O 1
ATOM 5962 N N . TYR A 1 778 ? -4.750 -1.661 -21.332 1.00 97.12 778 TYR A N 1
ATOM 5963 C CA . TYR A 1 778 ? -4.874 -1.550 -22.789 1.00 97.12 778 TYR A CA 1
ATOM 5964 C C . TYR A 1 778 ? -4.591 -0.128 -23.306 1.00 97.12 778 TYR A C 1
ATOM 5966 O O . TYR A 1 778 ? -3.879 0.021 -24.302 1.00 97.12 778 TYR A O 1
ATOM 5974 N N . TYR A 1 779 ? -5.026 0.925 -22.599 1.00 94.31 779 TYR A N 1
ATOM 5975 C CA . TYR A 1 779 ? -4.717 2.313 -22.969 1.00 94.31 779 TYR A CA 1
ATOM 5976 C C . TYR A 1 779 ? -3.204 2.591 -23.059 1.00 94.31 779 TYR A C 1
ATOM 5978 O O . TYR A 1 779 ? -2.765 3.325 -23.948 1.00 94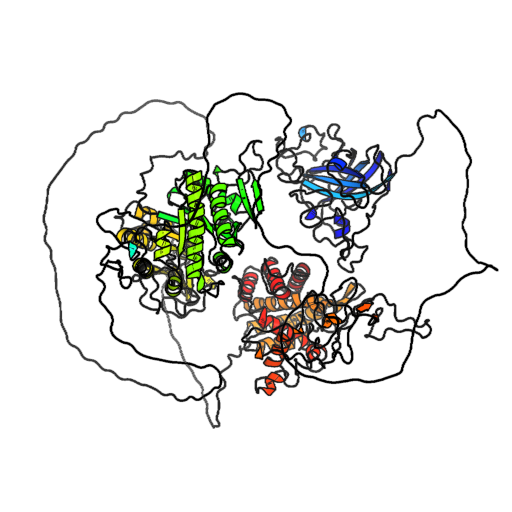.31 779 TYR A O 1
ATOM 5986 N N . ASN A 1 780 ? -2.381 1.992 -22.188 1.00 94.25 780 ASN A N 1
ATOM 5987 C CA . ASN A 1 780 ? -0.924 2.147 -22.218 1.00 94.25 780 ASN A CA 1
ATOM 5988 C C . ASN A 1 780 ? -0.283 1.261 -23.300 1.00 94.25 780 ASN A C 1
ATOM 5990 O O . ASN A 1 780 ? 0.670 1.702 -23.949 1.00 94.25 780 ASN A O 1
ATOM 5994 N N . ILE A 1 781 ? -0.841 0.075 -23.577 1.00 96.50 781 ILE A N 1
ATOM 5995 C CA . ILE A 1 781 ? -0.423 -0.766 -24.713 1.00 96.50 781 ILE A CA 1
ATOM 5996 C C . ILE A 1 781 ? -0.663 -0.031 -26.040 1.00 96.50 781 ILE A C 1
ATOM 5998 O O . ILE A 1 781 ? 0.261 0.113 -26.843 1.00 96.50 781 ILE A O 1
ATOM 6002 N N . LEU A 1 782 ? -1.869 0.507 -26.247 1.00 95.25 782 LEU A N 1
ATOM 6003 C CA . LEU A 1 782 ? -2.234 1.292 -27.429 1.00 95.25 782 LEU A CA 1
ATOM 6004 C C . LEU A 1 782 ? -1.346 2.540 -27.575 1.00 95.25 782 LEU A C 1
ATOM 6006 O O . LEU A 1 782 ? -0.844 2.828 -28.660 1.00 95.25 782 LEU A O 1
ATOM 6010 N N . LYS A 1 783 ? -1.081 3.250 -26.474 1.00 92.19 783 LYS A N 1
ATOM 6011 C CA . LYS A 1 783 ? -0.192 4.423 -26.430 1.00 92.19 783 LYS A CA 1
ATOM 6012 C C . LYS A 1 783 ? 1.249 4.100 -26.836 1.00 92.19 783 LYS A C 1
ATOM 6014 O O . LYS A 1 783 ? 1.848 4.886 -27.570 1.00 92.19 783 LYS A O 1
ATOM 6019 N N . GLN A 1 784 ? 1.801 2.958 -26.419 1.00 92.62 784 GLN A N 1
ATOM 6020 C CA . GLN A 1 784 ? 3.112 2.499 -26.898 1.00 92.62 784 GLN A CA 1
ATOM 6021 C C . GLN A 1 784 ? 3.052 2.072 -28.373 1.00 92.62 784 GLN A C 1
ATOM 6023 O O . GLN A 1 784 ? 3.904 2.494 -29.148 1.00 92.62 784 GLN A O 1
ATOM 6028 N N . LEU A 1 785 ? 2.028 1.332 -28.808 1.00 93.94 785 LEU A N 1
ATOM 6029 C CA . LEU A 1 785 ? 1.878 0.919 -30.214 1.00 93.94 785 LEU A CA 1
ATOM 6030 C C . LEU A 1 785 ? 1.768 2.103 -31.189 1.00 93.94 785 LEU A C 1
ATOM 6032 O O . LEU A 1 785 ? 2.324 2.046 -32.285 1.00 93.94 785 LEU A O 1
ATOM 6036 N N . LEU A 1 786 ? 1.084 3.180 -30.794 1.00 90.00 786 LEU A N 1
ATOM 6037 C CA . LEU A 1 786 ? 0.956 4.404 -31.592 1.00 90.00 786 LEU A CA 1
ATOM 6038 C C . LEU A 1 786 ? 2.181 5.329 -31.466 1.00 90.00 786 LEU A C 1
ATOM 6040 O O . LEU A 1 786 ? 2.546 6.002 -32.429 1.00 90.00 786 LEU A O 1
ATOM 6044 N N . GLY A 1 787 ? 2.810 5.388 -30.287 1.00 86.75 787 GLY A N 1
ATOM 6045 C CA . GLY A 1 787 ? 3.906 6.316 -29.990 1.00 86.75 787 GLY A CA 1
ATOM 6046 C C . GLY A 1 787 ? 5.318 5.790 -30.271 1.00 86.75 787 GLY A C 1
ATOM 6047 O O . GLY A 1 787 ? 6.243 6.590 -30.424 1.00 86.75 787 GLY A O 1
ATOM 6048 N N . ASN A 1 788 ? 5.515 4.470 -30.334 1.00 88.00 788 ASN A N 1
ATOM 6049 C CA . ASN A 1 788 ? 6.834 3.841 -30.315 1.00 88.00 788 ASN A CA 1
ATOM 6050 C C . ASN A 1 788 ? 7.067 2.935 -31.544 1.00 88.00 788 ASN A C 1
ATOM 6052 O O . ASN A 1 788 ? 6.718 1.755 -31.519 1.00 88.00 788 ASN A O 1
ATOM 6056 N N . PRO A 1 789 ? 7.753 3.417 -32.602 1.00 87.19 789 PRO A N 1
ATOM 6057 C CA . PRO A 1 789 ? 8.000 2.641 -33.825 1.00 87.19 789 PRO A CA 1
ATOM 6058 C C . PRO A 1 789 ? 8.985 1.470 -33.640 1.00 87.19 789 PRO A C 1
ATOM 6060 O O . PRO A 1 789 ? 9.305 0.772 -34.607 1.00 87.19 789 PRO A O 1
ATOM 6063 N N . SER A 1 790 ? 9.506 1.252 -32.424 1.00 88.12 790 SER A N 1
ATOM 6064 C CA . SER A 1 790 ? 10.249 0.034 -32.094 1.00 88.12 790 SER A CA 1
ATOM 6065 C C . SER A 1 790 ? 9.344 -1.136 -31.688 1.00 88.12 790 SER A C 1
ATOM 6067 O O . SER A 1 790 ? 9.791 -2.279 -31.787 1.00 88.12 790 SER A O 1
ATOM 6069 N N . MET A 1 791 ? 8.096 -0.865 -31.290 1.00 94.69 791 MET A N 1
ATOM 6070 C CA . MET A 1 791 ? 7.096 -1.864 -30.921 1.00 94.69 791 MET A CA 1
ATOM 6071 C C . MET A 1 791 ? 6.328 -2.355 -32.156 1.00 94.69 791 MET A C 1
ATOM 6073 O O . MET A 1 791 ? 6.064 -1.590 -33.085 1.00 94.69 791 MET A O 1
ATOM 6077 N N . LYS A 1 792 ? 5.965 -3.640 -32.183 1.00 91.44 792 LYS A N 1
ATOM 6078 C CA . LYS A 1 792 ? 5.170 -4.260 -33.257 1.00 91.44 792 LYS A CA 1
ATOM 6079 C C . LYS A 1 792 ? 4.146 -5.205 -32.656 1.00 91.44 792 LYS A C 1
ATOM 6081 O O . LYS A 1 792 ? 4.549 -6.105 -31.927 1.00 91.44 792 LYS A O 1
ATOM 6086 N N . SER A 1 793 ? 2.869 -5.040 -33.000 1.00 95.50 793 SER A N 1
ATOM 6087 C CA . SER A 1 793 ? 1.837 -6.036 -32.696 1.00 95.50 793 SER A CA 1
ATOM 6088 C C . SER A 1 793 ? 1.726 -7.082 -33.807 1.00 95.50 793 SER A C 1
ATOM 6090 O O . SER A 1 793 ? 1.918 -6.775 -34.987 1.00 95.50 793 SER A O 1
ATOM 6092 N N . VAL A 1 794 ? 1.449 -8.322 -33.414 1.00 95.31 794 VAL A N 1
ATOM 6093 C CA . VAL A 1 794 ? 1.277 -9.500 -34.262 1.00 95.31 794 VAL A CA 1
ATOM 6094 C C . VAL A 1 794 ? 0.125 -10.329 -33.700 1.00 95.31 794 VAL A C 1
ATOM 6096 O O . VAL A 1 794 ? 0.129 -10.730 -32.535 1.00 95.31 794 VAL A O 1
ATOM 6099 N N . ARG A 1 795 ? -0.837 -10.653 -34.564 1.00 95.88 795 ARG A N 1
ATOM 6100 C CA . ARG A 1 795 ? -1.956 -11.526 -34.219 1.00 95.88 795 ARG A CA 1
ATOM 6101 C C . ARG A 1 795 ? -1.522 -12.984 -34.209 1.00 95.88 795 ARG A C 1
ATOM 6103 O O . ARG A 1 795 ? -1.003 -13.494 -35.204 1.00 95.88 795 ARG A O 1
ATOM 6110 N N . HIS A 1 796 ? -1.772 -13.671 -33.101 1.00 97.06 796 HIS A N 1
ATOM 6111 C CA . HIS A 1 796 ? -1.536 -15.101 -32.987 1.00 97.06 796 HIS A CA 1
ATOM 6112 C C . HIS A 1 796 ? -2.806 -15.861 -33.394 1.00 97.06 796 HIS A C 1
ATOM 6114 O O . HIS A 1 796 ? -3.691 -16.141 -32.589 1.00 97.06 796 HIS A O 1
ATOM 6120 N N . GLU A 1 797 ? -2.908 -16.173 -34.688 1.00 95.12 797 GLU A N 1
ATOM 6121 C CA . GLU A 1 797 ? -4.093 -16.804 -35.290 1.00 95.12 797 GLU A CA 1
ATOM 6122 C C . GLU A 1 797 ? -4.613 -18.087 -34.604 1.00 95.12 797 GLU A C 1
ATOM 6124 O O . GLU A 1 797 ? -5.835 -18.253 -34.596 1.00 95.12 797 GLU A O 1
ATOM 6129 N N . PRO A 1 798 ? -3.785 -18.969 -33.999 1.00 95.56 798 PRO A N 1
ATOM 6130 C CA . PRO A 1 798 ? -4.291 -20.102 -33.219 1.00 95.56 798 PRO A CA 1
ATOM 6131 C C . PRO A 1 798 ? -5.120 -19.678 -32.000 1.00 95.56 798 PRO A C 1
ATOM 6133 O O . PRO A 1 798 ? -6.189 -20.233 -31.773 1.00 95.56 798 PRO A O 1
ATOM 6136 N N . THR A 1 799 ? -4.669 -18.669 -31.245 1.00 97.44 799 THR A N 1
ATOM 6137 C CA . THR A 1 799 ? -5.332 -18.209 -30.007 1.00 97.44 799 THR A CA 1
ATOM 6138 C C . THR A 1 799 ? -6.350 -17.094 -30.239 1.00 97.44 799 THR A C 1
ATOM 6140 O O . THR A 1 799 ? -7.087 -16.761 -29.313 1.00 97.44 799 THR A O 1
ATOM 6143 N N . LYS A 1 800 ? -6.381 -16.509 -31.447 1.00 97.25 800 LYS A N 1
ATOM 6144 C CA . LYS A 1 800 ? -7.210 -15.353 -31.853 1.00 97.25 800 LYS A CA 1
ATOM 6145 C C . LYS A 1 800 ? -6.975 -14.075 -31.036 1.00 97.25 800 LYS A C 1
ATOM 6147 O O . LYS A 1 800 ? -7.807 -13.179 -31.036 1.00 97.25 800 LYS A O 1
ATOM 6152 N N . THR A 1 801 ? -5.812 -13.957 -30.404 1.00 96.69 801 THR A N 1
ATOM 6153 C CA . THR A 1 801 ? -5.388 -12.812 -29.576 1.00 96.69 801 THR A CA 1
ATOM 6154 C C . THR A 1 801 ? -4.162 -12.111 -30.165 1.00 96.69 801 THR A C 1
ATOM 6156 O O . THR A 1 801 ? -3.608 -12.550 -31.180 1.00 96.69 801 THR A O 1
ATOM 6159 N N . GLN A 1 802 ? -3.726 -11.016 -29.540 1.00 96.56 802 GLN A N 1
ATOM 6160 C CA . GLN A 1 802 ? -2.528 -10.283 -29.939 1.00 96.56 802 GLN A CA 1
ATOM 6161 C C . GLN A 1 802 ? -1.342 -10.587 -29.016 1.00 96.56 802 GLN A C 1
ATOM 6163 O O . GLN A 1 802 ? -1.483 -10.838 -27.816 1.00 96.56 802 GLN A O 1
ATOM 6168 N N . PHE A 1 803 ? -0.141 -10.475 -29.572 1.00 97.88 803 PHE A N 1
ATOM 6169 C CA . PHE A 1 803 ? 1.045 -10.130 -28.799 1.00 97.88 803 PHE A CA 1
ATOM 6170 C C . PHE A 1 803 ? 1.768 -8.972 -29.474 1.00 97.88 803 PHE A C 1
ATOM 6172 O O . PHE A 1 803 ? 1.639 -8.763 -30.677 1.00 97.88 803 PHE A O 1
ATOM 6179 N N . ALA A 1 804 ? 2.544 -8.212 -28.716 1.00 97.81 804 ALA A N 1
ATOM 6180 C CA . ALA A 1 804 ? 3.378 -7.155 -29.253 1.00 97.81 804 ALA A CA 1
ATOM 6181 C C . ALA A 1 804 ? 4.748 -7.143 -28.585 1.00 97.81 804 ALA A C 1
ATOM 6183 O O . ALA A 1 804 ? 4.871 -7.494 -27.418 1.00 97.81 804 ALA A O 1
ATOM 6184 N N . TYR A 1 805 ? 5.786 -6.759 -29.323 1.00 96.88 805 TYR A N 1
ATOM 6185 C CA . TYR A 1 805 ? 7.169 -6.845 -28.854 1.00 96.88 805 TYR A CA 1
ATOM 6186 C C . TYR A 1 805 ? 8.030 -5.687 -29.358 1.00 96.88 805 TYR A C 1
ATOM 6188 O O . TYR A 1 805 ? 7.755 -5.106 -30.413 1.00 96.88 805 TYR A O 1
ATOM 6196 N N . PHE A 1 806 ? 9.088 -5.367 -28.613 1.00 93.94 806 PHE A N 1
ATOM 6197 C CA . PHE A 1 806 ? 10.048 -4.318 -28.957 1.00 93.94 806 PHE A CA 1
ATOM 6198 C C . PHE A 1 806 ? 11.237 -4.866 -29.763 1.00 93.94 806 PHE A C 1
ATOM 6200 O O . PHE A 1 806 ? 11.695 -5.995 -29.567 1.00 93.94 806 PHE A O 1
ATOM 6207 N N . ASN A 1 807 ? 11.787 -4.040 -30.662 1.00 83.12 807 ASN A N 1
ATOM 6208 C CA . ASN A 1 807 ? 13.025 -4.314 -31.409 1.00 83.12 807 ASN A CA 1
ATOM 6209 C C . ASN A 1 807 ? 14.265 -4.297 -30.482 1.00 83.12 807 ASN A C 1
ATOM 6211 O O . ASN A 1 807 ? 15.103 -3.400 -30.570 1.00 83.12 807 ASN A O 1
ATOM 6215 N N . GLY A 1 808 ? 14.377 -5.292 -29.605 1.00 76.00 808 GLY A N 1
ATOM 6216 C CA . GLY A 1 808 ? 15.437 -5.413 -28.599 1.00 76.00 808 GLY A CA 1
ATOM 6217 C C . GLY A 1 808 ? 15.167 -6.456 -27.508 1.00 76.00 808 GLY A C 1
ATOM 6218 O O . GLY A 1 808 ? 16.095 -6.802 -26.783 1.00 76.00 808 GLY A O 1
ATOM 6219 N N . GLY A 1 809 ? 13.937 -6.976 -27.424 1.00 86.06 809 GLY A N 1
ATOM 6220 C CA . GLY A 1 809 ? 13.467 -7.809 -26.316 1.00 86.06 809 GLY A CA 1
ATOM 6221 C C . GLY A 1 809 ? 12.470 -7.049 -25.442 1.00 86.06 809 GLY A C 1
ATOM 6222 O O . GLY A 1 809 ? 12.530 -5.825 -25.367 1.00 86.06 809 GLY A O 1
ATOM 6223 N N . GLY A 1 810 ? 11.550 -7.779 -24.815 1.00 92.81 810 GLY A N 1
ATOM 6224 C CA . GLY A 1 810 ? 10.358 -7.228 -24.173 1.00 92.81 810 GLY A CA 1
ATOM 6225 C C . GLY A 1 810 ? 9.122 -7.487 -25.033 1.00 92.81 810 GLY A C 1
ATOM 6226 O O . GLY A 1 810 ? 9.057 -7.057 -26.191 1.00 92.81 810 GLY A O 1
ATOM 6227 N N . LEU A 1 811 ? 8.161 -8.225 -24.476 1.00 97.50 811 LEU A N 1
ATOM 6228 C CA . LEU A 1 811 ? 6.929 -8.662 -25.132 1.00 97.50 811 LEU A CA 1
ATOM 6229 C C . LEU A 1 811 ? 5.735 -8.515 -24.181 1.00 97.50 811 LEU A C 1
ATOM 6231 O O . LEU A 1 811 ? 5.862 -8.754 -22.985 1.00 97.50 811 LEU A O 1
ATOM 6235 N N . VAL A 1 812 ? 4.566 -8.173 -24.722 1.00 98.38 812 VAL A N 1
ATOM 6236 C CA . VAL A 1 812 ? 3.259 -8.181 -24.050 1.00 98.38 812 VAL A CA 1
ATOM 6237 C C . VAL A 1 812 ? 2.287 -9.074 -24.826 1.00 98.38 812 VAL A C 1
ATOM 6239 O O . VAL A 1 812 ? 2.268 -9.035 -26.055 1.00 98.38 812 VAL A O 1
ATOM 6242 N N . THR A 1 813 ? 1.471 -9.871 -24.140 1.00 98.31 813 THR A N 1
ATOM 6243 C CA . THR A 1 813 ? 0.288 -10.530 -24.731 1.00 98.31 813 THR A CA 1
ATOM 6244 C C . THR A 1 813 ? -0.967 -9.868 -24.187 1.00 9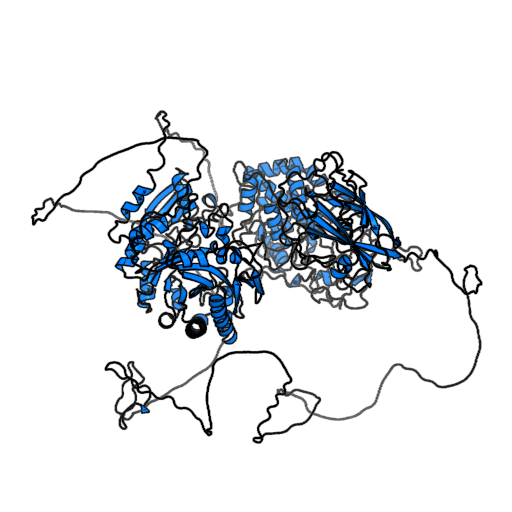8.31 813 THR A C 1
ATOM 6246 O O . THR A 1 813 ? -0.976 -9.501 -23.014 1.00 98.31 813 THR A O 1
ATOM 6249 N N . TYR A 1 814 ? -1.960 -9.632 -25.046 1.00 98.50 814 TYR A N 1
ATOM 6250 C CA . TYR A 1 814 ? -3.106 -8.773 -24.735 1.00 98.50 814 TYR A CA 1
ATOM 6251 C C . TYR A 1 814 ? -4.279 -8.996 -25.709 1.00 98.50 814 TYR A C 1
ATOM 6253 O O . TYR A 1 814 ? -4.121 -9.605 -26.775 1.00 98.50 814 TYR A O 1
ATOM 6261 N N . ASP A 1 815 ? -5.453 -8.467 -25.363 1.00 98.31 815 ASP A N 1
ATOM 6262 C CA . ASP A 1 815 ? -6.604 -8.372 -26.266 1.00 98.31 815 ASP A CA 1
ATOM 6263 C C . ASP A 1 815 ? -6.686 -7.010 -26.971 1.00 98.31 815 ASP A C 1
ATOM 6265 O O . ASP A 1 815 ? -6.324 -5.978 -26.412 1.00 98.31 815 ASP A O 1
ATOM 6269 N N . ASN A 1 816 ? -7.205 -6.998 -28.200 1.00 96.44 816 ASN A N 1
ATOM 6270 C CA . ASN A 1 816 ? -7.528 -5.776 -28.936 1.00 96.44 816 ASN A CA 1
ATOM 6271 C C . ASN A 1 816 ? -8.963 -5.815 -29.486 1.00 96.44 816 ASN A C 1
ATOM 6273 O O . ASN A 1 816 ? -9.674 -6.807 -29.333 1.00 96.44 816 ASN A O 1
ATOM 6277 N N . GLU A 1 817 ? -9.383 -4.755 -30.177 1.00 96.94 817 GLU A N 1
ATOM 6278 C CA . GLU A 1 817 ? -10.732 -4.600 -30.731 1.00 96.94 817 GLU A CA 1
ATOM 6279 C C . GLU A 1 817 ? -11.175 -5.822 -31.554 1.00 96.94 817 GLU A C 1
ATOM 6281 O O . GLU A 1 817 ? -12.326 -6.250 -31.452 1.00 96.94 817 GLU A O 1
ATOM 6286 N N . GLN A 1 818 ? -10.259 -6.426 -32.321 1.00 96.56 818 GLN A N 1
ATOM 6287 C CA . GLN A 1 818 ? -10.542 -7.639 -33.087 1.00 96.56 818 GLN A CA 1
ATOM 6288 C C . GLN A 1 818 ? -10.747 -8.862 -32.182 1.00 96.56 818 GLN A C 1
ATOM 6290 O O . GLN A 1 818 ? -11.753 -9.546 -32.342 1.00 96.56 818 GLN A O 1
ATOM 6295 N N . SER A 1 819 ? -9.846 -9.141 -31.232 1.00 97.81 819 SER A N 1
ATOM 6296 C CA . SER A 1 819 ? -9.960 -10.342 -30.387 1.00 97.81 819 SER A CA 1
ATOM 6297 C C . SER A 1 819 ? -11.123 -10.273 -29.396 1.00 97.81 819 SER A C 1
ATOM 6299 O O . SER A 1 819 ? -11.761 -11.289 -29.134 1.00 97.81 819 SER A O 1
ATOM 6301 N N . ILE A 1 820 ? -11.486 -9.075 -28.926 1.00 98.44 820 ILE A N 1
ATOM 6302 C CA . ILE A 1 820 ? -12.722 -8.850 -28.165 1.00 98.44 820 ILE A CA 1
ATOM 6303 C C . ILE A 1 820 ? -13.964 -9.128 -29.028 1.00 98.44 820 ILE A C 1
ATOM 6305 O O . ILE A 1 820 ? -14.913 -9.750 -28.551 1.00 98.44 820 ILE A O 1
ATOM 6309 N N . CYS A 1 821 ? -13.955 -8.746 -30.309 1.00 97.81 821 CYS A N 1
ATOM 6310 C CA . CYS A 1 821 ? -15.028 -9.108 -31.240 1.00 97.81 821 CYS A CA 1
ATOM 6311 C C . CYS A 1 821 ? -15.066 -10.623 -31.519 1.00 97.81 821 CYS A C 1
ATOM 6313 O O . CYS A 1 821 ? -16.150 -11.204 -31.515 1.00 97.81 821 CYS A O 1
ATOM 6315 N N . ASP A 1 822 ? -13.914 -11.283 -31.699 1.00 98.25 822 ASP A N 1
ATOM 6316 C CA . ASP A 1 822 ? -13.839 -12.741 -31.891 1.00 98.25 822 ASP A CA 1
ATOM 6317 C C . ASP A 1 822 ? -14.406 -13.488 -30.663 1.00 98.25 822 ASP A C 1
ATOM 6319 O O . ASP A 1 822 ? -15.185 -14.432 -30.805 1.00 98.25 822 ASP A O 1
ATOM 6323 N N . LYS A 1 823 ? -14.086 -13.026 -29.444 1.00 98.56 823 LYS A N 1
ATOM 6324 C CA . LYS A 1 823 ? -14.644 -13.549 -28.182 1.00 98.56 823 LYS A CA 1
ATOM 6325 C C . LYS A 1 823 ? -16.151 -13.292 -28.060 1.00 98.56 823 LYS A C 1
ATOM 6327 O O . LYS A 1 823 ? -16.877 -14.134 -27.531 1.00 98.56 823 LYS A O 1
ATOM 6332 N N . ALA A 1 824 ? -16.645 -12.174 -28.595 1.00 97.94 824 ALA A N 1
ATOM 6333 C CA . ALA A 1 824 ? -18.077 -11.899 -28.681 1.00 97.94 824 ALA A CA 1
ATOM 6334 C C . ALA A 1 824 ? -18.802 -12.802 -29.695 1.00 97.94 824 ALA A C 1
ATOM 6336 O O . ALA A 1 824 ? -19.910 -13.258 -29.415 1.00 97.94 824 ALA A O 1
ATOM 6337 N N . GLU A 1 825 ? -18.173 -13.125 -30.829 1.00 97.50 825 GLU A N 1
ATOM 6338 C CA . GLU A 1 825 ? -18.669 -14.136 -31.773 1.00 97.50 825 GLU A CA 1
ATOM 6339 C C . GLU A 1 825 ? -18.728 -15.525 -31.120 1.00 97.50 825 GLU A C 1
ATOM 6341 O O . GLU A 1 825 ? -19.770 -16.177 -31.162 1.00 97.50 825 GLU A O 1
ATOM 6346 N N . TYR A 1 826 ? -17.669 -15.926 -30.406 1.00 98.31 826 TYR A N 1
ATOM 6347 C CA . TYR A 1 826 ? -17.622 -17.188 -29.661 1.00 98.31 826 TYR A CA 1
ATOM 6348 C C . TYR A 1 826 ? -18.770 -17.325 -28.641 1.00 98.31 826 TYR A C 1
ATOM 6350 O O . TYR A 1 826 ? -19.380 -18.393 -28.546 1.00 98.31 826 TYR A O 1
ATOM 6358 N N . VAL A 1 827 ? -19.108 -16.257 -27.907 1.00 98.38 827 VAL A N 1
ATOM 6359 C CA . VAL A 1 827 ? -20.246 -16.233 -26.963 1.00 98.38 827 VAL A CA 1
ATOM 6360 C C . VAL A 1 827 ? -21.596 -16.400 -27.662 1.00 98.38 827 VAL A C 1
ATOM 6362 O O . VAL A 1 827 ? -22.460 -17.117 -27.152 1.00 98.38 827 VAL A O 1
ATOM 6365 N N . ILE A 1 828 ? -21.782 -15.768 -28.824 1.00 95.69 828 ILE A N 1
ATOM 6366 C CA . ILE A 1 828 ? -23.011 -15.878 -29.622 1.00 95.69 828 ILE A CA 1
ATOM 6367 C C . ILE A 1 828 ? -23.168 -17.312 -30.152 1.00 95.69 828 ILE A C 1
ATOM 6369 O O . ILE A 1 828 ? -24.210 -17.936 -29.933 1.00 95.69 828 ILE A O 1
ATOM 6373 N N . ASP A 1 829 ? -22.127 -17.858 -30.782 1.00 95.88 829 ASP A N 1
ATOM 6374 C CA . ASP A 1 829 ? -22.165 -19.174 -31.431 1.00 95.88 829 ASP A CA 1
ATOM 6375 C C . ASP A 1 829 ? -22.320 -20.327 -30.425 1.00 95.88 829 ASP A C 1
ATOM 6377 O O . ASP A 1 829 ? -23.119 -21.243 -30.647 1.00 95.88 829 ASP A O 1
ATOM 6381 N N . ASN A 1 830 ? -21.629 -20.258 -29.280 1.00 96.00 830 ASN A N 1
ATOM 6382 C CA . ASN A 1 830 ? -21.740 -21.254 -28.205 1.00 96.00 830 ASN A CA 1
ATOM 6383 C C . ASN A 1 830 ? -22.932 -21.011 -27.260 1.00 96.00 830 ASN A C 1
ATOM 6385 O O . ASN A 1 830 ? -23.168 -21.814 -26.357 1.00 96.00 830 ASN A O 1
ATOM 6389 N N . ARG A 1 831 ? -23.719 -19.948 -27.489 1.00 95.69 831 ARG A N 1
ATOM 6390 C CA . ARG A 1 831 ? -24.918 -19.580 -26.708 1.00 95.69 831 ARG A CA 1
ATOM 6391 C C . ARG A 1 831 ? -24.636 -19.397 -25.215 1.00 95.69 831 ARG A C 1
ATOM 6393 O O . ARG A 1 831 ? -25.412 -19.845 -24.367 1.00 95.69 831 ARG A O 1
ATOM 6400 N N . LEU A 1 832 ? -23.521 -18.740 -24.913 1.00 98.19 832 LEU A N 1
ATOM 6401 C CA . LEU A 1 832 ? -23.151 -18.386 -23.546 1.00 98.19 832 LEU A CA 1
ATOM 6402 C C . LEU A 1 832 ? -24.015 -17.222 -23.030 1.00 98.19 832 LEU A C 1
ATOM 6404 O O . LEU A 1 832 ? -24.718 -16.564 -23.806 1.00 98.19 832 LEU A O 1
ATOM 6408 N N . ASN A 1 833 ? -23.978 -16.971 -21.720 1.00 97.69 833 ASN A N 1
ATOM 6409 C CA . ASN A 1 833 ? -24.739 -15.885 -21.099 1.00 97.69 833 ASN A CA 1
ATOM 6410 C C . ASN A 1 833 ? -24.164 -14.502 -21.439 1.00 97.69 833 ASN A C 1
ATOM 6412 O O . ASN A 1 833 ? -24.926 -13.559 -21.651 1.00 97.69 833 ASN A O 1
ATOM 6416 N N . GLY A 1 834 ? -22.837 -14.371 -21.532 1.00 97.75 834 GLY A N 1
ATOM 6417 C CA . GLY A 1 834 ? -22.219 -13.059 -21.696 1.00 97.75 834 GLY A CA 1
ATOM 6418 C C . GLY A 1 834 ? -20.751 -12.971 -21.288 1.00 97.75 834 GLY A C 1
ATOM 6419 O O . GLY A 1 834 ? -19.954 -13.868 -21.571 1.00 97.75 834 GLY A O 1
ATOM 6420 N N . PHE A 1 835 ? -20.395 -11.854 -20.652 1.00 98.44 835 PHE A N 1
ATOM 6421 C CA . PHE A 1 835 ? -19.016 -11.415 -20.431 1.00 98.44 835 PHE A CA 1
ATOM 6422 C C . PHE A 1 835 ? -18.793 -10.874 -19.016 1.00 98.44 835 PHE A C 1
ATOM 6424 O O . PHE A 1 835 ? -19.686 -10.265 -18.427 1.00 98.44 835 PHE A O 1
ATOM 6431 N N . LEU A 1 836 ? -17.567 -11.059 -18.537 1.00 97.44 836 LEU A N 1
ATOM 6432 C CA . LEU A 1 836 ? -16.954 -10.455 -17.360 1.00 97.44 836 LEU A CA 1
ATOM 6433 C C . LEU A 1 836 ? -15.754 -9.630 -17.843 1.00 97.44 836 LEU A C 1
ATOM 6435 O O . LEU A 1 836 ? -14.911 -10.166 -18.557 1.00 97.44 836 LEU A O 1
ATOM 6439 N N . ILE A 1 837 ? -15.651 -8.351 -17.490 1.00 98.69 837 ILE A N 1
ATOM 6440 C CA . ILE A 1 837 ? -14.544 -7.483 -17.927 1.00 98.69 837 ILE A CA 1
ATOM 6441 C C . ILE A 1 837 ? -13.651 -7.123 -16.737 1.00 98.69 837 ILE A C 1
ATOM 6443 O O . ILE A 1 837 ? -14.121 -6.480 -15.799 1.00 98.69 837 ILE A O 1
ATOM 6447 N N . TRP A 1 838 ? -12.359 -7.461 -16.818 1.00 98.12 838 TRP A N 1
ATOM 6448 C CA . TRP A 1 838 ? -11.318 -6.978 -15.903 1.00 98.12 838 TRP A CA 1
ATOM 6449 C C . TRP A 1 838 ? -10.322 -6.084 -16.663 1.00 98.12 838 TRP A C 1
ATOM 6451 O O . TRP A 1 838 ? -9.606 -6.561 -17.540 1.00 98.12 838 TRP A O 1
ATOM 6461 N N . GLU A 1 839 ? -10.234 -4.779 -16.417 1.00 96.00 839 GLU A N 1
ATOM 6462 C CA . GLU A 1 839 ? -11.159 -3.926 -15.658 1.00 96.00 839 GLU A CA 1
ATOM 6463 C C . GLU A 1 839 ? -11.575 -2.712 -16.508 1.00 96.00 839 GLU A C 1
ATOM 6465 O O . GLU A 1 839 ? -10.913 -2.362 -17.489 1.00 96.00 839 GLU A O 1
ATOM 6470 N N . LEU A 1 840 ? -12.717 -2.108 -16.180 1.00 95.56 840 LEU A N 1
ATOM 6471 C CA . LEU A 1 840 ? -13.433 -1.168 -17.047 1.00 95.56 840 LEU A CA 1
ATOM 6472 C C . LEU A 1 840 ? -12.630 0.099 -17.408 1.00 95.56 840 LEU A C 1
ATOM 6474 O O . LEU A 1 840 ? -12.835 0.672 -18.479 1.00 95.56 840 LEU A O 1
ATOM 6478 N N . SER A 1 841 ? -11.707 0.540 -16.550 1.00 95.12 841 SER A N 1
ATOM 6479 C CA . SER A 1 841 ? -10.871 1.723 -16.781 1.00 95.12 841 SER A CA 1
ATOM 6480 C C . SER A 1 841 ? -9.668 1.461 -17.702 1.00 95.12 841 SER A C 1
ATOM 6482 O O . SER A 1 841 ? -9.112 2.418 -18.259 1.00 95.12 841 SER A O 1
ATOM 6484 N N . GLY A 1 842 ? -9.280 0.196 -17.898 1.00 95.69 842 GLY A N 1
ATOM 6485 C CA . GLY A 1 842 ? -8.120 -0.216 -18.694 1.00 95.69 842 GLY A CA 1
ATOM 6486 C C . GLY A 1 842 ? -8.266 0.059 -20.195 1.00 95.69 842 GLY A C 1
ATOM 6487 O O . GLY A 1 842 ? -7.271 0.231 -20.900 1.00 95.69 842 GLY A O 1
ATOM 6488 N N . ASP A 1 843 ? -9.507 0.194 -20.664 1.00 96.31 843 ASP A N 1
ATOM 6489 C CA . ASP A 1 843 ? -9.886 0.587 -22.030 1.00 96.31 843 ASP A CA 1
ATOM 6490 C C . ASP A 1 843 ? -10.172 2.098 -22.171 1.00 96.31 843 ASP A C 1
ATOM 6492 O O . ASP A 1 843 ? -10.173 2.637 -23.274 1.00 96.31 843 ASP A O 1
ATOM 6496 N N . LEU A 1 844 ? -10.391 2.816 -21.063 1.00 95.94 844 LEU A N 1
ATOM 6497 C CA . LEU A 1 844 ? -10.770 4.230 -21.089 1.00 95.94 844 LEU A CA 1
ATOM 6498 C C . LEU A 1 844 ? -9.604 5.113 -21.562 1.00 95.94 844 LEU A C 1
ATOM 6500 O O . LEU A 1 844 ? -8.559 5.170 -20.912 1.00 95.94 844 LEU A O 1
ATOM 6504 N N . LEU A 1 845 ? -9.786 5.838 -22.667 1.00 94.31 845 LEU A N 1
ATOM 6505 C CA . LEU A 1 845 ? -8.794 6.777 -23.204 1.00 94.31 845 LEU A CA 1
ATOM 6506 C C . LEU A 1 845 ? -9.017 8.215 -22.694 1.00 94.31 845 LEU A C 1
ATOM 6508 O O . LEU A 1 845 ? -10.068 8.550 -22.152 1.00 94.31 845 LEU A O 1
ATOM 6512 N N . GLU A 1 846 ? -8.024 9.090 -22.883 1.00 90.25 846 GLU A N 1
ATOM 6513 C CA . GLU A 1 846 ? -8.040 10.501 -22.430 1.00 90.25 846 GLU A CA 1
ATOM 6514 C C . GLU A 1 846 ? -9.189 11.337 -23.042 1.00 90.25 846 GLU A C 1
ATOM 6516 O O . GLU A 1 846 ? -9.607 12.344 -22.471 1.00 90.25 846 GLU A O 1
ATOM 6521 N N . ASP A 1 847 ? -9.726 10.925 -24.196 1.00 92.56 847 ASP A N 1
ATOM 6522 C CA . ASP A 1 847 ? -10.909 11.519 -24.842 1.00 92.56 847 ASP A CA 1
ATOM 6523 C C . ASP A 1 847 ? -12.241 10.867 -24.410 1.00 92.56 847 ASP A C 1
ATOM 6525 O O . ASP A 1 847 ? -13.304 11.219 -24.925 1.00 92.56 847 ASP A O 1
ATOM 6529 N N . LYS A 1 848 ? -12.180 9.951 -23.433 1.00 92.69 848 LYS A N 1
ATOM 6530 C CA . LYS A 1 848 ? -13.258 9.094 -22.912 1.00 92.69 848 LYS A CA 1
ATOM 6531 C C . LYS A 1 848 ? -13.799 8.046 -23.893 1.00 92.69 848 LYS A C 1
ATOM 6533 O O . LYS A 1 848 ? -14.823 7.420 -23.614 1.00 92.69 848 LYS A O 1
ATOM 6538 N N . SER A 1 849 ? -13.128 7.811 -25.023 1.00 94.44 849 SER A N 1
ATOM 6539 C CA . SER A 1 849 ? -13.426 6.638 -25.851 1.00 94.44 849 SER A CA 1
ATOM 6540 C C . SER A 1 849 ? -13.016 5.338 -25.143 1.00 94.44 849 SER A C 1
ATOM 6542 O O . SER A 1 849 ? -12.204 5.338 -24.218 1.00 94.44 849 SER A O 1
ATOM 6544 N N . THR A 1 850 ? -13.651 4.237 -25.542 1.00 97.25 850 THR A N 1
ATOM 6545 C CA . THR A 1 850 ? -13.514 2.900 -24.940 1.00 97.25 850 THR A CA 1
ATOM 6546 C C . THR A 1 850 ? -13.538 1.859 -26.071 1.00 97.25 850 THR A C 1
ATOM 6548 O O . THR A 1 850 ? -14.579 1.248 -26.329 1.00 97.25 850 THR A O 1
ATOM 6551 N N . PRO A 1 851 ? -12.453 1.745 -26.867 1.00 96.62 851 PRO A N 1
ATOM 6552 C CA . PRO A 1 851 ? -12.437 0.985 -28.119 1.00 96.62 851 PRO A CA 1
ATOM 6553 C C . PRO A 1 851 ? -12.695 -0.525 -27.973 1.00 96.62 851 PRO A C 1
ATOM 6555 O O . PRO A 1 851 ? -13.328 -1.102 -28.865 1.00 96.62 851 PRO A O 1
ATOM 6558 N N . LEU A 1 852 ? -12.267 -1.174 -26.884 1.00 98.38 852 LEU A N 1
ATOM 6559 C CA . LEU A 1 852 ? -12.558 -2.591 -26.630 1.00 98.38 852 LEU A CA 1
ATOM 6560 C C . LEU A 1 852 ? -14.044 -2.798 -26.312 1.00 98.38 852 LEU A C 1
ATOM 6562 O O . LEU A 1 852 ? -14.705 -3.625 -26.951 1.00 98.38 852 LEU A O 1
ATOM 6566 N N . LEU A 1 853 ? -14.595 -2.009 -25.386 1.00 97.75 853 LEU A N 1
ATOM 6567 C CA . LEU A 1 853 ? -16.011 -2.065 -25.013 1.00 97.75 853 LEU A CA 1
ATOM 6568 C C . LEU A 1 853 ? -16.926 -1.649 -26.176 1.00 97.75 853 LEU A C 1
ATOM 6570 O O . LEU A 1 853 ? -18.001 -2.228 -26.358 1.00 97.75 853 LEU A O 1
ATOM 6574 N N . ASP A 1 854 ? -16.488 -0.700 -27.007 1.00 96.69 854 ASP A N 1
ATOM 6575 C CA . ASP A 1 854 ? -17.152 -0.329 -28.258 1.00 96.69 854 ASP A CA 1
ATOM 6576 C C . ASP A 1 854 ? -17.128 -1.467 -29.280 1.00 96.69 854 ASP A C 1
ATOM 6578 O O . ASP A 1 854 ? -18.120 -1.667 -29.978 1.00 96.69 854 ASP A O 1
ATOM 6582 N N . SER A 1 855 ? -16.029 -2.220 -29.394 1.00 96.94 855 SER A N 1
ATOM 6583 C CA . SER A 1 855 ? -15.952 -3.370 -30.305 1.00 96.94 855 SER A CA 1
ATOM 6584 C C . SER A 1 855 ? -16.923 -4.481 -29.895 1.00 96.94 855 SER A C 1
ATOM 6586 O O . SER A 1 855 ? -17.718 -4.948 -30.719 1.00 96.94 855 SER A O 1
ATOM 6588 N N . LEU A 1 856 ? -16.944 -4.816 -28.598 1.00 97.56 856 LEU A N 1
ATOM 6589 C CA . LEU A 1 856 ? -17.925 -5.724 -27.998 1.00 97.56 856 LEU A CA 1
ATOM 6590 C C . LEU A 1 856 ? -19.361 -5.271 -28.310 1.00 97.56 856 LEU A C 1
ATOM 6592 O O . LEU A 1 856 ? -20.161 -6.033 -28.854 1.00 97.56 856 LEU A O 1
ATOM 6596 N N . ASN A 1 857 ? -19.673 -3.999 -28.045 1.00 96.25 857 ASN A N 1
ATOM 6597 C CA . ASN A 1 857 ? -20.997 -3.430 -28.293 1.00 96.25 857 ASN A CA 1
ATOM 6598 C C . ASN A 1 857 ? -21.395 -3.449 -29.776 1.00 96.25 857 ASN A C 1
ATOM 6600 O O . ASN A 1 857 ? -22.541 -3.765 -30.097 1.00 96.25 857 ASN A O 1
ATOM 6604 N N . LYS A 1 858 ? -20.467 -3.156 -30.695 1.00 94.81 858 LYS A N 1
ATOM 6605 C CA . LYS A 1 858 ? -20.711 -3.222 -32.147 1.00 94.81 858 LYS A CA 1
ATOM 6606 C C . LYS A 1 858 ? -21.052 -4.646 -32.594 1.00 94.81 858 LYS A C 1
ATOM 6608 O O . LYS A 1 858 ? -21.994 -4.813 -33.367 1.00 94.81 858 LYS A O 1
ATOM 6613 N N . LYS A 1 859 ? -20.354 -5.667 -32.080 1.00 95.06 859 LYS A N 1
ATOM 6614 C CA . LYS A 1 859 ? -20.623 -7.079 -32.407 1.00 95.06 859 LYS A CA 1
ATOM 6615 C C . LYS A 1 859 ? -21.940 -7.587 -31.814 1.00 95.06 859 LYS A C 1
ATOM 6617 O O . LYS A 1 859 ? -22.663 -8.299 -32.502 1.00 95.06 859 LYS A O 1
ATOM 6622 N N . LEU A 1 860 ? -22.296 -7.182 -30.593 1.00 94.81 860 LEU A N 1
ATOM 6623 C CA . LEU A 1 860 ? -23.588 -7.539 -29.988 1.00 94.81 860 LEU A CA 1
ATOM 6624 C C . LEU A 1 860 ? -24.774 -6.861 -30.697 1.00 94.81 860 LEU A C 1
ATOM 6626 O O . LEU A 1 860 ? -25.784 -7.509 -30.961 1.00 94.81 860 LEU A O 1
ATOM 6630 N N . ASN A 1 861 ? -24.640 -5.585 -31.074 1.00 93.25 861 ASN A N 1
ATOM 6631 C CA . ASN A 1 861 ? -25.677 -4.854 -31.815 1.00 93.25 861 ASN A CA 1
ATOM 6632 C C . ASN A 1 861 ? -25.766 -5.259 -33.300 1.00 93.25 861 ASN A C 1
ATOM 6634 O O . ASN A 1 861 ? -26.815 -5.094 -33.922 1.00 93.25 861 ASN A O 1
ATOM 6638 N N . ASN A 1 862 ? -24.689 -5.800 -33.879 1.00 93.00 862 ASN A N 1
ATOM 6639 C CA . ASN A 1 862 ? -24.681 -6.391 -35.215 1.00 93.00 862 ASN A CA 1
ATOM 6640 C C . ASN A 1 862 ? -23.931 -7.740 -35.224 1.00 93.00 862 ASN A C 1
ATOM 6642 O O . ASN A 1 862 ? -22.766 -7.793 -35.633 1.00 93.00 862 ASN A O 1
ATOM 6646 N N . PRO A 1 863 ? -24.607 -8.854 -34.878 1.00 90.81 863 PRO A N 1
ATOM 6647 C CA . PRO A 1 863 ? -24.003 -10.187 -34.890 1.00 90.81 863 PRO A CA 1
ATOM 6648 C C . PRO A 1 863 ? -23.411 -10.605 -36.245 1.00 90.81 863 PRO A C 1
ATOM 6650 O O . PRO A 1 863 ? -22.504 -11.431 -36.281 1.00 90.81 863 PRO A O 1
ATOM 6653 N N . SER A 1 864 ? -23.864 -10.014 -37.360 1.00 89.56 864 SER A N 1
ATOM 6654 C CA . SER A 1 864 ? -23.341 -10.304 -38.707 1.00 89.56 864 SER A CA 1
ATOM 6655 C C . SER A 1 864 ? -22.034 -9.574 -39.064 1.00 89.56 864 SER A C 1
ATOM 6657 O O . SER A 1 864 ? -21.423 -9.883 -40.089 1.00 89.56 864 SER A O 1
ATOM 6659 N N . MET A 1 865 ? -21.585 -8.624 -38.232 1.00 91.69 865 MET A N 1
ATOM 6660 C CA . MET A 1 865 ? -20.331 -7.887 -38.425 1.00 91.69 865 MET A CA 1
ATOM 6661 C C . MET A 1 865 ? -19.128 -8.839 -38.448 1.00 91.69 865 MET A C 1
ATOM 6663 O O . MET A 1 865 ? -18.994 -9.681 -37.559 1.00 91.69 865 MET A O 1
ATOM 6667 N N . GLN A 1 866 ? -18.237 -8.692 -39.431 1.00 91.31 866 GLN A N 1
ATOM 6668 C CA . GLN A 1 866 ? -16.976 -9.434 -39.471 1.00 91.31 866 GLN A CA 1
ATOM 6669 C C . GLN A 1 866 ? -15.954 -8.761 -38.548 1.00 91.31 866 GLN A C 1
ATOM 6671 O O . GLN A 1 866 ? -15.733 -7.554 -38.628 1.00 91.31 866 GLN A O 1
ATOM 6676 N N . CYS A 1 867 ? -15.313 -9.529 -37.665 1.00 91.44 867 CYS A N 1
ATOM 6677 C CA . CYS A 1 867 ? -14.430 -8.954 -36.646 1.00 91.44 867 CYS A CA 1
ATOM 6678 C C . CYS A 1 867 ? -13.129 -8.350 -37.200 1.00 91.44 867 CYS A C 1
ATOM 6680 O O . CYS A 1 867 ? -12.530 -7.497 -36.543 1.00 91.44 867 CYS A O 1
ATOM 6682 N N . SER A 1 868 ? -12.741 -8.705 -38.431 1.00 84.06 868 SER A N 1
ATOM 6683 C CA . SER A 1 868 ? -11.684 -8.044 -39.215 1.00 84.06 868 SER A CA 1
ATOM 6684 C C . SER A 1 868 ? -11.898 -6.541 -39.392 1.00 84.06 868 SER A C 1
ATOM 6686 O O . SER A 1 868 ? -10.932 -5.782 -39.439 1.00 84.06 868 SER A O 1
ATOM 6688 N N . ASP A 1 869 ? -13.155 -6.115 -39.489 1.00 78.44 869 ASP A N 1
ATOM 6689 C CA . ASP A 1 869 ? -13.517 -4.790 -39.995 1.00 78.44 869 ASP A CA 1
ATOM 6690 C C . ASP A 1 869 ? -13.364 -3.709 -38.906 1.00 78.44 869 ASP A C 1
ATOM 6692 O O . ASP A 1 869 ? -13.344 -2.513 -39.190 1.00 78.44 869 ASP A O 1
ATOM 6696 N N . THR A 1 870 ? -13.185 -4.128 -37.647 1.00 72.56 870 THR A N 1
ATOM 6697 C CA . THR A 1 870 ? -12.959 -3.256 -36.481 1.00 72.56 870 THR A CA 1
ATOM 6698 C C . THR A 1 870 ? -11.706 -2.378 -36.626 1.00 72.56 870 THR A C 1
ATOM 6700 O O . THR A 1 870 ? -11.686 -1.241 -36.143 1.00 72.56 870 THR A O 1
ATOM 6703 N N . ILE A 1 871 ? -10.697 -2.870 -37.357 1.00 59.69 871 ILE A N 1
ATOM 6704 C CA . ILE A 1 871 ? -9.356 -2.282 -37.495 1.00 59.69 871 ILE A CA 1
ATOM 6705 C C . ILE A 1 871 ? -9.359 -0.944 -38.263 1.00 59.69 871 ILE A C 1
ATOM 6707 O O . ILE A 1 871 ? -8.499 -0.096 -38.020 1.00 59.69 871 ILE A O 1
ATOM 6711 N N . GLU A 1 872 ? -10.312 -0.705 -39.175 1.00 41.44 872 GLU A N 1
ATOM 6712 C CA . GLU A 1 872 ? -10.284 0.498 -40.031 1.00 41.44 872 GLU A CA 1
ATOM 6713 C C . GLU A 1 872 ? -10.539 1.812 -39.265 1.00 41.44 872 GLU A C 1
ATOM 6715 O O . GLU A 1 872 ? -10.166 2.889 -39.737 1.00 41.44 872 GLU A O 1
ATOM 6720 N N . THR A 1 873 ? -11.132 1.747 -38.068 1.00 41.03 873 THR A N 1
ATOM 6721 C CA . THR A 1 873 ? -11.581 2.936 -37.320 1.00 41.03 873 THR A CA 1
ATOM 6722 C C . THR A 1 873 ? -10.426 3.831 -36.841 1.00 41.03 873 THR A C 1
ATOM 6724 O O . THR A 1 873 ? -10.546 5.057 -36.835 1.00 41.03 873 THR A O 1
ATOM 6727 N N . THR A 1 874 ? -9.301 3.239 -36.434 1.00 41.22 874 THR A N 1
ATOM 6728 C CA . THR A 1 874 ? -8.319 3.890 -35.541 1.00 41.22 874 THR A CA 1
ATOM 6729 C C . THR A 1 874 ? -7.256 4.726 -36.278 1.00 41.22 874 THR A C 1
ATOM 6731 O O . THR A 1 874 ? -6.546 5.517 -35.663 1.00 41.22 874 THR A O 1
ATOM 6734 N N . ILE A 1 875 ? -7.140 4.595 -37.607 1.00 38.22 875 ILE A N 1
ATOM 6735 C CA . ILE A 1 875 ? -6.031 5.179 -38.396 1.00 38.22 875 ILE A CA 1
ATOM 6736 C C . ILE A 1 875 ? -6.381 6.553 -39.011 1.00 38.22 875 ILE A C 1
ATOM 6738 O O . ILE A 1 875 ? -5.492 7.350 -39.312 1.00 38.22 875 ILE A O 1
ATOM 6742 N N . SER A 1 876 ? -7.665 6.881 -39.189 1.00 28.03 876 SER A N 1
ATOM 6743 C CA . SER A 1 876 ? -8.086 8.000 -40.056 1.00 28.03 876 SER A CA 1
ATOM 6744 C C . SER A 1 876 ? -7.967 9.417 -39.453 1.00 28.03 876 SER A C 1
ATOM 6746 O O . SER A 1 876 ? -8.310 10.388 -40.133 1.00 28.03 876 SER A O 1
ATOM 6748 N N . SER A 1 877 ? -7.525 9.577 -38.202 1.00 31.70 877 SER A N 1
ATOM 6749 C CA . SER A 1 877 ? -7.619 10.849 -37.458 1.00 31.70 877 SER A CA 1
ATOM 6750 C C . SER A 1 877 ? -6.359 11.728 -37.470 1.00 31.70 877 SER A C 1
ATOM 6752 O O . SER A 1 877 ? -6.442 12.895 -37.085 1.00 31.70 877 SER A O 1
ATOM 6754 N N . SER A 1 878 ? -5.201 11.236 -37.936 1.00 31.00 878 SER A N 1
ATOM 6755 C CA . SER A 1 878 ? -3.960 12.031 -37.973 1.00 31.00 878 SER A CA 1
ATOM 6756 C C . SER A 1 878 ? -3.227 11.963 -39.320 1.00 31.00 878 SER A C 1
ATOM 6758 O O . SER A 1 878 ? -2.517 11.019 -39.650 1.00 31.00 878 SER A O 1
ATOM 6760 N N . THR A 1 879 ? -3.364 13.014 -40.134 1.00 26.56 879 THR A N 1
ATOM 6761 C CA . THR A 1 879 ? -2.505 13.242 -41.310 1.00 26.56 879 THR A CA 1
ATOM 6762 C C . THR A 1 879 ? -2.347 14.738 -41.576 1.00 26.56 879 THR A C 1
ATOM 6764 O O . THR A 1 879 ? -3.111 15.340 -42.327 1.00 26.56 879 THR A O 1
ATOM 6767 N N . THR A 1 880 ? -1.294 15.329 -41.005 1.00 26.72 880 THR A N 1
ATOM 6768 C CA . THR A 1 880 ? -0.781 16.645 -41.415 1.00 26.72 880 THR A CA 1
ATOM 6769 C C . THR A 1 880 ? 0.699 16.4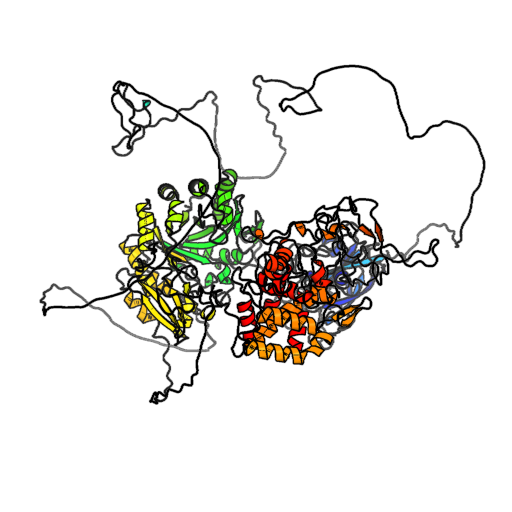97 -41.754 1.00 26.72 880 THR A C 1
ATOM 6771 O O . THR A 1 880 ? 1.477 15.932 -40.991 1.00 26.72 880 THR A O 1
ATOM 6774 N N . SER A 1 881 ? 1.089 16.957 -42.940 1.00 27.89 881 SER A N 1
ATOM 6775 C CA . SER A 1 881 ? 2.389 16.670 -43.555 1.00 27.89 881 SER A CA 1
ATOM 6776 C C . SER A 1 881 ? 3.589 17.339 -42.877 1.00 27.89 881 SER A C 1
ATOM 6778 O O . SER A 1 881 ? 3.511 18.515 -42.526 1.00 27.89 881 SER A O 1
ATOM 6780 N N . THR A 1 882 ? 4.763 16.701 -42.946 1.00 25.27 882 THR A N 1
ATOM 6781 C CA . THR A 1 882 ? 6.006 17.379 -43.373 1.00 25.27 882 THR A CA 1
ATOM 6782 C C . THR A 1 882 ? 6.937 16.400 -44.102 1.00 25.27 882 THR A C 1
ATOM 6784 O O . THR A 1 882 ? 7.145 15.270 -43.673 1.00 25.27 882 THR A O 1
ATOM 6787 N N . THR A 1 883 ? 7.493 16.843 -45.228 1.00 25.08 883 THR A N 1
ATOM 6788 C CA . THR A 1 883 ? 8.354 16.070 -46.141 1.00 25.08 883 THR A CA 1
ATOM 6789 C C . THR A 1 883 ? 9.839 16.229 -45.797 1.00 25.08 883 THR A C 1
ATOM 6791 O O . THR A 1 883 ? 10.263 17.370 -45.636 1.00 25.08 883 THR A O 1
ATOM 6794 N N . SER A 1 884 ? 10.670 15.168 -45.844 1.00 24.05 884 SER A N 1
ATOM 6795 C CA . SER A 1 884 ? 12.062 15.293 -46.348 1.00 24.05 884 SER A CA 1
ATOM 6796 C C . SER A 1 884 ? 12.813 13.972 -46.632 1.00 24.05 884 SER A C 1
ATOM 6798 O O . SER A 1 884 ? 13.148 13.219 -45.729 1.00 24.05 884 SER A O 1
ATOM 6800 N N . THR A 1 885 ? 13.196 13.799 -47.902 1.00 24.92 885 THR A N 1
ATOM 6801 C CA . THR A 1 885 ? 14.513 13.317 -48.390 1.00 24.92 885 THR A CA 1
ATOM 6802 C C . THR A 1 885 ? 15.099 11.963 -47.938 1.00 24.92 885 THR A C 1
ATOM 6804 O O . THR A 1 885 ? 15.771 11.836 -46.919 1.00 24.92 885 THR A O 1
ATOM 6807 N N . THR A 1 886 ? 15.046 11.001 -48.864 1.00 23.50 886 THR A N 1
ATOM 6808 C CA . THR A 1 886 ? 15.847 9.763 -48.924 1.00 23.50 886 THR A CA 1
ATOM 6809 C C . THR A 1 886 ? 17.369 9.996 -48.921 1.00 23.50 886 THR A C 1
ATOM 6811 O O . THR A 1 886 ? 17.866 10.881 -49.624 1.00 23.50 886 THR A O 1
ATOM 6814 N N . ARG A 1 887 ? 18.146 9.097 -48.293 1.00 25.34 887 ARG A N 1
ATOM 6815 C CA . ARG A 1 887 ? 19.509 8.762 -48.759 1.00 25.34 887 ARG A CA 1
ATOM 6816 C C . ARG A 1 887 ? 19.888 7.311 -48.419 1.00 25.34 887 ARG A C 1
ATOM 6818 O O . ARG A 1 887 ? 19.472 6.787 -47.395 1.00 25.34 887 ARG A O 1
ATOM 6825 N N . THR A 1 888 ? 20.638 6.668 -49.311 1.00 23.12 888 THR A N 1
ATOM 6826 C CA . THR A 1 888 ? 20.859 5.206 -49.364 1.00 23.12 888 THR A CA 1
ATOM 6827 C C . THR A 1 888 ? 22.319 4.833 -49.047 1.00 23.12 888 THR A C 1
ATOM 6829 O O . THR A 1 888 ? 23.180 5.710 -49.081 1.00 23.12 888 THR A O 1
ATOM 6832 N N . SER A 1 889 ? 22.598 3.523 -48.914 1.00 25.83 889 SER A N 1
ATOM 6833 C CA . SER A 1 889 ? 23.923 2.859 -49.011 1.00 25.83 889 SER A CA 1
ATOM 6834 C C . SER A 1 889 ? 24.848 2.930 -47.778 1.00 25.83 889 SER A C 1
ATOM 6836 O O . SER A 1 889 ? 24.941 3.978 -47.154 1.00 25.83 889 SER A O 1
ATOM 6838 N N . THR A 1 890 ? 25.653 1.911 -47.417 1.00 25.03 890 THR A N 1
ATOM 6839 C CA . THR A 1 890 ? 25.710 0.444 -47.706 1.00 25.03 890 THR A CA 1
ATOM 6840 C C . THR A 1 890 ? 26.610 -0.194 -46.621 1.00 25.03 890 THR A C 1
ATOM 6842 O O . THR A 1 890 ? 27.451 0.497 -46.051 1.00 25.03 890 THR A O 1
ATOM 6845 N N . ALA A 1 891 ? 26.469 -1.491 -46.326 1.00 26.42 891 ALA A N 1
ATOM 6846 C CA . ALA A 1 891 ? 27.328 -2.210 -45.373 1.00 26.42 891 ALA A CA 1
ATOM 6847 C C . ALA A 1 891 ? 28.761 -2.481 -45.892 1.00 26.42 891 ALA A C 1
ATOM 6849 O O . ALA A 1 891 ? 28.985 -2.583 -47.098 1.00 26.42 891 ALA A O 1
ATOM 6850 N N . MET A 1 892 ? 29.716 -2.712 -44.980 1.00 25.50 892 MET A N 1
ATOM 6851 C CA . MET A 1 892 ? 30.982 -3.393 -45.294 1.00 25.50 892 MET A CA 1
ATOM 6852 C C . MET A 1 892 ? 31.541 -4.174 -44.094 1.00 25.50 892 MET A C 1
ATOM 6854 O O . MET A 1 892 ? 31.351 -3.792 -42.943 1.00 25.50 892 MET A O 1
ATOM 6858 N N . THR A 1 893 ? 32.231 -5.277 -44.385 1.00 24.53 893 THR A N 1
ATOM 6859 C CA . THR A 1 893 ? 32.795 -6.246 -43.426 1.00 24.53 893 THR A CA 1
ATOM 6860 C C . THR A 1 893 ? 34.320 -6.139 -43.313 1.00 24.53 893 THR A C 1
ATOM 6862 O O . THR A 1 893 ? 34.984 -5.877 -44.315 1.00 24.53 893 THR A O 1
ATOM 6865 N N . GLY A 1 894 ? 34.894 -6.473 -42.152 1.00 25.38 894 GLY A N 1
ATOM 6866 C CA . GLY A 1 894 ? 36.342 -6.656 -41.955 1.00 25.38 894 GLY A CA 1
ATOM 6867 C C . GLY A 1 894 ? 36.641 -7.517 -40.719 1.00 25.38 894 GLY A C 1
ATOM 6868 O O . GLY A 1 894 ? 35.867 -7.487 -39.767 1.00 25.38 894 GLY A O 1
ATOM 6869 N N . ALA A 1 895 ? 37.712 -8.320 -40.742 1.00 23.86 895 ALA A N 1
ATOM 6870 C CA . ALA A 1 895 ? 37.989 -9.359 -39.735 1.00 23.86 895 ALA A CA 1
ATOM 6871 C C . ALA A 1 895 ? 39.504 -9.603 -39.511 1.00 23.86 895 ALA A C 1
ATOM 6873 O O . ALA A 1 895 ? 40.335 -9.006 -40.197 1.00 23.86 895 ALA A O 1
ATOM 6874 N N . THR A 1 896 ? 39.846 -10.561 -38.626 1.00 24.20 896 THR A N 1
ATOM 6875 C CA . THR A 1 896 ? 41.212 -11.022 -38.234 1.00 24.20 896 THR A CA 1
ATOM 6876 C C . THR A 1 896 ? 42.054 -10.002 -37.425 1.00 24.20 896 THR A C 1
ATOM 6878 O O . THR A 1 896 ? 41.798 -8.808 -37.480 1.00 24.20 896 THR A O 1
ATOM 6881 N N . THR A 1 897 ? 43.030 -10.383 -36.576 1.00 24.16 897 THR A N 1
ATOM 6882 C CA . THR A 1 897 ? 43.890 -11.599 -36.578 1.00 24.16 897 THR A CA 1
ATOM 6883 C C . THR A 1 897 ? 44.304 -12.083 -35.166 1.00 24.16 897 THR A C 1
ATOM 6885 O O . THR A 1 897 ? 44.207 -11.343 -34.194 1.00 24.16 897 THR A O 1
ATOM 6888 N N . THR A 1 898 ? 44.791 -13.328 -35.074 1.00 24.39 898 THR A N 1
ATOM 6889 C CA . THR A 1 898 ? 45.206 -14.100 -33.875 1.00 24.39 898 THR A CA 1
ATOM 6890 C C . THR A 1 898 ? 46.698 -14.016 -33.498 1.00 24.39 898 THR A C 1
ATOM 6892 O O . THR A 1 898 ? 47.536 -13.776 -34.366 1.00 24.39 898 THR A O 1
ATOM 6895 N N . SER A 1 899 ? 47.056 -14.421 -32.267 1.00 24.89 899 SER A N 1
ATOM 6896 C CA . SER A 1 899 ? 48.383 -14.981 -31.907 1.00 24.89 899 SER A CA 1
ATOM 6897 C C . SER A 1 899 ? 48.282 -16.017 -30.758 1.00 24.89 899 SER A C 1
ATOM 6899 O O . SER A 1 899 ? 47.287 -16.033 -30.037 1.00 24.89 899 SER A O 1
ATOM 6901 N N . THR A 1 900 ? 49.250 -16.947 -30.632 1.00 24.16 900 THR A N 1
ATOM 6902 C CA . THR A 1 900 ? 49.103 -18.214 -29.859 1.00 24.16 900 THR A CA 1
ATOM 6903 C C . THR A 1 900 ? 50.413 -18.812 -29.303 1.00 24.16 900 THR A C 1
ATOM 6905 O O . THR A 1 900 ? 51.396 -18.864 -30.041 1.00 24.16 900 THR A O 1
ATOM 6908 N N . SER A 1 901 ? 50.377 -19.408 -28.095 1.00 24.66 901 SER A N 1
ATOM 6909 C CA . SER A 1 901 ? 51.327 -20.431 -27.565 1.00 24.66 901 SER A CA 1
ATOM 6910 C C . SER A 1 901 ? 50.797 -21.011 -26.223 1.00 24.66 901 SER A C 1
ATOM 6912 O O . SER A 1 901 ? 50.478 -20.211 -25.352 1.00 24.66 901 SER A O 1
ATOM 6914 N N . THR A 1 902 ? 50.476 -22.304 -26.006 1.00 25.23 902 THR A N 1
ATOM 6915 C CA . THR A 1 902 ? 51.294 -23.556 -25.892 1.00 25.23 902 THR A CA 1
ATOM 6916 C C . THR A 1 902 ? 52.269 -23.602 -24.692 1.00 25.23 902 THR A C 1
ATOM 6918 O O . THR A 1 902 ? 53.074 -22.687 -24.586 1.00 25.23 902 THR A O 1
ATOM 6921 N N . SER A 1 903 ? 52.363 -24.648 -23.838 1.00 26.70 903 SER A N 1
ATOM 6922 C CA . SER A 1 903 ? 51.605 -25.924 -23.696 1.00 26.70 903 SER A CA 1
ATOM 6923 C C . SER A 1 903 ? 51.969 -26.700 -22.394 1.00 26.70 903 SER A C 1
ATOM 6925 O O . SER A 1 903 ? 53.148 -26.741 -22.068 1.00 26.70 903 SER A O 1
ATOM 6927 N N . SER A 1 904 ? 50.998 -27.414 -21.780 1.00 25.00 904 SER A N 1
ATOM 6928 C CA . SER A 1 904 ? 51.114 -28.622 -20.894 1.00 25.00 904 SER A CA 1
ATOM 6929 C C . SER A 1 904 ? 51.926 -28.548 -19.563 1.00 25.00 904 SER A C 1
ATOM 6931 O O . SER A 1 904 ? 52.813 -27.721 -19.421 1.00 25.00 904 SER A O 1
ATOM 6933 N N . ALA A 1 905 ? 51.692 -29.378 -18.524 1.00 25.88 905 ALA A N 1
ATOM 6934 C CA . ALA A 1 905 ? 50.934 -30.642 -18.445 1.00 25.88 905 ALA A CA 1
ATOM 6935 C C . ALA A 1 905 ? 50.203 -30.909 -17.094 1.00 25.88 905 ALA A C 1
ATOM 6937 O O . ALA A 1 905 ? 50.717 -30.609 -16.024 1.00 25.88 905 ALA A O 1
ATOM 6938 N N . THR A 1 906 ? 49.033 -31.553 -17.202 1.00 26.97 906 THR A N 1
ATOM 6939 C CA . THR A 1 906 ? 48.307 -32.448 -16.259 1.00 26.97 906 THR A CA 1
ATOM 6940 C C . THR A 1 906 ? 48.596 -32.464 -14.744 1.00 26.97 906 THR A C 1
ATOM 6942 O O . THR A 1 906 ? 49.598 -33.029 -14.309 1.00 26.97 906 THR A O 1
ATOM 6945 N N . LEU A 1 907 ? 47.554 -32.156 -13.958 1.00 25.61 907 LEU A N 1
ATOM 6946 C CA . LEU A 1 907 ? 46.938 -33.075 -12.977 1.00 25.61 907 LEU A CA 1
ATOM 6947 C C . LEU A 1 907 ? 45.461 -32.663 -12.749 1.00 25.61 907 LEU A C 1
ATOM 6949 O O . LEU A 1 907 ? 45.123 -31.494 -12.894 1.00 25.61 907 LEU A O 1
ATOM 6953 N N . PHE A 1 908 ? 44.587 -33.624 -12.440 1.00 25.86 908 PHE A N 1
ATOM 6954 C CA . PHE A 1 908 ? 43.142 -33.466 -12.168 1.00 25.86 908 PHE A CA 1
ATOM 6955 C C . PHE A 1 908 ? 42.828 -34.262 -10.881 1.00 25.86 908 PHE A C 1
ATOM 6957 O O . PHE A 1 908 ? 43.477 -35.294 -10.683 1.00 25.86 908 PHE A O 1
ATOM 6964 N N . PRO A 1 909 ? 41.886 -33.832 -10.009 1.00 30.97 909 PRO A N 1
ATOM 6965 C CA . PRO A 1 909 ? 40.457 -33.836 -10.357 1.00 30.97 909 PRO A CA 1
ATOM 6966 C C . PRO A 1 909 ? 39.610 -32.676 -9.781 1.00 30.97 909 PRO A C 1
ATOM 6968 O O . PRO A 1 909 ? 40.113 -31.789 -9.108 1.00 30.97 909 PRO A O 1
ATOM 6971 N N . MET A 1 910 ? 38.297 -32.778 -10.031 1.00 26.53 910 MET A N 1
ATOM 6972 C CA . MET A 1 910 ? 37.182 -31.947 -9.545 1.00 26.53 910 MET A CA 1
ATOM 6973 C C . MET A 1 910 ? 37.116 -30.507 -10.070 1.00 26.53 910 MET A C 1
ATOM 6975 O O . MET A 1 910 ? 37.907 -29.635 -9.736 1.00 26.53 910 MET A O 1
ATOM 6979 N N . SER A 1 911 ? 36.084 -30.260 -10.877 1.00 27.98 911 SER A N 1
ATOM 6980 C CA . SER A 1 911 ? 35.626 -28.927 -11.247 1.00 27.98 911 SER A CA 1
ATOM 6981 C C . SER A 1 911 ? 34.657 -28.398 -10.190 1.00 27.98 911 SER A C 1
ATOM 6983 O O . SER A 1 911 ? 33.507 -28.844 -10.139 1.00 27.98 911 SER A O 1
ATOM 6985 N N . SER A 1 912 ? 35.076 -27.402 -9.412 1.00 28.83 912 SER A N 1
ATOM 6986 C CA . SER A 1 912 ? 34.118 -26.431 -8.873 1.00 28.83 912 SER A CA 1
ATOM 6987 C C . SER A 1 912 ? 33.369 -25.772 -10.043 1.00 28.83 912 SER A C 1
ATOM 6989 O O . SER A 1 912 ? 33.962 -25.614 -11.120 1.00 28.83 912 SER A O 1
ATOM 6991 N N . PRO A 1 913 ? 32.093 -25.377 -9.886 1.00 30.12 913 PRO A N 1
ATOM 6992 C CA . PRO A 1 913 ? 31.449 -24.523 -10.876 1.00 30.12 913 PRO A CA 1
ATOM 6993 C C . PRO A 1 913 ? 32.255 -23.227 -11.027 1.00 30.12 913 PRO A C 1
ATOM 6995 O O . PRO A 1 913 ? 32.833 -22.726 -10.059 1.00 30.12 913 PRO A O 1
ATOM 6998 N N . ILE A 1 914 ? 32.299 -22.676 -12.241 1.00 31.25 914 ILE A N 1
ATOM 6999 C CA . ILE A 1 914 ? 32.889 -21.354 -12.460 1.00 31.25 914 ILE A CA 1
ATOM 7000 C C . ILE A 1 914 ? 31.962 -20.346 -11.783 1.00 31.25 914 ILE A C 1
ATOM 7002 O O . ILE A 1 914 ? 30.903 -20.019 -12.316 1.00 31.25 914 ILE A O 1
ATOM 7006 N N . ILE A 1 915 ? 32.353 -19.871 -10.599 1.00 33.06 915 ILE A N 1
ATOM 7007 C CA . ILE A 1 915 ? 31.709 -18.723 -9.966 1.00 33.06 915 ILE A CA 1
ATOM 7008 C C . ILE A 1 915 ? 31.850 -17.555 -10.943 1.00 33.06 915 ILE A C 1
ATOM 7010 O O . ILE A 1 915 ? 32.969 -17.193 -11.322 1.00 33.06 915 ILE A O 1
ATOM 7014 N N . ASN A 1 916 ? 30.721 -16.970 -11.351 1.00 35.84 916 ASN A N 1
ATOM 7015 C CA . ASN A 1 916 ? 30.672 -15.751 -12.158 1.00 35.84 916 ASN A CA 1
ATOM 7016 C C . ASN A 1 916 ? 31.127 -14.560 -11.305 1.00 35.84 916 ASN A C 1
ATOM 7018 O O . ASN A 1 916 ? 30.331 -13.711 -10.910 1.00 35.84 916 ASN A O 1
ATOM 7022 N N . ARG A 1 917 ? 32.425 -14.520 -10.991 1.00 43.81 917 ARG A N 1
ATOM 7023 C CA . ARG A 1 917 ? 33.049 -13.429 -10.252 1.00 43.81 917 ARG A CA 1
ATOM 7024 C C . ARG A 1 917 ? 32.878 -12.153 -11.082 1.00 43.81 917 ARG A C 1
ATOM 7026 O O . ARG A 1 917 ? 33.371 -12.132 -12.215 1.00 43.81 917 ARG A O 1
ATOM 7033 N N . PRO A 1 918 ? 32.205 -11.107 -10.571 1.00 43.91 918 PRO A N 1
ATOM 7034 C CA . PRO A 1 918 ? 32.047 -9.873 -11.319 1.00 43.91 918 PRO A CA 1
ATOM 7035 C C . PRO A 1 918 ? 33.436 -9.325 -11.673 1.00 43.91 918 PRO A C 1
ATOM 7037 O O . PRO A 1 918 ? 34.251 -9.117 -10.766 1.00 43.91 918 PRO A O 1
ATOM 7040 N N . PRO A 1 919 ? 33.763 -9.085 -12.957 1.00 45.78 919 PRO A N 1
ATOM 7041 C CA . PRO A 1 919 ? 34.909 -8.245 -13.259 1.00 45.78 919 PRO A CA 1
ATOM 7042 C C . PRO A 1 919 ? 34.641 -6.869 -12.643 1.00 45.78 919 PRO A C 1
ATOM 7044 O O . PRO A 1 919 ? 33.500 -6.407 -12.644 1.00 45.78 919 PRO A O 1
ATOM 7047 N N . THR A 1 920 ? 35.676 -6.196 -12.134 1.00 58.19 920 THR A N 1
ATOM 7048 C CA . THR A 1 920 ? 35.556 -4.808 -11.661 1.00 58.19 920 THR A CA 1
ATOM 7049 C C . THR A 1 920 ? 35.073 -3.936 -12.816 1.00 58.19 920 THR A C 1
ATOM 7051 O O . THR A 1 920 ? 35.861 -3.574 -13.696 1.00 58.19 920 THR A O 1
ATOM 7054 N N . ASN A 1 921 ? 33.771 -3.662 -12.845 1.00 73.00 921 ASN A N 1
ATOM 7055 C CA . ASN A 1 921 ? 33.142 -2.926 -13.925 1.00 73.00 921 ASN A CA 1
ATOM 7056 C C . ASN A 1 921 ? 33.542 -1.439 -13.841 1.00 73.00 921 ASN A C 1
ATOM 7058 O O . ASN A 1 921 ? 34.082 -0.961 -12.835 1.00 73.00 921 ASN A O 1
ATOM 7062 N N . LYS A 1 922 ? 33.360 -0.698 -14.932 1.00 84.31 922 LYS A N 1
ATOM 7063 C CA . LYS A 1 922 ? 33.763 0.712 -15.018 1.00 84.31 922 LYS A CA 1
ATOM 7064 C C . LYS A 1 922 ? 32.981 1.566 -14.025 1.00 84.31 922 LYS A C 1
ATOM 7066 O O . LYS A 1 922 ? 33.545 2.532 -13.515 1.00 84.31 922 LYS A O 1
ATOM 7071 N N . ALA A 1 923 ? 31.736 1.194 -13.717 1.00 87.44 923 ALA A N 1
ATOM 7072 C CA . ALA A 1 923 ? 30.967 1.821 -12.646 1.00 87.44 923 ALA A CA 1
ATOM 7073 C C . ALA A 1 923 ? 31.667 1.693 -11.286 1.00 87.44 923 ALA A C 1
ATOM 7075 O O . ALA A 1 923 ? 31.986 2.720 -10.697 1.00 87.44 923 ALA A O 1
ATOM 7076 N N . ALA A 1 924 ? 32.017 0.488 -10.831 1.00 89.62 924 ALA A N 1
ATOM 7077 C CA . ALA A 1 924 ? 32.689 0.270 -9.548 1.00 89.62 924 ALA A CA 1
ATOM 7078 C C . ALA A 1 924 ? 34.036 1.007 -9.440 1.00 89.62 924 ALA A C 1
ATOM 7080 O O . ALA A 1 924 ? 34.363 1.551 -8.384 1.00 89.62 924 ALA A O 1
ATOM 7081 N N . LEU A 1 925 ? 34.797 1.087 -10.538 1.00 89.81 925 LEU A N 1
ATOM 7082 C CA . LEU A 1 925 ? 36.038 1.871 -10.596 1.00 89.81 925 LEU A CA 1
ATOM 7083 C C . LEU A 1 925 ? 35.782 3.387 -10.496 1.00 89.81 925 LEU A C 1
ATOM 7085 O O . LEU A 1 925 ? 36.550 4.094 -9.844 1.00 89.81 925 LEU A O 1
ATOM 7089 N N . ALA A 1 926 ? 34.703 3.892 -11.101 1.00 92.50 926 ALA A N 1
ATOM 7090 C CA . ALA A 1 926 ? 34.290 5.289 -10.971 1.00 92.50 926 ALA A CA 1
ATOM 7091 C C . ALA A 1 926 ? 33.723 5.607 -9.573 1.00 92.50 926 ALA A C 1
ATOM 7093 O O . ALA A 1 926 ? 33.996 6.681 -9.041 1.00 92.50 926 ALA A O 1
ATOM 7094 N N . VAL A 1 927 ? 33.008 4.665 -8.946 1.00 96.06 927 VAL A N 1
ATOM 7095 C CA . VAL A 1 927 ? 32.547 4.764 -7.552 1.00 96.06 927 VAL A CA 1
ATOM 7096 C C . VAL A 1 927 ? 33.744 4.840 -6.601 1.00 96.06 927 VAL A C 1
ATOM 7098 O O . VAL A 1 927 ? 33.828 5.796 -5.836 1.00 96.06 927 VAL A O 1
ATOM 7101 N N . GLU A 1 928 ? 34.716 3.916 -6.682 1.00 94.19 928 GLU A N 1
ATOM 7102 C CA . GLU A 1 928 ? 35.940 3.991 -5.858 1.00 94.19 928 GLU A CA 1
ATOM 7103 C C . GLU A 1 928 ? 36.695 5.322 -6.061 1.00 94.19 928 GLU A C 1
ATOM 7105 O O . GLU A 1 928 ? 37.209 5.883 -5.094 1.00 94.19 928 GLU A O 1
ATOM 7110 N N . ALA A 1 929 ? 36.724 5.871 -7.282 1.00 94.19 929 ALA A N 1
ATOM 7111 C CA . ALA A 1 929 ? 37.365 7.160 -7.557 1.00 94.19 929 ALA A CA 1
ATOM 7112 C C . ALA A 1 929 ? 36.646 8.360 -6.905 1.00 94.19 929 ALA A C 1
ATOM 7114 O O . ALA A 1 929 ? 37.313 9.302 -6.470 1.00 94.19 929 ALA A O 1
ATOM 7115 N N . VAL A 1 930 ? 35.311 8.337 -6.805 1.00 96.31 930 VAL A N 1
ATOM 7116 C CA . VAL A 1 930 ? 34.542 9.363 -6.074 1.00 96.31 930 VAL A CA 1
ATOM 7117 C C . VAL A 1 930 ? 34.705 9.192 -4.563 1.00 96.31 930 VAL A C 1
ATOM 7119 O O . VAL A 1 930 ? 34.963 10.177 -3.875 1.00 96.31 930 VAL A O 1
ATOM 7122 N N . LEU A 1 931 ? 34.656 7.962 -4.042 1.00 96.25 931 LEU A N 1
ATOM 7123 C CA . LEU A 1 931 ? 34.885 7.695 -2.616 1.00 96.25 931 LEU A CA 1
ATOM 7124 C C . LEU A 1 931 ? 36.264 8.188 -2.153 1.00 96.25 931 LEU A C 1
ATOM 7126 O O . LEU A 1 931 ? 36.353 8.871 -1.136 1.00 96.25 931 LEU A O 1
ATOM 7130 N N . GLU A 1 932 ? 37.324 7.923 -2.924 1.00 94.81 932 GLU A N 1
ATOM 7131 C CA . GLU A 1 932 ? 38.688 8.336 -2.568 1.00 94.81 932 GLU A CA 1
ATOM 7132 C C . GLU A 1 932 ? 38.891 9.854 -2.657 1.00 94.81 932 GLU A C 1
ATOM 7134 O O . GLU A 1 932 ? 39.614 10.427 -1.839 1.00 94.81 932 GLU A O 1
ATOM 7139 N N . LYS A 1 933 ? 38.196 10.529 -3.584 1.00 95.12 933 LYS A N 1
ATOM 7140 C CA . LYS A 1 933 ? 38.108 11.997 -3.621 1.00 95.12 933 LYS A CA 1
ATOM 7141 C C . LYS A 1 933 ? 37.401 12.549 -2.374 1.00 95.12 933 LYS A C 1
ATOM 7143 O O . LYS A 1 933 ? 37.802 13.590 -1.856 1.00 95.12 933 LYS A O 1
ATOM 7148 N N . SER A 1 934 ? 36.373 11.854 -1.893 1.00 95.06 934 SER A N 1
ATOM 7149 C CA . SER A 1 934 ? 35.515 12.287 -0.786 1.00 95.06 934 SER A CA 1
ATOM 7150 C C . SER A 1 934 ? 35.926 11.754 0.590 1.00 95.06 934 SER A C 1
ATOM 7152 O O . SER A 1 934 ? 35.238 12.033 1.567 1.00 95.06 934 SER A O 1
ATOM 7154 N N . LYS A 1 935 ? 37.045 11.032 0.739 1.00 95.00 935 LYS A N 1
ATOM 7155 C CA . LYS A 1 935 ? 37.410 10.413 2.030 1.00 95.00 935 LYS A CA 1
ATOM 7156 C C . LYS A 1 935 ? 37.492 11.396 3.198 1.00 95.00 935 LYS A C 1
ATOM 7158 O O . LYS A 1 935 ? 36.986 11.117 4.281 1.00 95.00 935 LYS A O 1
ATOM 7163 N N . GLU A 1 936 ? 38.053 12.583 2.959 1.00 93.75 936 GLU A N 1
ATOM 7164 C CA . GLU A 1 936 ? 38.174 13.616 3.989 1.00 93.75 936 GLU A CA 1
ATOM 7165 C C . GLU A 1 936 ? 36.803 14.173 4.390 1.00 93.75 936 GLU A C 1
ATOM 7167 O O . GLU A 1 936 ? 36.584 14.445 5.568 1.00 93.75 936 GLU A O 1
ATOM 7172 N N . SER A 1 937 ? 35.849 14.311 3.460 1.00 93.56 937 SER A N 1
ATOM 7173 C CA . SER A 1 937 ? 34.476 14.723 3.785 1.00 93.56 937 SER A CA 1
ATOM 7174 C C . SER A 1 937 ? 33.646 13.585 4.386 1.00 93.56 937 SER A C 1
ATOM 7176 O O . SER A 1 937 ? 32.749 13.865 5.181 1.00 93.56 937 SER A O 1
ATOM 7178 N N . ILE A 1 938 ? 33.967 12.323 4.092 1.00 95.75 938 ILE A N 1
ATOM 7179 C CA . ILE A 1 938 ? 33.378 11.161 4.764 1.00 95.75 938 ILE A CA 1
ATOM 7180 C C . ILE A 1 938 ? 33.782 11.172 6.248 1.00 95.75 938 ILE A C 1
ATOM 7182 O O . ILE A 1 938 ? 32.902 11.320 7.095 1.00 95.75 938 ILE A O 1
ATOM 7186 N N . ASP A 1 939 ? 35.077 11.148 6.581 1.00 95.25 939 ASP A N 1
ATOM 7187 C CA . ASP A 1 939 ? 35.532 11.162 7.986 1.00 95.25 939 ASP A CA 1
ATOM 7188 C C . ASP A 1 939 ? 35.162 12.467 8.730 1.00 95.25 939 ASP A C 1
ATOM 7190 O O . ASP A 1 939 ? 34.763 12.426 9.893 1.00 95.25 939 ASP A O 1
ATOM 7194 N N . SER A 1 940 ? 35.258 13.641 8.084 1.00 93.56 940 SER A N 1
ATOM 7195 C CA . SER A 1 940 ? 35.044 14.943 8.756 1.00 93.56 940 SER A CA 1
ATOM 7196 C C . SER A 1 940 ? 33.616 15.499 8.708 1.00 93.56 940 SER A C 1
ATOM 7198 O O . SER A 1 940 ? 33.350 16.526 9.337 1.00 93.56 940 SER A O 1
ATOM 7200 N N . LYS A 1 941 ? 32.683 14.866 7.979 1.00 93.62 941 LYS A N 1
ATOM 7201 C CA . LYS A 1 941 ? 31.283 15.334 7.884 1.00 93.62 941 LYS A CA 1
ATOM 7202 C C . LYS A 1 941 ? 30.231 14.230 7.958 1.00 93.62 941 LYS A C 1
ATOM 7204 O O . LYS A 1 941 ? 29.126 14.515 8.425 1.00 93.62 941 LYS A O 1
ATOM 7209 N N . ILE A 1 942 ? 30.521 13.014 7.495 1.00 96.06 942 ILE A N 1
ATOM 7210 C CA . ILE A 1 942 ? 29.558 11.899 7.474 1.00 96.06 942 ILE A CA 1
ATOM 7211 C C . ILE A 1 942 ? 29.711 11.031 8.719 1.00 96.06 942 ILE A C 1
ATOM 7213 O O . ILE A 1 942 ? 28.750 10.884 9.471 1.00 96.06 942 ILE A O 1
ATOM 7217 N N . LEU A 1 943 ? 30.920 10.534 8.985 1.00 96.69 943 LEU A N 1
ATOM 7218 C CA . LEU A 1 943 ? 31.237 9.655 10.111 1.00 96.69 943 LEU A CA 1
ATOM 7219 C C . LEU A 1 943 ? 31.417 10.453 11.416 1.00 96.69 943 LEU A C 1
ATOM 7221 O O . LEU A 1 943 ? 32.443 10.357 12.079 1.00 96.69 943 LEU A O 1
ATOM 7225 N N . LEU A 1 944 ? 30.432 11.285 11.771 1.00 93.75 944 LEU A N 1
ATOM 7226 C CA . LEU A 1 944 ? 30.451 12.131 12.969 1.00 93.75 944 LEU A CA 1
ATOM 7227 C C . LEU A 1 944 ? 29.544 11.579 14.073 1.00 93.75 944 LEU A C 1
ATOM 7229 O O . LEU A 1 944 ? 28.396 11.220 13.810 1.00 93.75 944 LEU A O 1
ATOM 7233 N N . TYR A 1 945 ? 30.019 11.635 15.317 1.00 90.81 945 TYR A N 1
ATOM 7234 C CA . TYR A 1 945 ? 29.214 11.381 16.511 1.00 90.81 945 TYR A CA 1
ATOM 7235 C C . TYR A 1 945 ? 28.949 12.655 17.308 1.00 90.81 945 TYR A C 1
ATOM 7237 O O . TYR A 1 945 ? 29.707 13.628 17.224 1.00 90.81 945 TYR A O 1
ATOM 7245 N N . GLN A 1 946 ? 27.870 12.649 18.091 1.00 85.75 946 GLN A N 1
ATOM 7246 C CA . GLN A 1 946 ? 27.527 13.759 18.971 1.00 85.75 946 GLN A CA 1
ATOM 7247 C C . GLN A 1 946 ? 28.122 13.543 20.368 1.00 85.75 946 GLN A C 1
ATOM 7249 O O . GLN A 1 946 ? 27.848 12.558 21.051 1.00 85.75 946 GLN A O 1
ATOM 7254 N N . THR A 1 947 ? 28.933 14.496 20.816 1.00 81.62 947 THR A N 1
ATOM 7255 C CA . THR A 1 947 ? 29.441 14.534 22.194 1.00 81.62 947 THR A CA 1
ATOM 7256 C C . THR A 1 947 ? 28.349 14.973 23.183 1.00 81.62 947 THR A C 1
ATOM 7258 O O . THR A 1 947 ? 27.419 15.679 22.789 1.00 81.62 947 THR A O 1
ATOM 7261 N N . PRO A 1 948 ? 28.492 14.696 24.497 1.00 69.62 948 PRO A N 1
ATOM 7262 C CA . PRO A 1 948 ? 27.579 15.209 25.529 1.00 69.62 948 PRO A CA 1
ATOM 7263 C C . PRO A 1 948 ? 27.464 16.745 25.613 1.00 69.62 948 PRO A C 1
ATOM 7265 O O . PRO A 1 948 ? 26.578 17.248 26.294 1.00 69.62 948 PRO A O 1
ATOM 7268 N N . ASN A 1 949 ? 28.339 17.490 24.925 1.00 71.31 949 ASN A N 1
ATOM 7269 C CA . ASN A 1 949 ? 28.291 18.951 24.804 1.00 71.31 949 ASN A CA 1
ATOM 7270 C C . ASN A 1 949 ? 27.585 19.411 23.506 1.00 71.31 949 ASN A C 1
ATOM 7272 O O . ASN A 1 949 ? 27.755 20.555 23.087 1.00 71.31 949 ASN A O 1
ATOM 7276 N N . TYR A 1 950 ? 26.861 18.513 22.826 1.00 73.56 950 TYR A N 1
ATOM 7277 C CA . TYR A 1 950 ? 26.210 18.701 21.518 1.00 73.56 950 TYR A CA 1
ATOM 7278 C C . TYR A 1 950 ? 27.150 19.047 20.345 1.00 73.56 950 TYR A C 1
ATOM 7280 O O . TYR A 1 950 ? 26.687 19.326 19.239 1.00 73.56 950 TYR A O 1
ATOM 7288 N N . GLN A 1 951 ? 28.471 18.979 20.545 1.00 80.75 951 GLN A N 1
ATOM 7289 C CA . GLN A 1 951 ? 29.460 19.147 19.477 1.00 80.75 951 GLN A CA 1
ATOM 7290 C C . GLN A 1 951 ? 29.555 17.862 18.649 1.00 80.75 951 GLN A C 1
ATOM 7292 O O . GLN A 1 951 ? 29.636 16.776 19.226 1.00 80.75 951 GLN A O 1
ATOM 7297 N N . TRP A 1 952 ? 29.595 17.994 17.324 1.00 88.62 952 TRP A N 1
ATOM 7298 C CA . TRP A 1 952 ? 29.814 16.886 16.392 1.00 88.62 952 TRP A CA 1
ATOM 7299 C C . TRP A 1 952 ? 31.302 16.750 16.057 1.00 88.62 952 TRP A C 1
ATOM 7301 O O . TRP A 1 952 ? 31.915 17.728 15.628 1.00 88.62 952 TRP A O 1
ATOM 7311 N N . ILE A 1 953 ? 31.875 15.557 16.243 1.00 92.12 953 ILE A N 1
ATOM 7312 C CA . ILE A 1 953 ? 33.292 15.252 15.961 1.00 92.12 953 ILE A CA 1
ATOM 7313 C C . ILE A 1 953 ? 33.442 13.860 15.310 1.00 92.12 953 ILE A C 1
ATOM 7315 O O . ILE A 1 953 ? 32.516 13.054 15.423 1.00 92.12 953 ILE A O 1
ATOM 7319 N N . PRO A 1 954 ? 34.552 13.561 14.603 1.00 94.56 954 PRO A N 1
ATOM 7320 C CA . PRO A 1 954 ? 34.737 12.279 13.912 1.00 94.56 954 PRO A CA 1
ATOM 7321 C C . PRO A 1 954 ? 34.640 11.062 14.837 1.00 94.56 954 PRO A C 1
ATOM 7323 O O . PRO A 1 954 ? 35.219 11.055 15.920 1.00 94.56 954 PRO A O 1
ATOM 7326 N N . SER A 1 955 ? 33.928 10.026 14.392 1.00 92.62 955 SER A N 1
ATOM 7327 C CA . SER A 1 955 ? 33.732 8.762 15.106 1.00 92.62 955 SER A CA 1
ATOM 7328 C C . SER A 1 955 ? 35.044 8.011 15.254 1.00 92.62 955 SER A C 1
ATOM 7330 O O . SER A 1 955 ? 35.721 7.723 14.272 1.00 92.62 955 SER A O 1
ATOM 7332 N N . ASP A 1 956 ? 35.386 7.665 16.492 1.00 88.12 956 ASP A N 1
ATOM 7333 C CA . ASP A 1 956 ? 36.575 6.870 16.793 1.00 88.12 956 ASP A CA 1
ATOM 7334 C C . ASP A 1 956 ? 36.386 5.380 16.481 1.00 88.12 956 ASP A C 1
ATOM 7336 O O . ASP A 1 956 ? 37.367 4.688 16.225 1.00 88.12 956 ASP A O 1
ATOM 7340 N N . VAL A 1 957 ? 35.132 4.915 16.420 1.00 90.44 957 VAL A N 1
ATOM 7341 C CA . VAL A 1 957 ? 34.767 3.553 15.998 1.00 90.44 957 VAL A CA 1
ATOM 7342 C C . VAL A 1 957 ? 34.742 3.404 14.476 1.00 90.44 957 VAL A C 1
ATOM 7344 O O . VAL A 1 957 ? 35.209 2.386 13.968 1.00 90.44 957 VAL A O 1
ATOM 7347 N N . TYR A 1 958 ? 34.211 4.384 13.738 1.00 94.38 958 TYR A N 1
ATOM 7348 C CA . TYR A 1 958 ? 33.966 4.275 12.297 1.00 94.38 958 TYR A CA 1
ATOM 7349 C C . TYR A 1 958 ? 34.851 5.229 11.492 1.00 94.38 958 TYR A C 1
ATOM 7351 O O . TYR A 1 958 ? 34.677 6.445 11.548 1.00 94.38 958 TYR A O 1
ATOM 7359 N N . ARG A 1 959 ? 35.770 4.666 10.696 1.00 94.62 959 ARG A N 1
ATOM 7360 C CA . ARG A 1 959 ? 36.672 5.402 9.795 1.00 94.62 959 ARG A CA 1
ATOM 7361 C C . ARG A 1 959 ? 36.481 4.976 8.335 1.00 94.62 959 ARG A C 1
ATOM 7363 O O . ARG A 1 959 ? 36.144 3.821 8.058 1.00 94.62 959 ARG A O 1
ATOM 7370 N N . TYR A 1 960 ? 36.784 5.876 7.400 1.00 96.06 960 TYR A N 1
ATOM 7371 C CA . TYR A 1 960 ? 36.722 5.634 5.952 1.00 96.06 960 TYR A CA 1
ATOM 7372 C C . TYR A 1 960 ? 37.544 4.416 5.491 1.00 96.06 960 TYR A C 1
ATOM 7374 O O . TYR A 1 960 ? 37.094 3.664 4.629 1.00 96.06 960 TYR A O 1
ATOM 7382 N N . ASN A 1 961 ? 38.732 4.187 6.063 1.00 94.56 961 ASN A N 1
ATOM 7383 C CA . ASN A 1 961 ? 39.608 3.081 5.646 1.00 94.56 961 ASN A CA 1
ATOM 7384 C C . ASN A 1 961 ? 38.996 1.698 5.939 1.00 94.56 961 ASN A C 1
ATOM 7386 O O . ASN A 1 961 ? 39.086 0.803 5.095 1.00 94.56 961 ASN A O 1
ATOM 7390 N N . ASP A 1 962 ? 38.338 1.538 7.093 1.00 95.62 962 ASP A N 1
ATOM 7391 C CA . ASP A 1 962 ? 37.614 0.309 7.445 1.00 95.62 962 ASP A CA 1
ATOM 7392 C C . ASP A 1 962 ? 36.421 0.112 6.496 1.00 95.62 962 ASP A C 1
ATOM 7394 O O . ASP A 1 962 ? 36.216 -0.975 5.956 1.00 95.62 962 ASP A O 1
ATOM 7398 N N . PHE A 1 963 ? 35.670 1.193 6.239 1.00 97.06 963 PHE A N 1
ATOM 7399 C CA . PHE A 1 963 ? 34.520 1.201 5.330 1.00 97.06 963 PHE A CA 1
ATOM 7400 C C . PHE A 1 963 ? 34.911 0.774 3.909 1.00 97.06 963 PHE A C 1
ATOM 7402 O O . PHE A 1 963 ? 34.277 -0.105 3.328 1.00 97.06 963 PHE A O 1
ATOM 7409 N N . LEU A 1 964 ? 35.973 1.362 3.350 1.00 95.50 964 LEU A N 1
ATOM 7410 C CA . LEU A 1 964 ? 36.449 1.049 2.002 1.00 95.50 964 LEU A CA 1
ATOM 7411 C C . LEU A 1 964 ? 36.983 -0.389 1.903 1.00 95.50 964 LEU A C 1
ATOM 7413 O O . LEU A 1 964 ? 36.849 -1.019 0.853 1.00 95.50 964 LEU A O 1
ATOM 7417 N N . SER A 1 965 ? 37.574 -0.914 2.979 1.00 94.19 965 SER A N 1
ATOM 7418 C CA . SER A 1 965 ? 38.062 -2.297 3.040 1.00 94.19 965 SER A CA 1
ATOM 7419 C C . SER A 1 965 ? 36.898 -3.291 3.040 1.00 94.19 965 SER A C 1
ATOM 7421 O O . SER A 1 965 ? 36.856 -4.168 2.175 1.00 94.19 965 SER A O 1
ATOM 7423 N N . ALA A 1 966 ? 35.892 -3.073 3.895 1.00 95.56 966 ALA A N 1
ATOM 7424 C CA . ALA A 1 966 ? 34.646 -3.842 3.898 1.00 95.56 966 ALA A CA 1
ATOM 7425 C C . ALA A 1 966 ? 33.905 -3.769 2.556 1.00 95.56 966 ALA A C 1
ATOM 7427 O O . ALA A 1 966 ? 33.507 -4.796 2.010 1.00 95.56 966 ALA A O 1
ATOM 7428 N N . LEU A 1 967 ? 33.775 -2.573 1.973 1.00 95.19 967 LEU A N 1
ATOM 7429 C CA . LEU A 1 967 ? 33.114 -2.388 0.681 1.00 95.19 967 LEU A CA 1
ATOM 7430 C C . LEU A 1 967 ? 33.813 -3.207 -0.413 1.00 95.19 967 LEU A C 1
ATOM 7432 O O . LEU A 1 967 ? 33.162 -3.929 -1.167 1.00 95.19 967 LEU A O 1
ATOM 7436 N N . ARG A 1 968 ? 35.151 -3.146 -0.470 1.00 91.94 968 ARG A N 1
ATOM 7437 C CA . ARG A 1 968 ? 35.968 -3.918 -1.420 1.00 91.94 968 ARG A CA 1
ATOM 7438 C C . ARG A 1 968 ? 35.830 -5.425 -1.231 1.00 91.94 968 ARG A C 1
ATOM 7440 O O . ARG A 1 968 ? 35.784 -6.127 -2.238 1.00 91.94 968 ARG A O 1
ATOM 7447 N N . VAL A 1 969 ? 35.735 -5.911 0.005 1.00 89.31 969 VAL A N 1
ATOM 7448 C CA . VAL A 1 969 ? 35.380 -7.307 0.306 1.00 89.31 969 VAL A CA 1
ATOM 7449 C C . VAL A 1 969 ? 34.008 -7.644 -0.288 1.00 89.31 969 VAL A C 1
ATOM 7451 O O . VAL A 1 969 ? 33.894 -8.529 -1.143 1.00 89.31 969 VAL A O 1
ATOM 7454 N N . MET A 1 970 ? 32.984 -6.880 0.090 1.00 91.44 970 MET A N 1
ATOM 7455 C CA . MET A 1 970 ? 31.585 -7.185 -0.210 1.00 91.44 970 MET A CA 1
ATOM 7456 C C . MET A 1 970 ? 31.218 -7.042 -1.694 1.00 91.44 970 MET A C 1
ATOM 7458 O O . MET A 1 970 ? 30.261 -7.679 -2.128 1.00 91.44 970 MET A O 1
ATOM 7462 N N . TYR A 1 971 ? 31.963 -6.265 -2.493 1.00 91.06 971 TYR A N 1
ATOM 7463 C CA . TYR A 1 971 ? 31.727 -6.160 -3.943 1.00 91.06 971 TYR A CA 1
ATOM 7464 C C . TYR A 1 971 ? 32.660 -7.017 -4.823 1.00 91.06 971 TYR A C 1
ATOM 7466 O O . TYR A 1 971 ? 32.262 -7.377 -5.929 1.00 91.06 971 TYR A O 1
ATOM 7474 N N . LYS A 1 972 ? 33.885 -7.365 -4.383 1.00 86.62 972 LYS A N 1
ATOM 7475 C CA . LYS A 1 972 ? 34.850 -8.153 -5.200 1.00 86.62 972 LYS A CA 1
ATOM 7476 C C . LYS A 1 972 ? 34.810 -9.655 -4.926 1.00 86.62 972 LYS A C 1
ATOM 7478 O O . LYS A 1 972 ? 35.084 -10.455 -5.825 1.00 86.62 972 LYS A O 1
ATOM 7483 N N . ASN A 1 973 ? 34.527 -10.022 -3.679 1.00 85.00 973 ASN A N 1
ATOM 7484 C CA . ASN A 1 973 ? 34.416 -11.411 -3.242 1.00 85.00 973 ASN A CA 1
ATOM 7485 C C . ASN A 1 973 ? 32.943 -11.786 -3.060 1.00 85.00 973 ASN A C 1
ATOM 7487 O O . ASN A 1 973 ? 32.531 -12.841 -3.530 1.00 85.00 973 ASN A O 1
ATOM 7491 N N . GLY A 1 974 ? 32.153 -10.880 -2.472 1.00 83.19 974 GLY A N 1
ATOM 7492 C CA . GLY A 1 974 ? 30.752 -11.141 -2.153 1.00 83.19 974 GLY A CA 1
ATOM 7493 C C . GLY A 1 974 ? 30.591 -12.151 -1.018 1.00 83.19 974 GLY A C 1
ATOM 7494 O O . GLY A 1 974 ? 31.565 -12.580 -0.399 1.00 83.19 974 GLY A O 1
ATOM 7495 N N . VAL A 1 975 ? 29.341 -12.514 -0.741 1.00 81.00 975 VAL A N 1
ATOM 7496 C CA . VAL A 1 975 ? 28.944 -13.500 0.273 1.00 81.00 975 VAL A CA 1
ATOM 7497 C C . VAL A 1 975 ? 27.751 -14.273 -0.283 1.00 81.00 975 VAL A C 1
ATOM 7499 O O . VAL A 1 975 ? 26.850 -13.663 -0.848 1.00 81.00 975 VAL A O 1
ATOM 7502 N N . ALA A 1 976 ? 27.742 -15.606 -0.189 1.00 73.81 976 ALA A N 1
ATOM 7503 C CA . ALA A 1 976 ? 26.658 -16.449 -0.725 1.00 73.81 976 ALA A CA 1
ATOM 7504 C C . ALA A 1 976 ? 26.316 -16.209 -2.225 1.00 73.81 976 ALA A C 1
ATOM 7506 O O . ALA A 1 976 ? 25.170 -16.353 -2.641 1.00 73.81 976 ALA A O 1
ATOM 7507 N N . ASN A 1 977 ? 27.307 -15.834 -3.051 1.00 79.31 977 ASN A N 1
ATOM 7508 C CA . ASN A 1 977 ? 27.155 -15.342 -4.439 1.00 79.31 977 ASN A CA 1
ATOM 7509 C C . ASN A 1 977 ? 26.356 -14.028 -4.606 1.00 79.31 977 ASN A C 1
ATOM 7511 O O . ASN A 1 977 ? 26.085 -13.623 -5.738 1.00 79.31 977 ASN A O 1
ATOM 7515 N N . LYS A 1 978 ? 26.015 -13.331 -3.518 1.00 82.75 978 LYS A N 1
ATOM 7516 C CA . LYS A 1 978 ? 25.471 -11.969 -3.539 1.00 82.75 978 LYS A CA 1
ATOM 7517 C C . LYS A 1 978 ? 26.598 -10.952 -3.319 1.00 82.75 978 LYS A C 1
ATOM 7519 O O . LYS A 1 978 ? 27.582 -11.227 -2.632 1.00 82.75 978 LYS A O 1
ATOM 7524 N N . PHE A 1 979 ? 26.464 -9.767 -3.907 1.00 90.88 979 PHE A N 1
ATOM 7525 C CA . PHE A 1 979 ? 27.506 -8.735 -3.922 1.00 90.88 979 PHE A CA 1
ATOM 7526 C C . PHE A 1 979 ? 26.927 -7.370 -3.534 1.00 90.88 979 PHE A C 1
ATOM 7528 O O . PHE A 1 979 ? 25.774 -7.063 -3.849 1.00 90.88 979 PHE A O 1
ATOM 7535 N N . PHE A 1 980 ? 27.727 -6.518 -2.891 1.00 94.62 980 PHE A N 1
ATOM 7536 C CA . PHE A 1 980 ? 27.350 -5.119 -2.678 1.00 94.62 980 PHE A CA 1
ATOM 7537 C C . PHE A 1 980 ? 27.276 -4.396 -4.030 1.00 94.62 980 PHE A C 1
ATOM 7539 O O . PHE A 1 980 ? 28.212 -4.456 -4.829 1.00 94.62 980 PHE A O 1
ATOM 7546 N N . TYR A 1 981 ? 26.149 -3.745 -4.315 1.00 95.19 981 TYR A N 1
ATOM 7547 C CA . TYR A 1 981 ? 25.867 -3.216 -5.645 1.00 95.19 981 TYR A CA 1
ATOM 7548 C C . TYR A 1 981 ? 26.604 -1.891 -5.894 1.00 95.19 981 TYR A C 1
ATOM 7550 O O . TYR A 1 981 ? 26.350 -0.876 -5.246 1.00 95.19 981 TYR A O 1
ATOM 7558 N N . MET A 1 982 ? 27.514 -1.912 -6.870 1.00 94.06 982 MET A N 1
ATOM 7559 C CA . MET A 1 982 ? 28.404 -0.796 -7.227 1.00 94.06 982 MET A CA 1
ATOM 7560 C C . MET A 1 982 ? 28.008 -0.088 -8.538 1.00 94.06 982 MET A C 1
ATOM 7562 O O . MET A 1 982 ? 28.781 0.718 -9.058 1.00 94.06 982 MET A O 1
ATOM 7566 N N . GLY A 1 983 ? 26.814 -0.366 -9.072 1.00 91.50 983 GLY A N 1
ATOM 7567 C CA . GLY A 1 983 ? 26.347 0.178 -10.350 1.00 91.50 983 GLY A CA 1
ATOM 7568 C C . GLY A 1 983 ? 26.618 -0.713 -11.566 1.00 91.50 983 GLY A C 1
ATOM 7569 O O . GLY A 1 983 ? 27.474 -1.596 -11.530 1.00 91.50 983 GLY A O 1
ATOM 7570 N N . ASP A 1 984 ? 25.899 -0.443 -12.657 1.00 89.50 984 ASP A N 1
ATOM 7571 C CA . ASP A 1 984 ? 25.987 -1.156 -13.943 1.00 89.50 984 ASP A CA 1
ATOM 7572 C C . ASP A 1 984 ? 26.917 -0.449 -14.948 1.00 89.50 984 ASP A C 1
ATOM 7574 O O . ASP A 1 984 ? 27.179 0.743 -14.821 1.00 89.50 984 ASP A O 1
ATOM 7578 N N . ASP A 1 985 ? 27.376 -1.120 -16.012 1.00 87.44 985 ASP A N 1
ATOM 7579 C CA . ASP A 1 985 ? 28.264 -0.516 -17.032 1.00 87.44 985 ASP A CA 1
ATOM 7580 C C . ASP A 1 985 ? 27.510 0.373 -18.059 1.00 87.44 985 ASP A C 1
ATOM 7582 O O . ASP A 1 985 ? 27.644 0.235 -19.277 1.00 87.44 985 ASP A O 1
ATOM 7586 N N . CYS A 1 986 ? 26.706 1.314 -17.552 1.00 84.75 986 CYS A N 1
ATOM 7587 C CA . CYS A 1 986 ? 25.892 2.279 -18.300 1.00 84.75 986 CYS A CA 1
ATOM 7588 C C . CYS A 1 986 ? 26.209 3.745 -17.890 1.00 84.75 986 CYS A C 1
ATOM 7590 O O . CYS A 1 986 ? 26.925 3.969 -16.909 1.00 84.75 986 CYS A O 1
ATOM 7592 N N . PRO A 1 987 ? 25.695 4.777 -18.599 1.00 86.12 987 PRO A N 1
ATOM 7593 C CA . PRO A 1 987 ? 26.073 6.177 -18.356 1.00 86.12 987 PRO A CA 1
ATOM 7594 C C . PRO A 1 987 ? 25.841 6.684 -16.922 1.00 86.12 987 PRO A C 1
ATOM 7596 O O . PRO A 1 987 ? 26.719 7.342 -16.365 1.00 86.12 987 PRO A O 1
ATOM 7599 N N . ASN A 1 988 ? 24.703 6.343 -16.304 1.00 88.44 988 ASN A N 1
ATOM 7600 C CA . ASN A 1 988 ? 24.383 6.697 -14.913 1.00 88.44 988 ASN A CA 1
ATOM 7601 C C . ASN A 1 988 ? 24.818 5.625 -13.894 1.00 88.44 988 ASN A C 1
ATOM 7603 O O . ASN A 1 988 ? 24.646 5.821 -12.695 1.00 88.44 988 ASN A O 1
ATOM 7607 N N . GLY A 1 989 ? 25.445 4.530 -14.332 1.00 89.44 989 GLY A N 1
ATOM 7608 C CA . GLY A 1 989 ? 25.743 3.360 -13.504 1.00 89.44 989 GLY A CA 1
ATOM 7609 C C . GLY A 1 989 ? 26.481 3.661 -12.202 1.00 89.44 989 GLY A C 1
ATOM 7610 O O . GLY A 1 989 ? 26.047 3.273 -11.120 1.00 89.44 989 GLY A O 1
ATOM 7611 N N . HIS A 1 990 ? 27.554 4.445 -12.296 1.00 92.94 990 HIS A N 1
ATOM 7612 C CA . HIS A 1 990 ? 28.334 4.904 -11.144 1.00 92.94 990 HIS A CA 1
ATOM 7613 C C . HIS A 1 990 ? 27.507 5.730 -10.137 1.00 92.94 990 HIS A C 1
ATOM 7615 O O . HIS A 1 990 ? 27.763 5.659 -8.937 1.00 92.94 990 HIS A O 1
ATOM 7621 N N . LYS A 1 991 ? 26.477 6.463 -10.589 1.00 95.94 991 LYS A N 1
ATOM 7622 C CA . LYS A 1 991 ? 25.538 7.155 -9.694 1.00 95.94 991 LYS A CA 1
ATOM 7623 C C . LYS A 1 991 ? 24.651 6.166 -8.950 1.00 95.94 991 LYS A C 1
ATOM 7625 O O . LYS A 1 991 ? 24.446 6.355 -7.759 1.00 95.94 991 LYS A O 1
ATOM 7630 N N . TYR A 1 992 ? 24.178 5.095 -9.597 1.00 96.94 992 TYR A N 1
ATOM 7631 C CA . TYR A 1 992 ? 23.407 4.057 -8.904 1.00 96.94 992 TYR A CA 1
ATOM 7632 C C . TYR A 1 992 ? 24.220 3.435 -7.749 1.00 96.94 992 TYR A C 1
ATOM 7634 O O . TYR A 1 992 ? 23.711 3.292 -6.639 1.00 96.94 992 TYR A O 1
ATOM 7642 N N . GLY A 1 993 ? 25.504 3.133 -7.984 1.00 96.06 993 GLY A N 1
ATOM 7643 C CA . GLY A 1 993 ? 26.414 2.641 -6.942 1.00 96.06 993 GLY A CA 1
ATOM 7644 C C . GLY A 1 993 ? 26.620 3.644 -5.800 1.00 96.06 993 GLY A C 1
ATOM 7645 O O . GLY A 1 993 ? 26.523 3.280 -4.629 1.00 96.06 993 GLY A O 1
ATOM 7646 N N . LEU A 1 994 ? 26.833 4.925 -6.120 1.00 97.50 994 LEU A N 1
ATOM 7647 C CA . LEU A 1 994 ? 26.968 5.984 -5.112 1.00 97.50 994 LEU A CA 1
ATOM 7648 C C . LEU A 1 994 ? 25.671 6.228 -4.319 1.00 97.50 994 LEU A C 1
ATOM 7650 O O . LEU A 1 994 ? 25.750 6.464 -3.117 1.00 97.50 994 LEU A O 1
ATOM 7654 N N . VAL A 1 995 ? 24.488 6.111 -4.934 1.00 97.81 995 VAL A N 1
ATOM 7655 C CA . VAL A 1 995 ? 23.198 6.197 -4.223 1.00 97.81 995 VAL A CA 1
ATOM 7656 C C . VAL A 1 995 ? 22.978 5.007 -3.291 1.00 97.81 995 VAL A C 1
ATOM 7658 O O . VAL A 1 995 ? 22.539 5.216 -2.162 1.00 97.81 995 VAL A O 1
ATOM 7661 N N . ASN A 1 996 ? 23.331 3.786 -3.704 1.00 98.00 996 ASN A N 1
ATOM 7662 C CA . ASN A 1 996 ? 23.267 2.603 -2.836 1.00 98.00 996 ASN A CA 1
ATOM 7663 C C . ASN A 1 996 ? 24.134 2.798 -1.576 1.00 98.00 996 ASN A C 1
ATOM 7665 O O . ASN A 1 996 ? 23.675 2.625 -0.446 1.00 98.00 996 ASN A O 1
ATOM 7669 N N . ILE A 1 997 ? 25.369 3.275 -1.769 1.00 98.00 997 ILE A N 1
ATOM 7670 C CA . ILE A 1 997 ? 26.287 3.623 -0.677 1.00 98.00 997 ILE A CA 1
ATOM 7671 C C . ILE A 1 997 ? 25.737 4.769 0.182 1.00 98.00 997 ILE A C 1
ATOM 7673 O O . ILE A 1 997 ? 25.815 4.702 1.409 1.00 98.00 997 ILE A O 1
ATOM 7677 N N . ALA A 1 998 ? 25.165 5.811 -0.426 1.00 97.88 998 ALA A N 1
ATOM 7678 C CA . ALA A 1 998 ? 24.593 6.932 0.310 1.00 97.88 998 ALA A CA 1
ATOM 7679 C C . ALA A 1 998 ? 23.406 6.501 1.179 1.00 97.88 998 ALA A C 1
ATOM 7681 O O . ALA A 1 998 ? 23.304 6.939 2.324 1.00 97.88 998 ALA A O 1
ATOM 7682 N N . ALA A 1 999 ? 22.543 5.618 0.671 1.00 97.69 999 ALA A N 1
ATOM 7683 C CA . ALA A 1 999 ? 21.424 5.059 1.420 1.00 97.69 999 ALA A CA 1
ATOM 7684 C C . ALA A 1 999 ? 21.911 4.205 2.604 1.00 97.69 999 ALA A C 1
ATOM 7686 O O . ALA A 1 999 ? 21.439 4.406 3.724 1.00 97.69 999 ALA A O 1
ATOM 7687 N N . PHE A 1 1000 ? 22.899 3.329 2.388 1.00 97.88 1000 PHE A N 1
ATOM 7688 C CA . PHE A 1 1000 ? 23.530 2.513 3.435 1.00 97.88 1000 PHE A CA 1
ATOM 7689 C C . PHE A 1 1000 ? 24.177 3.369 4.538 1.00 97.88 1000 PHE A C 1
ATOM 7691 O O . PHE A 1 1000 ? 23.936 3.159 5.732 1.00 97.88 1000 PHE A O 1
ATOM 7698 N N . LEU A 1 1001 ? 24.954 4.388 4.150 1.00 97.38 1001 LEU A N 1
ATOM 7699 C CA . LEU A 1 1001 ? 25.574 5.330 5.084 1.00 97.38 1001 LEU A CA 1
ATOM 7700 C C . LEU A 1 1001 ? 24.529 6.175 5.830 1.00 97.38 1001 LEU A C 1
ATOM 7702 O O . LEU A 1 1001 ? 24.715 6.458 7.010 1.00 97.38 1001 LEU A O 1
ATOM 7706 N N . ALA A 1 1002 ? 23.408 6.534 5.201 1.00 96.62 1002 ALA A N 1
ATOM 7707 C CA . ALA A 1 1002 ? 22.352 7.314 5.844 1.00 96.62 1002 ALA A CA 1
ATOM 7708 C C . ALA A 1 1002 ? 21.663 6.580 7.005 1.00 96.62 1002 ALA A C 1
ATOM 7710 O O . ALA A 1 1002 ? 21.374 7.205 8.031 1.00 96.62 1002 ALA A O 1
ATOM 7711 N N . GLN A 1 1003 ? 21.444 5.265 6.865 1.00 95.50 1003 GLN A N 1
ATOM 7712 C CA . GLN A 1 1003 ? 20.941 4.429 7.961 1.00 95.50 1003 GLN A CA 1
ATOM 7713 C C . GLN A 1 1003 ? 22.024 4.244 9.028 1.00 95.50 1003 GLN A C 1
ATOM 7715 O O . GLN A 1 1003 ? 21.789 4.542 10.194 1.00 95.50 1003 GLN A O 1
ATOM 7720 N N . SER A 1 1004 ? 23.245 3.882 8.614 1.00 95.50 1004 SER A N 1
ATOM 7721 C CA . SER A 1 1004 ? 24.430 3.756 9.483 1.00 95.50 1004 SER A CA 1
ATOM 7722 C C . SER A 1 1004 ? 24.636 4.977 10.399 1.00 95.50 1004 SER A C 1
ATOM 7724 O O . SER A 1 1004 ? 24.942 4.850 11.588 1.00 95.50 1004 SER A O 1
ATOM 7726 N N . MET A 1 1005 ? 24.424 6.182 9.856 1.00 94.81 1005 MET A N 1
ATOM 7727 C CA . MET A 1 1005 ? 24.485 7.447 10.592 1.00 94.81 1005 MET A CA 1
ATOM 7728 C C . MET A 1 1005 ? 23.428 7.568 11.696 1.00 94.81 1005 MET A C 1
ATOM 7730 O O . MET A 1 1005 ? 23.695 8.203 12.718 1.00 94.81 1005 MET A O 1
ATOM 7734 N N . LYS A 1 1006 ? 22.240 6.986 11.500 1.00 90.69 1006 LYS A N 1
ATOM 7735 C CA . LYS A 1 1006 ? 21.146 6.977 12.475 1.00 90.69 1006 LYS A CA 1
ATOM 7736 C C . LYS A 1 1006 ? 21.341 5.908 13.555 1.00 90.69 1006 LYS A C 1
ATOM 7738 O O . LYS A 1 1006 ? 21.171 6.254 14.724 1.00 90.69 1006 LYS A O 1
ATOM 7743 N N . GLU A 1 1007 ? 21.705 4.676 13.186 1.00 88.12 1007 GLU A N 1
ATOM 7744 C CA . GLU A 1 1007 ? 21.724 3.546 14.136 1.00 88.12 1007 GLU A CA 1
ATOM 7745 C C . GLU A 1 1007 ? 22.871 3.644 15.152 1.00 88.12 1007 GLU A C 1
ATOM 7747 O O . GLU A 1 1007 ? 22.660 3.506 16.356 1.00 88.12 1007 GLU A O 1
ATOM 7752 N N . THR A 1 1008 ? 24.104 3.869 14.681 1.00 89.69 1008 THR A N 1
ATOM 7753 C CA . THR A 1 1008 ? 25.312 3.617 15.493 1.00 89.69 1008 THR A CA 1
ATOM 7754 C C . THR A 1 1008 ? 26.323 4.755 15.481 1.00 89.69 1008 THR A C 1
ATOM 7756 O O . THR A 1 1008 ? 26.814 5.153 16.543 1.00 89.69 1008 THR A O 1
ATOM 7759 N N . ILE A 1 1009 ? 26.615 5.323 14.306 1.00 92.44 1009 ILE A N 1
ATOM 7760 C CA . ILE A 1 1009 ? 27.690 6.310 14.135 1.00 92.44 1009 ILE A CA 1
ATOM 7761 C C . ILE A 1 1009 ? 27.419 7.556 14.986 1.00 92.44 1009 ILE A C 1
ATOM 7763 O O . ILE A 1 1009 ? 28.328 8.007 15.685 1.00 92.44 1009 ILE A O 1
ATOM 7767 N N . LYS A 1 1010 ? 26.176 8.074 15.020 1.00 89.38 1010 LYS A N 1
ATOM 7768 C CA . LYS A 1 1010 ? 25.854 9.270 15.825 1.00 89.38 1010 LYS A CA 1
ATOM 7769 C C . LYS A 1 1010 ? 26.086 9.086 17.333 1.00 89.38 1010 LYS A C 1
ATOM 7771 O O . LYS A 1 1010 ? 26.316 10.077 18.026 1.00 89.38 1010 LYS A O 1
ATOM 7776 N N . TYR A 1 1011 ? 26.097 7.838 17.812 1.00 86.38 1011 TYR A N 1
ATOM 7777 C CA . TYR A 1 1011 ? 26.367 7.444 19.200 1.00 86.38 1011 TYR A CA 1
ATOM 7778 C C . TYR A 1 1011 ? 27.814 6.965 19.447 1.00 86.38 1011 TYR A C 1
ATOM 7780 O O . TYR A 1 1011 ? 28.163 6.668 20.589 1.00 86.38 1011 TYR A O 1
ATOM 7788 N N . ASN A 1 1012 ? 28.655 6.871 18.405 1.00 89.31 1012 ASN A N 1
ATOM 7789 C CA . ASN A 1 1012 ? 29.998 6.265 18.439 1.00 89.31 1012 ASN A CA 1
ATOM 7790 C C . ASN A 1 1012 ? 30.017 4.812 18.970 1.00 89.31 1012 ASN A C 1
ATOM 7792 O O . ASN A 1 1012 ? 31.003 4.375 19.566 1.00 89.31 1012 ASN A O 1
ATOM 7796 N N . ALA A 1 1013 ? 28.912 4.080 18.814 1.00 87.81 1013 ALA A N 1
ATOM 7797 C CA . ALA A 1 1013 ? 28.720 2.739 19.365 1.00 87.81 1013 ALA A CA 1
ATOM 7798 C C . ALA A 1 1013 ? 28.963 1.656 18.299 1.00 87.81 1013 ALA A C 1
ATOM 7800 O O . ALA A 1 1013 ? 28.720 1.898 17.118 1.00 87.81 1013 ALA A O 1
ATOM 7801 N N . CYS A 1 1014 ? 29.429 0.470 18.696 1.00 90.81 1014 CYS A N 1
ATOM 7802 C CA . CYS A 1 1014 ? 29.527 -0.689 17.798 1.00 90.81 1014 CYS A CA 1
ATOM 7803 C C . CYS A 1 1014 ? 28.565 -1.797 18.226 1.00 90.81 1014 CYS A C 1
ATOM 7805 O O . CYS A 1 1014 ? 27.797 -2.285 17.401 1.00 90.81 1014 CYS A O 1
ATOM 7807 N N . ASP A 1 1015 ? 28.552 -2.121 19.518 1.00 91.69 1015 ASP A N 1
ATOM 7808 C CA . ASP A 1 1015 ? 27.435 -2.827 20.137 1.00 91.69 1015 ASP A CA 1
ATOM 7809 C C . ASP A 1 1015 ? 26.292 -1.842 20.443 1.00 91.69 1015 ASP A C 1
ATOM 7811 O O . ASP A 1 1015 ? 26.532 -0.657 20.699 1.00 91.69 1015 ASP A O 1
ATOM 7815 N N . GLU A 1 1016 ? 25.047 -2.320 20.444 1.00 89.38 1016 GLU A N 1
ATOM 7816 C CA . GLU A 1 1016 ? 23.889 -1.528 20.865 1.00 89.38 1016 GLU A CA 1
ATOM 7817 C C . GLU A 1 1016 ? 23.966 -1.100 22.346 1.00 89.38 1016 GLU A C 1
ATOM 7819 O O . GLU A 1 1016 ? 24.578 -1.756 23.194 1.00 89.38 1016 GLU A O 1
ATOM 7824 N N . ASN A 1 1017 ? 23.301 0.009 22.674 1.00 88.12 1017 ASN A N 1
ATOM 7825 C CA . ASN A 1 1017 ? 23.102 0.427 24.062 1.00 88.12 1017 ASN A CA 1
ATOM 7826 C C . ASN A 1 1017 ? 21.813 -0.187 24.618 1.00 88.12 1017 ASN A C 1
ATOM 7828 O O . ASN A 1 1017 ? 20.870 -0.448 23.871 1.00 88.12 1017 ASN A O 1
ATOM 7832 N N . SER A 1 1018 ? 21.724 -0.320 25.943 1.00 89.31 1018 SER A N 1
ATOM 7833 C CA . SER A 1 1018 ? 20.443 -0.575 26.608 1.00 89.31 1018 SER A CA 1
ATOM 7834 C C . SER A 1 1018 ? 19.554 0.674 26.500 1.00 89.31 1018 SER A C 1
ATOM 7836 O O . SER A 1 1018 ? 19.794 1.664 27.186 1.00 89.31 1018 SER A O 1
ATOM 7838 N N . TRP A 1 1019 ? 18.574 0.656 25.598 1.00 86.06 1019 TRP A N 1
ATOM 7839 C CA . TRP A 1 1019 ? 17.646 1.756 25.318 1.00 86.06 1019 TRP A CA 1
ATOM 7840 C C . TRP A 1 1019 ? 16.253 1.542 25.932 1.00 86.06 1019 TRP A C 1
ATOM 7842 O O . TRP A 1 1019 ? 15.562 2.524 26.196 1.00 86.06 1019 TRP A O 1
ATOM 7852 N N . ASP A 1 1020 ? 15.828 0.295 26.162 1.00 88.12 1020 ASP A N 1
ATOM 7853 C CA . ASP A 1 1020 ? 14.473 -0.019 26.641 1.00 88.12 1020 ASP A CA 1
ATOM 7854 C C . ASP A 1 1020 ? 14.304 0.290 28.146 1.00 88.12 1020 ASP A C 1
ATOM 7856 O O . ASP A 1 1020 ? 15.026 -0.241 28.997 1.00 88.12 1020 ASP A O 1
ATOM 7860 N N . PHE A 1 1021 ? 13.355 1.173 28.477 1.00 86.69 1021 PHE A N 1
ATOM 7861 C CA . PHE A 1 1021 ? 13.188 1.778 29.806 1.00 86.69 1021 PHE A CA 1
ATOM 7862 C C . PHE A 1 1021 ? 11.918 1.286 30.523 1.00 86.69 1021 PHE A C 1
ATOM 7864 O O . PHE A 1 1021 ? 10.985 2.034 30.835 1.00 86.69 1021 PHE A O 1
ATOM 7871 N N . VAL A 1 1022 ? 11.875 -0.020 30.777 1.00 86.81 1022 VAL A N 1
ATOM 7872 C CA . VAL A 1 1022 ? 10.721 -0.725 31.346 1.00 86.81 1022 VAL A CA 1
ATOM 7873 C C . VAL A 1 1022 ? 10.407 -0.260 32.773 1.00 86.81 1022 VAL A C 1
ATOM 7875 O O . VAL A 1 1022 ? 11.200 -0.428 33.701 1.00 86.81 1022 VAL A O 1
ATOM 7878 N N . LYS A 1 1023 ? 9.192 0.273 32.976 1.00 84.88 1023 LYS A N 1
ATOM 7879 C CA . LYS A 1 1023 ? 8.631 0.646 34.296 1.00 84.88 1023 LYS A CA 1
ATOM 7880 C C . LYS A 1 1023 ? 9.551 1.574 35.116 1.00 84.88 1023 LYS A C 1
ATOM 7882 O O . LYS A 1 1023 ? 9.695 1.404 36.327 1.00 84.88 1023 LYS A O 1
ATOM 7887 N N . GLY A 1 1024 ? 10.168 2.557 34.454 1.00 83.56 1024 GLY A N 1
ATOM 7888 C CA . GLY A 1 1024 ? 11.022 3.566 35.097 1.00 83.56 1024 GLY A CA 1
ATOM 7889 C C . GLY A 1 1024 ? 12.449 3.094 35.402 1.00 83.56 1024 GLY A C 1
ATOM 7890 O O . GLY A 1 1024 ? 13.115 3.662 36.268 1.00 83.56 1024 GLY A O 1
ATOM 7891 N N . ARG A 1 1025 ? 12.910 2.019 34.753 1.00 86.81 1025 ARG A N 1
ATOM 7892 C CA . ARG A 1 1025 ? 14.209 1.368 34.980 1.00 86.81 1025 ARG A CA 1
ATOM 7893 C C . ARG A 1 1025 ? 14.793 0.905 33.645 1.00 86.81 1025 ARG A C 1
ATOM 7895 O O . ARG A 1 1025 ? 14.037 0.661 32.720 1.00 86.81 1025 ARG A O 1
ATOM 7902 N N . TYR A 1 1026 ? 16.113 0.729 33.559 1.00 92.81 1026 TYR A N 1
ATOM 7903 C CA . TYR A 1 1026 ? 16.757 -0.003 32.456 1.00 92.81 1026 TYR A CA 1
ATOM 7904 C C . TYR A 1 1026 ? 17.042 -1.442 32.917 1.00 92.81 1026 TYR A C 1
ATOM 7906 O O . TYR A 1 1026 ? 17.983 -1.626 33.699 1.00 92.81 1026 TYR A O 1
ATOM 7914 N N . PRO A 1 1027 ? 16.256 -2.458 32.521 1.00 95.25 1027 PRO A N 1
ATOM 7915 C CA . PRO A 1 1027 ? 16.516 -3.845 32.894 1.00 95.25 1027 PRO A CA 1
ATOM 7916 C C . PRO A 1 1027 ? 17.859 -4.319 32.337 1.00 95.25 1027 PRO A C 1
ATOM 7918 O O . PRO A 1 1027 ? 18.246 -3.989 31.218 1.00 95.25 1027 PRO A O 1
ATOM 7921 N N . ILE A 1 1028 ? 18.583 -5.122 33.111 1.00 94.94 1028 ILE A N 1
ATOM 7922 C CA . ILE A 1 1028 ? 19.852 -5.713 32.656 1.00 94.94 1028 ILE A CA 1
ATOM 7923 C C . ILE A 1 1028 ? 19.577 -6.847 31.651 1.00 94.94 1028 ILE A C 1
ATOM 7925 O O . ILE A 1 1028 ? 20.339 -7.051 30.708 1.00 94.94 1028 ILE A O 1
ATOM 7929 N N . SER A 1 1029 ? 18.434 -7.523 31.793 1.00 94.81 1029 SER A N 1
ATOM 7930 C CA . SER A 1 1029 ? 17.898 -8.506 30.845 1.00 94.81 1029 SER A CA 1
ATOM 7931 C C . SER A 1 1029 ? 17.534 -7.940 29.464 1.00 94.81 1029 SER A C 1
ATOM 7933 O O . SER A 1 1029 ? 17.216 -8.714 28.565 1.00 94.81 1029 SER A O 1
ATOM 7935 N N . ASN A 1 1030 ? 17.667 -6.626 29.236 1.00 95.25 1030 ASN A N 1
ATOM 7936 C CA . ASN A 1 1030 ? 17.638 -6.024 27.897 1.00 95.25 1030 ASN A CA 1
ATOM 7937 C C . ASN A 1 1030 ? 18.666 -6.655 26.933 1.00 95.25 1030 ASN A C 1
ATOM 7939 O O . ASN A 1 1030 ? 18.455 -6.638 25.725 1.00 95.25 1030 ASN A O 1
ATOM 7943 N N . ALA A 1 1031 ? 19.734 -7.286 27.443 1.00 94.69 1031 ALA A N 1
ATOM 7944 C CA . ALA A 1 1031 ? 20.668 -8.073 26.627 1.00 94.69 1031 ALA A CA 1
ATOM 7945 C C . ALA A 1 1031 ? 19.984 -9.225 25.858 1.00 94.69 1031 ALA A C 1
ATOM 7947 O O . ALA A 1 1031 ? 20.463 -9.639 24.806 1.00 94.69 1031 ALA A O 1
ATOM 7948 N N . CYS A 1 1032 ? 18.849 -9.728 26.358 1.00 94.31 1032 CYS A N 1
ATOM 7949 C CA . CYS A 1 1032 ? 18.041 -10.771 25.720 1.00 94.31 1032 CYS A CA 1
ATOM 7950 C C . CYS A 1 1032 ? 17.109 -10.248 24.620 1.00 94.31 1032 CYS A C 1
ATOM 7952 O O . CYS A 1 1032 ? 16.457 -11.048 23.948 1.00 94.31 1032 CYS A O 1
ATOM 7954 N N . GLY A 1 1033 ? 16.976 -8.933 24.467 1.00 92.25 1033 GLY A N 1
ATOM 7955 C CA . GLY A 1 1033 ? 15.973 -8.314 23.611 1.00 92.25 1033 GLY A CA 1
ATOM 7956 C C . GLY A 1 1033 ? 15.444 -7.018 24.212 1.00 92.25 1033 GLY A C 1
ATOM 7957 O O . GLY A 1 1033 ? 15.249 -6.914 25.427 1.00 92.25 1033 GLY A O 1
ATOM 7958 N N . GLN A 1 1034 ? 15.202 -6.041 23.345 1.00 89.62 1034 GLN A N 1
ATOM 7959 C CA . GLN A 1 1034 ? 14.739 -4.699 23.690 1.00 89.62 1034 GLN A CA 1
ATOM 7960 C C . GLN A 1 1034 ? 13.501 -4.336 22.867 1.00 89.62 1034 GLN A C 1
ATOM 7962 O O . GLN A 1 1034 ? 13.314 -4.861 21.772 1.00 89.62 1034 GLN A O 1
ATOM 7967 N N . LEU A 1 1035 ? 12.653 -3.435 23.373 1.00 83.31 1035 LEU A N 1
ATOM 7968 C CA . LEU A 1 1035 ? 11.472 -2.924 22.659 1.00 83.31 1035 LEU A CA 1
ATOM 7969 C C . LEU A 1 1035 ? 10.503 -4.046 22.218 1.00 83.31 1035 LEU A C 1
ATOM 7971 O O . LEU A 1 1035 ? 9.890 -3.977 21.156 1.00 83.31 1035 LEU A O 1
ATOM 7975 N N . GLY A 1 1036 ? 10.401 -5.106 23.027 1.00 79.06 1036 GLY A N 1
ATOM 7976 C CA . GLY A 1 1036 ? 9.589 -6.301 22.754 1.00 79.06 1036 GLY A CA 1
ATOM 7977 C C . GLY A 1 1036 ? 10.261 -7.375 21.883 1.00 79.06 1036 GLY A C 1
ATOM 7978 O O . GLY A 1 1036 ? 9.662 -8.420 21.647 1.00 79.06 1036 GLY A O 1
ATOM 7979 N N . GLN A 1 1037 ? 11.498 -7.162 21.421 1.00 85.38 1037 GLN A N 1
ATOM 7980 C CA . GLN A 1 1037 ? 12.267 -8.166 20.673 1.00 85.38 1037 GLN A CA 1
ATOM 7981 C C . GLN A 1 1037 ? 12.798 -9.287 21.591 1.00 85.38 1037 GLN A C 1
ATOM 7983 O O . GLN A 1 1037 ? 12.784 -9.174 22.820 1.00 85.38 1037 GLN A O 1
ATOM 7988 N N . SER A 1 1038 ? 13.290 -10.379 20.998 1.00 90.69 1038 SER A N 1
ATOM 7989 C CA . SER A 1 1038 ? 13.911 -11.497 21.723 1.00 90.69 1038 SER A CA 1
ATOM 7990 C C . SER A 1 1038 ? 15.008 -12.144 20.866 1.00 90.69 1038 SER A C 1
ATOM 7992 O O . SER A 1 1038 ? 14.727 -12.936 19.970 1.00 90.69 1038 SER A O 1
ATOM 7994 N N . TYR A 1 1039 ? 16.273 -11.773 21.087 1.00 92.88 1039 TYR A N 1
ATOM 7995 C CA . TYR A 1 1039 ? 17.361 -12.035 20.129 1.00 92.88 1039 TYR A CA 1
ATOM 7996 C C . TYR A 1 1039 ? 17.728 -13.525 19.996 1.00 92.88 1039 TYR A C 1
ATOM 7998 O O . TYR A 1 1039 ? 18.041 -14.005 18.906 1.00 92.88 1039 TYR A O 1
ATOM 8006 N N . GLN A 1 1040 ? 17.654 -14.282 21.092 1.00 91.81 1040 GLN A N 1
ATOM 8007 C CA . GLN A 1 1040 ? 17.805 -15.746 21.090 1.00 91.81 1040 GLN A CA 1
ATOM 8008 C C . GLN A 1 1040 ? 16.693 -16.487 20.321 1.00 91.81 1040 GLN A C 1
ATOM 8010 O O . GLN A 1 1040 ? 16.912 -17.617 19.884 1.00 91.81 1040 GLN A O 1
ATOM 8015 N N . ASP A 1 1041 ? 15.539 -15.845 20.111 1.00 90.50 1041 ASP A N 1
ATOM 8016 C CA . ASP A 1 1041 ? 14.371 -16.436 19.445 1.00 90.50 1041 ASP A CA 1
ATOM 8017 C C . ASP A 1 1041 ? 14.254 -15.998 17.972 1.00 90.50 1041 ASP A C 1
ATOM 8019 O O . ASP A 1 1041 ? 13.296 -16.351 17.288 1.00 90.50 1041 ASP A O 1
ATOM 8023 N N . TYR A 1 1042 ? 15.241 -15.256 17.451 1.00 88.81 1042 TYR A N 1
ATOM 8024 C CA . TYR A 1 1042 ? 15.327 -14.865 16.040 1.00 88.81 1042 TYR A CA 1
ATOM 8025 C C . TYR A 1 1042 ? 15.740 -16.058 15.172 1.00 88.81 1042 TYR A C 1
ATOM 8027 O O . TYR A 1 1042 ? 16.917 -16.236 14.846 1.00 88.81 1042 TYR A O 1
ATOM 8035 N N . LYS A 1 1043 ? 14.742 -16.879 14.836 1.00 88.56 1043 LYS A N 1
ATOM 8036 C CA . LYS A 1 1043 ? 14.843 -18.050 13.961 1.00 88.56 1043 LYS A CA 1
ATOM 8037 C C . LYS A 1 1043 ? 15.004 -17.677 12.491 1.00 88.56 1043 LYS A C 1
ATOM 8039 O O . LYS A 1 1043 ? 14.539 -16.628 12.052 1.00 88.56 1043 LYS A O 1
ATOM 8044 N N . CYS A 1 1044 ? 15.691 -18.539 11.749 1.00 85.25 1044 CYS A N 1
ATOM 8045 C CA . CYS A 1 1044 ? 15.714 -18.478 10.292 1.00 85.25 1044 CYS A CA 1
ATOM 8046 C C . CYS A 1 1044 ? 14.440 -19.123 9.706 1.00 85.25 1044 CYS A C 1
ATOM 8048 O O . CYS A 1 1044 ? 13.625 -19.686 10.440 1.00 85.25 1044 CYS A O 1
ATOM 8050 N N . SER A 1 1045 ? 14.269 -19.078 8.379 1.00 84.00 1045 SER A N 1
ATOM 8051 C CA . SER A 1 1045 ? 13.237 -19.882 7.707 1.00 84.00 1045 SER A CA 1
ATOM 8052 C C . SER A 1 1045 ? 13.517 -21.389 7.849 1.00 84.00 1045 SER A C 1
ATOM 8054 O O . SER A 1 1045 ? 14.613 -21.792 8.246 1.00 84.00 1045 SER A O 1
ATOM 8056 N N . ALA A 1 1046 ? 12.550 -22.245 7.506 1.00 83.62 1046 ALA A N 1
ATOM 8057 C CA . ALA A 1 1046 ? 12.687 -23.699 7.651 1.00 83.62 1046 ALA A CA 1
ATOM 8058 C C . ALA A 1 1046 ? 13.854 -24.283 6.825 1.00 83.62 1046 ALA A C 1
ATOM 8060 O O . ALA A 1 1046 ? 14.526 -25.218 7.261 1.00 83.62 1046 ALA A O 1
ATOM 8061 N N . GLU A 1 1047 ? 14.133 -23.696 5.662 1.00 84.56 1047 GLU A N 1
ATOM 8062 C CA . GLU A 1 1047 ? 15.241 -24.052 4.772 1.00 84.56 1047 GLU A CA 1
ATOM 8063 C C . GLU A 1 1047 ? 16.581 -23.603 5.367 1.00 84.56 1047 GLU A C 1
ATOM 8065 O O . GLU A 1 1047 ? 17.593 -24.300 5.271 1.00 84.56 1047 GLU A O 1
ATOM 8070 N N . GLU A 1 1048 ? 16.587 -22.433 6.005 1.00 89.81 1048 GLU A N 1
ATOM 8071 C CA . GLU A 1 1048 ? 17.769 -21.753 6.528 1.00 89.81 1048 GLU A CA 1
ATOM 8072 C C . GLU A 1 1048 ? 18.116 -22.112 7.981 1.00 89.81 1048 GLU A C 1
ATOM 8074 O O . GLU A 1 1048 ? 19.232 -21.833 8.417 1.00 89.81 1048 GLU A O 1
ATOM 8079 N N . ALA A 1 1049 ? 17.216 -22.766 8.725 1.00 90.88 1049 ALA A N 1
ATOM 8080 C CA . ALA A 1 1049 ? 17.375 -23.121 10.143 1.00 90.88 1049 ALA A CA 1
ATOM 8081 C C . ALA A 1 1049 ? 18.673 -23.892 10.454 1.00 90.88 1049 ALA A C 1
ATOM 8083 O O . ALA A 1 1049 ? 19.219 -23.797 11.552 1.00 90.88 1049 ALA A O 1
ATOM 8084 N N . HIS A 1 1050 ? 19.228 -24.609 9.470 1.00 91.62 1050 HIS A N 1
ATOM 8085 C CA . HIS A 1 1050 ? 20.524 -25.279 9.587 1.00 91.62 1050 HIS A CA 1
ATOM 8086 C C . HIS A 1 1050 ? 21.708 -24.316 9.816 1.00 91.62 1050 HIS A C 1
ATOM 8088 O O . HIS A 1 1050 ? 22.755 -24.751 10.304 1.00 91.62 1050 HIS A O 1
ATOM 8094 N N . MET A 1 1051 ? 21.572 -23.029 9.478 1.00 93.94 1051 MET A N 1
ATOM 8095 C CA . MET A 1 1051 ? 22.608 -22.001 9.641 1.00 93.94 1051 MET A CA 1
ATOM 8096 C C . MET A 1 1051 ? 22.629 -21.360 11.036 1.00 93.94 1051 MET A C 1
ATOM 8098 O O . MET A 1 1051 ? 23.652 -20.781 11.389 1.00 93.94 1051 MET A O 1
ATOM 8102 N N . GLU A 1 1052 ? 21.556 -21.466 11.829 1.00 94.44 1052 GLU A N 1
ATOM 8103 C CA . GLU A 1 1052 ? 21.420 -20.781 13.128 1.00 94.44 1052 GLU A CA 1
ATOM 8104 C C . GLU A 1 1052 ? 22.574 -21.043 14.107 1.00 94.44 1052 GLU A C 1
ATOM 8106 O O . GLU A 1 1052 ? 23.118 -22.148 14.186 1.00 94.44 1052 GLU A O 1
ATOM 8111 N N . CYS A 1 1053 ? 22.895 -20.038 14.929 1.00 95.88 1053 CYS A N 1
ATOM 8112 C CA . CYS A 1 1053 ? 23.732 -20.258 16.104 1.00 95.88 1053 CYS A CA 1
ATOM 8113 C C . CYS A 1 1053 ? 22.977 -21.034 17.199 1.00 95.88 1053 CYS A C 1
ATOM 8115 O O . CYS A 1 1053 ? 21.856 -20.655 17.551 1.00 95.88 1053 CYS A O 1
ATOM 8117 N N . PRO A 1 1054 ? 23.595 -22.051 17.826 1.00 93.75 1054 PRO A N 1
ATOM 8118 C CA . PRO A 1 1054 ? 23.060 -22.636 19.047 1.00 93.75 1054 PRO A CA 1
ATOM 8119 C C . PRO A 1 1054 ? 23.137 -21.622 20.200 1.00 93.75 1054 PRO A C 1
ATOM 8121 O O . PRO A 1 1054 ? 24.159 -20.966 20.411 1.00 93.75 1054 PRO A O 1
ATOM 8124 N N . VAL A 1 1055 ? 22.066 -21.521 20.990 1.00 94.00 1055 VAL A N 1
ATOM 8125 C CA . VAL A 1 1055 ? 22.034 -20.674 22.190 1.00 94.00 1055 VAL A CA 1
ATOM 8126 C C . VAL A 1 1055 ? 22.892 -21.321 23.282 1.00 94.00 1055 VAL A C 1
ATOM 8128 O O . VAL A 1 1055 ? 22.477 -22.291 23.912 1.00 94.00 1055 VAL A O 1
ATOM 8131 N N . ASN A 1 1056 ? 24.095 -20.792 23.515 1.00 93.81 1056 ASN A N 1
ATOM 8132 C CA . ASN A 1 1056 ? 24.991 -21.268 24.570 1.00 93.81 1056 ASN A CA 1
ATOM 8133 C C . ASN A 1 1056 ? 24.698 -20.544 25.906 1.00 93.81 1056 ASN A C 1
ATOM 8135 O O . ASN A 1 1056 ? 25.041 -19.366 26.035 1.00 93.81 1056 ASN A O 1
ATOM 8139 N N . PRO A 1 1057 ? 24.124 -21.215 26.928 1.00 93.81 1057 PRO A N 1
ATOM 8140 C CA . PRO A 1 1057 ? 23.804 -20.581 28.210 1.00 93.81 1057 PRO A CA 1
ATOM 8141 C C . PRO A 1 1057 ? 25.051 -20.176 29.013 1.00 93.81 1057 PRO A C 1
ATOM 8143 O O . PRO A 1 1057 ? 24.980 -19.277 29.844 1.00 93.81 1057 PRO A O 1
ATOM 8146 N N . ASN A 1 1058 ? 26.204 -20.805 28.755 1.00 95.12 1058 ASN A N 1
ATOM 8147 C CA . ASN A 1 1058 ? 27.450 -20.565 29.487 1.00 95.12 1058 ASN A CA 1
ATOM 8148 C C . ASN A 1 1058 ? 28.317 -19.448 28.882 1.00 95.12 1058 ASN A C 1
ATOM 8150 O O . ASN A 1 1058 ? 29.361 -19.123 29.452 1.00 95.12 1058 ASN A O 1
ATOM 8154 N N . MET A 1 1059 ? 27.925 -18.879 27.736 1.00 95.38 1059 MET A N 1
ATOM 8155 C CA . MET A 1 1059 ? 28.672 -17.800 27.087 1.00 95.38 1059 MET A CA 1
ATOM 8156 C C . MET A 1 1059 ? 28.652 -16.533 27.958 1.00 95.38 1059 MET A C 1
ATOM 8158 O O . MET A 1 1059 ? 27.620 -16.172 28.522 1.00 95.38 1059 MET A O 1
ATOM 8162 N N . LYS A 1 1060 ? 29.807 -15.869 28.078 1.00 95.38 1060 LYS A N 1
ATOM 8163 C CA . LYS A 1 1060 ? 30.009 -14.670 28.901 1.00 95.38 1060 LYS A CA 1
ATOM 8164 C C . LYS A 1 1060 ? 30.671 -13.576 28.073 1.00 95.38 1060 LYS A C 1
ATOM 8166 O O . LYS A 1 1060 ? 31.855 -13.674 27.766 1.00 95.38 1060 LYS A O 1
ATOM 8171 N N . ILE A 1 1061 ? 29.909 -12.541 27.737 1.00 94.50 1061 ILE A N 1
ATOM 8172 C CA . ILE A 1 1061 ? 30.354 -11.374 26.962 1.00 94.50 1061 ILE A CA 1
ATOM 8173 C C . ILE A 1 1061 ? 29.796 -10.118 27.642 1.00 94.50 1061 ILE A C 1
ATOM 8175 O O . ILE A 1 1061 ? 28.663 -10.140 28.121 1.00 94.50 1061 ILE A O 1
ATOM 8179 N N . LYS A 1 1062 ? 30.570 -9.025 27.667 1.00 91.75 1062 LYS A N 1
ATOM 8180 C CA . LYS A 1 1062 ? 30.127 -7.664 28.030 1.00 91.75 1062 LYS A CA 1
ATOM 8181 C C . LYS A 1 1062 ? 30.382 -6.747 26.831 1.00 91.75 1062 LYS A C 1
ATOM 8183 O O . LYS A 1 1062 ? 31.406 -6.882 26.169 1.00 91.75 1062 LYS A O 1
ATOM 8188 N N . ALA A 1 1063 ? 29.437 -5.864 26.536 1.00 90.00 1063 ALA A N 1
ATOM 8189 C CA . ALA A 1 1063 ? 29.432 -5.043 25.334 1.00 90.00 1063 ALA A CA 1
ATOM 8190 C C . ALA A 1 1063 ? 30.520 -3.954 25.326 1.00 90.00 1063 ALA A C 1
ATOM 8192 O O . ALA A 1 1063 ? 30.916 -3.433 26.373 1.00 90.00 1063 ALA A O 1
ATOM 8193 N N . SER A 1 1064 ? 30.941 -3.557 24.125 1.00 81.62 1064 SER A N 1
ATOM 8194 C CA . SER A 1 1064 ? 31.828 -2.420 23.873 1.00 81.62 1064 SER A CA 1
ATOM 8195 C C . SER A 1 1064 ? 31.023 -1.216 23.368 1.00 81.62 1064 SER A C 1
ATOM 8197 O O . SER A 1 1064 ? 30.619 -1.144 22.204 1.00 81.62 1064 SER A O 1
ATOM 8199 N N . THR A 1 1065 ? 30.778 -0.250 24.261 1.00 75.62 1065 THR A N 1
ATOM 8200 C CA . THR A 1 1065 ? 30.038 0.989 23.965 1.00 75.62 1065 THR A CA 1
ATOM 8201 C C . THR A 1 1065 ? 30.793 2.248 24.403 1.00 75.62 1065 THR A C 1
ATOM 8203 O O . THR A 1 1065 ? 31.509 2.265 25.404 1.00 75.62 1065 THR A O 1
ATOM 8206 N N . ASN A 1 1066 ? 30.592 3.341 23.659 1.00 72.31 1066 ASN A N 1
ATOM 8207 C CA . ASN A 1 1066 ? 31.095 4.681 23.966 1.00 72.31 1066 ASN A CA 1
ATOM 8208 C C . ASN A 1 1066 ? 30.027 5.608 24.582 1.00 72.31 1066 ASN A C 1
ATOM 8210 O O . ASN A 1 1066 ? 30.156 6.832 24.494 1.00 72.31 1066 ASN A O 1
ATOM 8214 N N . ALA A 1 1067 ? 28.993 5.056 25.226 1.00 69.75 1067 ALA A N 1
ATOM 8215 C CA . ALA A 1 1067 ? 27.934 5.798 25.917 1.00 69.75 1067 ALA A CA 1
ATOM 8216 C C . ALA A 1 1067 ? 28.460 6.632 27.115 1.00 69.75 1067 ALA A C 1
ATOM 8218 O O . ALA A 1 1067 ? 28.377 6.255 28.281 1.00 69.75 1067 ALA A O 1
ATOM 8219 N N . LYS A 1 1068 ? 29.044 7.801 26.819 1.00 69.31 1068 LYS A N 1
ATOM 8220 C CA . LYS A 1 1068 ? 29.835 8.633 27.754 1.00 69.31 1068 LYS A CA 1
ATOM 8221 C C . LYS A 1 1068 ? 29.086 9.883 28.267 1.00 69.31 1068 LYS A C 1
ATOM 8223 O O . LYS A 1 1068 ? 29.701 10.864 28.714 1.00 69.31 1068 LYS A O 1
ATOM 8228 N N . TRP A 1 1069 ? 27.748 9.871 28.213 1.00 73.44 1069 TRP A N 1
ATOM 8229 C CA . TRP A 1 1069 ? 26.885 10.884 28.843 1.00 73.44 1069 TRP A CA 1
ATOM 8230 C C . TRP A 1 1069 ? 26.655 10.605 30.342 1.00 73.44 1069 TRP A C 1
ATOM 8232 O O . TRP A 1 1069 ? 27.119 9.605 30.887 1.00 73.44 1069 TRP A O 1
ATOM 8242 N N . TYR A 1 1070 ? 26.024 11.545 31.051 1.00 77.50 1070 TYR A N 1
ATOM 8243 C CA . TYR A 1 1070 ? 25.755 11.405 32.486 1.00 77.50 1070 TYR A CA 1
ATOM 8244 C C . TYR A 1 1070 ? 24.599 10.423 32.722 1.00 77.50 1070 TYR A C 1
ATOM 8246 O O . TYR A 1 1070 ? 23.559 10.556 32.083 1.00 77.50 1070 TYR A O 1
ATOM 8254 N N . GLY A 1 1071 ? 24.787 9.445 33.614 1.00 76.62 1071 GLY A N 1
ATOM 8255 C CA . GLY A 1 1071 ? 23.802 8.383 33.856 1.00 76.62 1071 GLY A CA 1
ATOM 8256 C C . GLY A 1 1071 ? 23.567 7.472 32.645 1.00 76.62 1071 GLY A C 1
ATOM 8257 O O . GLY A 1 1071 ? 22.487 6.903 32.513 1.00 76.62 1071 GLY A O 1
ATOM 8258 N N . ALA A 1 1072 ? 24.534 7.359 31.728 1.00 81.88 1072 ALA A N 1
ATOM 8259 C CA . ALA A 1 1072 ? 24.373 6.498 30.563 1.00 81.88 1072 ALA A CA 1
ATOM 8260 C C . ALA A 1 1072 ? 24.169 5.025 30.974 1.00 81.88 1072 ALA A C 1
ATOM 8262 O O . ALA A 1 1072 ? 24.737 4.604 31.986 1.00 81.88 1072 ALA A O 1
ATOM 8263 N N . PRO A 1 1073 ? 23.355 4.247 30.237 1.00 86.06 1073 PRO A N 1
ATOM 8264 C CA . PRO A 1 1073 ? 23.145 2.831 30.515 1.00 86.06 1073 PRO A CA 1
ATOM 8265 C C . PRO A 1 1073 ? 24.455 2.041 30.487 1.00 86.06 1073 PRO A C 1
ATOM 8267 O O . PRO A 1 1073 ? 25.314 2.287 29.638 1.00 86.06 1073 PRO A O 1
ATOM 8270 N N . ALA A 1 1074 ? 24.606 1.087 31.405 1.00 87.19 1074 ALA A N 1
ATOM 8271 C CA . ALA A 1 1074 ? 25.755 0.190 31.397 1.00 87.19 1074 ALA A CA 1
ATOM 8272 C C . ALA A 1 1074 ? 25.815 -0.651 30.107 1.00 87.19 1074 ALA A C 1
ATOM 8274 O O . ALA A 1 1074 ? 24.770 -0.929 29.508 1.00 87.19 1074 ALA A O 1
ATOM 8275 N N . PRO A 1 1075 ? 27.014 -1.114 29.703 1.00 89.75 1075 PRO A N 1
ATOM 8276 C CA . PRO A 1 1075 ? 27.143 -2.069 28.613 1.00 89.75 1075 PRO A CA 1
ATOM 8277 C C . PRO A 1 1075 ? 26.322 -3.336 28.887 1.00 89.75 1075 PRO A C 1
ATOM 8279 O O . PRO A 1 1075 ? 26.375 -3.879 29.994 1.00 89.75 1075 PRO A O 1
ATOM 8282 N N . LEU A 1 1076 ? 25.596 -3.813 27.871 1.00 93.31 1076 LEU A N 1
ATOM 8283 C CA . LEU A 1 1076 ? 24.887 -5.094 27.914 1.00 93.31 1076 LEU A CA 1
ATOM 8284 C C . LEU A 1 1076 ? 25.860 -6.233 28.244 1.00 93.31 1076 LEU A C 1
ATOM 8286 O O . LEU A 1 1076 ? 27.030 -6.183 27.864 1.00 93.31 1076 LEU A O 1
ATOM 8290 N N . PHE A 1 1077 ? 25.396 -7.267 28.943 1.00 94.88 1077 PHE A N 1
ATOM 8291 C CA . PHE A 1 1077 ? 26.197 -8.465 29.177 1.00 94.88 1077 PHE A CA 1
ATOM 8292 C C . PHE A 1 1077 ? 25.332 -9.722 29.253 1.00 94.88 1077 PHE A C 1
ATOM 8294 O O . PHE A 1 1077 ? 24.148 -9.653 29.578 1.00 94.88 1077 PHE A O 1
ATOM 8301 N N . CYS A 1 1078 ? 25.949 -10.867 28.975 1.00 95.62 1078 CYS A N 1
ATOM 8302 C CA . CYS A 1 1078 ? 25.343 -12.189 29.092 1.00 95.62 1078 CYS A CA 1
ATOM 8303 C C . CYS A 1 1078 ? 26.157 -13.111 30.010 1.00 95.62 1078 CYS A C 1
ATOM 8305 O O . CYS A 1 1078 ? 27.349 -12.886 30.244 1.00 95.62 1078 CYS A O 1
ATOM 8307 N N . GLY A 1 1079 ? 25.505 -14.144 30.543 1.00 96.00 1079 GLY A N 1
ATOM 8308 C CA . GLY A 1 1079 ? 26.136 -15.145 31.400 1.00 96.00 1079 GLY A CA 1
ATOM 8309 C C . GLY A 1 1079 ? 25.145 -16.171 31.965 1.00 96.00 1079 GLY A C 1
ATOM 8310 O O . GLY A 1 1079 ? 23.940 -15.915 31.971 1.00 96.00 1079 GLY A O 1
ATOM 8311 N N . PRO A 1 1080 ? 25.637 -17.320 32.461 1.00 96.06 1080 PRO A N 1
ATOM 8312 C CA . PRO A 1 1080 ? 24.806 -18.402 32.986 1.00 96.06 1080 PRO A CA 1
ATOM 8313 C C . PRO A 1 1080 ? 24.099 -18.029 34.294 1.00 96.06 1080 PRO A C 1
ATOM 8315 O O . PRO A 1 1080 ? 24.623 -17.260 35.110 1.00 96.06 1080 PRO A O 1
ATOM 8318 N N . LYS A 1 1081 ? 22.955 -18.669 34.562 1.00 94.56 1081 LYS A N 1
ATOM 8319 C CA . LYS A 1 1081 ? 22.193 -18.512 35.815 1.00 94.56 1081 LYS A CA 1
ATOM 8320 C C . LYS A 1 1081 ? 22.939 -18.995 37.069 1.00 94.56 1081 LYS A C 1
ATOM 8322 O O . LYS A 1 1081 ? 22.498 -18.705 38.176 1.00 94.56 1081 LYS A O 1
ATOM 8327 N N . THR A 1 1082 ? 24.073 -19.688 36.936 1.00 94.31 1082 THR A N 1
ATOM 8328 C CA . THR A 1 1082 ? 24.984 -19.975 38.064 1.00 94.31 1082 THR A CA 1
ATOM 8329 C C . THR A 1 1082 ? 25.636 -18.718 38.633 1.00 94.31 1082 THR A C 1
ATOM 8331 O O . THR A 1 1082 ? 25.925 -18.663 39.826 1.00 94.31 1082 THR A O 1
ATOM 8334 N N . ASP A 1 1083 ? 25.857 -17.719 37.780 1.00 92.75 1083 ASP A N 1
ATOM 8335 C CA . ASP A 1 1083 ? 26.561 -16.475 38.092 1.00 92.75 1083 ASP A CA 1
ATOM 8336 C C . ASP A 1 1083 ? 25.564 -15.311 38.217 1.00 92.75 1083 ASP A C 1
ATOM 8338 O O . ASP A 1 1083 ? 25.721 -14.442 39.074 1.00 92.75 1083 ASP A O 1
ATOM 8342 N N . TYR A 1 1084 ? 24.498 -15.340 37.406 1.00 92.81 1084 TYR A N 1
ATOM 8343 C CA . TYR A 1 1084 ? 23.413 -14.355 37.393 1.00 92.81 1084 TYR A CA 1
ATOM 8344 C C . TYR A 1 1084 ? 22.035 -15.050 37.468 1.00 92.81 1084 TYR A C 1
ATOM 8346 O O . TYR A 1 1084 ? 21.323 -15.098 36.463 1.00 92.81 1084 TYR A O 1
ATOM 8354 N N . PRO A 1 1085 ? 21.627 -15.606 38.634 1.00 90.06 1085 PRO A N 1
ATOM 8355 C CA . PRO A 1 1085 ? 20.368 -16.358 38.776 1.00 90.06 1085 PRO A CA 1
ATOM 8356 C C . PRO A 1 1085 ? 19.127 -15.552 38.376 1.00 90.06 1085 PRO A C 1
ATOM 8358 O O . PRO A 1 1085 ? 18.151 -16.093 37.861 1.00 90.06 1085 PRO A O 1
ATOM 8361 N N . PHE A 1 1086 ? 19.197 -14.245 38.609 1.00 93.88 1086 PHE A N 1
ATOM 8362 C CA . PHE A 1 1086 ? 18.375 -13.219 37.994 1.00 93.88 1086 PHE A CA 1
ATOM 8363 C C . PHE A 1 1086 ? 19.231 -11.957 37.830 1.00 93.88 1086 PHE A C 1
ATOM 8365 O O . PHE A 1 1086 ? 20.303 -11.834 38.432 1.00 93.88 1086 PHE A O 1
ATOM 8372 N N . THR A 1 1087 ? 18.739 -10.993 37.062 1.00 95.12 1087 THR A N 1
ATOM 8373 C CA . THR A 1 1087 ? 19.291 -9.642 36.987 1.00 95.12 1087 THR A CA 1
ATOM 8374 C C . THR A 1 1087 ? 18.222 -8.604 37.331 1.00 95.12 1087 THR A C 1
ATOM 8376 O O . THR A 1 1087 ? 17.017 -8.825 37.179 1.00 95.12 1087 THR A O 1
ATOM 8379 N N . GLY A 1 1088 ? 18.666 -7.485 37.898 1.00 94.44 1088 GLY A N 1
ATOM 8380 C CA . GLY A 1 1088 ? 17.823 -6.337 38.205 1.00 94.44 1088 GLY A CA 1
ATOM 8381 C C . GLY A 1 1088 ? 17.948 -5.262 37.131 1.00 94.44 1088 GLY A C 1
ATOM 8382 O O . GLY A 1 1088 ? 17.723 -5.515 35.948 1.00 94.44 1088 GLY A O 1
ATOM 8383 N N . TYR A 1 1089 ? 18.296 -4.045 37.542 1.00 94.44 1089 TYR A N 1
ATOM 8384 C CA . TYR A 1 1089 ? 18.311 -2.883 36.653 1.00 94.44 1089 TYR A CA 1
ATOM 8385 C C . TYR A 1 1089 ? 19.547 -1.998 36.836 1.00 94.44 1089 TYR A C 1
ATOM 8387 O O . TYR A 1 1089 ? 20.211 -2.029 37.874 1.00 94.44 1089 TYR A O 1
ATOM 8395 N N . TRP A 1 1090 ? 19.838 -1.181 35.826 1.00 92.88 1090 TRP A N 1
ATOM 8396 C CA . TRP A 1 1090 ? 20.801 -0.090 35.923 1.00 92.88 1090 TRP A CA 1
ATOM 8397 C C . TRP A 1 1090 ? 20.143 1.154 36.522 1.00 92.88 1090 TRP A C 1
ATOM 8399 O O . TRP A 1 1090 ? 19.256 1.769 35.919 1.00 92.88 1090 TRP A O 1
ATOM 8409 N N . ASP A 1 1091 ? 20.585 1.530 37.717 1.00 89.88 1091 ASP A N 1
ATOM 8410 C CA . ASP A 1 1091 ? 20.123 2.723 38.410 1.00 89.88 1091 ASP A CA 1
ATOM 8411 C C . ASP A 1 1091 ? 20.984 3.929 38.021 1.00 89.88 1091 ASP A C 1
ATOM 8413 O O . ASP A 1 1091 ? 21.976 4.263 38.669 1.00 89.88 1091 ASP A O 1
ATOM 8417 N N . HIS A 1 1092 ? 20.590 4.577 36.926 1.00 87.12 1092 HIS A N 1
ATOM 8418 C CA . HIS A 1 1092 ? 21.251 5.755 36.361 1.00 87.12 1092 HIS A CA 1
ATOM 8419 C C . HIS A 1 1092 ? 21.329 6.972 37.307 1.00 87.12 1092 HIS A C 1
ATOM 8421 O O . HIS A 1 1092 ? 22.082 7.904 37.021 1.00 87.12 1092 HIS A O 1
ATOM 8427 N N . SER A 1 1093 ? 20.577 6.979 38.418 1.00 84.06 1093 SER A N 1
ATOM 8428 C CA . SER A 1 1093 ? 20.553 8.082 39.392 1.00 84.06 1093 SER A CA 1
ATOM 8429 C C . SER A 1 1093 ? 21.727 8.057 40.382 1.00 84.06 1093 SER A C 1
ATOM 8431 O O . SER A 1 1093 ? 21.992 9.049 41.065 1.00 84.06 1093 SER A O 1
ATOM 8433 N N . VAL A 1 1094 ? 22.454 6.936 40.471 1.00 84.50 1094 VAL A N 1
ATOM 8434 C CA . VAL A 1 1094 ? 23.512 6.745 41.469 1.00 84.50 1094 VAL A CA 1
ATOM 8435 C C . VAL A 1 1094 ? 24.763 7.551 41.112 1.00 84.50 1094 VAL A C 1
ATOM 8437 O O . VAL A 1 1094 ? 25.572 7.162 40.273 1.00 84.50 1094 VAL A O 1
ATOM 8440 N N . GLU A 1 1095 ? 24.965 8.675 41.794 1.00 82.69 1095 GLU A N 1
ATOM 8441 C CA . GLU A 1 1095 ? 26.211 9.445 41.748 1.00 82.69 1095 GLU A CA 1
ATOM 8442 C C . GLU A 1 1095 ? 27.404 8.647 42.329 1.00 82.69 1095 GLU A C 1
ATOM 8444 O O . GLU A 1 1095 ? 27.651 8.662 43.544 1.00 82.69 1095 GLU A O 1
ATOM 8449 N N . CYS A 1 1096 ? 28.172 7.994 41.457 1.00 74.94 1096 CYS A N 1
ATOM 8450 C CA . CYS A 1 1096 ? 29.527 7.514 41.741 1.00 74.94 1096 CYS A CA 1
ATOM 8451 C C . CYS A 1 1096 ? 30.567 8.661 41.612 1.00 74.94 1096 CYS A C 1
ATOM 8453 O O . CYS A 1 1096 ? 30.198 9.815 41.397 1.00 74.94 1096 CYS A O 1
ATOM 8455 N N . ASN A 1 1097 ? 31.865 8.386 41.808 1.00 79.12 1097 ASN A N 1
ATOM 8456 C CA . ASN A 1 1097 ? 32.941 9.401 41.898 1.00 79.12 1097 ASN A CA 1
ATOM 8457 C C . ASN A 1 1097 ? 32.760 10.429 43.040 1.00 79.12 1097 ASN A C 1
ATOM 8459 O O . ASN A 1 1097 ? 32.836 11.643 42.847 1.00 79.12 1097 ASN A O 1
ATOM 8463 N N . LYS A 1 1098 ? 32.601 9.923 44.268 1.00 83.31 1098 LYS A N 1
ATOM 8464 C CA . LYS A 1 1098 ? 32.608 10.676 45.532 1.00 83.31 1098 LYS A CA 1
ATOM 8465 C C . LYS A 1 1098 ? 33.900 10.388 46.317 1.00 83.31 1098 LYS A C 1
ATOM 8467 O O . LYS A 1 1098 ? 33.866 9.623 47.285 1.00 83.31 1098 LYS A O 1
ATOM 8472 N N . PRO A 1 1099 ? 35.044 11.016 45.969 1.00 77.88 1099 PRO A N 1
ATOM 8473 C CA . PRO A 1 1099 ? 36.318 10.822 46.675 1.00 77.88 1099 PRO A CA 1
ATOM 8474 C C . PRO A 1 1099 ? 36.313 11.328 48.132 1.00 77.88 1099 PRO A C 1
ATOM 8476 O O . PRO A 1 1099 ? 37.235 11.041 48.887 1.00 77.88 1099 PRO A O 1
ATOM 8479 N N . TRP A 1 1100 ? 35.281 12.079 48.531 1.00 78.62 1100 TRP A N 1
ATOM 8480 C CA . TRP A 1 1100 ? 35.028 12.540 49.903 1.00 78.62 1100 TRP A CA 1
ATOM 8481 C C . TRP A 1 1100 ? 34.108 11.611 50.720 1.00 78.62 1100 TRP A C 1
ATOM 8483 O O . TRP A 1 1100 ? 33.834 11.903 51.884 1.00 78.62 1100 TRP A O 1
ATOM 8493 N N . ALA A 1 1101 ? 33.589 10.528 50.131 1.00 78.81 1101 ALA A N 1
ATOM 8494 C CA . ALA A 1 1101 ? 32.859 9.504 50.875 1.00 78.81 1101 ALA A CA 1
ATOM 8495 C C . ALA A 1 1101 ? 33.815 8.673 51.756 1.00 78.81 1101 ALA A C 1
ATOM 8497 O O . ALA A 1 1101 ? 35.034 8.710 51.581 1.00 78.81 1101 ALA A O 1
ATOM 8498 N N . ASN A 1 1102 ? 33.268 7.914 52.710 1.00 71.94 1102 ASN A N 1
ATOM 8499 C CA . ASN A 1 1102 ? 34.040 6.980 53.530 1.00 71.94 1102 ASN A CA 1
ATOM 8500 C C . ASN A 1 1102 ? 33.331 5.608 53.598 1.00 71.94 1102 ASN A C 1
ATOM 8502 O O . ASN A 1 1102 ? 32.321 5.509 54.299 1.00 71.94 1102 ASN A O 1
ATOM 8506 N N . PRO A 1 1103 ? 33.829 4.568 52.899 1.00 78.25 1103 PRO A N 1
ATOM 8507 C CA . PRO A 1 1103 ? 34.975 4.602 51.984 1.00 78.25 1103 PRO A CA 1
ATOM 8508 C C . PRO A 1 1103 ? 34.729 5.519 50.764 1.00 78.25 1103 PRO A C 1
ATOM 8510 O O . PRO A 1 1103 ? 33.572 5.747 50.403 1.00 78.25 1103 PRO A O 1
ATOM 8513 N N . PRO A 1 1104 ? 35.786 6.055 50.125 1.00 78.69 1104 PRO A N 1
ATOM 8514 C CA . PRO A 1 1104 ? 35.662 6.793 48.868 1.00 78.69 1104 PRO A CA 1
ATOM 8515 C C . PRO A 1 1104 ? 35.019 5.923 47.784 1.00 78.69 1104 PRO A C 1
ATOM 8517 O O . PRO A 1 1104 ? 35.427 4.778 47.602 1.00 78.69 1104 PRO A O 1
ATOM 8520 N N . ALA A 1 1105 ? 34.030 6.462 47.069 1.00 80.00 1105 ALA A N 1
ATOM 8521 C CA . ALA A 1 1105 ? 33.296 5.731 46.035 1.00 80.00 1105 ALA A CA 1
ATOM 8522 C C . ALA A 1 1105 ? 33.689 6.222 44.637 1.00 80.00 1105 ALA A C 1
ATOM 8524 O O . ALA A 1 1105 ? 33.730 7.431 44.403 1.00 80.00 1105 ALA A O 1
ATOM 8525 N N . TYR A 1 1106 ? 33.916 5.307 43.698 1.00 81.44 1106 TYR A N 1
ATOM 8526 C CA . TYR A 1 1106 ? 34.306 5.613 42.319 1.00 81.44 1106 TYR A CA 1
ATOM 8527 C C . TYR A 1 1106 ? 33.344 4.970 41.315 1.00 81.44 1106 TYR A C 1
ATOM 8529 O O . TYR A 1 1106 ? 32.524 4.129 41.675 1.00 81.44 1106 TYR A O 1
ATOM 8537 N N . CYS A 1 1107 ? 33.379 5.444 40.073 1.00 82.06 1107 CYS A N 1
ATOM 8538 C CA . CYS A 1 1107 ? 32.699 4.813 38.947 1.00 82.06 1107 CYS A CA 1
ATOM 8539 C C . CYS A 1 1107 ? 33.640 3.756 38.338 1.00 82.06 1107 CYS A C 1
ATOM 8541 O O . CYS A 1 1107 ? 34.743 4.110 37.924 1.00 82.06 1107 CYS A O 1
ATOM 8543 N N . GLU A 1 1108 ? 33.230 2.485 38.304 1.00 81.56 1108 GLU A N 1
ATOM 8544 C CA . GLU A 1 1108 ? 34.114 1.345 37.982 1.00 81.56 1108 GLU A CA 1
ATOM 8545 C C . GLU A 1 1108 ? 33.629 0.487 36.790 1.00 81.56 1108 GLU A C 1
ATOM 8547 O O . GLU A 1 1108 ? 34.327 -0.430 36.367 1.00 81.56 1108 GLU A O 1
ATOM 8552 N N . GLU A 1 1109 ? 32.458 0.774 36.208 1.00 82.50 1109 GLU A N 1
ATOM 8553 C CA . GLU A 1 1109 ? 31.787 -0.139 35.264 1.00 82.50 1109 GLU A CA 1
ATOM 8554 C C . GLU A 1 1109 ? 32.234 -0.010 33.805 1.00 82.50 1109 GLU A C 1
ATOM 8556 O O . GLU A 1 1109 ? 32.140 -0.982 33.047 1.00 82.50 1109 GLU A O 1
ATOM 8561 N N . TYR A 1 1110 ? 32.673 1.184 33.397 1.00 75.88 1110 TYR A N 1
ATOM 8562 C CA . TYR A 1 1110 ? 33.216 1.477 32.069 1.00 75.88 1110 TYR A CA 1
ATOM 8563 C C . TYR A 1 1110 ? 34.003 2.800 32.066 1.00 75.88 1110 TYR A C 1
ATOM 8565 O O . TYR A 1 1110 ? 33.796 3.681 32.905 1.00 75.88 1110 TYR A O 1
ATOM 8573 N N . GLU A 1 1111 ? 34.917 2.962 31.105 1.00 73.12 1111 GLU A N 1
ATOM 8574 C CA . GLU A 1 1111 ? 35.781 4.144 31.037 1.00 73.12 1111 GLU A CA 1
ATOM 8575 C C . GLU A 1 1111 ? 34.979 5.430 30.759 1.00 73.12 1111 GLU A C 1
ATOM 8577 O O . GLU A 1 1111 ? 34.266 5.555 29.759 1.00 73.12 1111 GLU A O 1
ATOM 8582 N N . GLY A 1 1112 ? 35.130 6.423 31.640 1.00 73.25 1112 GLY A N 1
ATOM 8583 C CA . GLY A 1 1112 ? 34.444 7.711 31.526 1.00 73.25 1112 GLY A CA 1
ATOM 8584 C C . GLY A 1 1112 ? 33.011 7.730 32.071 1.00 73.25 1112 GLY A C 1
ATOM 8585 O O . GLY A 1 1112 ? 32.308 8.720 31.849 1.00 73.25 1112 GLY A O 1
ATOM 8586 N N . GLN A 1 1113 ? 32.583 6.688 32.795 1.00 80.38 1113 GLN A N 1
ATOM 8587 C CA . GLN A 1 1113 ? 31.342 6.678 33.575 1.00 80.38 1113 GLN A CA 1
ATOM 8588 C C . GLN A 1 1113 ? 31.281 7.875 34.548 1.00 80.38 1113 GLN A C 1
ATOM 8590 O O . GLN A 1 1113 ? 32.263 8.223 35.209 1.00 80.38 1113 GLN A O 1
ATOM 8595 N N . LYS A 1 1114 ? 30.106 8.516 34.633 1.00 77.69 1114 LYS A N 1
ATOM 8596 C CA . LYS A 1 1114 ? 29.864 9.736 35.439 1.00 77.69 1114 LYS A CA 1
ATOM 8597 C C . LYS A 1 1114 ? 28.817 9.565 36.543 1.00 77.69 1114 LYS A C 1
ATOM 8599 O O . LYS A 1 1114 ? 28.843 10.308 37.516 1.00 77.69 1114 LYS A O 1
ATOM 8604 N N . ALA A 1 1115 ? 27.894 8.628 36.352 1.00 84.44 1115 ALA A N 1
ATOM 8605 C CA . ALA A 1 1115 ? 26.860 8.199 37.288 1.00 84.44 1115 ALA A CA 1
ATOM 8606 C C . ALA A 1 1115 ? 26.330 6.833 36.818 1.00 84.44 1115 ALA A C 1
ATOM 8608 O O . ALA A 1 1115 ? 26.625 6.414 35.695 1.00 84.44 1115 ALA A O 1
ATOM 8609 N N . GLY A 1 1116 ? 25.550 6.168 37.663 1.00 88.00 1116 GLY A N 1
ATOM 8610 C CA . GLY A 1 1116 ? 24.948 4.864 37.419 1.00 88.00 1116 GLY A CA 1
ATOM 8611 C C . GLY A 1 1116 ? 25.553 3.752 38.280 1.00 88.00 1116 GLY A C 1
ATOM 8612 O O . GLY A 1 1116 ? 26.745 3.781 38.581 1.00 88.00 1116 GLY A O 1
ATOM 8613 N N . ALA A 1 1117 ? 24.739 2.773 38.676 1.00 88.12 1117 ALA A N 1
ATOM 8614 C CA . ALA A 1 1117 ? 25.188 1.530 39.310 1.00 88.12 1117 ALA A CA 1
ATOM 8615 C C . ALA A 1 1117 ? 24.194 0.385 39.047 1.00 88.12 1117 ALA A C 1
ATOM 8617 O O . ALA A 1 1117 ? 23.001 0.623 38.855 1.00 88.12 1117 ALA A O 1
ATOM 8618 N N . PHE A 1 1118 ? 24.652 -0.870 39.076 1.00 90.31 1118 PHE A N 1
ATOM 8619 C CA . PHE A 1 1118 ? 23.751 -2.023 39.007 1.00 90.31 1118 PHE A CA 1
ATOM 8620 C C . PHE A 1 1118 ? 23.011 -2.235 40.335 1.00 90.31 1118 PHE A C 1
ATOM 8622 O O . PHE A 1 1118 ? 23.625 -2.336 41.397 1.00 90.31 1118 PHE A O 1
ATOM 8629 N N . ASN A 1 1119 ? 21.687 -2.383 40.271 1.00 90.88 1119 ASN A N 1
ATOM 8630 C CA . ASN A 1 1119 ? 20.845 -2.771 41.396 1.00 90.88 1119 ASN A CA 1
ATOM 8631 C C . ASN A 1 1119 ? 20.233 -4.157 41.135 1.00 90.88 1119 ASN A C 1
ATOM 8633 O O . ASN A 1 1119 ? 19.189 -4.282 40.495 1.00 90.88 1119 ASN A O 1
ATOM 8637 N N . ASN A 1 1120 ? 20.891 -5.192 41.666 1.00 90.44 1120 ASN A N 1
ATOM 8638 C CA . ASN A 1 1120 ? 20.489 -6.602 41.569 1.00 90.44 1120 ASN A CA 1
ATOM 8639 C C . ASN A 1 1120 ? 19.771 -7.117 42.836 1.00 90.44 1120 ASN A C 1
ATOM 8641 O O . ASN A 1 1120 ? 19.788 -8.310 43.117 1.00 90.44 1120 ASN A O 1
ATOM 8645 N N . ASN A 1 1121 ? 19.134 -6.240 43.623 1.00 89.38 1121 ASN A N 1
ATOM 8646 C CA . ASN A 1 1121 ? 18.427 -6.650 44.849 1.00 89.38 1121 ASN A CA 1
ATOM 8647 C C . ASN A 1 1121 ? 17.069 -7.334 44.586 1.00 89.38 1121 ASN A C 1
ATOM 8649 O O . ASN A 1 1121 ? 16.502 -7.952 45.484 1.00 89.38 1121 ASN A O 1
ATOM 8653 N N . SER A 1 1122 ? 16.527 -7.206 43.373 1.00 91.06 1122 SER A N 1
ATOM 8654 C CA . SER A 1 1122 ? 15.259 -7.810 42.948 1.00 91.06 1122 SER A CA 1
ATOM 8655 C C . SER A 1 1122 ? 15.268 -8.052 41.436 1.00 91.06 1122 SER A C 1
ATOM 8657 O O . SER A 1 1122 ? 15.789 -7.183 40.729 1.00 91.06 1122 SER A O 1
ATOM 8659 N N . PRO A 1 1123 ? 14.654 -9.133 40.922 1.00 93.81 1123 PRO A N 1
ATOM 8660 C CA . PRO A 1 1123 ? 14.490 -9.327 39.484 1.00 93.81 1123 PRO A CA 1
ATOM 8661 C C . PRO A 1 1123 ? 13.702 -8.171 38.858 1.00 93.81 1123 PRO A C 1
ATOM 8663 O O . PRO A 1 1123 ? 12.693 -7.727 39.412 1.00 93.81 1123 PRO A O 1
ATOM 8666 N N . VAL A 1 1124 ? 14.150 -7.691 37.696 1.00 93.75 1124 VAL A N 1
ATOM 8667 C CA . VAL A 1 1124 ? 13.419 -6.706 36.883 1.00 93.75 1124 VAL A CA 1
ATOM 8668 C C . VAL A 1 1124 ? 13.288 -7.260 35.462 1.00 93.75 1124 VAL A C 1
ATOM 8670 O O . VAL A 1 1124 ? 14.309 -7.571 34.854 1.00 93.75 1124 VAL A O 1
ATOM 8673 N N . PRO A 1 1125 ? 12.064 -7.425 34.928 1.00 93.50 1125 PRO A N 1
ATOM 8674 C CA . PRO A 1 1125 ? 11.876 -7.962 33.588 1.00 93.50 1125 PRO A CA 1
ATOM 8675 C C . PRO A 1 1125 ? 12.170 -6.919 32.503 1.00 93.50 1125 PRO A C 1
ATOM 8677 O O . PRO A 1 1125 ? 11.856 -5.740 32.685 1.00 93.50 1125 PRO A O 1
ATOM 8680 N N . ASN A 1 1126 ? 12.692 -7.368 31.357 1.00 93.00 1126 ASN A N 1
ATOM 8681 C CA . ASN A 1 1126 ? 12.630 -6.606 30.107 1.00 93.00 1126 ASN A CA 1
ATOM 8682 C C . ASN A 1 1126 ? 11.191 -6.604 29.546 1.00 93.00 1126 ASN A C 1
ATOM 8684 O O . ASN A 1 1126 ? 10.292 -7.232 30.114 1.00 93.00 1126 ASN A O 1
ATOM 8688 N N . SER A 1 1127 ? 10.956 -5.915 28.424 1.00 88.69 1127 SER A N 1
ATOM 8689 C CA . SER A 1 1127 ? 9.625 -5.851 27.793 1.00 88.69 1127 SER A CA 1
ATOM 8690 C C . SER A 1 1127 ? 9.062 -7.233 27.431 1.00 88.69 1127 SER A C 1
ATOM 8692 O O . SER A 1 1127 ? 7.851 -7.432 27.465 1.00 88.69 1127 SER A O 1
ATOM 8694 N N . SER A 1 1128 ? 9.942 -8.204 27.180 1.00 87.25 1128 SER A N 1
ATOM 8695 C CA . SER A 1 1128 ? 9.625 -9.600 26.841 1.00 87.25 1128 SER A CA 1
ATOM 8696 C C . SER A 1 1128 ? 9.537 -10.523 28.074 1.00 87.25 1128 SER A C 1
ATOM 8698 O O . SER A 1 1128 ? 9.488 -11.743 27.942 1.00 87.25 1128 SER A O 1
ATOM 8700 N N . GLY A 1 1129 ? 9.543 -9.966 29.292 1.00 89.75 1129 GLY A N 1
ATOM 8701 C CA . GLY A 1 1129 ? 9.354 -10.696 30.551 1.00 89.75 1129 GLY A CA 1
ATOM 8702 C C . GLY A 1 1129 ? 10.595 -11.390 31.134 1.00 89.75 1129 GLY A C 1
ATOM 8703 O O . GLY A 1 1129 ? 10.523 -11.882 32.261 1.00 89.75 1129 GLY A O 1
ATOM 8704 N N . ARG A 1 1130 ? 11.738 -11.417 30.434 1.00 92.00 1130 ARG A N 1
ATOM 8705 C CA . ARG A 1 1130 ? 12.981 -12.065 30.903 1.00 92.00 1130 ARG A CA 1
ATOM 8706 C C . ARG A 1 1130 ? 13.596 -11.287 32.066 1.00 92.00 1130 ARG A C 1
ATOM 8708 O O . ARG A 1 1130 ? 13.768 -10.073 31.977 1.00 92.00 1130 ARG A O 1
ATOM 8715 N N . THR A 1 1131 ? 13.990 -11.988 33.129 1.00 94.62 1131 THR A N 1
ATOM 8716 C CA . THR A 1 1131 ? 14.641 -11.429 34.337 1.00 94.62 1131 THR A CA 1
ATOM 8717 C C . THR A 1 1131 ? 16.064 -11.965 34.531 1.00 94.62 1131 THR A C 1
ATOM 8719 O O . THR A 1 1131 ? 16.552 -12.041 35.655 1.00 94.62 1131 THR A O 1
ATOM 8722 N N . ASP A 1 1132 ? 16.701 -12.433 33.464 1.00 94.50 1132 ASP A N 1
ATOM 8723 C CA . ASP A 1 1132 ? 18.018 -13.071 33.453 1.00 94.50 1132 ASP A CA 1
ATOM 8724 C C . ASP A 1 1132 ? 18.773 -12.696 32.165 1.00 94.50 1132 ASP A C 1
ATOM 8726 O O . ASP A 1 1132 ? 18.233 -11.967 31.336 1.00 94.50 1132 ASP A O 1
ATOM 8730 N N . VAL A 1 1133 ? 20.014 -13.165 32.000 1.00 95.88 1133 VAL A N 1
ATOM 8731 C CA . VAL A 1 1133 ? 20.861 -12.880 30.819 1.00 95.88 1133 VAL A CA 1
ATOM 8732 C C . VAL A 1 1133 ? 21.496 -14.140 30.205 1.00 95.88 1133 VAL A C 1
ATOM 8734 O O . VAL A 1 1133 ? 22.519 -14.081 29.519 1.00 95.88 1133 VAL A O 1
ATOM 8737 N N . GLU A 1 1134 ? 20.891 -15.302 30.449 1.00 95.94 1134 GLU A N 1
ATOM 8738 C CA . GLU A 1 1134 ? 21.397 -16.596 29.988 1.00 95.94 1134 GLU A CA 1
ATOM 8739 C C . GLU A 1 1134 ? 21.057 -16.837 28.512 1.00 95.94 1134 GLU A C 1
ATOM 8741 O O . GLU A 1 1134 ? 19.902 -16.703 28.096 1.00 95.94 1134 GLU A O 1
ATOM 8746 N N . GLY A 1 1135 ? 22.079 -17.171 27.715 1.00 94.06 1135 GLY A N 1
ATOM 8747 C CA . GLY A 1 1135 ? 21.977 -17.316 26.256 1.00 94.06 1135 GLY A CA 1
ATOM 8748 C C . GLY A 1 1135 ? 21.876 -15.994 25.478 1.00 94.06 1135 GLY A C 1
ATOM 8749 O O . GLY A 1 1135 ? 21.837 -15.998 24.250 1.00 94.06 1135 GLY A O 1
ATOM 8750 N N . CYS A 1 1136 ? 21.859 -14.857 26.175 1.00 94.62 1136 CYS A N 1
ATOM 8751 C CA . CYS A 1 1136 ? 21.476 -13.550 25.641 1.00 94.62 1136 CYS A CA 1
ATOM 8752 C C . CYS A 1 1136 ? 22.644 -12.742 25.045 1.00 94.62 1136 CYS A C 1
ATOM 8754 O O . CYS A 1 1136 ? 22.790 -11.559 25.330 1.00 94.62 1136 CYS A O 1
ATOM 8756 N N . CYS A 1 1137 ? 23.523 -13.371 24.262 1.00 95.00 1137 CYS A N 1
ATOM 8757 C CA . CYS A 1 1137 ? 24.759 -12.737 23.768 1.00 95.00 1137 CYS A CA 1
ATOM 8758 C C . CYS A 1 1137 ? 24.644 -12.122 22.355 1.00 95.00 1137 CYS A C 1
ATOM 8760 O O . CYS A 1 1137 ? 25.620 -11.585 21.822 1.00 95.00 1137 CYS A O 1
ATOM 8762 N N . PHE A 1 1138 ? 23.456 -12.211 21.749 1.00 95.12 1138 PHE A N 1
ATOM 8763 C CA . PHE A 1 1138 ? 23.180 -11.928 20.333 1.00 95.12 1138 PHE A CA 1
ATOM 8764 C C . PHE A 1 1138 ? 22.497 -10.566 20.099 1.00 95.12 1138 PHE A C 1
ATOM 8766 O O . PHE A 1 1138 ? 21.722 -10.415 19.154 1.00 95.12 1138 PHE A O 1
ATOM 8773 N N . TRP A 1 1139 ? 22.763 -9.584 20.965 1.00 94.00 1139 TRP A N 1
ATOM 8774 C CA . TRP A 1 1139 ? 22.345 -8.191 20.764 1.00 94.00 1139 TRP A CA 1
ATOM 8775 C C . TRP A 1 1139 ? 23.001 -7.564 19.525 1.00 94.00 1139 TRP A C 1
ATOM 8777 O O . TRP A 1 1139 ? 23.931 -8.132 18.952 1.00 94.00 1139 TRP A O 1
ATOM 8787 N N . GLY A 1 1140 ? 22.508 -6.402 19.100 1.00 92.44 1140 GLY A N 1
ATOM 8788 C CA . GLY A 1 1140 ? 22.890 -5.730 17.865 1.00 92.44 1140 GLY A CA 1
ATOM 8789 C C . GLY A 1 1140 ? 24.350 -5.299 17.834 1.00 92.44 1140 GLY A C 1
ATOM 8790 O O . GLY A 1 1140 ? 24.824 -4.625 18.752 1.00 92.44 1140 GLY A O 1
ATOM 8791 N N . ARG A 1 1141 ? 25.059 -5.665 16.758 1.00 93.00 1141 ARG A N 1
ATOM 8792 C CA . ARG A 1 1141 ? 26.477 -5.320 16.545 1.00 93.00 1141 ARG A CA 1
ATOM 8793 C C . ARG A 1 1141 ? 26.765 -4.787 15.149 1.00 93.00 1141 ARG A C 1
ATOM 8795 O O . ARG A 1 1141 ? 26.076 -5.114 14.179 1.00 93.00 1141 ARG A O 1
ATOM 8802 N N . GLY A 1 1142 ? 27.829 -4.001 15.041 1.00 93.38 1142 GLY A N 1
ATOM 8803 C CA . GLY A 1 1142 ? 28.235 -3.372 13.791 1.00 93.38 1142 GLY A CA 1
ATOM 8804 C C . GLY A 1 1142 ? 27.257 -2.289 13.333 1.00 93.38 1142 GLY A C 1
ATOM 8805 O O . GLY A 1 1142 ? 26.295 -1.939 14.014 1.00 93.38 1142 GLY A O 1
ATOM 8806 N N . VAL A 1 1143 ? 27.509 -1.732 12.153 1.00 93.00 1143 VAL A N 1
ATOM 8807 C CA . VAL A 1 1143 ? 27.039 -0.387 11.794 1.00 93.00 1143 VAL A CA 1
ATOM 8808 C C . VAL A 1 1143 ? 25.513 -0.236 11.632 1.00 93.00 1143 VAL A C 1
ATOM 8810 O O . VAL A 1 1143 ? 24.996 0.869 11.788 1.00 93.00 1143 VAL A O 1
ATOM 8813 N N . ILE A 1 1144 ? 24.789 -1.335 11.387 1.00 89.38 1144 ILE A N 1
ATOM 8814 C CA . ILE A 1 1144 ? 23.312 -1.400 11.304 1.00 89.38 1144 ILE A CA 1
ATOM 8815 C C . ILE A 1 1144 ? 22.728 -2.339 12.396 1.00 89.38 1144 ILE A C 1
ATOM 8817 O O . ILE A 1 1144 ? 21.616 -2.826 12.283 1.00 89.38 1144 ILE A O 1
ATOM 8821 N N . GLN A 1 1145 ? 23.463 -2.584 13.493 1.00 89.25 1145 GLN A N 1
ATOM 8822 C CA . GLN A 1 1145 ? 23.001 -3.378 14.652 1.00 89.25 1145 GLN A CA 1
ATOM 8823 C C . GLN A 1 1145 ? 22.467 -4.772 14.269 1.00 89.25 1145 GLN A C 1
ATOM 8825 O O . GLN A 1 1145 ? 21.314 -5.116 14.501 1.00 89.25 1145 GLN A O 1
ATOM 8830 N N . THR A 1 1146 ? 23.334 -5.609 13.697 1.00 88.62 1146 THR A N 1
ATOM 8831 C CA . THR A 1 1146 ? 22.990 -6.996 13.337 1.00 88.62 1146 THR A CA 1
ATOM 8832 C C . THR A 1 1146 ? 22.663 -7.800 14.601 1.00 88.62 1146 THR A C 1
ATOM 8834 O O . THR A 1 1146 ? 23.547 -8.000 15.432 1.00 88.62 1146 THR A O 1
ATOM 8837 N N . THR A 1 1147 ? 21.406 -8.230 14.750 1.00 91.19 1147 THR A N 1
ATOM 8838 C CA . THR A 1 1147 ? 20.845 -8.924 15.927 1.00 91.19 1147 THR A CA 1
ATOM 8839 C C . THR A 1 1147 ? 20.503 -10.391 15.645 1.00 91.19 1147 THR A C 1
ATOM 8841 O O . THR A 1 1147 ? 20.102 -10.757 14.540 1.00 91.19 1147 THR A O 1
ATOM 8844 N N . GLY A 1 1148 ? 20.558 -11.221 16.686 1.00 93.19 1148 GLY A N 1
ATOM 8845 C CA . GLY A 1 1148 ? 19.843 -12.497 16.766 1.00 93.19 1148 GLY A CA 1
ATOM 8846 C C . GLY A 1 1148 ? 20.498 -13.725 16.120 1.00 93.19 1148 GLY A C 1
ATOM 8847 O O . GLY A 1 1148 ? 21.293 -13.634 15.181 1.00 93.19 1148 GLY A O 1
ATOM 8848 N N . VAL A 1 1149 ? 20.157 -14.906 16.649 1.00 94.75 1149 VAL A N 1
ATOM 8849 C CA . VAL A 1 1149 ? 20.869 -16.175 16.372 1.00 94.75 1149 VAL A CA 1
ATOM 8850 C C . VAL A 1 1149 ? 20.879 -16.600 14.904 1.00 94.75 1149 VAL A C 1
ATOM 8852 O O . VAL A 1 1149 ? 21.861 -17.204 14.470 1.00 94.75 1149 VAL A O 1
ATOM 8855 N N . CYS A 1 1150 ? 19.854 -16.252 14.122 1.00 92.94 1150 CYS A N 1
ATOM 8856 C CA . CYS A 1 1150 ? 19.864 -16.480 12.679 1.00 92.94 1150 CYS A CA 1
ATOM 8857 C C . CYS A 1 1150 ? 20.950 -15.656 11.963 1.00 92.94 1150 CYS A C 1
ATOM 8859 O O . CYS A 1 1150 ? 21.719 -16.209 11.181 1.00 92.94 1150 CYS A O 1
ATOM 8861 N N . ASN A 1 1151 ? 21.077 -14.354 12.247 1.00 91.56 1151 ASN A N 1
ATOM 8862 C CA . ASN A 1 1151 ? 22.010 -13.483 11.521 1.00 91.56 1151 ASN A CA 1
ATOM 8863 C C . ASN A 1 1151 ? 23.474 -13.764 11.887 1.00 91.56 1151 ASN A C 1
ATOM 8865 O O . ASN A 1 1151 ? 24.315 -13.888 10.996 1.00 91.56 1151 ASN A O 1
ATOM 8869 N N . PHE A 1 1152 ? 23.777 -13.952 13.177 1.00 94.06 1152 PHE A N 1
ATOM 8870 C CA . PHE A 1 1152 ? 25.098 -14.438 13.603 1.00 94.06 1152 PHE A CA 1
ATOM 8871 C C . PHE A 1 1152 ? 25.388 -15.844 13.050 1.00 94.06 1152 PHE A C 1
ATOM 8873 O O . PHE A 1 1152 ? 26.523 -16.134 12.671 1.00 94.06 1152 PHE A O 1
ATOM 8880 N N . GLY A 1 1153 ? 24.352 -16.682 12.919 1.00 94.75 1153 GLY A N 1
ATOM 8881 C CA . GLY A 1 1153 ? 24.426 -18.003 12.299 1.00 94.75 1153 GLY A CA 1
ATOM 8882 C C . GLY A 1 1153 ? 24.841 -17.933 10.833 1.00 94.75 1153 GLY A C 1
ATOM 8883 O O . GLY A 1 1153 ? 25.831 -18.550 10.444 1.00 94.75 1153 GLY A O 1
ATOM 8884 N N . LYS A 1 1154 ? 24.165 -17.094 10.038 1.00 93.00 1154 LYS A N 1
ATOM 8885 C CA . LYS A 1 1154 ? 24.513 -16.816 8.637 1.00 93.00 1154 LYS A CA 1
ATOM 8886 C C . LYS A 1 1154 ? 25.921 -16.229 8.489 1.00 93.00 1154 LYS A C 1
ATOM 8888 O O . LYS A 1 1154 ? 26.651 -16.662 7.601 1.00 93.00 1154 LYS A O 1
ATOM 8893 N N . LEU A 1 1155 ? 26.343 -15.307 9.361 1.00 92.56 1155 LEU A N 1
ATOM 8894 C CA . LEU A 1 1155 ? 27.720 -14.788 9.362 1.00 92.56 1155 LEU A CA 1
ATOM 8895 C C . LEU A 1 1155 ? 28.743 -15.906 9.624 1.00 92.56 1155 LEU A C 1
ATOM 8897 O O . LEU A 1 1155 ? 29.710 -16.045 8.876 1.00 92.56 1155 LEU A O 1
ATOM 8901 N N . ASN A 1 1156 ? 28.516 -16.759 10.625 1.00 95.19 1156 ASN A N 1
ATOM 8902 C CA . ASN A 1 1156 ? 29.396 -17.896 10.896 1.00 95.19 1156 ASN A CA 1
ATOM 8903 C C . ASN A 1 1156 ? 29.406 -18.912 9.745 1.00 95.19 1156 ASN A C 1
ATOM 8905 O O . ASN A 1 1156 ? 30.459 -19.405 9.348 1.00 95.19 1156 ASN A O 1
ATOM 8909 N N . TRP A 1 1157 ? 28.231 -19.187 9.179 1.00 94.00 1157 TRP A N 1
ATOM 8910 C CA . TRP A 1 1157 ? 28.046 -20.120 8.078 1.00 94.00 1157 TRP A CA 1
ATOM 8911 C C . TRP A 1 1157 ? 28.692 -19.647 6.777 1.00 94.00 1157 TRP A C 1
ATOM 8913 O O . TRP A 1 1157 ? 29.246 -20.487 6.079 1.00 94.00 1157 TRP A O 1
ATOM 8923 N N . TYR A 1 1158 ? 28.639 -18.360 6.421 1.00 90.94 1158 TYR A N 1
ATOM 8924 C CA . TYR A 1 1158 ? 29.169 -17.868 5.140 1.00 90.94 1158 TYR A CA 1
ATOM 8925 C C . TYR A 1 1158 ? 30.559 -17.225 5.212 1.00 90.94 1158 TYR A C 1
ATOM 8927 O O . TYR A 1 1158 ? 31.212 -17.126 4.176 1.00 90.94 1158 TYR A O 1
ATOM 8935 N N . LEU A 1 1159 ? 31.002 -16.759 6.383 1.00 90.81 1159 LEU A N 1
ATOM 8936 C CA . LEU A 1 1159 ? 32.245 -15.988 6.526 1.00 90.81 1159 LEU A CA 1
ATOM 8937 C C . LEU A 1 1159 ? 33.188 -16.519 7.611 1.00 90.81 1159 LEU A C 1
ATOM 8939 O O . LEU A 1 1159 ? 34.400 -16.391 7.441 1.00 90.81 1159 LEU A O 1
ATOM 8943 N N . GLY A 1 1160 ? 32.639 -17.057 8.704 1.00 93.38 1160 GLY A N 1
ATOM 8944 C CA . GLY A 1 1160 ? 33.379 -17.448 9.907 1.00 93.38 1160 GLY A CA 1
ATOM 8945 C C . GLY A 1 1160 ? 33.958 -18.864 9.903 1.00 93.38 1160 GLY A C 1
ATOM 8946 O O . GLY A 1 1160 ? 33.998 -19.554 8.883 1.00 93.38 1160 GLY A O 1
ATOM 8947 N N . ALA A 1 1161 ? 34.364 -19.317 11.088 1.00 95.19 1161 ALA A N 1
ATOM 8948 C CA . ALA A 1 1161 ? 34.993 -20.616 11.315 1.00 95.19 1161 ALA A CA 1
ATOM 8949 C C . ALA A 1 1161 ? 34.152 -21.797 10.816 1.00 95.19 1161 ALA A C 1
ATOM 8951 O O . ALA A 1 1161 ? 34.695 -22.706 10.192 1.00 95.19 1161 ALA A O 1
ATOM 8952 N N . ARG A 1 1162 ? 32.821 -21.752 10.970 1.00 94.19 1162 ARG A N 1
ATOM 8953 C CA . ARG A 1 1162 ? 31.939 -22.821 10.472 1.00 94.19 1162 ARG A CA 1
ATOM 8954 C C . ARG A 1 1162 ? 32.019 -22.990 8.947 1.00 94.19 1162 ARG A C 1
ATOM 8956 O O . ARG A 1 1162 ? 31.924 -24.110 8.452 1.00 94.19 1162 ARG A O 1
ATOM 8963 N N . ALA A 1 1163 ? 32.251 -21.912 8.191 1.00 92.75 1163 ALA A N 1
ATOM 8964 C CA . ALA A 1 1163 ? 32.523 -22.013 6.757 1.00 92.75 1163 ALA A CA 1
ATOM 8965 C C . ALA A 1 1163 ? 33.816 -22.799 6.472 1.00 92.75 1163 ALA A C 1
ATOM 8967 O O . ALA A 1 1163 ? 33.832 -23.647 5.580 1.00 92.75 1163 ALA A O 1
ATOM 8968 N N . ALA A 1 1164 ? 34.874 -22.565 7.255 1.00 92.69 1164 ALA A N 1
ATOM 8969 C CA . ALA A 1 1164 ? 36.162 -23.242 7.106 1.00 92.69 1164 ALA A CA 1
ATOM 8970 C C . ALA A 1 1164 ? 36.113 -24.717 7.545 1.00 92.69 1164 ALA A C 1
ATOM 8972 O O . ALA A 1 1164 ? 36.669 -25.578 6.863 1.00 92.69 1164 ALA A O 1
ATOM 8973 N N . GLU A 1 1165 ? 35.413 -25.018 8.643 1.00 93.75 1165 GLU A N 1
ATOM 8974 C CA . GLU A 1 1165 ? 35.184 -26.377 9.157 1.00 93.75 1165 GLU A CA 1
ATOM 8975 C C . GLU A 1 1165 ? 34.432 -27.258 8.148 1.00 93.75 1165 GLU A C 1
ATOM 8977 O O . GLU A 1 1165 ? 34.823 -28.402 7.911 1.00 93.75 1165 GLU A O 1
ATOM 8982 N N . ASP A 1 1166 ? 33.414 -26.701 7.483 1.00 91.56 1166 ASP A N 1
ATOM 8983 C CA . ASP A 1 1166 ? 32.678 -27.357 6.392 1.00 91.56 1166 ASP A CA 1
ATOM 8984 C C . ASP A 1 1166 ? 33.490 -27.458 5.076 1.00 91.56 1166 ASP A C 1
ATOM 8986 O O . ASP A 1 1166 ? 32.994 -27.982 4.074 1.00 91.56 1166 ASP A O 1
ATOM 8990 N N . GLY A 1 1167 ? 34.724 -26.939 5.032 1.00 88.62 1167 GLY A N 1
ATOM 8991 C CA . GLY A 1 1167 ? 35.586 -26.936 3.843 1.00 88.62 1167 GLY A CA 1
ATOM 8992 C C . GLY A 1 1167 ? 35.151 -25.962 2.740 1.00 88.62 1167 GLY A C 1
ATOM 8993 O O . GLY A 1 1167 ? 35.486 -26.167 1.570 1.00 88.62 1167 GLY A O 1
ATOM 8994 N N . ARG A 1 1168 ? 34.384 -24.925 3.090 1.00 90.38 1168 ARG A N 1
ATOM 8995 C CA . ARG A 1 1168 ? 33.874 -23.882 2.185 1.00 90.38 1168 ARG A CA 1
ATOM 8996 C C . ARG A 1 1168 ? 34.799 -22.654 2.230 1.00 90.38 1168 ARG A C 1
ATOM 8998 O O . ARG A 1 1168 ? 35.655 -22.539 3.103 1.00 90.38 1168 ARG A O 1
ATOM 9005 N N . GLU A 1 1169 ? 34.684 -21.747 1.255 1.00 84.94 1169 GLU A N 1
ATOM 9006 C CA . GLU A 1 1169 ? 35.504 -20.525 1.246 1.00 84.94 1169 GLU A CA 1
ATOM 9007 C C . GLU A 1 1169 ? 35.079 -19.613 2.408 1.00 84.94 1169 GLU A C 1
ATOM 9009 O O . GLU A 1 1169 ? 33.939 -19.156 2.458 1.00 84.94 1169 GLU A O 1
ATOM 9014 N N . ALA A 1 1170 ? 35.997 -19.391 3.349 1.00 88.25 1170 ALA A N 1
ATOM 9015 C CA . ALA A 1 1170 ? 35.795 -18.614 4.565 1.00 88.25 1170 ALA A CA 1
ATOM 9016 C C . ALA A 1 1170 ? 36.751 -17.420 4.567 1.00 88.25 1170 ALA A C 1
ATOM 9018 O O . ALA A 1 1170 ? 37.943 -17.581 4.301 1.00 88.25 1170 ALA A O 1
ATOM 9019 N N . MET A 1 1171 ? 36.240 -16.226 4.867 1.00 87.69 1171 MET A N 1
ATOM 9020 C CA . MET A 1 1171 ? 37.056 -15.006 4.870 1.00 87.69 1171 MET A CA 1
ATOM 9021 C C . MET A 1 1171 ? 37.655 -14.697 6.243 1.00 87.69 1171 MET A C 1
ATOM 9023 O O . MET A 1 1171 ? 38.714 -14.083 6.322 1.00 87.69 1171 MET A O 1
ATOM 9027 N N . TYR A 1 1172 ? 37.004 -15.186 7.300 1.00 92.44 1172 TYR A N 1
ATOM 9028 C CA . TYR A 1 1172 ? 37.413 -15.069 8.695 1.00 92.44 1172 TYR A CA 1
ATOM 9029 C C . TYR A 1 1172 ? 37.428 -16.473 9.331 1.00 92.44 1172 TYR A C 1
ATOM 9031 O O . TYR A 1 1172 ? 36.650 -16.743 10.248 1.00 92.44 1172 TYR A O 1
ATOM 9039 N N . PRO A 1 1173 ? 38.264 -17.401 8.814 1.00 93.44 1173 PRO A N 1
ATOM 9040 C CA . PRO A 1 1173 ? 38.241 -18.821 9.185 1.00 93.44 1173 PRO A CA 1
ATOM 9041 C C . PRO A 1 1173 ? 38.541 -19.078 10.668 1.00 93.44 1173 PRO A C 1
ATOM 9043 O O . PRO A 1 1173 ? 38.176 -20.127 11.186 1.00 93.44 1173 PRO A O 1
ATOM 9046 N N . ASP A 1 1174 ? 39.172 -18.126 11.355 1.00 93.50 1174 ASP A N 1
ATOM 9047 C CA . ASP A 1 1174 ? 39.511 -18.219 12.775 1.00 93.50 1174 ASP A CA 1
ATOM 9048 C C . ASP A 1 1174 ? 38.437 -17.600 13.703 1.00 93.50 1174 ASP A C 1
ATOM 9050 O O . ASP A 1 1174 ? 38.545 -17.707 14.925 1.00 93.50 1174 ASP A O 1
ATOM 9054 N N . ILE A 1 1175 ? 37.377 -16.977 13.156 1.00 95.56 1175 ILE A N 1
ATOM 9055 C CA . ILE A 1 1175 ? 36.311 -16.313 13.934 1.00 95.56 1175 ILE A CA 1
ATOM 9056 C C . ILE A 1 1175 ? 35.024 -17.140 13.927 1.00 95.56 1175 ILE A C 1
ATOM 9058 O O . ILE A 1 1175 ? 34.273 -17.161 12.950 1.00 95.56 1175 ILE A O 1
ATOM 9062 N N . ASN A 1 1176 ? 34.703 -17.761 15.061 1.00 95.88 1176 ASN A N 1
ATOM 9063 C CA . ASN A 1 1176 ? 33.402 -18.390 15.273 1.00 95.88 1176 ASN A CA 1
ATOM 9064 C C . ASN A 1 1176 ? 32.364 -17.341 15.716 1.00 95.88 1176 ASN A C 1
ATOM 9066 O O . ASN A 1 1176 ? 32.196 -17.109 16.912 1.00 95.88 1176 ASN A O 1
ATOM 9070 N N . PHE A 1 1177 ? 31.625 -16.726 14.784 1.00 95.69 1177 PHE A N 1
ATOM 9071 C CA . PHE A 1 1177 ? 30.617 -15.697 15.119 1.00 95.69 1177 PHE A CA 1
ATOM 9072 C C . PHE A 1 1177 ? 29.455 -16.206 16.004 1.00 95.69 1177 PHE A C 1
ATOM 9074 O O . PHE A 1 1177 ? 28.704 -15.391 16.536 1.00 95.69 1177 PHE A O 1
ATOM 9081 N N . CYS A 1 1178 ? 29.312 -17.525 16.202 1.00 95.31 1178 CYS A N 1
ATOM 9082 C CA . CYS A 1 1178 ? 28.351 -18.106 17.149 1.00 95.31 1178 CYS A CA 1
ATOM 9083 C C . CYS A 1 1178 ? 28.893 -18.294 18.575 1.00 95.31 1178 CYS A C 1
ATOM 9085 O O . CYS A 1 1178 ? 28.105 -18.564 19.478 1.00 95.31 1178 CYS A O 1
ATOM 9087 N N . GLU A 1 1179 ? 30.202 -18.157 18.792 1.00 94.94 1179 GLU A N 1
ATOM 9088 C CA . GLU A 1 1179 ? 30.844 -18.239 20.117 1.00 94.94 1179 GLU A CA 1
ATOM 9089 C C . GLU A 1 1179 ? 31.540 -16.934 20.523 1.00 94.94 1179 GLU A C 1
ATOM 9091 O O . GLU A 1 1179 ? 31.661 -16.647 21.711 1.00 94.94 1179 GLU A O 1
ATOM 9096 N N . GLN A 1 1180 ? 31.960 -16.142 19.534 1.00 93.94 1180 GLN A N 1
ATOM 9097 C CA . GLN A 1 1180 ? 32.657 -14.860 19.657 1.00 93.94 1180 GLN A CA 1
ATOM 9098 C C . GLN A 1 1180 ? 31.926 -13.765 18.843 1.00 93.94 1180 GLN A C 1
ATOM 9100 O O . GLN A 1 1180 ? 32.532 -13.126 17.979 1.00 93.94 1180 GLN A O 1
ATOM 9105 N N . PRO A 1 1181 ? 30.604 -13.545 19.033 1.00 94.38 1181 PRO A N 1
ATOM 9106 C CA . PRO A 1 1181 ? 29.862 -12.524 18.287 1.00 94.38 1181 PRO A CA 1
ATOM 9107 C C . PRO A 1 1181 ? 30.411 -11.104 18.506 1.00 94.38 1181 PRO A C 1
ATOM 9109 O O . PRO A 1 1181 ? 30.242 -10.243 17.644 1.00 94.38 1181 PRO A O 1
ATOM 9112 N N . ASP A 1 1182 ? 31.097 -10.850 19.625 1.00 92.94 1182 ASP A N 1
ATOM 9113 C CA . ASP A 1 1182 ? 31.748 -9.573 19.921 1.00 92.94 1182 ASP A CA 1
ATOM 9114 C C . ASP A 1 1182 ? 32.907 -9.237 18.973 1.00 92.94 1182 ASP A C 1
ATOM 9116 O O . ASP A 1 1182 ? 33.193 -8.053 18.806 1.00 92.94 1182 ASP A O 1
ATOM 9120 N N . ALA A 1 1183 ? 33.510 -10.222 18.290 1.00 93.81 1183 ALA A N 1
ATOM 9121 C CA . ALA A 1 1183 ? 34.630 -10.026 17.361 1.00 93.81 1183 ALA A CA 1
ATOM 9122 C C . ALA A 1 1183 ? 34.333 -9.006 16.242 1.00 93.81 1183 ALA A C 1
ATOM 9124 O O . ALA A 1 1183 ? 35.248 -8.355 15.739 1.00 93.81 1183 ALA A O 1
ATOM 9125 N N . ILE A 1 1184 ? 33.051 -8.799 15.908 1.00 94.50 1184 ILE A N 1
ATOM 9126 C CA . ILE A 1 1184 ? 32.571 -7.741 14.998 1.00 94.50 1184 ILE A CA 1
ATOM 9127 C C . ILE A 1 1184 ? 32.995 -6.334 15.469 1.00 94.50 1184 ILE A C 1
ATOM 9129 O O . ILE A 1 1184 ? 33.190 -5.438 14.648 1.00 94.50 1184 ILE A O 1
ATOM 9133 N N . CYS A 1 1185 ? 33.137 -6.148 16.782 1.00 92.12 1185 CYS A N 1
ATOM 9134 C CA . CYS A 1 1185 ? 33.381 -4.877 17.460 1.00 92.12 1185 CYS A CA 1
ATOM 9135 C C . CYS A 1 1185 ? 34.640 -4.858 18.348 1.00 92.12 1185 CYS A C 1
ATOM 9137 O O . CYS A 1 1185 ? 35.101 -3.769 18.692 1.00 92.12 1185 CYS A O 1
ATOM 9139 N N . SER A 1 1186 ? 35.190 -6.018 18.724 1.00 89.94 1186 SER A N 1
ATOM 9140 C CA . SER A 1 1186 ? 36.388 -6.154 19.568 1.00 89.94 1186 SER A CA 1
ATOM 9141 C C . SER A 1 1186 ? 37.678 -6.469 18.796 1.00 89.94 1186 SER A C 1
ATOM 9143 O O . SER A 1 1186 ? 38.760 -6.303 19.356 1.00 89.94 1186 SER A O 1
ATOM 9145 N N . SER A 1 1187 ? 37.603 -6.892 17.525 1.00 90.12 1187 SER A N 1
ATOM 9146 C CA . SER A 1 1187 ? 38.790 -7.285 16.750 1.00 90.12 1187 SER A CA 1
ATOM 9147 C C . SER A 1 1187 ? 39.662 -6.096 16.322 1.00 90.12 1187 SER A C 1
ATOM 9149 O O . SER A 1 1187 ? 39.219 -5.208 15.590 1.00 90.12 1187 SER A O 1
ATOM 9151 N N . GLU A 1 1188 ? 40.936 -6.122 16.726 1.00 87.25 1188 GLU A N 1
ATOM 9152 C CA . GLU A 1 1188 ? 41.981 -5.205 16.241 1.00 87.25 1188 GLU A CA 1
ATOM 9153 C C . GLU A 1 1188 ? 42.591 -5.647 14.895 1.00 87.25 1188 GLU A C 1
ATOM 9155 O O . GLU A 1 1188 ? 43.154 -4.819 14.182 1.00 87.25 1188 GLU A O 1
ATOM 9160 N N . GLU A 1 1189 ? 42.482 -6.932 14.533 1.00 88.81 1189 GLU A N 1
ATOM 9161 C CA . GLU A 1 1189 ? 43.029 -7.485 13.279 1.00 88.81 1189 GLU A CA 1
ATOM 9162 C C . GLU A 1 1189 ? 42.071 -7.302 12.091 1.00 88.81 1189 GLU A C 1
ATOM 9164 O O . GLU A 1 1189 ? 42.512 -7.115 10.958 1.00 88.81 1189 GLU A O 1
ATOM 9169 N N . HIS A 1 1190 ? 40.763 -7.293 12.362 1.00 91.50 1190 HIS A N 1
ATOM 9170 C CA . HIS A 1 1190 ? 39.699 -7.239 11.358 1.00 91.50 1190 HIS A CA 1
ATOM 9171 C C . HIS A 1 1190 ? 38.735 -6.073 11.626 1.00 91.50 1190 HIS A C 1
ATOM 9173 O O . HIS A 1 1190 ? 37.529 -6.250 11.836 1.00 91.50 1190 HIS A O 1
ATOM 9179 N N . THR A 1 1191 ? 39.279 -4.851 11.649 1.00 92.31 1191 THR A N 1
ATOM 9180 C CA . THR A 1 1191 ? 38.536 -3.619 11.976 1.00 92.31 1191 THR A CA 1
ATOM 9181 C C . THR A 1 1191 ? 37.383 -3.324 11.014 1.00 92.31 1191 THR A C 1
ATOM 9183 O O . THR A 1 1191 ? 36.504 -2.522 11.337 1.00 92.31 1191 THR A O 1
ATOM 9186 N N . GLU A 1 1192 ? 37.351 -3.963 9.846 1.00 93.94 1192 GLU A N 1
ATOM 9187 C CA . GLU A 1 1192 ? 36.305 -3.863 8.834 1.00 93.94 1192 GLU A CA 1
ATOM 9188 C C . GLU A 1 1192 ? 35.033 -4.679 9.150 1.00 93.94 1192 GLU A C 1
ATOM 9190 O O . GLU A 1 1192 ? 33.982 -4.406 8.564 1.00 93.94 1192 GLU A O 1
ATOM 9195 N N . LEU A 1 1193 ? 35.064 -5.627 10.101 1.00 94.00 1193 LEU A N 1
ATOM 9196 C CA . LEU A 1 1193 ? 33.925 -6.517 10.395 1.00 94.00 1193 LEU A CA 1
ATOM 9197 C C . LEU A 1 1193 ? 32.643 -5.775 10.799 1.00 94.00 1193 LEU A C 1
ATOM 9199 O O . LEU A 1 1193 ? 31.555 -6.125 10.337 1.00 94.00 1193 LEU A O 1
ATOM 9203 N N . LYS A 1 1194 ? 32.768 -4.698 11.583 1.00 93.38 1194 LYS A N 1
ATOM 9204 C CA . LYS A 1 1194 ? 31.661 -3.793 11.953 1.00 93.38 1194 LYS A CA 1
ATOM 9205 C C . LYS A 1 1194 ? 30.906 -3.225 10.747 1.00 93.38 1194 LYS A C 1
ATOM 9207 O O . LYS A 1 1194 ? 29.718 -2.929 10.855 1.00 93.38 1194 LYS A O 1
ATOM 9212 N N . TRP A 1 1195 ? 31.573 -3.085 9.601 1.00 96.06 1195 TRP A N 1
ATOM 9213 C CA . TRP A 1 1195 ? 30.957 -2.688 8.337 1.00 96.06 1195 TRP A CA 1
ATOM 9214 C C . TRP A 1 1195 ? 30.430 -3.899 7.564 1.00 96.06 1195 TRP A C 1
ATOM 9216 O O . TRP A 1 1195 ? 29.310 -3.837 7.064 1.00 96.06 1195 TRP A O 1
ATOM 9226 N N . ILE A 1 1196 ? 31.188 -5.001 7.504 1.00 94.06 1196 ILE A N 1
ATOM 9227 C CA . ILE A 1 1196 ? 30.792 -6.232 6.797 1.00 94.06 1196 ILE A CA 1
ATOM 9228 C C . ILE A 1 1196 ? 29.484 -6.808 7.340 1.00 94.06 1196 ILE A C 1
ATOM 9230 O O . ILE A 1 1196 ? 28.631 -7.165 6.538 1.00 94.06 1196 ILE A O 1
ATOM 9234 N N . ALA A 1 1197 ? 29.273 -6.839 8.659 1.00 91.75 1197 ALA A N 1
ATOM 9235 C CA . ALA A 1 1197 ? 28.022 -7.329 9.247 1.00 91.75 1197 ALA A CA 1
ATOM 9236 C C . ALA A 1 1197 ? 26.796 -6.549 8.726 1.00 91.75 1197 ALA A C 1
ATOM 9238 O O . ALA A 1 1197 ? 25.845 -7.136 8.207 1.00 91.75 1197 ALA A O 1
ATOM 9239 N N . GLY A 1 1198 ? 26.867 -5.212 8.753 1.00 92.69 1198 GLY A N 1
ATOM 9240 C CA . GLY A 1 1198 ? 25.814 -4.345 8.217 1.00 92.69 1198 GLY A CA 1
ATOM 9241 C C . GLY A 1 1198 ? 25.678 -4.419 6.692 1.00 92.69 1198 GLY A C 1
ATOM 9242 O O . GLY A 1 1198 ? 24.562 -4.393 6.179 1.00 92.69 1198 GLY A O 1
ATOM 9243 N N . MET A 1 1199 ? 26.785 -4.546 5.951 1.00 94.94 1199 MET A N 1
ATOM 9244 C CA . MET A 1 1199 ? 26.758 -4.726 4.493 1.00 94.94 1199 MET A CA 1
ATOM 9245 C C . MET A 1 1199 ? 26.196 -6.092 4.089 1.00 94.94 1199 MET A C 1
ATOM 9247 O O . MET A 1 1199 ? 25.531 -6.181 3.063 1.00 94.94 1199 MET A O 1
ATOM 9251 N N . PHE A 1 1200 ? 26.430 -7.146 4.871 1.00 91.44 1200 PHE A N 1
ATOM 9252 C CA . PHE A 1 1200 ? 25.853 -8.466 4.639 1.00 91.44 1200 PHE A CA 1
ATOM 9253 C C . PHE A 1 1200 ? 24.336 -8.419 4.819 1.00 91.44 1200 PHE A C 1
ATOM 9255 O O . PHE A 1 1200 ? 23.624 -8.788 3.893 1.00 91.44 1200 PHE A O 1
ATOM 9262 N N . TYR A 1 1201 ? 23.835 -7.835 5.915 1.00 89.56 1201 TYR A N 1
ATOM 9263 C CA . TYR A 1 1201 ? 22.401 -7.554 6.072 1.00 89.56 1201 TYR A CA 1
ATOM 9264 C C . TYR A 1 1201 ? 21.841 -6.690 4.923 1.00 89.56 1201 TYR A C 1
ATOM 9266 O O . TYR A 1 1201 ? 20.773 -6.982 4.390 1.00 89.56 1201 TYR A O 1
ATOM 9274 N N . TRP A 1 1202 ? 22.575 -5.662 4.480 1.00 94.00 1202 TRP A N 1
ATOM 9275 C CA . TRP A 1 1202 ? 22.166 -4.822 3.348 1.00 94.00 1202 TRP A CA 1
ATOM 9276 C C . TRP A 1 1202 ? 22.024 -5.624 2.046 1.00 94.00 1202 TRP A C 1
ATOM 9278 O O . TRP A 1 1202 ? 21.048 -5.464 1.320 1.00 94.00 1202 TRP A O 1
ATOM 9288 N N . VAL A 1 1203 ? 22.972 -6.516 1.757 1.00 92.31 1203 VAL A N 1
ATOM 9289 C CA . VAL A 1 1203 ? 22.963 -7.384 0.569 1.00 92.31 1203 VAL A CA 1
ATOM 9290 C C . VAL A 1 1203 ? 21.897 -8.486 0.668 1.00 92.31 1203 VAL A C 1
ATOM 9292 O O . VAL A 1 1203 ? 21.254 -8.794 -0.334 1.00 92.31 1203 VAL A O 1
ATOM 9295 N N . GLU A 1 1204 ? 21.693 -9.058 1.856 1.00 86.88 1204 GLU A N 1
ATOM 9296 C CA . GLU A 1 1204 ? 20.740 -10.144 2.119 1.00 86.88 1204 GLU A CA 1
ATOM 9297 C C . GLU A 1 1204 ? 19.280 -9.689 2.156 1.00 86.88 1204 GLU A C 1
ATOM 9299 O O . GLU A 1 1204 ? 18.428 -10.406 1.627 1.00 86.88 1204 GLU A O 1
ATOM 9304 N N . SER A 1 1205 ? 19.000 -8.514 2.732 1.00 85.44 1205 SER A N 1
ATOM 9305 C CA . SER A 1 1205 ? 17.644 -8.081 3.116 1.00 85.44 1205 SER A CA 1
ATOM 9306 C C . SER A 1 1205 ? 17.171 -6.771 2.474 1.00 85.44 1205 SER A C 1
ATOM 9308 O O . SER A 1 1205 ? 15.970 -6.512 2.465 1.00 85.44 1205 SER A O 1
ATOM 9310 N N . VAL A 1 1206 ? 18.082 -5.916 1.984 1.00 92.44 1206 VAL A N 1
ATOM 9311 C CA . VAL A 1 1206 ? 17.742 -4.560 1.501 1.00 92.44 1206 VAL A CA 1
ATOM 9312 C C . VAL A 1 1206 ? 17.917 -4.440 -0.011 1.00 92.44 1206 VAL A C 1
ATOM 9314 O O . VAL A 1 1206 ? 16.959 -4.122 -0.702 1.00 92.44 1206 VAL A O 1
ATOM 9317 N N . GLN A 1 1207 ? 19.095 -4.755 -0.559 1.00 93.31 1207 GLN A N 1
ATOM 9318 C CA . GLN A 1 1207 ? 19.329 -4.766 -2.013 1.00 93.31 1207 GLN A CA 1
ATOM 9319 C C . GLN A 1 1207 ? 18.519 -5.847 -2.737 1.00 93.31 1207 GLN A C 1
ATOM 9321 O O . GLN A 1 1207 ? 18.179 -5.693 -3.906 1.00 93.31 1207 GLN A O 1
ATOM 9326 N N . SER A 1 1208 ? 18.273 -6.957 -2.046 1.00 89.88 1208 SER A N 1
ATOM 9327 C CA . SER A 1 1208 ? 17.469 -8.100 -2.479 1.00 89.88 1208 SER A CA 1
ATOM 9328 C C . SER A 1 1208 ? 15.963 -7.847 -2.395 1.00 89.88 1208 SER A C 1
ATOM 9330 O O . SER A 1 1208 ? 15.191 -8.649 -2.918 1.00 89.88 1208 SER A O 1
ATOM 9332 N N . TYR A 1 1209 ? 15.543 -6.778 -1.707 1.00 90.12 1209 TYR A N 1
ATOM 9333 C CA . TYR A 1 1209 ? 14.150 -6.553 -1.359 1.00 90.12 1209 TYR A CA 1
ATOM 9334 C C . TYR A 1 1209 ? 13.298 -6.391 -2.619 1.00 90.12 1209 TYR A C 1
ATOM 9336 O O . TYR A 1 1209 ? 13.526 -5.485 -3.426 1.00 90.12 1209 TYR A O 1
ATOM 9344 N N . ASN A 1 1210 ? 12.320 -7.283 -2.763 1.00 89.88 1210 ASN A N 1
ATOM 9345 C CA . ASN A 1 1210 ? 11.421 -7.376 -3.903 1.00 89.88 1210 ASN A CA 1
ATOM 9346 C C . ASN A 1 1210 ? 10.054 -7.888 -3.423 1.00 89.88 1210 ASN A C 1
ATOM 9348 O O . ASN A 1 1210 ? 9.773 -9.083 -3.499 1.00 89.88 1210 ASN A O 1
ATOM 9352 N N . VAL A 1 1211 ? 9.239 -6.998 -2.852 1.00 79.12 1211 VAL A N 1
ATOM 9353 C CA . VAL A 1 1211 ? 7.951 -7.340 -2.219 1.00 79.12 1211 VAL A CA 1
ATOM 9354 C C . VAL A 1 1211 ? 6.900 -6.309 -2.622 1.00 79.12 1211 VAL A C 1
ATOM 9356 O O . VAL A 1 1211 ? 7.171 -5.110 -2.554 1.00 79.12 1211 VAL A O 1
ATOM 9359 N N . GLY A 1 1212 ? 5.709 -6.764 -3.028 1.00 69.00 1212 GLY A N 1
ATOM 9360 C CA . GLY A 1 1212 ? 4.564 -5.898 -3.348 1.00 69.00 1212 GLY A CA 1
ATOM 9361 C C . GLY A 1 1212 ? 4.887 -4.812 -4.380 1.00 69.00 1212 GLY A C 1
ATOM 9362 O O . GLY A 1 1212 ? 4.775 -3.631 -4.069 1.00 69.00 1212 GLY A O 1
ATOM 9363 N N . GLY A 1 1213 ? 5.394 -5.198 -5.557 1.00 73.50 1213 GLY A N 1
ATOM 9364 C CA . GLY A 1 1213 ? 5.759 -4.256 -6.630 1.00 73.50 1213 GLY A CA 1
ATOM 9365 C C . GLY A 1 1213 ? 7.048 -3.450 -6.400 1.00 73.50 1213 GLY A C 1
ATOM 9366 O O . GLY A 1 1213 ? 7.547 -2.764 -7.299 1.00 73.50 1213 GLY A O 1
ATOM 9367 N N . TRP A 1 1214 ? 7.638 -3.522 -5.202 1.00 87.25 1214 TRP A N 1
ATOM 9368 C CA . TRP A 1 1214 ? 8.776 -2.691 -4.816 1.00 87.25 1214 TRP A CA 1
ATOM 9369 C C . TRP A 1 1214 ? 10.091 -3.473 -4.804 1.00 87.25 1214 TRP A C 1
ATOM 9371 O O . TRP A 1 1214 ? 10.423 -4.155 -3.835 1.00 87.25 1214 TRP A O 1
ATOM 9381 N N . ASN A 1 1215 ? 10.856 -3.330 -5.892 1.00 93.50 1215 ASN A N 1
ATOM 9382 C CA . ASN A 1 1215 ? 12.238 -3.792 -6.010 1.00 93.50 1215 ASN A CA 1
ATOM 9383 C C . ASN A 1 1215 ? 13.234 -2.676 -5.644 1.00 93.50 1215 ASN A C 1
ATOM 9385 O O . ASN A 1 1215 ? 13.193 -1.592 -6.234 1.00 93.50 1215 ASN A O 1
ATOM 9389 N N . TYR A 1 1216 ? 14.169 -2.939 -4.728 1.00 94.81 1216 TYR A N 1
ATOM 9390 C CA . TYR A 1 1216 ? 15.158 -1.944 -4.293 1.00 94.81 1216 TYR A CA 1
ATOM 9391 C C . TYR A 1 1216 ? 16.013 -1.380 -5.431 1.00 94.81 1216 TYR A C 1
ATOM 9393 O O . TYR A 1 1216 ? 16.159 -0.161 -5.548 1.00 94.81 1216 TYR A O 1
ATOM 9401 N N . ILE A 1 1217 ? 16.583 -2.246 -6.271 1.00 94.56 1217 ILE A N 1
ATOM 9402 C CA . ILE A 1 1217 ? 17.528 -1.844 -7.319 1.00 94.56 1217 ILE A CA 1
ATOM 9403 C C . ILE A 1 1217 ? 16.809 -1.032 -8.401 1.00 94.56 1217 ILE A C 1
ATOM 9405 O O . ILE A 1 1217 ? 17.343 -0.020 -8.861 1.00 94.56 1217 ILE A O 1
ATOM 9409 N N . ASP A 1 1218 ? 15.585 -1.412 -8.764 1.00 93.88 1218 ASP A N 1
ATOM 9410 C CA . ASP A 1 1218 ? 14.834 -0.727 -9.820 1.00 93.88 1218 ASP A CA 1
ATOM 9411 C C . ASP A 1 1218 ? 14.241 0.603 -9.347 1.00 93.88 1218 ASP A C 1
ATOM 9413 O O . ASP A 1 1218 ? 14.320 1.601 -10.072 1.00 93.88 1218 ASP A O 1
ATOM 9417 N N . LYS A 1 1219 ? 13.714 0.676 -8.116 1.00 94.50 1219 LYS A N 1
ATOM 9418 C CA . LYS A 1 1219 ? 13.222 1.945 -7.550 1.00 94.50 1219 LYS A CA 1
ATOM 9419 C C . LYS A 1 1219 ? 14.405 2.903 -7.269 1.00 94.50 1219 LYS A C 1
ATOM 9421 O O . LYS A 1 1219 ? 14.264 4.103 -7.511 1.00 94.50 1219 LYS A O 1
ATOM 9426 N N . LEU A 1 1220 ? 15.598 2.397 -6.911 1.00 96.19 1220 LEU A N 1
ATOM 9427 C CA . LEU A 1 1220 ? 16.856 3.170 -6.842 1.00 96.19 1220 LEU A CA 1
ATOM 9428 C C . LEU A 1 1220 ? 17.248 3.754 -8.206 1.00 96.19 1220 LEU A C 1
ATOM 9430 O O . LEU A 1 1220 ? 17.458 4.965 -8.318 1.00 96.19 1220 LEU A O 1
ATOM 9434 N N . LYS A 1 1221 ? 17.342 2.915 -9.249 1.00 94.88 1221 LYS A N 1
ATOM 9435 C CA . LYS A 1 1221 ? 17.670 3.347 -10.622 1.00 94.88 1221 LYS A CA 1
ATOM 9436 C C . LYS A 1 1221 ? 16.681 4.402 -11.111 1.00 94.88 1221 LYS A C 1
ATOM 9438 O O . LYS A 1 1221 ? 17.084 5.490 -11.516 1.00 94.88 1221 LYS A O 1
ATOM 9443 N N . THR A 1 1222 ? 15.389 4.121 -10.945 1.00 93.19 1222 THR A N 1
ATOM 9444 C CA . THR A 1 1222 ? 14.282 5.025 -11.283 1.00 93.19 1222 THR A CA 1
ATOM 9445 C C . THR A 1 1222 ? 14.410 6.382 -10.590 1.00 93.19 1222 THR A C 1
ATOM 9447 O O . THR A 1 1222 ? 14.191 7.411 -11.227 1.00 93.19 1222 THR A O 1
ATOM 9450 N N . TRP A 1 1223 ? 14.775 6.418 -9.305 1.00 94.38 1223 TRP A N 1
ATOM 9451 C CA . TRP A 1 1223 ? 14.962 7.669 -8.563 1.00 94.38 1223 TRP A CA 1
ATOM 9452 C C . TRP A 1 1223 ? 16.179 8.470 -9.059 1.00 94.38 1223 TRP A C 1
ATOM 9454 O O . TRP A 1 1223 ? 16.091 9.689 -9.228 1.00 94.38 1223 TRP A O 1
ATOM 9464 N N . VAL A 1 1224 ? 17.289 7.794 -9.382 1.00 94.62 1224 VAL A N 1
ATOM 9465 C CA . VAL A 1 1224 ? 18.477 8.427 -9.983 1.00 94.62 1224 VAL A CA 1
ATOM 9466 C C . VAL A 1 1224 ? 18.180 9.006 -11.364 1.00 94.62 1224 VAL A C 1
ATOM 9468 O O . VAL A 1 1224 ? 18.520 10.160 -11.629 1.00 94.62 1224 VAL A O 1
ATOM 9471 N N . ASP A 1 1225 ? 17.517 8.242 -12.231 1.00 91.88 1225 ASP A N 1
ATOM 9472 C CA . ASP A 1 1225 ? 17.236 8.651 -13.612 1.00 91.88 1225 ASP A CA 1
ATOM 9473 C C . ASP A 1 1225 ? 16.128 9.717 -13.703 1.00 91.88 1225 ASP A C 1
ATOM 9475 O O . ASP A 1 1225 ? 16.150 10.549 -14.611 1.00 91.88 1225 ASP A O 1
ATOM 9479 N N . LYS A 1 1226 ? 15.230 9.789 -12.707 1.00 88.56 1226 LYS A N 1
ATOM 9480 C CA . LYS A 1 1226 ? 14.307 10.923 -12.486 1.00 88.56 1226 LYS A CA 1
ATOM 9481 C C . LYS A 1 1226 ? 14.983 12.163 -11.874 1.00 88.56 1226 LYS A C 1
ATOM 9483 O O . LYS A 1 1226 ? 14.307 13.151 -11.590 1.00 88.56 1226 LYS A O 1
ATOM 9488 N N . GLY A 1 1227 ? 16.304 12.148 -11.685 1.00 88.44 1227 GLY A N 1
ATOM 9489 C CA . GLY A 1 1227 ? 17.078 13.312 -11.250 1.00 88.44 1227 GLY A CA 1
ATOM 9490 C C . GLY A 1 1227 ? 17.184 13.502 -9.736 1.00 88.44 1227 GLY A C 1
ATOM 9491 O O . GLY A 1 1227 ? 17.445 14.620 -9.305 1.00 88.44 1227 GLY A O 1
ATOM 9492 N N . MET A 1 1228 ? 17.015 12.439 -8.938 1.00 90.94 1228 MET A N 1
ATOM 9493 C CA . MET A 1 1228 ? 17.304 12.429 -7.491 1.00 90.94 1228 MET A CA 1
ATOM 9494 C C . MET A 1 1228 ? 16.478 13.450 -6.683 1.00 90.94 1228 MET A C 1
ATOM 9496 O O . MET A 1 1228 ? 16.976 14.103 -5.766 1.00 90.94 1228 MET A O 1
ATOM 9500 N N . THR A 1 1229 ? 15.200 13.604 -7.042 1.00 82.00 1229 THR A N 1
ATOM 9501 C CA . THR A 1 1229 ? 14.258 14.532 -6.395 1.00 82.00 1229 THR A CA 1
ATOM 9502 C C . THR A 1 1229 ? 13.298 13.809 -5.448 1.00 82.00 1229 THR A C 1
ATOM 9504 O O . THR A 1 1229 ? 12.953 12.649 -5.666 1.00 82.00 1229 THR A O 1
ATOM 9507 N N . GLY A 1 1230 ? 12.859 14.496 -4.390 1.00 81.50 1230 GLY A N 1
ATOM 9508 C CA . GLY A 1 1230 ? 11.965 13.929 -3.375 1.00 81.50 1230 GLY A CA 1
ATOM 9509 C C . GLY A 1 1230 ? 12.645 12.951 -2.410 1.00 81.50 1230 GLY A C 1
ATOM 9510 O O . GLY A 1 1230 ? 13.818 12.602 -2.559 1.00 81.50 1230 GLY A O 1
ATOM 9511 N N . ASP A 1 1231 ? 11.885 12.522 -1.404 1.00 86.19 1231 ASP A N 1
ATOM 9512 C CA . ASP A 1 1231 ? 12.373 11.704 -0.285 1.00 86.19 1231 ASP A CA 1
ATOM 9513 C C . ASP A 1 1231 ? 11.884 10.248 -0.369 1.00 86.19 1231 ASP A C 1
ATOM 9515 O O . ASP A 1 1231 ? 12.329 9.398 0.397 1.00 86.19 1231 ASP A O 1
ATOM 9519 N N . ASP A 1 1232 ? 10.980 9.947 -1.299 1.00 83.31 1232 ASP A N 1
ATOM 9520 C CA . ASP A 1 1232 ? 10.160 8.731 -1.300 1.00 83.31 1232 ASP A CA 1
ATOM 9521 C C . ASP A 1 1232 ? 11.012 7.455 -1.349 1.00 83.31 1232 ASP A C 1
ATOM 9523 O O . ASP A 1 1232 ? 10.785 6.525 -0.580 1.00 83.31 1232 ASP A O 1
ATOM 9527 N N . PHE A 1 1233 ? 12.075 7.455 -2.165 1.00 93.19 1233 PHE A N 1
ATOM 9528 C CA . PHE A 1 1233 ? 13.045 6.360 -2.214 1.00 93.19 1233 PHE A CA 1
ATOM 9529 C C . PHE A 1 1233 ? 13.718 6.119 -0.854 1.00 93.19 1233 PHE A C 1
ATOM 9531 O O . PHE A 1 1233 ? 13.713 4.992 -0.361 1.00 93.19 1233 PHE A O 1
ATOM 9538 N N . ILE A 1 1234 ? 14.278 7.156 -0.218 1.00 94.25 1234 ILE A N 1
ATOM 9539 C CA . ILE A 1 1234 ? 14.983 6.979 1.059 1.00 94.25 1234 ILE A CA 1
ATOM 9540 C C . ILE A 1 1234 ? 14.016 6.671 2.207 1.00 94.25 1234 ILE A C 1
ATOM 9542 O O . ILE A 1 1234 ? 14.365 5.884 3.082 1.00 94.25 1234 ILE A O 1
ATOM 9546 N N . ASN A 1 1235 ? 12.791 7.199 2.169 1.00 89.12 1235 ASN A N 1
ATOM 9547 C CA . ASN A 1 1235 ? 11.735 6.866 3.124 1.00 89.12 1235 ASN A CA 1
ATOM 9548 C C . ASN A 1 1235 ? 11.366 5.375 3.039 1.00 89.12 1235 ASN A C 1
ATOM 9550 O O . ASN A 1 1235 ? 11.372 4.693 4.065 1.00 89.12 1235 ASN A O 1
ATOM 9554 N N . SER A 1 1236 ? 11.143 4.843 1.830 1.00 89.44 1236 SER A N 1
ATOM 9555 C CA . SER A 1 1236 ? 10.902 3.410 1.609 1.00 89.44 1236 SER A CA 1
ATOM 9556 C C . SER A 1 1236 ? 12.076 2.539 2.073 1.00 89.44 1236 SER A C 1
ATOM 9558 O O . SER A 1 1236 ? 11.868 1.542 2.763 1.00 89.44 1236 SER A O 1
ATOM 9560 N N . VAL A 1 1237 ? 13.321 2.926 1.768 1.00 93.69 1237 VAL A N 1
ATOM 9561 C CA . VAL A 1 1237 ? 14.527 2.194 2.210 1.00 93.69 1237 VAL A CA 1
ATOM 9562 C C . VAL A 1 1237 ? 14.687 2.215 3.732 1.00 93.69 1237 VAL A C 1
ATOM 9564 O O . VAL A 1 1237 ? 15.021 1.195 4.333 1.00 93.69 1237 VAL A O 1
ATOM 9567 N N . SER A 1 1238 ? 14.412 3.349 4.376 1.00 91.69 1238 SER A N 1
ATOM 9568 C CA . SER A 1 1238 ? 14.376 3.449 5.836 1.00 91.69 1238 SER A CA 1
ATOM 9569 C C . SER A 1 1238 ? 13.261 2.598 6.448 1.00 91.69 1238 SER A C 1
ATOM 9571 O O . SER A 1 1238 ? 13.469 2.017 7.510 1.00 91.69 1238 SER A O 1
ATOM 9573 N N . GLY A 1 1239 ? 12.127 2.449 5.757 1.00 84.44 1239 GLY A N 1
ATOM 9574 C CA . GLY A 1 1239 ? 11.088 1.476 6.090 1.00 84.44 1239 GLY A CA 1
ATOM 9575 C C . GLY A 1 1239 ? 11.597 0.035 6.065 1.00 84.44 1239 GLY A C 1
ATOM 9576 O O . GLY A 1 1239 ? 11.440 -0.678 7.055 1.00 84.44 1239 GLY A O 1
ATOM 9577 N N . ILE A 1 1240 ? 12.257 -0.385 4.981 1.00 88.88 1240 ILE A N 1
ATOM 9578 C CA . ILE A 1 1240 ? 12.807 -1.747 4.849 1.00 88.88 1240 ILE A CA 1
ATOM 9579 C C . ILE A 1 1240 ? 13.788 -2.048 5.987 1.00 88.88 1240 ILE A C 1
ATOM 9581 O O . ILE A 1 1240 ? 13.680 -3.086 6.632 1.00 88.88 1240 ILE A O 1
ATOM 9585 N N . VAL A 1 1241 ? 14.699 -1.121 6.282 1.00 87.12 1241 VAL A N 1
ATOM 9586 C CA . VAL A 1 1241 ? 15.763 -1.323 7.280 1.00 87.12 1241 VAL A CA 1
ATOM 9587 C C . VAL A 1 1241 ? 15.232 -1.318 8.716 1.00 87.12 1241 VAL A C 1
ATOM 9589 O O . VAL A 1 1241 ? 15.699 -2.096 9.538 1.00 87.12 1241 VAL A O 1
ATOM 9592 N N . ASN A 1 1242 ? 14.251 -0.468 9.032 1.00 81.62 1242 ASN A N 1
ATOM 9593 C CA . ASN A 1 1242 ? 13.730 -0.338 10.397 1.00 81.62 1242 ASN A CA 1
ATOM 9594 C C . ASN A 1 1242 ? 12.561 -1.295 10.711 1.00 81.62 1242 ASN A C 1
ATOM 9596 O O . ASN A 1 1242 ? 12.287 -1.547 11.881 1.00 81.62 1242 ASN A O 1
ATOM 9600 N N . ARG A 1 1243 ? 11.858 -1.803 9.687 1.00 78.69 1243 ARG A N 1
ATOM 9601 C CA . ARG A 1 1243 ? 10.579 -2.529 9.837 1.00 78.69 1243 ARG A CA 1
ATOM 9602 C C . ARG A 1 1243 ? 10.419 -3.769 8.950 1.00 78.69 1243 ARG A C 1
ATOM 9604 O O . ARG A 1 1243 ? 9.417 -4.465 9.076 1.00 78.69 1243 ARG A O 1
ATOM 9611 N N . GLY A 1 1244 ? 11.342 -4.019 8.019 1.00 79.31 1244 GLY A N 1
ATOM 9612 C CA . GLY A 1 1244 ? 11.211 -5.068 7.000 1.00 79.31 1244 GLY A CA 1
ATOM 9613 C C . GLY A 1 1244 ? 10.237 -4.738 5.859 1.00 79.31 1244 GLY A C 1
ATOM 9614 O O . GLY A 1 1244 ? 9.904 -5.622 5.076 1.00 79.31 1244 GLY A O 1
ATOM 9615 N N . CYS A 1 1245 ? 9.754 -3.493 5.742 1.00 78.38 1245 CYS A N 1
ATOM 9616 C CA . CYS A 1 1245 ? 8.691 -3.131 4.797 1.00 78.38 1245 CYS A CA 1
ATOM 9617 C C . CYS A 1 1245 ? 8.831 -1.714 4.208 1.00 78.38 1245 CYS A C 1
ATOM 9619 O O . CYS A 1 1245 ? 9.065 -0.735 4.922 1.00 78.38 1245 CYS A O 1
ATOM 9621 N N . HIS A 1 1246 ? 8.623 -1.586 2.897 1.00 82.00 1246 HIS A N 1
ATOM 9622 C CA . HIS A 1 1246 ? 8.793 -0.318 2.184 1.00 82.00 1246 HIS A CA 1
ATOM 9623 C C . HIS A 1 1246 ? 7.618 0.670 2.367 1.00 82.00 1246 HIS A C 1
ATOM 9625 O O . HIS A 1 1246 ? 7.861 1.868 2.499 1.00 82.00 1246 HIS A O 1
ATOM 9631 N N . ASN A 1 1247 ? 6.372 0.181 2.429 1.00 64.75 1247 ASN A N 1
ATOM 9632 C CA . ASN A 1 1247 ? 5.135 0.968 2.561 1.00 64.75 1247 ASN A CA 1
ATOM 9633 C C . ASN A 1 1247 ? 4.248 0.421 3.698 1.00 64.75 1247 ASN A C 1
ATOM 9635 O O . ASN A 1 1247 ? 4.265 -0.786 3.927 1.00 64.75 1247 ASN A O 1
ATOM 9639 N N . PRO A 1 1248 ? 3.476 1.270 4.408 1.00 51.50 1248 PRO A N 1
ATOM 9640 C CA . PRO A 1 1248 ? 2.425 0.824 5.325 1.00 51.50 1248 PRO A CA 1
ATOM 9641 C C . PRO A 1 1248 ? 1.172 0.318 4.568 1.00 51.50 1248 PRO A C 1
ATOM 9643 O O . PRO A 1 1248 ? 0.968 0.725 3.424 1.00 51.50 1248 PRO A O 1
ATOM 9646 N N . PRO A 1 1249 ? 0.297 -0.492 5.201 1.00 48.81 1249 PRO A N 1
ATOM 9647 C CA . PRO A 1 1249 ? 0.395 -0.991 6.572 1.00 48.81 1249 PRO A CA 1
ATOM 9648 C C . PRO A 1 1249 ? 1.493 -2.051 6.730 1.00 48.81 1249 PRO A C 1
ATOM 9650 O O . PRO A 1 1249 ? 1.658 -2.935 5.899 1.00 48.81 1249 PRO A O 1
ATOM 9653 N N . CYS A 1 1250 ? 2.229 -1.966 7.836 1.00 52.81 1250 CYS A N 1
ATOM 9654 C CA . CYS A 1 1250 ? 3.204 -2.973 8.245 1.00 52.81 1250 CYS A CA 1
ATOM 9655 C C . CYS A 1 1250 ? 2.841 -3.510 9.628 1.00 52.81 1250 CYS A C 1
ATOM 9657 O O . CYS A 1 1250 ? 2.184 -2.822 10.407 1.00 52.81 1250 CYS A O 1
ATOM 9659 N N . ALA A 1 1251 ? 3.352 -4.694 9.973 1.00 45.56 1251 ALA A N 1
ATOM 9660 C CA . ALA A 1 1251 ? 3.205 -5.264 11.315 1.00 45.56 1251 ALA A CA 1
ATOM 9661 C C . ALA A 1 1251 ? 3.881 -4.426 12.427 1.00 45.56 1251 ALA A C 1
ATOM 9663 O O . ALA A 1 1251 ? 3.591 -4.613 13.606 1.00 45.56 1251 ALA A O 1
ATOM 9664 N N . THR A 1 1252 ? 4.774 -3.499 12.066 1.00 48.56 1252 THR A N 1
ATOM 9665 C CA . THR A 1 1252 ? 5.416 -2.530 12.967 1.00 48.56 1252 THR A CA 1
ATOM 9666 C C . THR A 1 1252 ? 5.113 -1.094 12.516 1.00 48.56 1252 THR A C 1
ATOM 9668 O O . THR A 1 1252 ? 4.876 -0.847 11.335 1.00 48.56 1252 THR A O 1
ATOM 9671 N N . GLY A 1 1253 ? 5.063 -0.159 13.474 1.00 53.06 1253 GLY A N 1
ATOM 9672 C CA . GLY A 1 1253 ? 4.496 1.189 13.307 1.00 53.06 1253 GLY A CA 1
ATOM 9673 C C . GLY A 1 1253 ? 5.336 2.176 12.483 1.00 53.06 1253 GLY A C 1
ATOM 9674 O O . GLY A 1 1253 ? 5.780 1.873 11.377 1.00 53.06 1253 GLY A O 1
ATOM 9675 N N . ASP A 1 1254 ? 5.519 3.394 12.992 1.00 61.50 1254 ASP A N 1
ATOM 9676 C CA . ASP A 1 1254 ? 6.291 4.433 12.301 1.00 61.50 1254 ASP A CA 1
ATOM 9677 C C . ASP A 1 1254 ? 7.788 4.102 12.205 1.00 61.50 1254 ASP A C 1
ATOM 9679 O O . ASP A 1 1254 ? 8.363 3.439 13.068 1.00 61.50 1254 ASP A O 1
ATOM 9683 N N . VAL A 1 1255 ? 8.436 4.613 11.155 1.00 72.12 1255 VAL A N 1
ATOM 9684 C CA . VAL A 1 1255 ? 9.882 4.472 10.937 1.00 72.12 1255 VAL A CA 1
ATOM 9685 C C . VAL A 1 1255 ? 10.645 5.409 11.875 1.00 72.12 1255 VAL A C 1
ATOM 9687 O O . VAL A 1 1255 ? 10.614 6.633 11.696 1.00 72.12 1255 VAL A O 1
ATOM 9690 N N . ASP A 1 1256 ? 11.383 4.856 12.844 1.00 78.38 1256 ASP A N 1
ATOM 9691 C CA . ASP A 1 1256 ? 12.180 5.666 13.772 1.00 78.38 1256 ASP A CA 1
ATOM 9692 C C . ASP A 1 1256 ? 13.158 6.571 13.009 1.00 78.38 1256 ASP A C 1
ATOM 9694 O O . ASP A 1 1256 ? 13.954 6.125 12.184 1.00 78.38 1256 ASP A O 1
ATOM 9698 N N . GLY A 1 1257 ? 13.140 7.867 13.319 1.00 79.75 1257 GLY A N 1
ATOM 9699 C CA . GLY A 1 1257 ? 14.076 8.831 12.755 1.00 79.75 1257 GLY A CA 1
ATOM 9700 C C . GLY A 1 1257 ? 14.008 8.972 11.235 1.00 79.75 1257 GLY A C 1
ATOM 9701 O O . GLY A 1 1257 ? 15.009 9.389 10.660 1.00 79.75 1257 GLY A O 1
ATOM 9702 N N . ALA A 1 1258 ? 12.880 8.666 10.579 1.00 76.50 1258 ALA A N 1
ATOM 9703 C CA . ALA A 1 1258 ? 12.707 8.812 9.125 1.00 76.50 1258 ALA A CA 1
ATOM 9704 C C . ALA A 1 1258 ? 13.257 10.148 8.582 1.00 76.50 1258 ALA A C 1
ATOM 9706 O O . ALA A 1 1258 ? 14.033 10.173 7.627 1.00 76.50 1258 ALA A O 1
ATOM 9707 N N . TYR A 1 1259 ? 12.953 11.260 9.264 1.00 82.75 1259 TYR A N 1
ATOM 9708 C CA . TYR A 1 1259 ? 13.505 12.574 8.929 1.00 82.75 1259 TYR A CA 1
ATOM 9709 C C . TYR A 1 1259 ? 15.037 12.640 9.075 1.00 82.75 1259 TYR A C 1
ATOM 9711 O O . TYR A 1 1259 ? 15.708 13.111 8.161 1.00 82.75 1259 TYR A O 1
ATOM 9719 N N . GLU A 1 1260 ? 15.616 12.138 10.176 1.00 85.00 1260 GLU A N 1
ATOM 9720 C CA . GLU A 1 1260 ? 17.079 12.079 10.352 1.00 85.00 1260 GLU A CA 1
ATOM 9721 C C . GLU A 1 1260 ? 17.738 11.263 9.226 1.00 85.00 1260 GLU A C 1
ATOM 9723 O O . GLU A 1 1260 ? 18.740 11.699 8.661 1.00 85.00 1260 GLU A O 1
ATOM 9728 N N . ARG A 1 1261 ? 17.149 10.118 8.853 1.00 91.62 1261 ARG A N 1
ATOM 9729 C CA . ARG A 1 1261 ? 17.632 9.230 7.781 1.00 91.62 1261 ARG A CA 1
ATOM 9730 C C . ARG A 1 1261 ? 17.589 9.926 6.410 1.00 91.62 1261 ARG A C 1
ATOM 9732 O O . ARG A 1 1261 ? 18.596 9.919 5.701 1.00 91.62 1261 ARG A O 1
ATOM 9739 N N . SER A 1 1262 ? 16.498 10.624 6.076 1.00 89.25 1262 SER A N 1
ATOM 9740 C CA . SER A 1 1262 ? 16.395 11.455 4.860 1.00 89.25 1262 SER A CA 1
ATOM 9741 C C . SER A 1 1262 ? 17.438 12.586 4.821 1.00 89.25 1262 SER A C 1
ATOM 9743 O O . SER A 1 1262 ? 18.131 12.766 3.813 1.00 89.25 1262 SER A O 1
ATOM 9745 N N . GLN A 1 1263 ? 17.617 13.330 5.920 1.00 93.38 1263 GLN A N 1
ATOM 9746 C CA . GLN A 1 1263 ? 18.614 14.409 5.968 1.00 93.38 1263 GLN A CA 1
ATOM 9747 C C . GLN A 1 1263 ? 20.052 13.871 5.892 1.00 93.38 1263 GLN A C 1
ATOM 9749 O O . GLN A 1 1263 ? 20.893 14.464 5.212 1.00 93.38 1263 GLN A O 1
ATOM 9754 N N . ASN A 1 1264 ? 20.338 12.727 6.523 1.00 94.81 1264 ASN A N 1
ATOM 9755 C CA . ASN A 1 1264 ? 21.627 12.043 6.412 1.00 94.81 1264 ASN A CA 1
ATOM 9756 C C . ASN A 1 1264 ? 21.916 11.629 4.962 1.00 94.81 1264 ASN A C 1
ATOM 9758 O O . ASN A 1 1264 ? 23.006 11.896 4.461 1.00 94.81 1264 ASN A O 1
ATOM 9762 N N . PHE A 1 1265 ? 20.937 11.059 4.258 1.00 96.44 1265 PHE A N 1
ATOM 9763 C CA . PHE A 1 1265 ? 21.067 10.674 2.850 1.00 96.44 1265 PHE A CA 1
ATOM 9764 C C . PHE A 1 1265 ? 21.411 11.865 1.953 1.00 96.44 1265 PHE A C 1
ATOM 9766 O O . PHE A 1 1265 ? 22.437 11.840 1.273 1.00 96.44 1265 PHE A O 1
ATOM 9773 N N . LYS A 1 1266 ? 20.646 12.959 2.041 1.00 94.31 1266 LYS A N 1
ATOM 9774 C CA . LYS A 1 1266 ? 20.932 14.216 1.321 1.00 94.31 1266 LYS A CA 1
ATOM 9775 C C . LYS A 1 1266 ? 22.334 14.750 1.624 1.00 94.31 1266 LYS A C 1
ATOM 9777 O O . LYS A 1 1266 ? 23.044 15.189 0.721 1.00 94.31 1266 LYS A O 1
ATOM 9782 N N . LYS A 1 1267 ? 22.763 14.674 2.888 1.00 94.69 1267 LYS A N 1
ATOM 9783 C CA . LYS A 1 1267 ? 24.097 15.097 3.335 1.00 94.69 1267 LYS A CA 1
ATOM 9784 C C . LYS A 1 1267 ? 25.220 14.238 2.735 1.00 94.69 1267 LYS A C 1
ATOM 9786 O O . LYS A 1 1267 ? 26.260 14.805 2.398 1.00 94.69 1267 LYS A O 1
ATOM 9791 N N . VAL A 1 1268 ? 25.017 12.923 2.580 1.00 96.19 1268 VAL A N 1
ATOM 9792 C CA . VAL A 1 1268 ? 25.978 12.003 1.936 1.00 96.19 1268 VAL A CA 1
ATOM 9793 C C . VAL A 1 1268 ? 26.027 12.209 0.421 1.00 96.19 1268 VAL A C 1
ATOM 9795 O O . VAL A 1 1268 ? 27.121 12.384 -0.110 1.00 96.19 1268 VAL A O 1
ATOM 9798 N N . ILE A 1 1269 ? 24.875 12.292 -0.257 1.00 95.31 1269 ILE A N 1
ATOM 9799 C CA . ILE A 1 1269 ? 24.776 12.630 -1.693 1.00 95.31 1269 ILE A CA 1
ATOM 9800 C C . ILE A 1 1269 ? 25.552 13.926 -1.991 1.00 95.31 1269 ILE A C 1
ATOM 9802 O O . ILE A 1 1269 ? 26.428 13.950 -2.855 1.00 95.31 1269 ILE A O 1
ATOM 9806 N N . ALA A 1 1270 ? 25.357 14.962 -1.169 1.00 93.31 1270 ALA A N 1
ATOM 9807 C CA . ALA A 1 1270 ? 26.074 16.233 -1.274 1.00 93.31 1270 ALA A CA 1
ATOM 9808 C C . ALA A 1 1270 ? 27.587 16.170 -0.947 1.00 93.31 1270 ALA A C 1
ATOM 9810 O O . ALA A 1 1270 ? 28.273 17.180 -1.099 1.00 93.31 1270 ALA A O 1
ATOM 9811 N N . GLN A 1 1271 ? 28.129 15.039 -0.466 1.00 93.94 1271 GLN A N 1
ATOM 9812 C CA . GLN A 1 1271 ? 29.583 14.806 -0.365 1.00 93.94 1271 GLN A CA 1
ATOM 9813 C C . GLN A 1 1271 ? 30.140 13.956 -1.516 1.00 93.94 1271 GLN A C 1
ATOM 9815 O O . GLN A 1 1271 ? 31.359 13.813 -1.608 1.00 93.94 1271 GLN A O 1
ATOM 9820 N N . PHE A 1 1272 ? 29.291 13.419 -2.396 1.00 94.06 1272 PHE A N 1
ATOM 9821 C CA . PHE A 1 1272 ? 29.687 12.701 -3.614 1.00 94.06 1272 PHE A CA 1
ATOM 9822 C C . PHE A 1 1272 ? 29.625 13.586 -4.878 1.00 94.06 1272 PHE A C 1
ATOM 9824 O O . PHE A 1 1272 ? 29.851 13.089 -5.978 1.00 94.06 1272 PHE A O 1
ATOM 9831 N N . ASP A 1 1273 ? 29.370 14.893 -4.716 1.00 85.19 1273 ASP A N 1
ATOM 9832 C CA . ASP A 1 1273 ? 29.168 15.888 -5.787 1.00 85.19 1273 ASP A CA 1
ATOM 9833 C C . ASP A 1 1273 ? 28.057 15.497 -6.788 1.00 85.19 1273 ASP A C 1
ATOM 9835 O O . ASP A 1 1273 ? 28.229 15.609 -8.007 1.00 85.19 1273 ASP A O 1
ATOM 9839 N N . MET A 1 1274 ? 26.927 15.011 -6.257 1.00 81.81 1274 MET A N 1
ATOM 9840 C CA . MET A 1 1274 ? 25.774 14.487 -7.005 1.00 81.81 1274 MET A CA 1
ATOM 9841 C C . MET A 1 1274 ? 24.537 15.382 -6.939 1.00 81.81 1274 MET A C 1
ATOM 9843 O O . MET A 1 1274 ? 24.300 15.979 -5.865 1.00 81.81 1274 MET A O 1
#

pLDDT: mean 75.56, std 26.06, range [21.52, 98.88]